Protein AF-0000000084876319 (afdb_homodimer)

Nearest PDB structures (foldseek):
  6hc2-assembly1_C  TM=2.379E-01  e=8.329E+00  Homo sapiens
  6hc2-assembly1_C  TM=2.705E-01  e=6.845E+00  Homo sapiens

Radius of gyration: 36.38 Å; Cα contacts (8 Å, |Δi|>4): 1216; chains: 2; bounding box: 159×99×77 Å

pLDDT: mean 74.97, std 28.07, range [14.15, 98.88]

Structure (mmCIF, N/CA/C/O backbone):
data_AF-0000000084876319-model_v1
#
loop_
_entity.id
_entity.type
_entity.pdbx_description
1 polymer 'Zn(2)-C6 fungal-type domain-containing protein'
#
loop_
_atom_site.group_PDB
_atom_site.id
_atom_site.type_symbol
_atom_site.label_atom_id
_atom_site.label_alt_id
_atom_site.label_comp_id
_atom_site.label_asym_id
_atom_site.label_entity_id
_atom_site.label_seq_id
_atom_site.pdbx_PDB_ins_code
_atom_site.Cartn_x
_atom_site.Cartn_y
_atom_site.Cartn_z
_atom_site.occupancy
_atom_site.B_iso_or_equiv
_atom_site.auth_seq_id
_atom_site.auth_comp_id
_atom_site.auth_asym_id
_atom_site.auth_atom_id
_atom_site.pdbx_PDB_model_num
ATOM 1 N N . MET A 1 1 ? 41.438 5.02 22.266 1 23.5 1 MET A N 1
ATOM 2 C CA . MET A 1 1 ? 40.531 5.387 23.344 1 23.5 1 MET A CA 1
ATOM 3 C C . MET A 1 1 ? 39.781 4.164 23.859 1 23.5 1 MET A C 1
ATOM 5 O O . MET A 1 1 ? 39.469 3.24 23.094 1 23.5 1 MET A O 1
ATOM 9 N N . PRO A 1 2 ? 39.719 3.891 25.328 1 26.23 2 PRO A N 1
ATOM 10 C CA . PRO A 1 2 ? 39.406 2.594 25.922 1 26.23 2 PRO A CA 1
ATOM 11 C C . PRO A 1 2 ? 38 2.117 25.609 1 26.23 2 PRO A C 1
ATOM 13 O O . PRO A 1 2 ? 37.031 2.902 25.672 1 26.23 2 PRO A O 1
ATOM 16 N N . GLU A 1 3 ? 37.906 1.16 24.703 1 24.8 3 GLU A N 1
ATOM 17 C CA . GLU A 1 3 ? 36.875 0.663 23.766 1 24.8 3 GLU A CA 1
ATOM 18 C C . GLU A 1 3 ? 35.812 -0.119 24.5 1 24.8 3 GLU A C 1
ATOM 20 O O . GLU A 1 3 ? 36.062 -1.176 25.078 1 24.8 3 GLU A O 1
ATOM 25 N N . ARG A 1 4 ? 34.719 0.583 25.031 1 29.69 4 ARG A N 1
ATOM 26 C CA . ARG A 1 4 ? 33.812 0.326 26.141 1 29.69 4 ARG A CA 1
ATOM 27 C C . ARG A 1 4 ? 32.938 -0.891 25.859 1 29.69 4 ARG A C 1
ATOM 29 O O . ARG A 1 4 ? 32.406 -1.037 24.75 1 29.69 4 ARG A O 1
ATOM 36 N N . ARG A 1 5 ? 33.031 -2.006 26.625 1 33.5 5 ARG A N 1
ATOM 37 C CA . ARG A 1 5 ? 32.5 -3.357 26.625 1 33.5 5 ARG A CA 1
ATOM 38 C C . ARG A 1 5 ? 30.969 -3.332 26.688 1 33.5 5 ARG A C 1
ATOM 40 O O . ARG A 1 5 ? 30.391 -2.701 27.578 1 33.5 5 ARG A O 1
ATOM 47 N N . PRO A 1 6 ? 30.172 -3.562 25.703 1 30.02 6 PRO A N 1
ATOM 48 C CA . PRO A 1 6 ? 28.75 -3.232 25.516 1 30.02 6 PRO A CA 1
ATOM 49 C C . PRO A 1 6 ? 27.844 -4.016 26.453 1 30.02 6 PRO A C 1
ATOM 51 O O . PRO A 1 6 ? 28.109 -5.176 26.766 1 30.02 6 PRO A O 1
ATOM 54 N N . VAL A 1 7 ? 27.156 -3.473 27.453 1 34.56 7 VAL A N 1
ATOM 55 C CA . VAL A 1 7 ? 26.406 -3.914 28.625 1 34.56 7 VAL A CA 1
ATOM 56 C C . VAL A 1 7 ? 25.078 -4.531 28.172 1 34.56 7 VAL A C 1
ATOM 58 O O . VAL A 1 7 ? 24.438 -4.039 27.234 1 34.56 7 VAL A O 1
ATOM 61 N N . CYS A 1 8 ? 24.719 -5.785 28.469 1 33.22 8 CYS A N 1
ATOM 62 C CA . CYS A 1 8 ? 23.641 -6.699 28.078 1 33.22 8 CYS A CA 1
ATOM 63 C C . CYS A 1 8 ? 22.281 -6.113 28.406 1 33.22 8 CYS A C 1
ATOM 65 O O . CYS A 1 8 ? 22.156 -5.246 29.266 1 33.22 8 CYS A O 1
ATOM 67 N N . GLY A 1 9 ? 21.328 -6.078 27.688 1 30.72 9 GLY A N 1
ATOM 68 C CA . GLY A 1 9 ? 20.109 -5.285 27.734 1 30.72 9 GLY A CA 1
ATOM 69 C C . GLY A 1 9 ? 19.406 -5.363 29.078 1 30.72 9 GLY A C 1
ATOM 70 O O . GLY A 1 9 ? 19.156 -4.336 29.719 1 30.72 9 GLY A O 1
ATOM 71 N N . PRO A 1 10 ? 19 -6.652 29.562 1 32.91 10 PRO A N 1
ATOM 72 C CA . PRO A 1 10 ? 18.203 -6.617 30.781 1 32.91 10 PRO A CA 1
ATOM 73 C C . PRO A 1 10 ? 18.953 -6.004 31.969 1 32.91 10 PRO A C 1
ATOM 75 O O . PRO A 1 10 ? 18.344 -5.379 32.844 1 32.91 10 PRO A O 1
ATOM 78 N N . CYS A 1 11 ? 20.109 -6.441 32.094 1 32.22 11 CYS A N 1
ATOM 79 C CA . CYS A 1 11 ? 20.984 -5.879 33.125 1 32.22 11 CYS A CA 1
ATOM 80 C C . CYS A 1 11 ? 21.188 -4.387 32.906 1 32.22 11 CYS A C 1
ATOM 82 O O . CYS A 1 11 ? 21.766 -3.705 33.75 1 32.22 11 CYS A O 1
ATOM 84 N N . SER A 1 12 ? 20.859 -3.912 31.656 1 32.78 12 SER A N 1
ATOM 85 C CA . SER A 1 12 ? 21.156 -2.496 31.469 1 32.78 12 SER A CA 1
ATOM 86 C C . SER A 1 12 ? 20.125 -1.615 32.188 1 32.78 12 SER A C 1
ATOM 88 O O . SER A 1 12 ? 20.391 -0.446 32.469 1 32.78 12 SER A O 1
ATOM 90 N N . THR A 1 13 ? 18.875 -2.029 32.25 1 33.59 13 THR A N 1
ATOM 91 C CA . THR A 1 13 ? 17.922 -1.072 32.781 1 33.59 13 THR A CA 1
ATOM 92 C C . THR A 1 13 ? 18.141 -0.894 34.281 1 33.59 13 THR A C 1
ATOM 94 O O . THR A 1 13 ? 17.859 0.173 34.844 1 33.59 13 THR A O 1
ATOM 97 N N . ARG A 1 14 ? 17.906 -1.974 35.094 1 40.31 14 ARG A N 1
ATOM 98 C CA . ARG A 1 14 ? 17.859 -1.833 36.562 1 40.31 14 ARG A CA 1
ATOM 99 C C . ARG A 1 14 ? 19.266 -1.632 37.125 1 40.31 14 ARG A C 1
ATOM 101 O O . ARG A 1 14 ? 19.484 -1.755 38.344 1 40.31 14 ARG A O 1
ATOM 108 N N . SER A 1 15 ? 20.172 -0.663 36.844 1 34.09 15 SER A N 1
ATOM 109 C CA . SER A 1 15 ? 21.531 -0.201 37.125 1 34.09 15 SER A CA 1
ATOM 110 C C . SER A 1 15 ? 22.391 -1.328 37.688 1 34.09 15 SER A C 1
ATOM 112 O O . SER A 1 15 ? 23.297 -1.085 38.469 1 34.09 15 SER A O 1
ATOM 114 N N . ARG A 1 16 ? 21.781 -2.447 37.875 1 30.72 16 ARG A N 1
ATOM 115 C CA . ARG A 1 16 ? 22.516 -3.451 38.625 1 30.72 16 ARG A CA 1
ATOM 116 C C . ARG A 1 16 ? 23.391 -4.301 37.719 1 30.72 16 ARG A C 1
ATOM 118 O O . ARG A 1 16 ? 23.094 -4.445 36.531 1 30.72 16 ARG A O 1
ATOM 125 N N . GLY A 1 17 ? 24.75 -4.367 37.844 1 32.19 17 GLY A N 1
ATOM 126 C CA . GLY A 1 17 ? 25.828 -5.043 37.125 1 32.19 17 GLY A CA 1
ATOM 127 C C . GLY A 1 17 ? 25.547 -6.516 36.906 1 32.19 17 GLY A C 1
ATOM 128 O O . GLY A 1 17 ? 24.953 -7.184 37.75 1 32.19 17 GLY A O 1
ATOM 129 N N . CYS A 1 18 ? 25.297 -6.918 35.75 1 30.56 18 CYS A N 1
ATOM 130 C CA . CYS A 1 18 ? 24.875 -8.289 35.438 1 30.56 18 CYS A CA 1
ATOM 131 C C . CYS A 1 18 ? 25.781 -9.297 36.156 1 30.56 18 CYS A C 1
ATOM 133 O O . CYS A 1 18 ? 27 -9.234 36.031 1 30.56 18 CYS A O 1
ATOM 135 N N . VAL A 1 19 ? 25.484 -9.539 37.375 1 32 19 VAL A N 1
ATOM 136 C CA . VAL A 1 19 ? 26.375 -10.383 38.188 1 32 19 VAL A CA 1
ATOM 137 C C . VAL A 1 19 ? 26.391 -11.797 37.594 1 32 19 VAL A C 1
ATOM 139 O O . VAL A 1 19 ? 25.344 -12.422 37.438 1 32 19 VAL A O 1
ATOM 142 N N . TYR A 1 20 ? 27.125 -11.891 36.5 1 26.02 20 TYR A N 1
ATOM 143 C CA . TYR A 1 20 ? 27.219 -13.18 35.844 1 26.02 20 TYR A CA 1
ATOM 144 C C . TYR A 1 20 ? 27.656 -14.266 36.812 1 26.02 20 TYR A C 1
ATOM 146 O O . TYR A 1 20 ? 28.594 -14.07 37.594 1 26.02 20 TYR A O 1
ATOM 154 N N . PRO A 1 21 ? 26.688 -15.031 37.156 1 24.14 21 PRO A N 1
ATOM 155 C CA . PRO A 1 21 ? 27.031 -15.938 38.25 1 24.14 21 PRO A CA 1
ATOM 156 C C . PRO A 1 21 ? 28.297 -16.734 38 1 24.14 21 PRO A C 1
ATOM 158 O O . PRO A 1 21 ? 28.641 -17 36.812 1 24.14 21 PRO A O 1
ATOM 161 N N . GLU A 1 22 ? 29.25 -16.594 38.875 1 23.03 22 GLU A N 1
ATOM 162 C CA . GLU A 1 22 ? 30.578 -17.188 39.031 1 23.03 22 GLU A CA 1
ATOM 163 C C . GLU A 1 22 ? 30.516 -18.703 38.969 1 23.03 22 GLU A C 1
ATOM 165 O O . GLU A 1 22 ? 29.891 -19.359 39.812 1 23.03 22 GLU A O 1
ATOM 170 N N . CYS A 1 23 ? 30.234 -19.125 37.688 1 19.36 23 CYS A N 1
ATOM 171 C CA . CYS A 1 23 ? 30.188 -20.594 37.75 1 19.36 23 CYS A CA 1
ATOM 172 C C . CYS A 1 23 ? 31.406 -21.156 38.469 1 19.36 23 CYS A C 1
ATOM 174 O O . CYS A 1 23 ? 32.531 -20.719 38.219 1 19.36 23 CYS A O 1
ATOM 176 N N . PRO A 1 24 ? 31.125 -21.844 39.406 1 19.14 24 PRO A N 1
ATOM 177 C CA . PRO A 1 24 ? 32.156 -22.312 40.344 1 19.14 24 PRO A CA 1
ATOM 178 C C . PRO A 1 24 ? 33.25 -23.141 39.656 1 19.14 24 PRO A C 1
ATOM 180 O O . PRO A 1 24 ? 32.969 -23.781 38.625 1 19.14 24 PRO A O 1
ATOM 183 N N . GLU A 1 25 ? 34.344 -22.547 39.844 1 20.67 25 GLU A N 1
ATOM 184 C CA . GLU A 1 25 ? 35.688 -23.016 39.531 1 20.67 25 GLU A CA 1
ATOM 185 C C . GLU A 1 25 ? 35.875 -24.484 39.906 1 20.67 25 GLU A C 1
ATOM 187 O O . GLU A 1 25 ? 35.688 -24.844 41.062 1 20.67 25 GLU A O 1
ATOM 192 N N . ALA A 1 26 ? 35.625 -25.344 38.875 1 17.62 26 ALA A N 1
ATOM 193 C CA . ALA A 1 26 ? 35.969 -26.719 39.25 1 17.62 26 ALA A CA 1
ATOM 194 C C . ALA A 1 26 ? 37.406 -26.812 39.719 1 17.62 26 ALA A C 1
ATOM 196 O O . ALA A 1 26 ? 38.25 -26.031 39.25 1 17.62 26 ALA A O 1
ATOM 197 N N . PRO A 1 27 ? 37.75 -27.734 40.5 1 16.91 27 PRO A N 1
ATOM 198 C CA . PRO A 1 27 ? 38.875 -27.828 41.438 1 16.91 27 PRO A CA 1
ATOM 199 C C . PRO A 1 27 ? 40.219 -28.078 40.75 1 16.91 27 PRO A C 1
ATOM 201 O O . PRO A 1 27 ? 41.25 -27.594 41.219 1 16.91 27 PRO A O 1
ATOM 204 N N . SER A 1 28 ? 40.344 -28.766 39.594 1 16.94 28 SER A N 1
ATOM 205 C CA . SER A 1 28 ? 41.25 -29.859 39.938 1 16.94 28 SER A CA 1
ATOM 206 C C . SER A 1 28 ? 42.719 -29.391 39.969 1 16.94 28 SER A C 1
ATOM 208 O O . SER A 1 28 ? 43.062 -28.359 39.406 1 16.94 28 SER A O 1
ATOM 210 N N . SER A 1 29 ? 43.688 -30.406 40.094 1 16.16 29 SER A N 1
ATOM 211 C CA . SER A 1 29 ? 44.906 -30.703 40.844 1 16.16 29 SER A CA 1
ATOM 212 C C . SER A 1 29 ? 46.156 -30.25 40.062 1 16.16 29 SER A C 1
ATOM 214 O O . SER A 1 29 ? 47 -29.531 40.594 1 16.16 29 SER A O 1
ATOM 216 N N . HIS A 1 30 ? 46.906 -31.125 39.281 1 15.77 30 HIS A N 1
ATOM 217 C CA . HIS A 1 30 ? 48.219 -31.547 39.75 1 15.77 30 HIS A CA 1
ATOM 218 C C . HIS A 1 30 ? 49.312 -30.703 39.125 1 15.77 30 HIS A C 1
ATOM 220 O O . HIS A 1 30 ? 50.062 -30.016 39.844 1 15.77 30 HIS A O 1
ATOM 226 N N . THR A 1 31 ? 50.344 -31.359 38.344 1 15.86 31 THR A N 1
ATOM 227 C CA . THR A 1 31 ? 51.719 -31.609 38.75 1 15.86 31 THR A CA 1
ATOM 228 C C . THR A 1 31 ? 52.688 -30.641 38.031 1 15.86 31 THR A C 1
ATOM 230 O O . THR A 1 31 ? 52.312 -30.031 37.031 1 15.86 31 THR A O 1
ATOM 233 N N . SER A 1 32 ? 53.875 -31.109 37.438 1 15.48 32 SER A N 1
ATOM 234 C CA . SER A 1 32 ? 55.25 -30.922 37.875 1 15.48 32 SER A CA 1
ATOM 235 C C . SER A 1 32 ? 56 -29.953 36.969 1 15.48 32 SER A C 1
ATOM 237 O O . SER A 1 32 ? 56.625 -29 37.438 1 15.48 32 SER A O 1
ATOM 239 N N . VAL A 1 33 ? 56.656 -30.344 35.688 1 15.97 33 VAL A N 1
ATOM 240 C CA . VAL A 1 33 ? 58.094 -30.516 35.719 1 15.97 33 VAL A CA 1
ATOM 241 C C . VAL A 1 33 ? 58.781 -29.25 35.219 1 15.97 33 VAL A C 1
ATOM 243 O O . VAL A 1 33 ? 58.156 -28.422 34.531 1 15.97 33 VAL A O 1
ATOM 246 N N . ASP A 1 34 ? 60 -29.344 34.531 1 15.12 34 ASP A N 1
ATOM 247 C CA . ASP A 1 34 ? 61.375 -28.938 34.781 1 15.12 34 ASP A CA 1
ATOM 248 C C . ASP A 1 34 ? 61.781 -27.719 33.938 1 15.12 34 ASP A C 1
ATOM 250 O O . ASP A 1 34 ? 61.031 -27.344 33.031 1 15.12 34 ASP A O 1
ATOM 254 N N . ASP A 1 35 ? 62.938 -27.734 33.062 1 15.27 35 ASP A N 1
ATOM 255 C CA . ASP A 1 35 ? 64.25 -27.141 33.25 1 15.27 35 ASP A CA 1
ATOM 256 C C . ASP A 1 35 ? 64.438 -25.922 32.375 1 15.27 35 ASP A C 1
ATOM 258 O O . ASP A 1 35 ? 63.656 -25.672 31.453 1 15.27 35 ASP A O 1
ATOM 262 N N . SER A 1 36 ? 65.75 -25.75 31.594 1 15.51 36 SER A N 1
ATOM 263 C CA . SER A 1 36 ? 66.875 -24.891 31.734 1 15.51 36 SER A CA 1
ATOM 264 C C . SER A 1 36 ? 67 -23.938 30.547 1 15.51 36 SER A C 1
ATOM 266 O O . SER A 1 36 ? 67.438 -22.797 30.703 1 15.51 36 SER A O 1
ATOM 268 N N . VAL A 1 37 ? 66.938 -24.156 29.188 1 15.33 37 VAL A N 1
ATOM 269 C CA . VAL A 1 37 ? 68.25 -23.906 28.578 1 15.33 37 VAL A CA 1
ATOM 270 C C . VAL A 1 37 ? 68.312 -22.438 28.172 1 15.33 37 VAL A C 1
ATOM 272 O O . VAL A 1 37 ? 67.312 -21.797 27.859 1 15.33 37 VAL A O 1
ATOM 275 N N . PRO A 1 38 ? 69.625 -21.812 27.75 1 15.66 38 PRO A N 1
ATOM 276 C CA . PRO A 1 38 ? 70.438 -20.609 27.953 1 15.66 38 PRO A CA 1
ATOM 277 C C . PRO A 1 38 ? 70.25 -19.562 26.859 1 15.66 38 PRO A C 1
ATOM 279 O O . PRO A 1 38 ? 70.062 -18.375 27.156 1 15.66 38 PRO A O 1
ATOM 282 N N . GLY A 1 39 ? 70.562 -19.719 25.5 1 14.27 39 GLY A N 1
ATOM 283 C CA . GLY A 1 39 ? 71.75 -19.047 24.984 1 14.27 39 GLY A CA 1
ATOM 284 C C . GLY A 1 39 ? 71.438 -17.656 24.422 1 14.27 39 GLY A C 1
ATOM 285 O O . GLY A 1 39 ? 70.312 -17.281 24.266 1 14.27 39 GLY A O 1
ATOM 286 N N . ASP A 1 40 ? 72.062 -17.141 23.203 1 14.93 40 ASP A N 1
ATOM 287 C CA . ASP A 1 40 ? 73.125 -16.172 22.906 1 14.93 40 ASP A CA 1
ATOM 288 C C . ASP A 1 40 ? 72.562 -14.945 22.203 1 14.93 40 ASP A C 1
ATOM 290 O O . ASP A 1 40 ? 71.438 -14.977 21.688 1 14.93 40 ASP A O 1
ATOM 294 N N . GLN A 1 41 ? 73.375 -14.156 21.234 1 15.09 41 GLN A N 1
ATOM 295 C CA . GLN A 1 41 ? 74.188 -12.914 21.172 1 15.09 41 GLN A CA 1
ATOM 296 C C . GLN A 1 41 ? 73.5 -11.906 20.234 1 15.09 41 GLN A C 1
ATOM 298 O O . GLN A 1 41 ? 73.25 -10.766 20.625 1 15.09 41 GLN A O 1
ATOM 303 N N . THR A 1 42 ? 74 -11.531 18.875 1 15.01 42 THR A N 1
ATOM 304 C CA . THR A 1 42 ? 74.875 -10.375 18.531 1 15.01 42 THR A CA 1
ATOM 305 C C . THR A 1 42 ? 74.062 -9.398 17.656 1 15.01 42 THR A C 1
ATOM 307 O O . THR A 1 42 ? 74.125 -8.18 17.859 1 15.01 42 THR A O 1
ATOM 310 N N . TRP A 1 43 ? 73.5 -9.539 16.344 1 14.15 43 TRP A N 1
ATOM 311 C CA . TRP A 1 43 ? 74.188 -8.828 15.266 1 14.15 43 TRP A CA 1
ATOM 312 C C . TRP A 1 43 ? 73.5 -7.484 15 1 14.15 43 TRP A C 1
ATOM 314 O O . TRP A 1 43 ? 72.312 -7.32 15.25 1 14.15 43 TRP A O 1
ATOM 324 N N . LEU A 1 44 ? 74.125 -6.391 14.266 1 15.04 44 LEU A N 1
ATOM 325 C CA . LEU A 1 44 ? 74.562 -5.016 14.141 1 15.04 44 LEU A CA 1
ATOM 326 C C . LEU A 1 44 ? 73.625 -4.199 13.258 1 15.04 44 LEU A C 1
ATOM 328 O O . LEU A 1 44 ? 73.188 -3.117 13.641 1 15.04 44 LEU A O 1
ATOM 332 N N . ASP A 1 45 ? 73.688 -4.066 11.852 1 14.26 45 ASP A N 1
ATOM 333 C CA . ASP A 1 45 ? 74.312 -2.918 11.156 1 14.26 45 ASP A CA 1
ATOM 334 C C . ASP A 1 45 ? 73.188 -1.976 10.656 1 14.26 45 ASP A C 1
ATOM 336 O O . ASP A 1 45 ? 72 -2.361 10.578 1 14.26 45 ASP A O 1
ATOM 340 N N . ASP A 1 46 ? 73.25 -1.289 9.344 1 14.94 46 ASP A N 1
ATOM 341 C CA . ASP A 1 46 ? 73.688 0.014 8.836 1 14.94 46 ASP A CA 1
ATOM 342 C C . ASP A 1 46 ? 72.5 0.764 8.227 1 14.94 46 ASP A C 1
ATOM 344 O O . ASP A 1 46 ? 72.188 1.915 8.586 1 14.94 46 ASP A O 1
ATOM 348 N N . GLN A 1 47 ? 72.25 0.936 6.781 1 14.94 47 GLN A N 1
ATOM 349 C CA . GLN A 1 47 ? 72.562 2.111 5.977 1 14.94 47 GLN A CA 1
ATOM 350 C C . GLN A 1 47 ? 71.312 2.895 5.633 1 14.94 47 GLN A C 1
ATOM 352 O O . GLN A 1 47 ? 70.188 2.48 5.98 1 14.94 47 GLN A O 1
ATOM 357 N N . ASP A 1 48 ? 70.938 3.25 4.281 1 15.12 48 ASP A N 1
ATOM 358 C CA . ASP A 1 48 ? 71.125 4.469 3.496 1 15.12 48 ASP A CA 1
ATOM 359 C C . ASP A 1 48 ? 69.812 5.168 3.25 1 15.12 48 ASP A C 1
ATOM 361 O O . ASP A 1 48 ? 68.75 4.59 3.492 1 15.12 48 ASP A O 1
ATOM 365 N N . SER A 1 49 ? 69.312 5.613 1.866 1 15.65 49 SER A N 1
ATOM 366 C CA . SER A 1 49 ? 69.375 6.867 1.12 1 15.65 49 SER A CA 1
ATOM 367 C C . SER A 1 49 ? 67.938 7.383 0.854 1 15.65 49 SER A C 1
ATOM 369 O O . SER A 1 49 ? 67.625 8.562 1.065 1 15.65 49 SER A O 1
ATOM 371 N N . LEU A 1 50 ? 67.062 6.863 -0.105 1 14.56 50 LEU A N 1
ATOM 372 C CA . LEU A 1 50 ? 66.75 7.648 -1.292 1 14.56 50 LEU A CA 1
ATOM 373 C C . LEU A 1 50 ? 65.562 8.523 -1.051 1 14.56 50 LEU A C 1
ATOM 375 O O . LEU A 1 50 ? 64.812 8.32 -0.085 1 14.56 50 LEU A O 1
ATOM 379 N N . ARG A 1 51 ? 64.375 8.508 -2.008 1 15.24 51 ARG A N 1
ATOM 380 C CA . ARG A 1 51 ? 64 9.438 -3.08 1 15.24 51 ARG A CA 1
ATOM 381 C C . ARG A 1 51 ? 62.875 10.344 -2.674 1 15.24 51 ARG A C 1
ATOM 383 O O . ARG A 1 51 ? 62.125 10.047 -1.724 1 15.24 51 ARG A O 1
ATOM 390 N N . PRO A 1 52 ? 61.656 10.656 -3.613 1 15.62 52 PRO A N 1
ATOM 391 C CA . PRO A 1 52 ? 61.344 11.914 -4.309 1 15.62 52 PRO A CA 1
ATOM 392 C C . PRO A 1 52 ? 60.188 12.656 -3.672 1 15.62 52 PRO A C 1
ATOM 394 O O . PRO A 1 52 ? 59.406 12.07 -2.902 1 15.62 52 PRO A O 1
ATOM 397 N N . ALA A 1 53 ? 59.656 13.859 -4.309 1 16.34 53 ALA A N 1
ATOM 398 C CA . ALA A 1 53 ? 59.375 15.289 -4.223 1 16.34 53 ALA A CA 1
ATOM 399 C C . ALA A 1 53 ? 57.875 15.539 -4.258 1 16.34 53 ALA A C 1
ATOM 401 O O . ALA A 1 53 ? 57.406 16.672 -4.105 1 16.34 53 ALA A O 1
ATOM 402 N N . LEU A 1 54 ? 56.812 14.656 -4.668 1 16.33 54 LEU A N 1
ATOM 403 C CA . LEU A 1 54 ? 55.719 15.172 -5.504 1 16.33 54 LEU A CA 1
ATOM 404 C C . LEU A 1 54 ? 54.812 16.094 -4.703 1 16.33 54 LEU A C 1
ATOM 406 O O . LEU A 1 54 ? 54.375 15.75 -3.602 1 16.33 54 LEU A O 1
ATOM 410 N N . GLU A 1 55 ? 54.625 17.391 -5.082 1 16.77 55 GLU A N 1
ATOM 411 C CA . GLU A 1 55 ? 54.156 18.688 -4.574 1 16.77 55 GLU A CA 1
ATOM 412 C C . GLU A 1 55 ? 52.625 18.766 -4.613 1 16.77 55 GLU A C 1
ATOM 414 O O . GLU A 1 55 ? 52.031 18.734 -5.688 1 16.77 55 GLU A O 1
ATOM 419 N N . LEU A 1 56 ? 51.812 18.219 -3.82 1 16.75 56 LEU A N 1
ATOM 420 C CA . LEU A 1 56 ? 50.344 18.172 -3.816 1 16.75 56 LEU A CA 1
ATOM 421 C C . LEU A 1 56 ? 49.75 19.562 -3.59 1 16.75 56 LEU A C 1
ATOM 423 O O . LEU A 1 56 ? 50.062 20.203 -2.59 1 16.75 56 LEU A O 1
ATOM 427 N N . PRO A 1 57 ? 49.219 20.219 -4.66 1 17.3 57 PRO A N 1
ATOM 428 C CA . PRO A 1 57 ? 48.875 21.641 -4.59 1 17.3 57 PRO A CA 1
ATOM 429 C C . PRO A 1 57 ? 47.781 21.938 -3.568 1 17.3 57 PRO A C 1
ATOM 431 O O . PRO A 1 57 ? 47.062 21.016 -3.145 1 17.3 57 PRO A O 1
ATOM 434 N N . SER A 1 58 ? 47.312 23.359 -3.371 1 16.83 58 SER A N 1
ATOM 435 C CA . SER A 1 58 ? 46.875 24.312 -2.342 1 16.83 58 SER A CA 1
ATOM 436 C C . SER A 1 58 ? 45.375 24.344 -2.213 1 16.83 58 SER A C 1
ATOM 438 O O . SER A 1 58 ? 44.656 24.156 -3.199 1 16.83 58 SER A O 1
ATOM 440 N N . PRO A 1 59 ? 44.688 24.5 -1.017 1 18.34 59 PRO A N 1
ATOM 441 C CA . PRO A 1 59 ? 43.406 24.375 -0.291 1 18.34 59 PRO A CA 1
ATOM 442 C C . PRO A 1 59 ? 42.469 25.547 -0.553 1 18.34 59 PRO A C 1
ATOM 444 O O . PRO A 1 59 ? 41.469 25.703 0.154 1 18.34 59 PRO A O 1
ATOM 447 N N . HIS A 1 60 ? 42.094 26.047 -1.737 1 18.61 60 HIS A N 1
ATOM 448 C CA . HIS A 1 60 ? 41.469 27.359 -1.666 1 18.61 60 HIS A CA 1
ATOM 449 C C . HIS A 1 60 ? 40.125 27.281 -0.943 1 18.61 60 HIS A C 1
ATOM 451 O O . HIS A 1 60 ? 39.344 26.344 -1.155 1 18.61 60 HIS A O 1
ATOM 457 N N . THR A 1 61 ? 39.625 28.172 0.151 1 19.03 61 THR A N 1
ATOM 458 C CA . THR A 1 61 ? 38.812 28.391 1.345 1 19.03 61 THR A CA 1
ATOM 459 C C . THR A 1 61 ? 37.438 28.953 0.973 1 19.03 61 THR A C 1
ATOM 461 O O . THR A 1 61 ? 36.656 29.281 1.851 1 19.03 61 THR A O 1
ATOM 464 N N . VAL A 1 62 ? 36.719 28.953 -0.147 1 20 62 VAL A N 1
ATOM 465 C CA . VAL A 1 62 ? 35.719 30 -0.275 1 20 62 VAL A CA 1
ATOM 466 C C . VAL A 1 62 ? 34.5 29.688 0.619 1 20 62 VAL A C 1
ATOM 468 O O . VAL A 1 62 ? 33.875 28.656 0.45 1 20 62 VAL A O 1
ATOM 471 N N . VAL A 1 63 ? 34.281 30.25 1.902 1 22.11 63 VAL A N 1
ATOM 472 C CA . VAL A 1 63 ? 33.281 30.109 2.975 1 22.11 63 VAL A CA 1
ATOM 473 C C . VAL A 1 63 ? 32.031 30.875 2.621 1 22.11 63 VAL A C 1
ATOM 475 O O . VAL A 1 63 ? 32.031 32.094 2.564 1 22.11 63 VAL A O 1
ATOM 478 N N . PRO A 1 64 ? 31.156 30.578 1.66 1 24.77 64 PRO A N 1
ATOM 479 C CA . PRO A 1 64 ? 30.094 31.562 1.409 1 24.77 64 PRO A CA 1
ATOM 480 C C . PRO A 1 64 ? 29.188 31.766 2.623 1 24.77 64 PRO A C 1
ATOM 482 O O . PRO A 1 64 ? 28.969 30.844 3.4 1 24.77 64 PRO A O 1
ATOM 485 N N . ASP A 1 65 ? 28.859 33.031 3.156 1 24.5 65 ASP A N 1
ATOM 486 C CA . ASP A 1 65 ? 28.312 33.688 4.332 1 24.5 65 ASP A CA 1
ATOM 487 C C . ASP A 1 65 ? 26.797 33.531 4.387 1 24.5 65 ASP A C 1
ATOM 489 O O . ASP A 1 65 ? 26.078 33.938 3.463 1 24.5 65 ASP A O 1
ATOM 493 N N . ILE A 1 66 ? 26.172 32.469 4.789 1 26.17 66 ILE A N 1
ATOM 494 C CA . ILE A 1 66 ? 24.734 32.375 4.984 1 26.17 66 ILE A CA 1
ATOM 495 C C . ILE A 1 66 ? 24.297 33.312 6.102 1 26.17 66 ILE A C 1
ATOM 497 O O . ILE A 1 66 ? 24.672 33.156 7.262 1 26.17 66 ILE A O 1
ATOM 501 N N . GLN A 1 67 ? 24.359 34.688 5.859 1 23.28 67 GLN A N 1
ATOM 502 C CA . GLN A 1 67 ? 23.969 35.656 6.883 1 23.28 67 GLN A CA 1
ATOM 503 C C . GLN A 1 67 ? 22.516 35.438 7.312 1 23.28 67 GLN A C 1
ATOM 505 O O . GLN A 1 67 ? 21.625 35.312 6.473 1 23.28 67 GLN A O 1
ATOM 510 N N . ALA A 1 68 ? 22.281 35.094 8.508 1 27.88 68 ALA A N 1
ATOM 511 C CA . ALA A 1 68 ? 21 34.969 9.211 1 27.88 68 ALA A CA 1
ATOM 512 C C . ALA A 1 68 ? 20.312 36.344 9.336 1 27.88 68 ALA A C 1
ATOM 514 O O . ALA A 1 68 ? 20.812 37.219 10.023 1 27.88 68 ALA A O 1
ATOM 515 N N . SER A 1 69 ? 19.969 37.031 8.242 1 23.86 69 SER A N 1
ATOM 516 C CA . SER A 1 69 ? 19.297 38.312 8.414 1 23.86 69 SER A CA 1
ATOM 517 C C . SER A 1 69 ? 18.172 38.219 9.445 1 23.86 69 SER A C 1
ATOM 519 O O . SER A 1 69 ? 17.297 37.375 9.328 1 23.86 69 SER A O 1
ATOM 521 N N . LEU A 1 70 ? 18.484 38.781 10.633 1 21.28 70 LEU A N 1
ATOM 522 C CA . LEU A 1 70 ? 17.578 39 11.758 1 21.28 70 LEU A CA 1
ATOM 523 C C . LEU A 1 70 ? 16.484 40 11.383 1 21.28 70 LEU A C 1
ATOM 525 O O . LEU A 1 70 ? 16.766 41.188 11.156 1 21.28 70 LEU A O 1
ATOM 529 N N . CYS A 1 71 ? 15.633 39.75 10.438 1 21.95 71 CYS A N 1
ATOM 530 C CA . CYS A 1 71 ? 14.609 40.719 10.078 1 21.95 71 CYS A CA 1
ATOM 531 C C . CYS A 1 71 ? 13.781 41.125 11.297 1 21.95 71 CYS A C 1
ATOM 533 O O . CYS A 1 71 ? 13 40.312 11.812 1 21.95 71 CYS A O 1
ATOM 535 N N . SER A 1 72 ? 14.344 42 12.227 1 22.62 72 SER A N 1
ATOM 536 C CA . SER A 1 72 ? 13.547 42.562 13.297 1 22.62 72 SER A CA 1
ATOM 537 C C . SER A 1 72 ? 12.453 43.469 12.75 1 22.62 72 SER A C 1
ATOM 539 O O . SER A 1 72 ? 11.805 44.188 13.508 1 22.62 72 SER A O 1
ATOM 541 N N . ASN A 1 73 ? 12.141 43.562 11.5 1 21.3 73 ASN A N 1
ATOM 542 C CA . ASN A 1 73 ? 11.406 44.781 11.18 1 21.3 73 ASN A CA 1
ATOM 543 C C . ASN A 1 73 ? 10.07 44.844 11.922 1 21.3 73 ASN A C 1
ATOM 545 O O . ASN A 1 73 ? 9.305 43.906 11.898 1 21.3 73 ASN A O 1
ATOM 549 N N . ASP A 1 74 ? 10 45.781 12.898 1 23.31 74 ASP A N 1
ATOM 550 C CA . ASP A 1 74 ? 8.859 46.312 13.641 1 23.31 74 ASP A CA 1
ATOM 551 C C . ASP A 1 74 ? 7.828 46.938 12.695 1 23.31 74 ASP A C 1
ATOM 553 O O . ASP A 1 74 ? 7.711 48.156 12.617 1 23.31 74 ASP A O 1
ATOM 557 N N . LEU A 1 75 ? 7.738 46.625 11.453 1 24.08 75 LEU A N 1
ATOM 558 C CA . LEU A 1 75 ? 6.812 47.5 10.773 1 24.08 75 LEU A CA 1
ATOM 559 C C . LEU A 1 75 ? 5.465 47.562 11.484 1 24.08 75 LEU A C 1
ATOM 561 O O . LEU A 1 75 ? 4.953 46.5 11.906 1 24.08 75 LEU A O 1
ATOM 565 N N . PRO A 1 76 ? 5.055 48.781 11.867 1 24.12 76 PRO A N 1
ATOM 566 C CA . PRO A 1 76 ? 3.766 49.062 12.508 1 24.12 76 PRO A CA 1
ATOM 567 C C . PRO A 1 76 ? 2.582 48.5 11.719 1 24.12 76 PRO A C 1
ATOM 569 O O . PRO A 1 76 ? 2.445 48.781 10.523 1 24.12 76 PRO A O 1
ATOM 572 N N . LEU A 1 77 ? 2.307 47.219 11.844 1 23.05 77 LEU A N 1
ATOM 573 C CA . LEU A 1 77 ? 1.065 46.688 11.312 1 23.05 77 LEU A CA 1
ATOM 574 C C . LEU A 1 77 ? -0.087 47.656 11.492 1 23.05 77 LEU A C 1
ATOM 576 O O . LEU A 1 77 ? -0.209 48.312 12.539 1 23.05 77 LEU A O 1
ATOM 580 N N . LEU A 1 78 ? -0.42 48.344 10.43 1 24.94 78 LEU A N 1
ATOM 581 C CA . LEU A 1 78 ? -1.674 49.094 10.367 1 24.94 78 LEU A CA 1
ATOM 582 C C . LEU A 1 78 ? -2.762 48.406 11.172 1 24.94 78 LEU A C 1
ATOM 584 O O . LEU A 1 78 ? -2.945 47.188 11.055 1 24.94 78 LEU A O 1
ATOM 588 N N . ASN A 1 79 ? -3.166 49.031 12.281 1 22.17 79 ASN A N 1
ATOM 589 C CA . ASN A 1 79 ? -4.148 48.781 13.336 1 22.17 79 ASN A CA 1
ATOM 590 C C . ASN A 1 79 ? -5.512 48.438 12.75 1 22.17 79 ASN A C 1
ATOM 592 O O . ASN A 1 79 ? -6.375 49.312 12.609 1 22.17 79 ASN A O 1
ATOM 596 N N . ALA A 1 80 ? -5.699 47.969 11.531 1 26.5 80 ALA A N 1
ATOM 597 C CA . ALA A 1 80 ? -7.145 47.781 11.469 1 26.5 80 ALA A CA 1
ATOM 598 C C . ALA A 1 80 ? -7.645 47 12.68 1 26.5 80 ALA A C 1
ATOM 600 O O . ALA A 1 80 ? -7.102 45.938 13.008 1 26.5 80 ALA A O 1
ATOM 601 N N . ALA A 1 81 ? -8.305 47.625 13.594 1 28.06 81 ALA A N 1
ATOM 602 C CA . ALA A 1 81 ? -9.008 47.219 14.805 1 28.06 81 ALA A CA 1
ATOM 603 C C . ALA A 1 81 ? -9.75 45.906 14.586 1 28.06 81 ALA A C 1
ATOM 605 O O . ALA A 1 81 ? -10.859 45.906 14.055 1 28.06 81 ALA A O 1
ATOM 606 N N . SER A 1 82 ? -9.086 45 13.945 1 26.62 82 SER A N 1
ATOM 607 C CA . SER A 1 82 ? -9.945 43.844 13.914 1 26.62 82 SER A CA 1
ATOM 608 C C . SER A 1 82 ? -10.523 43.531 15.289 1 26.62 82 SER A C 1
ATOM 610 O O . SER A 1 82 ? -9.82 43.625 16.297 1 26.62 82 SER A O 1
ATOM 612 N N . GLN A 1 83 ? -11.781 43.781 15.5 1 27.25 83 GLN A N 1
ATOM 613 C CA . GLN A 1 83 ? -12.445 43.469 16.766 1 27.25 83 GLN A CA 1
ATOM 614 C C . GLN A 1 83 ? -11.875 42.188 17.391 1 27.25 83 GLN A C 1
ATOM 616 O O . GLN A 1 83 ? -11.547 41.219 16.672 1 27.25 83 GLN A O 1
ATOM 621 N N . PRO A 1 84 ? -11.094 42.375 18.516 1 27.64 84 PRO A N 1
ATOM 622 C CA . PRO A 1 84 ? -10.531 41.219 19.219 1 27.64 84 PRO A CA 1
ATOM 623 C C . PRO A 1 84 ? -11.477 40.031 19.25 1 27.64 84 PRO A C 1
ATOM 625 O O . PRO A 1 84 ? -12.648 40.188 19.609 1 27.64 84 PRO A O 1
ATOM 628 N N . VAL A 1 85 ? -11.5 39.281 18.25 1 30.23 85 VAL A N 1
ATOM 629 C CA . VAL A 1 85 ? -12.281 38.094 18.531 1 30.23 85 VAL A CA 1
ATOM 630 C C . VAL A 1 85 ? -12.031 37.625 19.969 1 30.23 85 VAL A C 1
ATOM 632 O O . VAL A 1 85 ? -10.883 37.594 20.406 1 30.23 85 VAL A O 1
ATOM 635 N N . PRO A 1 86 ? -12.961 37.875 20.938 1 28 86 PRO A N 1
ATOM 636 C CA . PRO A 1 86 ? -12.734 37.406 22.297 1 28 86 PRO A CA 1
ATOM 637 C C . PRO A 1 86 ? -11.969 36.094 22.359 1 28 86 PRO A C 1
ATOM 639 O O . PRO A 1 86 ? -12.344 35.125 21.703 1 28 86 PRO A O 1
ATOM 642 N N . VAL A 1 87 ? -10.656 36.25 22.359 1 30.41 87 VAL A N 1
ATOM 643 C CA . VAL A 1 87 ? -9.859 35.094 22.703 1 30.41 87 VAL A CA 1
ATOM 644 C C . VAL A 1 87 ? -10.414 34.469 23.984 1 30.41 87 VAL A C 1
ATOM 646 O O . VAL A 1 87 ? -10.328 35.031 25.062 1 30.41 87 VAL A O 1
ATOM 649 N N . SER A 1 88 ? -11.633 33.969 24.094 1 29.33 88 SER A N 1
ATOM 650 C CA . SER A 1 88 ? -11.953 33.188 25.297 1 29.33 88 SER A CA 1
ATOM 651 C C . SER A 1 88 ? -10.766 32.344 25.75 1 29.33 88 SER A C 1
ATOM 653 O O . SER A 1 88 ? -10.242 31.531 24.969 1 29.33 88 SER A O 1
ATOM 655 N N . THR A 1 89 ? -9.82 33 26.516 1 31.91 89 THR A N 1
ATOM 656 C CA . THR A 1 89 ? -8.797 32.312 27.297 1 31.91 89 THR A CA 1
ATOM 657 C C . THR A 1 89 ? -9.328 30.969 27.812 1 31.91 89 THR A C 1
ATOM 659 O O . THR A 1 89 ? -10.195 30.938 28.688 1 31.91 89 THR A O 1
ATOM 662 N N . TRP A 1 90 ? -9.375 29.969 27.047 1 33.62 90 TRP A N 1
ATOM 663 C CA . TRP A 1 90 ? -9.703 28.609 27.453 1 33.62 90 TRP A CA 1
ATOM 664 C C . TRP A 1 90 ? -8.781 28.141 28.578 1 33.62 90 TRP A C 1
ATOM 666 O O . TRP A 1 90 ? -7.555 28.172 28.438 1 33.62 90 TRP A O 1
ATOM 676 N N . SER A 1 91 ? -8.961 28.594 29.844 1 33.78 91 SER A N 1
ATOM 677 C CA . SER A 1 91 ? -8.32 27.891 30.938 1 33.78 91 SER A CA 1
ATOM 678 C C . SER A 1 91 ? -8.484 26.375 30.797 1 33.78 91 SER A C 1
ATOM 680 O O . SER A 1 91 ? -9.508 25.906 30.312 1 33.78 91 SER A O 1
ATOM 682 N N . PRO A 1 92 ? -7.457 25.641 30.812 1 38.22 92 PRO A N 1
ATOM 683 C CA . PRO A 1 92 ? -7.516 24.188 30.844 1 38.22 92 PRO A CA 1
ATOM 684 C C . PRO A 1 92 ? -8.633 23.656 31.734 1 38.22 92 PRO A C 1
ATOM 686 O O . PRO A 1 92 ? -8.75 22.438 31.922 1 38.22 92 PRO A O 1
ATOM 689 N N . ASP A 1 93 ? -9 24.438 32.781 1 36.66 93 ASP A N 1
ATOM 690 C CA . ASP A 1 93 ? -10.086 23.906 33.625 1 36.66 93 ASP A CA 1
ATOM 691 C C . ASP A 1 93 ? -11.289 23.516 32.75 1 36.66 93 ASP A C 1
ATOM 693 O O . ASP A 1 93 ? -12.352 24.141 32.844 1 36.66 93 ASP A O 1
ATOM 697 N N . SER A 1 94 ? -11.172 23.406 31.406 1 41.66 94 SER A N 1
ATOM 698 C CA . SER A 1 94 ? -12.148 23.328 30.328 1 41.66 94 SER A CA 1
ATOM 699 C C . SER A 1 94 ? -13.203 22.25 30.625 1 41.66 94 SER A C 1
ATOM 701 O O . SER A 1 94 ? -12.867 21.125 30.969 1 41.66 94 SER A O 1
ATOM 703 N N . ALA A 1 95 ? -14.305 22.609 30.828 1 48.16 95 ALA A N 1
ATOM 704 C CA . ALA A 1 95 ? -15.562 21.875 30.969 1 48.16 95 ALA A CA 1
ATOM 705 C C . ALA A 1 95 ? -15.664 20.766 29.922 1 48.16 95 ALA A C 1
ATOM 707 O O . ALA A 1 95 ? -15.391 21 28.734 1 48.16 95 ALA A O 1
ATOM 708 N N . PHE A 1 96 ? -15.391 19.516 30.312 1 66.31 96 PHE A N 1
ATOM 709 C CA . PHE A 1 96 ? -15.68 18.312 29.547 1 66.31 96 PHE A CA 1
ATOM 710 C C . PHE A 1 96 ? -16.969 18.469 28.75 1 66.31 96 PHE A C 1
ATOM 712 O O . PHE A 1 96 ? -18.016 18.828 29.297 1 66.31 96 PHE A O 1
ATOM 719 N N . TRP A 1 97 ? -16.766 18.594 27.438 1 72.31 97 TRP A N 1
ATOM 720 C CA . TRP A 1 97 ? -17.953 18.609 26.594 1 72.31 97 TRP A CA 1
ATOM 721 C C . TRP A 1 97 ? -18.484 17.203 26.375 1 72.31 97 TRP A C 1
ATOM 723 O O . TRP A 1 97 ? -17.703 16.266 26.156 1 72.31 97 TRP A O 1
ATOM 733 N N . THR A 1 98 ? -19.75 17.094 26.578 1 77.56 98 THR A N 1
ATOM 734 C CA . THR A 1 98 ? -20.359 15.852 26.141 1 77.56 98 THR A CA 1
ATOM 735 C C . THR A 1 98 ? -20.281 15.695 24.625 1 77.56 98 THR A C 1
ATOM 737 O O . THR A 1 98 ? -20.094 16.688 23.906 1 77.56 98 THR A O 1
ATOM 740 N N . ALA A 1 99 ? -20.406 14.594 24.094 1 76.44 99 ALA A N 1
ATOM 741 C CA . ALA A 1 99 ? -20.375 14.312 22.656 1 76.44 99 ALA A CA 1
ATOM 742 C C . ALA A 1 99 ? -21.469 15.078 21.922 1 76.44 99 ALA A C 1
ATOM 744 O O . ALA A 1 99 ? -21.234 15.594 20.828 1 76.44 99 ALA A O 1
ATOM 745 N N . ASP A 1 100 ? -22.609 15.211 22.531 1 77.12 100 ASP A N 1
ATOM 746 C CA . ASP A 1 100 ? -23.734 15.922 21.922 1 77.12 100 ASP A CA 1
ATOM 747 C C . ASP A 1 100 ? -23.422 17.406 21.797 1 77.12 100 ASP A C 1
ATOM 749 O O . ASP A 1 100 ? -23.625 18 20.719 1 77.12 100 ASP A O 1
ATOM 753 N N . PHE A 1 101 ? -22.938 17.906 22.828 1 78.38 101 PHE A N 1
ATOM 754 C CA . PHE A 1 101 ? -22.641 19.344 22.844 1 78.38 101 PHE A CA 1
ATOM 755 C C . PHE A 1 101 ? -21.5 19.656 21.859 1 78.38 101 PHE A C 1
ATOM 757 O O . PHE A 1 101 ? -21.609 20.609 21.078 1 78.38 101 PHE A O 1
ATOM 764 N N . ALA A 1 102 ? -20.453 18.938 21.922 1 78.12 102 ALA A N 1
ATOM 765 C CA . ALA A 1 102 ? -19.297 19.156 21.047 1 78.12 102 ALA A CA 1
ATOM 766 C C . ALA A 1 102 ? -19.719 19.078 19.578 1 78.12 102 ALA A C 1
ATOM 768 O O . ALA A 1 102 ? -19.312 19.922 18.766 1 78.12 102 ALA A O 1
ATOM 769 N N . SER A 1 103 ? -20.516 18.094 19.234 1 80.12 103 SER A N 1
ATOM 770 C CA . SER A 1 103 ? -20.938 17.875 17.859 1 80.12 103 SER A CA 1
ATOM 771 C C . SER A 1 103 ? -21.844 19 17.375 1 80.12 103 SER A C 1
ATOM 773 O O . SER A 1 103 ? -21.734 19.469 16.25 1 80.12 103 SER A O 1
ATOM 775 N N . THR A 1 104 ? -22.672 19.422 18.25 1 78.31 104 THR A N 1
ATOM 776 C CA . THR A 1 104 ? -23.594 20.5 17.891 1 78.31 104 THR A CA 1
ATOM 777 C C . THR A 1 104 ? -22.844 21.812 17.688 1 78.31 104 THR A C 1
ATOM 779 O O . THR A 1 104 ? -23.109 22.547 16.719 1 78.31 104 THR A O 1
ATOM 782 N N . ARG A 1 105 ? -21.938 22.031 18.609 1 79.5 105 ARG A N 1
ATOM 783 C CA . ARG A 1 105 ? -21.141 23.25 18.469 1 79.5 105 ARG A CA 1
ATOM 784 C C . ARG A 1 105 ? -20.328 23.25 17.188 1 79.5 105 ARG A C 1
ATOM 786 O O . ARG A 1 105 ? -20.234 24.281 16.5 1 79.5 105 ARG A O 1
ATOM 793 N N . TRP A 1 106 ? -19.781 22.188 16.906 1 82 106 TRP A N 1
ATOM 794 C CA . TRP A 1 106 ? -19.016 22.031 15.672 1 82 106 TRP A CA 1
ATOM 795 C C . TRP A 1 106 ? -19.891 22.281 14.453 1 82 106 TRP A C 1
ATOM 797 O O . TRP A 1 106 ? -19.516 23.031 13.562 1 82 106 TRP A O 1
ATOM 807 N N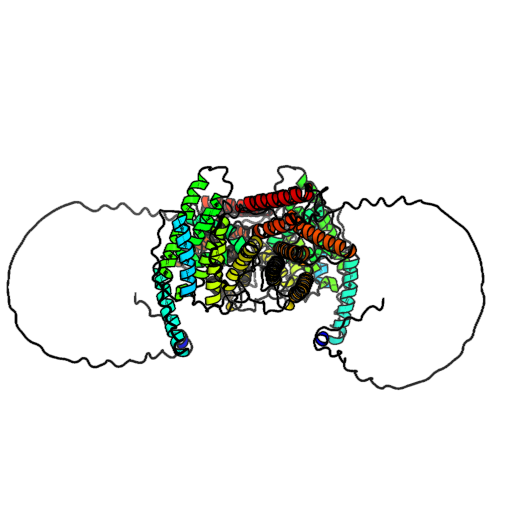 . LEU A 1 107 ? -21.062 21.672 14.406 1 81.75 107 LEU A N 1
ATOM 808 C CA . LEU A 1 107 ? -21.969 21.828 13.273 1 81.75 107 LEU A CA 1
ATOM 809 C C . LEU A 1 107 ? -22.453 23.266 13.141 1 81.75 107 LEU A C 1
ATOM 811 O O . LEU A 1 107 ? -22.562 23.781 12.031 1 81.75 107 LEU A O 1
ATOM 815 N N . ASP A 1 108 ? -22.656 23.891 14.297 1 80.88 108 ASP A N 1
ATOM 816 C CA . ASP A 1 108 ? -23.141 25.266 14.289 1 80.88 108 ASP A CA 1
ATOM 817 C C . ASP A 1 108 ? -22.125 26.188 13.617 1 80.88 108 ASP A C 1
ATOM 819 O O . ASP A 1 108 ? -22.484 27.062 12.836 1 80.88 108 ASP A O 1
ATOM 823 N N . LEU A 1 109 ? -20.922 25.938 13.977 1 78.06 109 LEU A N 1
ATOM 824 C CA . LEU A 1 109 ? -19.859 26.75 13.383 1 78.06 109 LEU A CA 1
ATOM 825 C C . LEU A 1 109 ? -19.781 26.516 11.883 1 78.06 109 LEU A C 1
ATOM 827 O O . LEU A 1 109 ? -19.656 27.469 11.109 1 78.06 109 LEU A O 1
ATOM 831 N N . LEU A 1 110 ? -19.922 25.281 11.438 1 82.44 110 LEU A N 1
ATOM 832 C CA . LEU A 1 110 ? -19.859 24.938 10.023 1 82.44 110 LEU A CA 1
ATOM 833 C C . LEU A 1 110 ? -21.062 25.516 9.273 1 82.44 110 LEU A C 1
ATOM 835 O O . LEU A 1 110 ? -20.891 26.094 8.203 1 82.44 110 LEU A O 1
ATOM 839 N N . ALA A 1 111 ? -22.188 25.391 9.867 1 81.94 111 ALA A N 1
ATOM 840 C CA . ALA A 1 111 ? -23.422 25.844 9.242 1 81.94 111 ALA A CA 1
ATOM 841 C C . ALA A 1 111 ? -23.422 27.375 9.109 1 81.94 111 ALA A C 1
ATOM 843 O O . ALA A 1 111 ? -23.891 27.906 8.094 1 81.94 111 ALA A O 1
ATOM 844 N N . ASN A 1 112 ? -22.938 28 10.141 1 77.88 112 ASN A N 1
ATOM 845 C CA . ASN A 1 112 ? -22.859 29.453 10.094 1 77.88 112 ASN A CA 1
ATOM 846 C C . ASN A 1 112 ? -21.922 29.922 8.984 1 77.88 112 ASN A C 1
ATOM 848 O O . ASN A 1 112 ? -22.234 30.859 8.25 1 77.88 112 ASN A O 1
ATOM 852 N N . ASP A 1 113 ? -20.844 29.312 8.891 1 77.94 113 ASP A N 1
ATOM 853 C CA . ASP A 1 113 ? -19.891 29.672 7.844 1 77.94 113 ASP A CA 1
ATOM 854 C C . ASP A 1 113 ? -20.453 29.375 6.457 1 77.94 113 ASP A C 1
ATOM 856 O O . ASP A 1 113 ? -20.25 30.141 5.52 1 77.94 113 ASP A O 1
ATOM 860 N N . ALA A 1 114 ? -21.141 28.234 6.312 1 77.31 114 ALA A N 1
ATOM 861 C CA . ALA A 1 114 ? -21.766 27.859 5.043 1 77.31 114 ALA A CA 1
ATOM 862 C C . ALA A 1 114 ? -22.844 28.875 4.652 1 77.31 114 ALA A C 1
ATOM 864 O O . ALA A 1 114 ? -22.953 29.25 3.484 1 77.31 114 ALA A O 1
ATOM 865 N N . ALA A 1 115 ? -23.578 29.375 5.637 1 77.25 115 ALA A N 1
ATOM 866 C CA . ALA A 1 115 ? -24.641 30.344 5.41 1 77.25 115 ALA A CA 1
ATOM 867 C C . ALA A 1 115 ? -24.062 31.703 4.996 1 77.25 115 ALA A C 1
ATOM 869 O O . ALA A 1 115 ? -24.672 32.438 4.199 1 77.25 115 ALA A O 1
ATOM 870 N N . GLN A 1 116 ? -22.938 32.031 5.535 1 75.5 116 GLN A N 1
ATOM 871 C CA . GLN A 1 116 ? -22.281 33.281 5.184 1 75.5 116 GLN A CA 1
ATOM 872 C C . GLN A 1 116 ? -21.703 33.219 3.768 1 75.5 116 GLN A C 1
ATOM 874 O O . GLN A 1 116 ? -21.703 34.219 3.055 1 75.5 116 GLN A O 1
ATOM 879 N N . ALA A 1 117 ? -21.281 32.031 3.383 1 74.12 117 ALA A N 1
ATOM 880 C CA . ALA A 1 117 ? -20.672 31.875 2.062 1 74.12 117 ALA A CA 1
ATOM 881 C C . ALA A 1 117 ? -21.75 31.75 0.982 1 74.12 117 ALA A C 1
ATOM 883 O O . ALA A 1 117 ? -21.516 32.125 -0.168 1 74.12 117 ALA A O 1
ATOM 884 N N . ASP A 1 118 ? -22.922 31.219 1.369 1 71.56 118 ASP A N 1
ATOM 885 C CA . ASP A 1 118 ? -24.016 30.984 0.43 1 71.56 118 ASP A CA 1
ATOM 886 C C . ASP A 1 118 ? -25.359 31.375 1.044 1 71.56 118 ASP A C 1
ATOM 888 O O . ASP A 1 118 ? -25.938 30.625 1.827 1 71.56 118 ASP A O 1
ATOM 892 N N . SER A 1 119 ? -25.812 32.469 0.594 1 72.5 119 SER A N 1
ATOM 893 C CA . SER A 1 119 ? -27.062 33 1.149 1 72.5 119 SER A CA 1
ATOM 894 C C . SER A 1 119 ? -28.219 32.031 0.935 1 72.5 119 SER A C 1
ATOM 896 O O . SER A 1 119 ? -29.219 32.094 1.65 1 72.5 119 SER A O 1
ATOM 898 N N . GLY A 1 120 ? -28 31.109 -0.01 1 68.44 120 GLY A N 1
ATOM 899 C CA . GLY A 1 120 ? -29.062 30.156 -0.276 1 68.44 120 GLY A CA 1
ATOM 900 C C . GLY A 1 120 ? -29.047 28.969 0.68 1 68.44 120 GLY A C 1
ATOM 901 O O . GLY A 1 120 ? -29.969 28.156 0.68 1 68.44 120 GLY A O 1
ATOM 902 N N . PHE A 1 121 ? -28.031 28.938 1.476 1 73.81 121 PHE A N 1
ATOM 903 C CA . PHE A 1 121 ? -27.938 27.828 2.416 1 73.81 121 PHE A CA 1
ATOM 904 C C . PHE A 1 121 ? -28.375 28.266 3.809 1 73.81 121 PHE A C 1
ATOM 906 O O . PHE A 1 121 ? -27.984 29.328 4.293 1 73.81 121 PHE A O 1
ATOM 913 N N . SER A 1 122 ? -29.406 27.594 4.398 1 72.69 122 SER A N 1
ATOM 914 C CA . SER A 1 122 ? -29.797 27.844 5.781 1 72.69 122 SER A CA 1
ATOM 915 C C . SER A 1 122 ? -30.094 26.547 6.516 1 72.69 122 SER A C 1
ATOM 917 O O . SER A 1 122 ? -30.703 25.641 5.949 1 72.69 122 SER A O 1
ATOM 919 N N . LEU A 1 123 ? -29.344 26.359 7.555 1 71.75 123 LEU A N 1
ATOM 920 C CA . LEU A 1 123 ? -29.672 25.281 8.492 1 71.75 123 LEU A CA 1
ATOM 921 C C . LEU A 1 123 ? -30.312 25.844 9.758 1 71.75 123 LEU A C 1
ATOM 923 O O . LEU A 1 123 ? -29.844 26.844 10.297 1 71.75 123 LEU A O 1
ATOM 927 N N . ALA A 1 124 ? -31.578 25.422 10.117 1 58.94 124 ALA A N 1
ATOM 928 C CA . ALA A 1 124 ? -32.219 25.891 11.344 1 58.94 124 ALA A CA 1
ATOM 929 C C . ALA A 1 124 ? -31.328 25.625 12.562 1 58.94 124 ALA A C 1
ATOM 931 O O . ALA A 1 124 ? -30.625 24.625 12.609 1 58.94 124 ALA A O 1
ATOM 932 N N . PRO A 1 125 ? -31.125 26.641 13.398 1 57.25 125 PRO A N 1
ATOM 933 C CA . PRO A 1 125 ? -30.297 26.422 14.586 1 57.25 125 PRO A CA 1
ATOM 934 C C . PRO A 1 125 ? -30.719 25.203 15.398 1 57.25 125 PRO A C 1
ATOM 936 O O . PRO A 1 125 ? -31.906 24.891 15.445 1 57.25 125 PRO A O 1
ATOM 939 N N . THR A 1 126 ? -29.812 24.297 15.641 1 53.53 126 THR A N 1
ATOM 940 C CA . THR A 1 126 ? -30.094 23.156 16.484 1 53.53 126 THR A CA 1
ATOM 941 C C . THR A 1 126 ? -30.594 23.594 17.859 1 53.53 126 THR A C 1
ATOM 943 O O . THR A 1 126 ? -30.062 24.547 18.438 1 53.53 126 THR A O 1
ATOM 946 N N . PRO A 1 127 ? -31.766 23.172 18.422 1 46.97 127 PRO A N 1
ATOM 947 C CA . PRO A 1 127 ? -32.219 23.578 19.734 1 46.97 127 PRO A CA 1
ATOM 948 C C . PRO A 1 127 ? -31.141 23.469 20.812 1 46.97 127 PRO A C 1
ATOM 950 O O . PRO A 1 127 ? -30.297 22.578 20.734 1 46.97 127 PRO A O 1
ATOM 953 N N . ALA A 1 128 ? -30.844 24.531 21.484 1 41.78 128 ALA A N 1
ATOM 954 C CA . ALA A 1 128 ? -29.875 24.625 22.578 1 41.78 128 ALA A CA 1
ATOM 955 C C . ALA A 1 128 ? -30.016 23.422 23.531 1 41.78 128 ALA A C 1
ATOM 957 O O . ALA A 1 128 ? -31.109 23.172 24.062 1 41.78 128 ALA A O 1
ATOM 958 N N . LEU A 1 129 ? -29.25 22.391 23.438 1 42.41 129 LEU A N 1
ATOM 959 C CA . LEU A 1 129 ? -29.281 21.359 24.484 1 42.41 129 LEU A CA 1
ATOM 960 C C . LEU A 1 129 ? -29.266 22 25.875 1 42.41 129 LEU A C 1
ATOM 962 O O . LEU A 1 129 ? -28.625 23.031 26.078 1 42.41 129 LEU A O 1
ATOM 966 N N . ARG A 1 130 ? -30.281 21.641 26.828 1 32.81 130 ARG A N 1
ATOM 967 C CA . ARG A 1 130 ? -30.281 21.953 28.25 1 32.81 130 ARG A CA 1
ATOM 968 C C . ARG A 1 130 ? -28.938 21.656 28.891 1 32.81 130 ARG A C 1
ATOM 970 O O . ARG A 1 130 ? -28.375 20.578 28.672 1 32.81 130 ARG A O 1
ATOM 977 N N . THR A 1 131 ? -28.125 22.516 29.234 1 35.53 131 THR A N 1
ATOM 978 C CA . THR A 1 131 ? -26.953 22.391 30.078 1 35.53 131 THR A CA 1
ATOM 979 C C . THR A 1 131 ? -27.234 21.469 31.25 1 35.53 131 THR A C 1
ATOM 981 O O . THR A 1 131 ? -26.562 21.531 32.281 1 35.53 131 THR A O 1
ATOM 984 N N . GLY A 1 132 ? -28.422 20.734 31.359 1 32.03 132 GLY A N 1
ATOM 985 C CA . GLY A 1 132 ? -28.531 20.062 32.625 1 32.03 132 GLY A CA 1
ATOM 986 C C . GLY A 1 132 ? -27.406 19.062 32.875 1 32.03 132 GLY A C 1
ATOM 987 O O . GLY A 1 132 ? -26.906 18.453 31.938 1 32.03 132 GLY A O 1
ATOM 988 N N . GLU A 1 133 ? -26.625 19.234 33.969 1 33.28 133 GLU A N 1
ATOM 989 C CA . GLU A 1 133 ? -25.75 18.297 34.656 1 33.28 133 GLU A CA 1
ATOM 990 C C . GLU A 1 133 ? -26.359 16.906 34.719 1 33.28 133 GLU A C 1
ATOM 992 O O . GLU A 1 133 ? -27.172 16.625 35.594 1 33.28 133 GLU A O 1
ATOM 997 N N . GLU A 1 134 ? -26.969 16.312 33.719 1 34.59 134 GLU A N 1
ATOM 998 C CA . GLU A 1 134 ? -27.516 15 34.031 1 34.59 134 GLU A CA 1
ATOM 999 C C . GLU A 1 134 ? -26.469 14.102 34.656 1 34.59 134 GLU A C 1
ATOM 1001 O O . GLU A 1 134 ? -25.344 14.008 34.156 1 34.59 134 GLU A O 1
ATOM 1006 N N . ARG A 1 135 ? -26.594 13.828 35.969 1 33.62 135 ARG A N 1
ATOM 1007 C CA . ARG A 1 135 ? -25.906 12.828 36.75 1 33.62 135 ARG A CA 1
ATOM 1008 C C . ARG A 1 135 ? -25.859 11.484 36.031 1 33.62 135 ARG A C 1
ATOM 1010 O O . ARG A 1 135 ? -26.844 11.055 35.438 1 33.62 135 ARG A O 1
ATOM 1017 N N . PRO A 1 136 ? -24.656 10.82 35.906 1 34.31 136 PRO A N 1
ATOM 1018 C CA . PRO A 1 136 ? -24.438 9.516 35.281 1 34.31 136 PRO A CA 1
ATOM 1019 C C . PRO A 1 136 ? -25.344 8.43 35.844 1 34.31 136 PRO A C 1
ATOM 1021 O O . PRO A 1 136 ? -25.422 8.281 37.062 1 34.31 136 PRO A O 1
ATOM 1024 N N . PRO A 1 137 ? -26.5 8.031 35.219 1 34.34 137 PRO A N 1
ATOM 1025 C CA . PRO A 1 137 ? -27.281 6.961 35.875 1 34.34 137 PRO A CA 1
ATOM 1026 C C . PRO A 1 137 ? -26.438 5.734 36.188 1 34.34 137 PRO A C 1
ATOM 1028 O O . PRO A 1 137 ? -25.312 5.594 35.688 1 34.34 137 PRO A O 1
ATOM 1031 N N . ASP A 1 138 ? -26.906 4.902 37.094 1 33.75 138 ASP A N 1
ATOM 1032 C CA . ASP A 1 138 ? -26.391 3.625 37.594 1 33.75 138 ASP A CA 1
ATOM 1033 C C . ASP A 1 138 ? -26.062 2.689 36.438 1 33.75 138 ASP A C 1
ATOM 1035 O O . ASP A 1 138 ? -26.859 2.527 35.5 1 33.75 138 ASP A O 1
ATOM 1039 N N . ILE A 1 139 ? -24.828 2.168 36.219 1 34.72 139 ILE A N 1
ATOM 1040 C CA . ILE A 1 139 ? -23.891 1.723 35.219 1 34.72 139 ILE A CA 1
ATOM 1041 C C . ILE A 1 139 ? -24.375 0.409 34.594 1 34.72 139 ILE A C 1
ATOM 1043 O O . ILE A 1 139 ? -24.109 0.133 33.406 1 34.72 139 ILE A O 1
ATOM 1047 N N . GLY A 1 140 ? -24.797 -0.57 35.406 1 33.81 140 GLY A N 1
ATOM 1048 C CA . GLY A 1 140 ? -24.828 -1.946 34.938 1 33.81 140 GLY A CA 1
ATOM 1049 C C . GLY A 1 140 ? -25.922 -2.211 33.906 1 33.81 140 GLY A C 1
ATOM 1050 O O . GLY A 1 140 ? -25.656 -2.742 32.844 1 33.81 140 GLY A O 1
ATOM 1051 N N . SER A 1 141 ? -27.172 -2.312 34.281 1 38.94 141 SER A N 1
ATOM 1052 C CA . SER A 1 141 ? -28.359 -2.637 33.5 1 38.94 141 SER A CA 1
ATOM 1053 C C . SER A 1 141 ? -28.547 -1.645 32.344 1 38.94 141 SER A C 1
ATOM 1055 O O . SER A 1 141 ? -29.281 -1.907 31.406 1 38.94 141 SER A O 1
ATOM 1057 N N . LEU A 1 142 ? -27.938 -0.472 32.406 1 38.19 142 LEU A N 1
ATOM 1058 C CA . LEU A 1 142 ? -28.031 0.684 31.531 1 38.19 142 LEU A CA 1
ATOM 1059 C C . LEU A 1 142 ? -27.203 0.46 30.266 1 38.19 142 LEU A C 1
ATOM 1061 O O . LEU A 1 142 ? -27.609 0.89 29.188 1 38.19 142 LEU A O 1
ATOM 1065 N N . GLN A 1 143 ? -26.234 -0.251 30.406 1 40.78 143 GLN A N 1
ATOM 1066 C CA . GLN A 1 143 ? -25.406 -0.505 29.234 1 40.78 143 GLN A CA 1
ATOM 1067 C C . GLN A 1 143 ? -26.156 -1.294 28.188 1 40.78 143 GLN A C 1
ATOM 1069 O O . GLN A 1 143 ? -26.062 -1 26.984 1 40.78 143 GLN A O 1
ATOM 1074 N N . ALA A 1 144 ? -26.906 -2.381 28.688 1 43.34 144 ALA A N 1
ATOM 1075 C CA . ALA A 1 144 ? -27.656 -3.195 27.734 1 43.34 144 ALA A CA 1
ATOM 1076 C C . ALA A 1 144 ? -28.766 -2.381 27.078 1 43.34 144 ALA A C 1
ATOM 1078 O O . ALA A 1 144 ? -28.984 -2.484 25.859 1 43.34 144 ALA A O 1
ATOM 1079 N N . ARG A 1 145 ? -29.531 -1.693 27.891 1 43.5 145 ARG A N 1
ATOM 1080 C CA . ARG A 1 145 ? -30.609 -0.845 27.375 1 43.5 145 ARG A CA 1
ATOM 1081 C C . ARG A 1 145 ? -30.047 0.26 26.484 1 43.5 145 ARG A C 1
ATOM 1083 O O . ARG A 1 145 ? -30.641 0.6 25.469 1 43.5 145 ARG A O 1
ATOM 1090 N N . LEU A 1 146 ? -28.859 0.656 26.797 1 48.47 146 LEU A N 1
ATOM 1091 C CA . LEU A 1 146 ? -28.188 1.699 26.031 1 48.47 146 LEU A CA 1
ATOM 1092 C C . LEU A 1 146 ? -27.719 1.162 24.688 1 48.47 146 LEU A C 1
ATOM 1094 O O . LEU A 1 146 ? -27.812 1.854 23.672 1 48.47 146 LEU A O 1
ATOM 1098 N N . SER A 1 147 ? -27.312 -0.127 24.766 1 49.81 147 SER A N 1
ATOM 1099 C CA . SER A 1 147 ? -26.922 -0.725 23.5 1 49.81 147 SER A CA 1
ATOM 1100 C C . SER A 1 147 ? -28.125 -0.939 22.594 1 49.81 147 SER A C 1
ATOM 1102 O O . SER A 1 147 ? -28.047 -0.733 21.375 1 49.81 147 SER A O 1
ATOM 1104 N N . GLN A 1 148 ? -29.266 -1.406 23.219 1 47.66 148 GLN A N 1
ATOM 1105 C CA . GLN A 1 148 ? -30.484 -1.616 22.453 1 47.66 148 GLN A CA 1
ATOM 1106 C C . GLN A 1 148 ? -31.031 -0.294 21.922 1 47.66 148 GLN A C 1
ATOM 1108 O O . GLN A 1 148 ? -31.453 -0.204 20.766 1 47.66 148 GLN A O 1
ATOM 1113 N N . VAL A 1 149 ? -31.125 0.636 22.766 1 47.53 149 VAL A N 1
ATOM 1114 C CA . VAL A 1 149 ? -31.594 1.956 22.359 1 47.53 149 VAL A CA 1
ATOM 1115 C C . VAL A 1 149 ? -30.656 2.541 21.312 1 47.53 149 VAL A C 1
ATOM 1117 O O . VAL A 1 149 ? -31.109 3.119 20.328 1 47.53 149 VAL A O 1
ATOM 1120 N N . ALA A 1 150 ? -29.406 2.248 21.469 1 51.38 150 ALA A N 1
ATOM 1121 C CA . ALA A 1 150 ? -28.422 2.734 20.516 1 51.38 150 ALA A CA 1
ATOM 1122 C C . ALA A 1 150 ? -28.625 2.09 19.141 1 51.38 150 ALA A C 1
ATOM 1124 O O . ALA A 1 150 ? -28.516 2.76 18.109 1 51.38 150 ALA A O 1
ATOM 1125 N N . GLU A 1 151 ? -28.922 0.821 19.172 1 54.56 151 GLU A N 1
ATOM 1126 C CA . GLU A 1 151 ? -29.156 0.132 17.906 1 54.56 151 GLU A CA 1
ATOM 1127 C C . GLU A 1 151 ? -30.438 0.617 17.25 1 54.56 151 GLU A C 1
ATOM 1129 O O . GLU A 1 151 ? -30.484 0.78 16.031 1 54.56 151 GLU A O 1
ATOM 1134 N N . ALA A 1 152 ? -31.484 0.796 18.016 1 53.25 152 ALA A N 1
ATOM 1135 C CA . ALA A 1 152 ? -32.75 1.316 17.484 1 53.25 152 ALA A CA 1
ATOM 1136 C C . ALA A 1 152 ? -32.562 2.727 16.938 1 53.25 152 ALA A C 1
ATOM 1138 O O . ALA A 1 152 ? -33.094 3.057 15.875 1 53.25 152 ALA A O 1
ATOM 1139 N N . GLU A 1 153 ? -31.828 3.463 17.609 1 57.44 153 GLU A N 1
ATOM 1140 C CA . GLU A 1 153 ? -31.531 4.812 17.141 1 57.44 153 GLU A CA 1
ATOM 1141 C C . GLU A 1 153 ? -30.703 4.781 15.859 1 57.44 153 GLU A C 1
ATOM 1143 O O . GLU A 1 153 ? -30.953 5.551 14.93 1 57.44 153 GLU A O 1
ATOM 1148 N N . ARG A 1 154 ? -29.781 3.848 15.836 1 60.28 154 ARG A N 1
ATOM 1149 C CA . ARG A 1 154 ? -28.922 3.73 14.664 1 60.28 154 ARG A CA 1
ATOM 1150 C C . ARG A 1 154 ? -29.734 3.422 13.414 1 60.28 154 ARG A C 1
ATOM 1152 O O . ARG A 1 154 ? -29.484 3.994 12.352 1 60.28 154 ARG A O 1
ATOM 1159 N N . THR A 1 155 ? -30.578 2.51 13.664 1 58.94 155 THR A N 1
ATOM 1160 C CA . THR A 1 155 ? -31.438 2.17 12.539 1 58.94 155 THR A CA 1
ATOM 1161 C C . THR A 1 155 ? -32.25 3.385 12.094 1 58.94 155 THR A C 1
ATOM 1163 O O . THR A 1 155 ? -32.531 3.545 10.898 1 58.94 155 THR A O 1
ATOM 1166 N N . THR A 1 156 ? -32.531 4.18 13.031 1 55.97 156 THR A N 1
ATOM 1167 C CA . THR A 1 156 ? -33.375 5.34 12.719 1 55.97 156 THR A CA 1
ATOM 1168 C C . THR A 1 156 ? -32.562 6.375 11.93 1 55.97 156 THR A C 1
ATOM 1170 O O . THR A 1 156 ? -33.031 6.871 10.898 1 55.97 156 THR A O 1
ATOM 1173 N N . TRP A 1 157 ? -31.406 6.594 12.531 1 61.56 157 TRP A N 1
ATOM 1174 C CA . TRP A 1 157 ? -30.688 7.629 11.789 1 61.56 157 TRP A CA 1
ATOM 1175 C C . TRP A 1 157 ? -29.953 7.031 10.594 1 61.56 157 TRP A C 1
ATOM 1177 O O . TRP A 1 157 ? -29.641 7.742 9.633 1 61.56 157 TRP A O 1
ATOM 1187 N N . GLN A 1 158 ? -29.766 5.691 10.695 1 59.72 158 GLN A N 1
ATOM 1188 C CA . GLN A 1 158 ? -29.25 5.047 9.492 1 59.72 158 GLN A CA 1
ATOM 1189 C C . GLN A 1 158 ? -30.359 4.828 8.469 1 59.72 158 GLN A C 1
ATOM 1191 O O . GLN A 1 158 ? -30.094 4.824 7.258 1 59.72 158 GLN A O 1
ATOM 1196 N N . ASP A 1 159 ? -31.5 4.156 9.039 1 55.53 159 ASP A N 1
ATOM 1197 C CA . ASP A 1 159 ? -32.656 3.812 8.219 1 55.53 159 ASP A CA 1
ATOM 1198 C C . ASP A 1 159 ? -33.188 5.043 7.492 1 55.53 159 ASP A C 1
ATOM 1200 O O . ASP A 1 159 ? -33.812 4.926 6.426 1 55.53 159 ASP A O 1
ATOM 1204 N N . GLY A 1 160 ? -33.375 6.074 8.148 1 45.5 160 GLY A N 1
ATOM 1205 C CA . GLY A 1 160 ? -33.656 7.23 7.316 1 45.5 160 GLY A CA 1
ATOM 1206 C C . GLY A 1 160 ? -32.719 7.352 6.125 1 45.5 160 GLY A C 1
ATOM 1207 O O . GLY A 1 160 ? -33 8.133 5.207 1 45.5 160 GLY A O 1
ATOM 1208 N N . ALA A 1 161 ? -31.547 6.762 6.242 1 46.31 161 ALA A N 1
ATOM 1209 C CA . ALA A 1 161 ? -30.609 6.883 5.133 1 46.31 161 ALA A CA 1
ATOM 1210 C C . ALA A 1 161 ? -30.594 5.621 4.277 1 46.31 161 ALA A C 1
ATOM 1212 O O . ALA A 1 161 ? -30.078 4.582 4.703 1 46.31 161 ALA A O 1
ATOM 1213 N N . ARG A 1 162 ? -31.594 5.066 3.572 1 47.28 162 ARG A N 1
ATOM 1214 C CA . ARG A 1 162 ? -31.547 4.039 2.535 1 47.28 162 ARG A CA 1
ATOM 1215 C C . ARG A 1 162 ? -30.141 3.863 1.992 1 47.28 162 ARG A C 1
ATOM 1217 O O . ARG A 1 162 ? -29.344 4.812 1.968 1 47.28 162 ARG A O 1
ATOM 1224 N N . PRO A 1 163 ? -29.75 2.455 1.945 1 56.62 163 PRO A N 1
ATOM 1225 C CA . PRO A 1 163 ? -28.469 2.322 1.245 1 56.62 163 PRO A CA 1
ATOM 1226 C C . PRO A 1 163 ? -28.344 3.279 0.063 1 56.62 163 PRO A C 1
ATOM 1228 O O . PRO A 1 163 ? -29.281 3.426 -0.721 1 56.62 163 PRO A O 1
ATOM 1231 N N . THR A 1 164 ? -27.438 4.16 0.15 1 64.19 164 THR A N 1
ATOM 1232 C CA . THR A 1 164 ? -27.266 5.195 -0.865 1 64.19 164 THR A CA 1
ATOM 1233 C C . THR A 1 164 ? -27.031 4.57 -2.238 1 64.19 164 THR A C 1
ATOM 1235 O O . THR A 1 164 ? -26.078 3.814 -2.432 1 64.19 164 THR A O 1
ATOM 1238 N N . VAL A 1 165 ? -28.172 4.266 -2.975 1 80 165 VAL A N 1
ATOM 1239 C CA . VAL A 1 165 ? -27.984 3.932 -4.383 1 80 165 VAL A CA 1
ATOM 1240 C C . VAL A 1 165 ? -27.281 5.082 -5.098 1 80 165 VAL A C 1
ATOM 1242 O O . VAL A 1 165 ? -27.766 6.215 -5.09 1 80 165 VAL A O 1
ATOM 1245 N N . LEU A 1 166 ? -26.141 4.785 -5.461 1 91.62 166 LEU A N 1
ATOM 1246 C CA . LEU A 1 166 ? -25.344 5.809 -6.129 1 91.62 166 LEU A CA 1
ATOM 1247 C C . LEU A 1 166 ? -25.594 5.793 -7.633 1 91.62 166 LEU A C 1
ATOM 1249 O O . LEU A 1 166 ? -25.703 4.723 -8.234 1 91.62 166 LEU A O 1
ATOM 1253 N N . ASN A 1 167 ? -25.828 6.914 -8.172 1 90.94 167 ASN A N 1
ATOM 1254 C CA . ASN A 1 167 ? -25.828 6.988 -9.625 1 90.94 167 ASN A CA 1
ATOM 1255 C C . ASN A 1 167 ? -24.422 6.805 -10.188 1 90.94 167 ASN A C 1
ATOM 1257 O O . ASN A 1 167 ? -23.453 6.656 -9.438 1 90.94 167 ASN A O 1
ATOM 1261 N N . SER A 1 168 ? -24.297 6.766 -11.484 1 91.75 168 SER A N 1
ATOM 1262 C CA . SER A 1 168 ? -23.047 6.457 -12.156 1 91.75 168 SER A CA 1
ATOM 1263 C C . SER A 1 168 ? -21.953 7.461 -11.789 1 91.75 168 SER A C 1
ATOM 1265 O O . SER A 1 168 ? -20.812 7.074 -11.523 1 91.75 168 SER A O 1
ATOM 1267 N N . ARG A 1 169 ? -22.312 8.68 -11.766 1 91.75 169 ARG A N 1
ATOM 1268 C CA . ARG A 1 169 ? -21.359 9.742 -11.422 1 91.75 169 ARG A CA 1
ATOM 1269 C C . ARG A 1 169 ? -20.906 9.609 -9.977 1 91.75 169 ARG A C 1
ATOM 1271 O O . ARG A 1 169 ? -19.703 9.719 -9.688 1 91.75 169 ARG A O 1
ATOM 1278 N N . GLU A 1 170 ? -21.812 9.383 -9.125 1 94.81 170 GLU A N 1
ATOM 1279 C CA . GLU A 1 170 ? -21.5 9.227 -7.711 1 94.81 170 GLU A CA 1
ATOM 1280 C C . GLU A 1 170 ? -20.625 8 -7.473 1 94.81 170 GLU A C 1
ATOM 1282 O O . GLU A 1 170 ? -19.719 8.039 -6.637 1 94.81 170 GLU A O 1
ATOM 1287 N N . ALA A 1 171 ? -20.875 6.961 -8.203 1 95.75 171 ALA A N 1
ATOM 1288 C CA . ALA A 1 171 ? -20.047 5.766 -8.109 1 95.75 171 ALA A CA 1
ATOM 1289 C C . ALA A 1 171 ? -18.594 6.062 -8.516 1 95.75 171 ALA A C 1
ATOM 1291 O O . ALA A 1 171 ? -17.656 5.582 -7.883 1 95.75 171 ALA A O 1
ATOM 1292 N N . GLY A 1 172 ? -18.5 6.867 -9.57 1 95.12 172 GLY A N 1
ATOM 1293 C CA . GLY A 1 172 ? -17.172 7.289 -9.992 1 95.12 172 GLY A CA 1
ATOM 1294 C C . GLY A 1 172 ? -16.453 8.133 -8.961 1 95.12 172 GLY A C 1
ATOM 1295 O O . GLY A 1 172 ? -15.25 7.977 -8.758 1 95.12 172 GLY A O 1
ATOM 1296 N N . LEU A 1 173 ? -17.188 8.984 -8.289 1 96.5 173 LEU A N 1
ATOM 1297 C CA . LEU A 1 173 ? -16.609 9.844 -7.254 1 96.5 173 LEU A CA 1
ATOM 1298 C C . LEU A 1 173 ? -16.203 9.016 -6.039 1 96.5 173 LEU A C 1
ATOM 1300 O O . LEU A 1 173 ? -15.172 9.289 -5.418 1 96.5 173 LEU A O 1
ATOM 1304 N N . LEU A 1 174 ? -17.031 8.039 -5.719 1 97.31 174 LEU A N 1
ATOM 1305 C CA . LEU A 1 174 ? -16.672 7.156 -4.617 1 97.31 174 LEU A CA 1
ATOM 1306 C C . LEU A 1 174 ? -15.352 6.449 -4.891 1 97.31 174 LEU A C 1
ATOM 1308 O O . LEU A 1 174 ? -14.508 6.344 -4.004 1 97.31 174 LEU A O 1
ATOM 1312 N N . ARG A 1 175 ? -15.211 5.992 -6.082 1 96.44 175 ARG A N 1
ATOM 1313 C CA . ARG A 1 175 ? -13.969 5.332 -6.473 1 96.44 175 ARG A CA 1
ATOM 1314 C C . ARG A 1 175 ? -12.805 6.312 -6.438 1 96.44 175 ARG A C 1
ATOM 1316 O O . ARG A 1 175 ? -11.711 5.965 -5.98 1 96.44 175 ARG A O 1
ATOM 1323 N N . HIS A 1 176 ? -13.055 7.484 -6.941 1 96.19 176 HIS A N 1
ATOM 1324 C CA . HIS A 1 176 ? -12.039 8.531 -6.898 1 96.19 176 HIS A CA 1
ATOM 1325 C C . HIS A 1 176 ? -11.594 8.805 -5.465 1 96.19 176 HIS A C 1
ATOM 1327 O O . HIS A 1 176 ? -10.406 8.977 -5.195 1 96.19 176 HIS A O 1
ATOM 1333 N N . PHE A 1 177 ? -12.594 8.875 -4.578 1 98.12 177 PHE A N 1
ATOM 1334 C CA . PHE A 1 177 ? -12.25 9.047 -3.172 1 98.12 177 PHE A CA 1
ATOM 1335 C C . PHE A 1 177 ? -11.375 7.906 -2.684 1 98.12 177 PHE A C 1
ATOM 1337 O O . PHE A 1 177 ? -10.328 8.133 -2.076 1 98.12 177 PHE A O 1
ATOM 1344 N N . ALA A 1 178 ? -11.719 6.668 -2.943 1 97.5 178 ALA A N 1
ATOM 1345 C CA . ALA A 1 178 ? -11.047 5.477 -2.43 1 97.5 178 ALA A CA 1
ATOM 1346 C C . ALA A 1 178 ? -9.625 5.371 -2.969 1 97.5 178 ALA A C 1
ATOM 1348 O O . ALA A 1 178 ? -8.711 4.965 -2.248 1 97.5 178 ALA A O 1
ATOM 1349 N N . GLU A 1 179 ? -9.43 5.773 -4.191 1 96.19 179 GLU A N 1
ATOM 1350 C CA . GLU A 1 179 ? -8.164 5.5 -4.859 1 96.19 179 GLU A CA 1
ATOM 1351 C C . GLU A 1 179 ? -7.266 6.734 -4.875 1 96.19 179 GLU A C 1
ATOM 1353 O O . GLU A 1 179 ? -6.09 6.652 -5.238 1 96.19 179 GLU A O 1
ATOM 1358 N N . SER A 1 180 ? -7.766 7.914 -4.402 1 95.81 180 SER A N 1
ATOM 1359 C CA . SER A 1 180 ? -6.945 9.117 -4.441 1 95.81 180 SER A CA 1
ATOM 1360 C C . SER A 1 180 ? -7.078 9.922 -3.148 1 95.81 180 SER A C 1
ATOM 1362 O O . SER A 1 180 ? -6.184 9.891 -2.301 1 95.81 180 SER A O 1
ATOM 1364 N N . CYS A 1 181 ? -8.289 10.445 -2.842 1 97 181 CYS A N 1
ATOM 1365 C CA . CYS A 1 181 ? -8.484 11.352 -1.719 1 97 181 CYS A CA 1
ATOM 1366 C C . CYS A 1 181 ? -8.133 10.672 -0.4 1 97 181 CYS A C 1
ATOM 1368 O O . CYS A 1 181 ? -7.5 11.281 0.465 1 97 181 CYS A O 1
ATOM 1370 N N . ALA A 1 182 ? -8.555 9.461 -0.313 1 98.12 182 ALA A N 1
ATOM 1371 C CA . ALA A 1 182 ? -8.383 8.734 0.946 1 98.12 182 ALA A CA 1
ATOM 1372 C C . ALA A 1 182 ? -6.902 8.539 1.266 1 98.12 182 ALA A C 1
ATOM 1374 O O . ALA A 1 182 ? -6.535 8.336 2.424 1 98.12 182 ALA A O 1
ATOM 1375 N N . LEU A 1 183 ? -6.008 8.633 0.301 1 96.5 183 LEU A N 1
ATOM 1376 C CA . LEU A 1 183 ? -4.582 8.383 0.48 1 96.5 183 LEU A CA 1
ATOM 1377 C C . LEU A 1 183 ? -3.957 9.414 1.407 1 96.5 183 LEU A C 1
ATOM 1379 O O . LEU A 1 183 ? -3.027 9.109 2.154 1 96.5 183 LEU A O 1
ATOM 1383 N N . TRP A 1 184 ? -4.543 10.602 1.417 1 95.69 184 TRP A N 1
ATOM 1384 C CA . TRP A 1 184 ? -4.027 11.648 2.287 1 95.69 184 TRP A CA 1
ATOM 1385 C C . TRP A 1 184 ? -4.41 11.391 3.74 1 95.69 184 TRP A C 1
ATOM 1387 O O . TRP A 1 184 ? -3.635 11.688 4.656 1 95.69 184 TRP A O 1
ATOM 1397 N N . LEU A 1 185 ? -5.582 10.875 3.848 1 97.75 185 LEU A N 1
ATOM 1398 C CA . LEU A 1 185 ? -6.086 10.586 5.188 1 97.75 185 LEU A CA 1
ATOM 1399 C C . LEU A 1 185 ? -5.453 9.32 5.746 1 97.75 185 LEU A C 1
ATOM 1401 O O . LEU A 1 185 ? -5.273 9.195 6.961 1 97.75 185 LEU A O 1
ATOM 1405 N N . ASP A 1 186 ? -5.055 8.406 4.836 1 97.94 186 ASP A N 1
ATOM 1406 C CA . ASP A 1 186 ? -4.52 7.105 5.215 1 97.94 186 ASP A CA 1
ATOM 1407 C C . ASP A 1 186 ? -3.008 7.172 5.418 1 97.94 186 ASP A C 1
ATOM 1409 O O . ASP A 1 186 ? -2.363 6.148 5.66 1 97.94 186 ASP A O 1
ATOM 1413 N N . LEU A 1 187 ? -2.416 8.352 5.332 1 97.62 187 LEU A N 1
ATOM 1414 C CA . LEU A 1 187 ? -0.969 8.461 5.488 1 97.62 187 LEU A CA 1
ATOM 1415 C C . LEU A 1 187 ? -0.512 7.793 6.781 1 97.62 187 LEU A C 1
ATOM 1417 O O . LEU A 1 187 ? -1.063 8.062 7.852 1 97.62 187 LEU A O 1
ATOM 1421 N N . PHE A 1 188 ? 0.424 6.824 6.773 1 96.12 188 PHE A N 1
ATOM 1422 C CA . PHE A 1 188 ? 1.092 6.105 7.852 1 96.12 188 PHE A CA 1
ATOM 1423 C C . PHE A 1 188 ? 0.184 5.023 8.422 1 96.12 188 PHE A C 1
ATOM 1425 O O . PHE A 1 188 ? 0.529 4.375 9.414 1 96.12 188 PHE A O 1
ATOM 1432 N N . ASN A 1 189 ? -1.036 4.906 7.914 1 94.56 189 ASN A N 1
ATOM 1433 C CA . ASN A 1 189 ? -1.935 3.844 8.352 1 94.56 189 ASN A CA 1
ATOM 1434 C C . ASN A 1 189 ? -1.847 2.621 7.445 1 94.56 189 ASN A C 1
ATOM 1436 O O . ASN A 1 189 ? -2.381 2.627 6.336 1 94.56 189 ASN A O 1
ATOM 1440 N N . PRO A 1 190 ? -1.327 1.584 7.965 1 90.38 190 PRO A N 1
ATOM 1441 C CA . PRO A 1 190 ? -1.107 0.422 7.102 1 90.38 190 PRO A CA 1
ATOM 1442 C C . PRO A 1 190 ? -2.41 -0.251 6.676 1 90.38 190 PRO A C 1
ATOM 1444 O O . PRO A 1 190 ? -2.453 -0.922 5.641 1 90.38 190 PRO A O 1
ATOM 1447 N N . GLN A 1 191 ? -3.48 -0.049 7.418 1 92.06 191 GLN A N 1
ATOM 1448 C CA . GLN A 1 191 ? -4.754 -0.678 7.09 1 92.06 191 GLN A CA 1
ATOM 1449 C C . GLN A 1 191 ? -5.551 0.178 6.109 1 92.06 191 GLN A C 1
ATOM 1451 O O . GLN A 1 191 ? -6.527 -0.292 5.516 1 92.06 191 GLN A O 1
ATOM 1456 N N . ARG A 1 192 ? -5.113 1.418 5.926 1 95.31 192 ARG A N 1
ATOM 1457 C CA . ARG A 1 192 ? -5.77 2.328 4.992 1 95.31 192 ARG A CA 1
ATOM 1458 C C . ARG A 1 192 ? -7.277 2.355 5.219 1 95.31 192 ARG A C 1
ATOM 1460 O O . ARG A 1 192 ? -8.055 2.135 4.285 1 95.31 192 ARG A O 1
ATOM 1467 N N . LEU A 1 193 ? -7.664 2.676 6.355 1 97.44 193 LEU A N 1
ATOM 1468 C CA . LEU A 1 193 ? -9.039 2.498 6.812 1 97.44 193 LEU A CA 1
ATOM 1469 C C . LEU A 1 193 ? -9.984 3.434 6.066 1 97.44 193 LEU A C 1
ATOM 1471 O O . LEU A 1 193 ? -11.148 3.096 5.84 1 97.44 193 LEU A O 1
ATOM 1475 N N . PHE A 1 194 ? -9.539 4.574 5.598 1 98.44 194 PHE A N 1
ATOM 1476 C CA . PHE A 1 194 ? -10.414 5.496 4.879 1 98.44 194 PHE A CA 1
ATOM 1477 C C . PHE A 1 194 ? -10.734 4.969 3.488 1 98.44 194 PHE A C 1
ATOM 1479 O O . PHE A 1 194 ? -11.867 5.078 3.02 1 98.44 194 PHE A O 1
ATOM 1486 N N . SER A 1 195 ? -9.766 4.32 2.855 1 97.19 195 SER A N 1
ATOM 1487 C CA . SER A 1 195 ? -9.977 3.814 1.504 1 97.19 195 SER A CA 1
ATOM 1488 C C . SER A 1 195 ? -10.664 2.453 1.522 1 97.19 195 SER A C 1
ATOM 1490 O O . SER A 1 195 ? -11.141 1.977 0.488 1 97.19 195 SER A O 1
ATOM 1492 N N . THR A 1 196 ? -10.766 1.802 2.703 1 95.06 196 THR A N 1
ATOM 1493 C CA . THR A 1 196 ? -11.312 0.451 2.746 1 95.06 196 THR A CA 1
ATOM 1494 C C . THR A 1 196 ? -12.547 0.396 3.643 1 95.06 196 THR A C 1
ATOM 1496 O O . THR A 1 196 ? -13.68 0.437 3.156 1 95.06 196 THR A O 1
ATOM 1499 N N . TYR A 1 197 ? -12.398 0.625 4.887 1 95.75 197 TYR A N 1
ATOM 1500 C CA . TYR A 1 197 ? -13.453 0.472 5.883 1 95.75 197 TYR A CA 1
ATOM 1501 C C . TYR A 1 197 ? -14.469 1.605 5.781 1 95.75 197 TYR A C 1
ATOM 1503 O O . TYR A 1 197 ? -15.68 1.366 5.781 1 95.75 197 TYR A O 1
ATOM 1511 N N . VAL A 1 198 ? -14.016 2.826 5.602 1 97.81 198 VAL A N 1
ATOM 1512 C CA . VAL A 1 198 ? -14.883 4.004 5.648 1 97.81 198 VAL A CA 1
ATOM 1513 C C . VAL A 1 198 ? -15.789 4.027 4.422 1 97.81 198 VAL A C 1
ATOM 1515 O O . VAL A 1 198 ? -16.953 4.422 4.516 1 97.81 198 VAL A O 1
ATOM 1518 N N . ILE A 1 199 ? -15.305 3.617 3.264 1 96.5 199 ILE A N 1
ATOM 1519 C CA . ILE A 1 199 ? -16.141 3.646 2.068 1 96.5 199 ILE A CA 1
ATOM 1520 C C . ILE A 1 199 ? -17.297 2.654 2.219 1 96.5 199 ILE A C 1
ATOM 1522 O O . ILE A 1 199 ? -18.391 2.891 1.72 1 96.5 199 ILE A O 1
ATOM 1526 N N . ARG A 1 200 ? -17.094 1.599 2.916 1 94.69 200 ARG A N 1
ATOM 1527 C CA . ARG A 1 200 ? -18.156 0.636 3.16 1 94.69 200 ARG A CA 1
ATOM 1528 C C . ARG A 1 200 ? -19.109 1.141 4.23 1 94.69 200 ARG A C 1
ATOM 1530 O O . ARG A 1 200 ? -20.312 0.881 4.168 1 94.69 200 ARG A O 1
ATOM 1537 N N . LEU A 1 201 ? -18.594 1.792 5.23 1 94.31 201 LEU A N 1
ATOM 1538 C CA . LEU A 1 201 ? -19.422 2.451 6.227 1 94.31 201 LEU A CA 1
ATOM 1539 C C . LEU A 1 201 ? -20.359 3.471 5.57 1 94.31 201 LEU A C 1
ATOM 1541 O O . LEU A 1 201 ? -21.516 3.6 5.957 1 94.31 201 LEU A O 1
ATOM 1545 N N . ALA A 1 202 ? -19.844 4.125 4.566 1 95.81 202 ALA A N 1
ATOM 1546 C CA . ALA A 1 202 ? -20.578 5.195 3.891 1 95.81 202 ALA A CA 1
ATOM 1547 C C . ALA A 1 202 ? -21.75 4.637 3.084 1 95.81 202 ALA A C 1
ATOM 1549 O O . ALA A 1 202 ? -22.75 5.332 2.863 1 95.81 202 ALA A O 1
ATOM 1550 N N . LEU A 1 203 ? -21.609 3.414 2.668 1 93.5 203 LEU A N 1
ATOM 1551 C CA . LEU A 1 203 ? -22.703 2.795 1.922 1 93.5 203 LEU A CA 1
ATOM 1552 C C . LEU A 1 203 ? -23.953 2.67 2.787 1 93.5 203 LEU A C 1
ATOM 1554 O O . LEU A 1 203 ? -25.062 2.566 2.268 1 93.5 203 LEU A O 1
ATOM 1558 N N . LYS A 1 204 ? -23.766 2.764 4.102 1 90.69 204 LYS A N 1
ATOM 1559 C CA . LYS A 1 204 ? -24.875 2.598 5.027 1 90.69 204 LYS A CA 1
ATOM 1560 C C . LYS A 1 204 ? -25.188 3.904 5.75 1 90.69 204 LYS A C 1
ATOM 1562 O O . LYS A 1 204 ? -26.016 3.93 6.672 1 90.69 204 LYS A O 1
ATOM 1567 N N . ASP A 1 205 ? -24.516 4.961 5.445 1 93.19 205 ASP A N 1
ATOM 1568 C CA . ASP A 1 205 ? -24.672 6.266 6.078 1 93.19 205 ASP A CA 1
ATOM 1569 C C . ASP A 1 205 ? -24.625 7.387 5.047 1 93.19 205 ASP A C 1
ATOM 1571 O O . ASP A 1 205 ? -23.547 7.797 4.609 1 93.19 205 ASP A O 1
ATOM 1575 N N . ALA A 1 206 ? -25.75 7.992 4.828 1 92.75 206 ALA A N 1
ATOM 1576 C CA . ALA A 1 206 ? -25.875 8.984 3.766 1 92.75 206 ALA A CA 1
ATOM 1577 C C . ALA A 1 206 ? -25.062 10.234 4.082 1 92.75 206 ALA A C 1
ATOM 1579 O O . ALA A 1 206 ? -24.531 10.883 3.176 1 92.75 206 ALA A O 1
ATOM 1580 N N . GLY A 1 207 ? -25.016 10.664 5.352 1 93.94 207 GLY A N 1
ATOM 1581 C CA . GLY A 1 207 ? -24.203 11.812 5.73 1 93.94 207 GLY A CA 1
ATOM 1582 C C . GLY A 1 207 ? -22.734 11.633 5.402 1 93.94 207 GLY A C 1
ATOM 1583 O O . GLY A 1 207 ? -22.125 12.508 4.789 1 93.94 207 GLY A O 1
ATOM 1584 N N . LEU A 1 208 ? -22.25 10.477 5.805 1 96.88 208 LEU A N 1
ATOM 1585 C CA . LEU A 1 208 ? -20.859 10.148 5.52 1 96.88 208 LEU A CA 1
ATOM 1586 C C . LEU A 1 208 ? -20.609 10.047 4.016 1 96.88 208 LEU A C 1
ATOM 1588 O O . LEU A 1 208 ? -19.609 10.523 3.506 1 96.88 208 LEU A O 1
ATOM 1592 N N . MET A 1 209 ? -21.562 9.445 3.279 1 97.06 209 MET A N 1
ATOM 1593 C CA . MET A 1 209 ? -21.438 9.328 1.829 1 97.06 209 MET A CA 1
ATOM 1594 C C . MET A 1 209 ? -21.375 10.703 1.171 1 97.06 209 MET A C 1
ATOM 1596 O O . MET A 1 209 ? -20.516 10.945 0.322 1 97.06 209 MET A O 1
ATOM 1600 N N . ASN A 1 210 ? -22.219 11.586 1.606 1 95.81 210 ASN A N 1
ATOM 1601 C CA . ASN A 1 210 ? -22.234 12.922 1.028 1 95.81 210 ASN A CA 1
ATOM 1602 C C . ASN A 1 210 ? -20.922 13.656 1.313 1 95.81 210 ASN A C 1
ATOM 1604 O O . ASN A 1 210 ? -20.438 14.422 0.476 1 95.81 210 ASN A O 1
ATOM 1608 N N . ALA A 1 211 ? -20.391 13.477 2.512 1 97.56 211 ALA A N 1
ATOM 1609 C CA . ALA A 1 211 ? -19.109 14.086 2.832 1 97.56 211 ALA A CA 1
ATOM 1610 C C . ALA A 1 211 ? -18.016 13.586 1.885 1 97.56 211 ALA A C 1
ATOM 1612 O O . ALA A 1 211 ? -17.219 14.375 1.381 1 97.56 211 ALA A O 1
ATOM 1613 N N . ILE A 1 212 ? -18.016 12.25 1.63 1 98.31 212 ILE A N 1
ATOM 1614 C CA . ILE A 1 212 ? -17.062 11.617 0.728 1 98.31 212 ILE A CA 1
ATOM 1615 C C . ILE A 1 212 ? -17.234 12.172 -0.682 1 98.31 212 ILE A C 1
ATOM 1617 O O . ILE A 1 212 ? -16.25 12.562 -1.326 1 98.31 212 ILE A O 1
ATOM 1621 N N . LEU A 1 213 ? -18.469 12.266 -1.127 1 97.75 213 LEU A N 1
ATOM 1622 C CA . LEU A 1 213 ? -18.75 12.742 -2.475 1 97.75 213 LEU A CA 1
ATOM 1623 C C . LEU A 1 213 ? -18.391 14.219 -2.615 1 97.75 213 LEU A C 1
ATOM 1625 O O . LEU A 1 213 ? -17.906 14.648 -3.666 1 97.75 213 LEU A O 1
ATOM 1629 N N . ALA A 1 214 ? -18.594 15.008 -1.532 1 96.56 214 ALA A N 1
ATOM 1630 C CA . ALA A 1 214 ? -18.219 16.422 -1.547 1 96.56 214 ALA A CA 1
ATOM 1631 C C . ALA A 1 214 ? -16.719 16.594 -1.754 1 96.56 214 ALA A C 1
ATOM 1633 O O . ALA A 1 214 ? -16.297 17.328 -2.639 1 96.56 214 ALA A O 1
ATOM 1634 N N . LEU A 1 215 ? -15.945 15.898 -1.012 1 97.25 215 LEU A N 1
ATOM 1635 C CA . LEU A 1 215 ? -14.492 16 -1.102 1 97.25 215 LEU A CA 1
ATOM 1636 C C . LEU A 1 215 ? -13.992 15.5 -2.455 1 97.25 215 LEU A C 1
ATOM 1638 O O . LEU A 1 215 ? -13.148 16.141 -3.084 1 97.25 215 LEU A O 1
ATOM 1642 N N . ALA A 1 216 ? -14.516 14.336 -2.881 1 97.25 216 ALA A N 1
ATOM 1643 C CA . ALA A 1 216 ? -14.102 13.742 -4.148 1 97.25 216 ALA A CA 1
ATOM 1644 C C . ALA A 1 216 ? -14.422 14.664 -5.32 1 97.25 216 ALA A C 1
ATOM 1646 O O . ALA A 1 216 ? -13.594 14.844 -6.219 1 97.25 216 ALA A O 1
ATOM 1647 N N . ALA A 1 217 ? -15.641 15.219 -5.301 1 95.94 217 ALA A N 1
ATOM 1648 C CA . ALA A 1 217 ? -16.047 16.125 -6.375 1 95.94 217 ALA A CA 1
ATOM 1649 C C . ALA A 1 217 ? -15.18 17.375 -6.402 1 95.94 217 ALA A C 1
ATOM 1651 O O . ALA A 1 217 ? -14.773 17.828 -7.473 1 95.94 217 ALA A O 1
ATOM 1652 N N . ARG A 1 218 ? -14.883 17.906 -5.227 1 94.12 218 ARG A N 1
ATOM 1653 C CA . ARG A 1 218 ? -14.031 19.094 -5.141 1 94.12 218 ARG A CA 1
ATOM 1654 C C . ARG A 1 218 ? -12.633 18.812 -5.684 1 94.12 218 ARG A C 1
ATOM 1656 O O . ARG A 1 218 ? -12.094 19.594 -6.453 1 94.12 218 ARG A O 1
ATOM 1663 N N . HIS A 1 219 ? -12.094 17.703 -5.34 1 94.5 219 HIS A N 1
ATOM 1664 C CA . HIS A 1 219 ? -10.758 17.328 -5.805 1 94.5 219 HIS A CA 1
ATOM 1665 C C . HIS A 1 219 ? -10.758 17.062 -7.309 1 94.5 219 HIS A C 1
ATOM 1667 O O . HIS A 1 219 ? -9.82 17.469 -8.008 1 94.5 219 HIS A O 1
ATOM 1673 N N . HIS A 1 220 ? -11.758 16.375 -7.711 1 92.31 220 HIS A N 1
ATOM 1674 C CA . HIS A 1 220 ? -11.875 16.078 -9.133 1 92.31 220 HIS A CA 1
ATOM 1675 C C . HIS A 1 220 ? -11.922 17.344 -9.961 1 92.31 220 HIS A C 1
ATOM 1677 O O . HIS A 1 220 ? -11.375 17.406 -11.062 1 92.31 220 HIS A O 1
ATOM 1683 N N . SER A 1 221 ? -12.555 18.344 -9.477 1 89.25 221 SER A N 1
ATOM 1684 C CA . SER A 1 221 ? -12.695 19.609 -10.18 1 89.25 221 SER A CA 1
ATOM 1685 C C . SER A 1 221 ? -11.359 20.344 -10.289 1 89.25 221 SER A C 1
ATOM 1687 O O . SER A 1 221 ? -11.164 21.172 -11.18 1 89.25 221 SER A O 1
ATOM 1689 N N . ARG A 1 222 ? -10.445 20.016 -9.445 1 88.31 222 ARG A N 1
ATOM 1690 C CA . ARG A 1 222 ? -9.156 20.703 -9.414 1 88.31 222 ARG A CA 1
ATOM 1691 C C . ARG A 1 222 ? -8.133 19.969 -10.266 1 88.31 222 ARG A C 1
ATOM 1693 O O . ARG A 1 222 ? -7.066 20.5 -10.57 1 88.31 222 ARG A O 1
ATOM 1700 N N . ARG A 1 223 ? -8.43 18.75 -10.664 1 88.25 223 ARG A N 1
ATOM 1701 C CA . ARG A 1 223 ? -7.535 17.984 -11.539 1 88.25 223 ARG A CA 1
ATOM 1702 C C . ARG A 1 223 ? -7.594 18.516 -12.969 1 88.25 223 ARG A C 1
ATOM 1704 O O . ARG A 1 223 ? -8.625 19.047 -13.398 1 88.25 223 ARG A O 1
ATOM 1711 N N . PRO A 1 224 ? -6.492 18.406 -13.578 1 79.5 224 PRO A N 1
ATOM 1712 C CA . PRO A 1 224 ? -6.516 18.844 -14.977 1 79.5 224 PRO A CA 1
ATOM 1713 C C . PRO A 1 224 ? -7.434 17.984 -15.844 1 79.5 224 PRO A C 1
ATOM 1715 O O . PRO A 1 224 ? -7.469 16.75 -15.688 1 79.5 224 PRO A O 1
ATOM 1718 N N . HIS A 1 225 ? -8.32 18.641 -16.547 1 76.88 225 HIS A N 1
ATOM 1719 C CA . HIS A 1 225 ? -9.203 17.984 -17.5 1 76.88 225 HIS A CA 1
ATOM 1720 C C . HIS A 1 225 ? -8.977 18.5 -18.906 1 76.88 225 HIS A C 1
ATOM 1722 O O . HIS A 1 225 ? -9.719 19.359 -19.391 1 76.88 225 HIS A O 1
ATOM 1728 N N . PRO A 1 226 ? -8.086 17.938 -19.531 1 68.31 226 PRO A N 1
ATOM 1729 C CA . PRO A 1 226 ? -7.766 18.484 -20.844 1 68.31 226 PRO A CA 1
ATOM 1730 C C . PRO A 1 226 ? -8.914 18.344 -21.844 1 68.31 226 PRO A C 1
ATOM 1732 O O . PRO A 1 226 ? -9.062 19.188 -22.734 1 68.31 226 PRO A O 1
ATOM 1735 N N . ASN A 1 227 ? -9.703 17.375 -21.719 1 69.19 227 ASN A N 1
ATOM 1736 C CA . ASN A 1 227 ? -10.688 17.078 -22.75 1 69.19 227 ASN A CA 1
ATOM 1737 C C . ASN A 1 227 ? -12.055 17.672 -22.406 1 69.19 227 ASN A C 1
ATOM 1739 O O . ASN A 1 227 ? -12.992 17.562 -23.203 1 69.19 227 ASN A O 1
ATOM 1743 N N . ASP A 1 228 ? -12.234 18.266 -21.281 1 68.5 228 ASP A N 1
ATOM 1744 C CA . ASP A 1 228 ? -13.539 18.812 -20.922 1 68.5 228 ASP A CA 1
ATOM 1745 C C . ASP A 1 228 ? -13.391 20.047 -20.047 1 68.5 228 ASP A C 1
ATOM 1747 O O . ASP A 1 228 ? -13.383 19.953 -18.812 1 68.5 228 ASP A O 1
ATOM 1751 N N . PRO A 1 229 ? -13.477 21.188 -20.688 1 62.94 229 PRO A N 1
ATOM 1752 C CA . PRO A 1 229 ? -13.258 22.422 -19.922 1 62.94 229 PRO A CA 1
ATOM 1753 C C . PRO A 1 229 ? -14.398 22.734 -18.953 1 62.94 229 PRO A C 1
ATOM 1755 O O . PRO A 1 229 ? -14.219 23.5 -18.016 1 62.94 229 PRO A O 1
ATOM 1758 N N . ASN A 1 230 ? -15.5 22.141 -19.203 1 59.81 230 ASN A N 1
ATOM 1759 C CA . ASN A 1 230 ? -16.641 22.438 -18.344 1 59.81 230 ASN A CA 1
ATOM 1760 C C . ASN A 1 230 ? -16.703 21.531 -17.125 1 59.81 230 ASN A C 1
ATOM 1762 O O . ASN A 1 230 ? -17.5 21.734 -16.219 1 59.81 230 ASN A O 1
ATOM 1766 N N . THR A 1 231 ? -15.953 20.594 -17.047 1 68.69 231 THR A N 1
ATOM 1767 C CA . THR A 1 231 ? -15.961 19.594 -15.992 1 68.69 231 THR A CA 1
ATOM 1768 C C . THR A 1 231 ? -15.703 20.25 -14.633 1 68.69 231 THR A C 1
ATOM 1770 O O . THR A 1 231 ? -16.406 19.953 -13.664 1 68.69 231 THR A O 1
ATOM 1773 N N . PRO A 1 232 ? -15.023 21.312 -14.547 1 70.38 232 PRO A N 1
ATOM 1774 C CA . PRO A 1 232 ? -14.75 21.875 -13.227 1 70.38 232 PRO A CA 1
ATOM 1775 C C . PRO A 1 232 ? -15.969 22.562 -12.617 1 70.38 232 PRO A C 1
ATOM 1777 O O . PRO A 1 232 ? -16.25 22.406 -11.422 1 70.38 232 PRO A O 1
ATOM 1780 N N . ASP A 1 233 ? -16.641 23.266 -13.336 1 66.69 233 ASP A N 1
ATOM 1781 C CA . ASP A 1 233 ? -17.797 24 -12.812 1 66.69 233 ASP A CA 1
ATOM 1782 C C . ASP A 1 233 ? -18.875 23.047 -12.32 1 66.69 233 ASP A C 1
ATOM 1784 O O . ASP A 1 233 ? -19.438 23.25 -11.234 1 66.69 233 ASP A O 1
ATOM 1788 N N . VAL A 1 234 ? -19.062 22.078 -13.055 1 65.19 234 VAL A N 1
ATOM 1789 C CA . VAL A 1 234 ? -20.094 21.109 -12.727 1 65.19 234 VAL A CA 1
ATOM 1790 C C . VAL A 1 234 ? -19.719 20.359 -11.445 1 65.19 234 VAL A C 1
ATOM 1792 O O . VAL A 1 234 ? -20.562 20.172 -10.562 1 65.19 234 VAL A O 1
ATOM 1795 N N . THR A 1 235 ? -18.625 20.234 -11.398 1 75.19 235 THR A N 1
ATOM 1796 C CA . THR A 1 235 ? -18.141 19.453 -10.258 1 75.19 235 THR A CA 1
ATOM 1797 C C . THR A 1 235 ? -18.109 20.312 -9 1 75.19 235 THR A C 1
ATOM 1799 O O . THR A 1 235 ? -18.375 19.812 -7.898 1 75.19 235 THR A O 1
ATOM 1802 N N . ASP A 1 236 ? -17.984 21.594 -9.164 1 79.81 236 ASP A N 1
ATOM 1803 C CA . ASP A 1 236 ? -17.938 22.469 -8.008 1 79.81 236 ASP A CA 1
ATOM 1804 C C . ASP A 1 236 ? -19.328 22.625 -7.379 1 79.81 236 ASP A C 1
ATOM 1806 O O . ASP A 1 236 ? -19.469 22.562 -6.156 1 79.81 236 ASP A O 1
ATOM 1810 N N . ASN A 1 237 ? -20.234 22.781 -8.211 1 84.75 237 ASN A N 1
ATOM 1811 C CA . ASN A 1 237 ? -21.594 22.891 -7.703 1 84.75 237 ASN A CA 1
ATOM 1812 C C . ASN A 1 237 ? -22.047 21.578 -7.047 1 84.75 237 ASN A C 1
ATOM 1814 O O . ASN A 1 237 ? -22.75 21.609 -6.031 1 84.75 237 ASN A O 1
ATOM 1818 N N . GLU A 1 238 ? -21.594 20.578 -7.688 1 90.06 238 GLU A N 1
ATOM 1819 C CA . GLU A 1 238 ? -21.922 19.266 -7.141 1 90.06 238 GLU A CA 1
ATOM 1820 C C . GLU A 1 238 ? -21.281 19.062 -5.77 1 90.06 238 GLU A C 1
ATOM 1822 O O . GLU A 1 238 ? -21.922 18.531 -4.859 1 90.06 238 GLU A O 1
ATOM 1827 N N . SER A 1 239 ? -20.109 19.484 -5.648 1 92.94 239 SER A N 1
ATOM 1828 C CA . SER A 1 239 ? -19.375 19.391 -4.387 1 92.94 239 SER A CA 1
ATOM 1829 C C . SER A 1 239 ? -20.078 20.172 -3.279 1 92.94 239 SER A C 1
ATOM 1831 O O . SER A 1 239 ? -20.25 19.656 -2.168 1 92.94 239 SER A O 1
ATOM 1833 N N . ILE A 1 240 ? -20.547 21.359 -3.59 1 90.06 240 ILE A N 1
ATOM 1834 C CA . ILE A 1 240 ? -21.219 22.234 -2.627 1 90.06 240 ILE A CA 1
ATOM 1835 C C . ILE A 1 240 ? -22.547 21.609 -2.211 1 90.06 240 ILE A C 1
ATOM 1837 O O . ILE A 1 240 ? -22.906 21.641 -1.034 1 90.06 240 ILE A O 1
ATOM 1841 N N . ARG A 1 241 ? -23.172 21.062 -3.156 1 90.06 241 ARG A N 1
ATOM 1842 C CA . ARG A 1 241 ? -24.438 20.406 -2.857 1 90.06 241 ARG A CA 1
ATOM 1843 C C . ARG A 1 241 ? -24.25 19.25 -1.888 1 90.06 241 ARG A C 1
ATOM 1845 O O . ARG A 1 241 ? -24.969 19.125 -0.899 1 90.06 241 ARG A O 1
ATOM 1852 N N . HIS A 1 242 ? -23.312 18.406 -2.188 1 93.12 242 HIS A N 1
ATOM 1853 C CA . HIS A 1 242 ? -23.031 17.281 -1.303 1 93.12 242 HIS A CA 1
ATOM 1854 C C . HIS A 1 242 ? -22.594 17.75 0.079 1 93.12 242 HIS A C 1
ATOM 1856 O O . HIS A 1 242 ? -22.953 17.141 1.09 1 93.12 242 HIS A O 1
ATOM 1862 N N . TYR A 1 243 ? -21.859 18.812 0.077 1 92.44 243 TYR A N 1
ATOM 1863 C CA . TYR A 1 243 ? -21.438 19.406 1.342 1 92.44 243 TYR A CA 1
ATOM 1864 C C . TYR A 1 243 ? -22.625 19.844 2.174 1 92.44 243 TYR A C 1
ATOM 1866 O O . TYR A 1 243 ? -22.734 19.5 3.354 1 92.44 243 TYR A O 1
ATOM 1874 N N . TYR A 1 244 ? -23.594 20.531 1.595 1 88.94 244 TYR A N 1
ATOM 1875 C CA . TYR A 1 244 ? -24.781 21 2.303 1 88.94 244 TYR A CA 1
ATOM 1876 C C . TYR A 1 244 ? -25.641 19.828 2.75 1 88.94 244 TYR A C 1
ATOM 1878 O O . TYR A 1 244 ? -26.203 19.844 3.85 1 88.94 244 TYR A O 1
ATOM 1886 N N . GLU A 1 245 ? -25.734 18.844 1.898 1 89.56 245 GLU A N 1
ATOM 1887 C CA . GLU A 1 245 ? -26.484 17.656 2.264 1 89.56 245 GLU A CA 1
ATOM 1888 C C . GLU A 1 245 ? -25.875 16.953 3.471 1 89.56 245 GLU A C 1
ATOM 1890 O O . GLU A 1 245 ? -26.594 16.391 4.301 1 89.56 245 GLU A O 1
ATOM 1895 N N . THR A 1 246 ? -24.578 16.953 3.525 1 92.25 246 THR A N 1
ATOM 1896 C CA . THR A 1 246 ? -23.891 16.406 4.688 1 92.25 246 THR A CA 1
ATOM 1897 C C . THR A 1 246 ? -24.297 17.141 5.961 1 92.25 246 THR A C 1
ATOM 1899 O O . THR A 1 246 ? -24.641 16.516 6.965 1 92.25 246 THR A O 1
ATOM 1902 N N . LEU A 1 247 ? -24.25 18.453 5.926 1 89.44 247 LEU A N 1
ATOM 1903 C CA . LEU A 1 247 ? -24.578 19.266 7.098 1 89.44 247 LEU A CA 1
ATOM 1904 C C . LEU A 1 247 ? -26.016 19.047 7.531 1 89.44 247 LEU A C 1
ATOM 1906 O O . LEU A 1 247 ? -26.297 18.938 8.727 1 89.44 247 LEU A O 1
ATOM 1910 N N . HIS A 1 248 ? -26.922 18.953 6.578 1 87.56 248 HIS A N 1
ATOM 1911 C CA . HIS A 1 248 ? -28.312 18.703 6.883 1 87.56 248 HIS A CA 1
ATOM 1912 C C . HIS A 1 248 ? -28.484 17.344 7.574 1 87.56 248 HIS A C 1
ATOM 1914 O O . HIS A 1 248 ? -29.234 17.234 8.555 1 87.56 248 HIS A O 1
ATOM 1920 N N . TYR A 1 249 ? -27.828 16.391 6.992 1 88.56 249 TYR A N 1
ATOM 1921 C CA . TYR A 1 249 ? -27.906 15.062 7.574 1 88.56 249 TYR A CA 1
ATOM 1922 C C . TYR A 1 249 ? -27.391 15.062 9.008 1 88.56 249 TYR A C 1
ATOM 1924 O O . TYR A 1 249 ? -28 14.477 9.898 1 88.56 249 TYR A O 1
ATOM 1932 N N . VAL A 1 250 ? -26.25 15.664 9.211 1 89.19 250 VAL A N 1
ATOM 1933 C CA . VAL A 1 250 ? -25.656 15.703 10.539 1 89.19 250 VAL A CA 1
ATOM 1934 C C . VAL A 1 250 ? -26.594 16.391 11.516 1 89.19 250 VAL A C 1
ATOM 1936 O O . VAL A 1 250 ? -26.781 15.93 12.641 1 89.19 250 VAL A O 1
ATOM 1939 N N . GLN A 1 251 ? -27.203 17.438 11.133 1 86.06 251 GLN A N 1
ATOM 1940 C CA . GLN A 1 251 ? -28.156 18.156 11.977 1 86.06 251 GLN A CA 1
ATOM 1941 C C . GLN A 1 251 ? -29.297 17.234 12.406 1 86.06 251 GLN A C 1
ATOM 1943 O O . GLN A 1 251 ? -29.703 17.25 13.578 1 86.06 251 GLN A O 1
ATOM 1948 N N . GLU A 1 252 ? -29.766 16.5 11.492 1 85 252 GLU A N 1
ATOM 1949 C CA . GLU A 1 252 ? -30.891 15.609 11.75 1 85 252 GLU A CA 1
ATOM 1950 C C . GLU A 1 252 ? -30.484 14.438 12.641 1 85 252 GLU A C 1
ATOM 1952 O O . GLU A 1 252 ? -31.297 13.938 13.422 1 85 252 GLU A O 1
ATOM 1957 N N . ALA A 1 253 ? -29.219 14.039 12.516 1 86.62 253 ALA A N 1
ATOM 1958 C CA . ALA A 1 253 ? -28.766 12.836 13.211 1 86.62 253 ALA A CA 1
ATOM 1959 C C . ALA A 1 253 ? -28.234 13.172 14.602 1 86.62 253 ALA A C 1
ATOM 1961 O O . ALA A 1 253 ? -28.172 12.297 15.469 1 86.62 253 ALA A O 1
ATOM 1962 N N . LEU A 1 254 ? -27.938 14.375 14.961 1 86.69 254 LEU A N 1
ATOM 1963 C CA . LEU A 1 254 ? -27.25 14.789 16.172 1 86.69 254 LEU A CA 1
ATOM 1964 C C . LEU A 1 254 ? -28.094 14.492 17.406 1 86.69 254 LEU A C 1
ATOM 1966 O O . LEU A 1 254 ? -27.547 14.234 18.484 1 86.69 254 LEU A O 1
ATOM 1970 N N . PRO A 1 255 ? -29.422 14.562 17.312 1 81.12 255 PRO A N 1
ATOM 1971 C CA . PRO A 1 255 ? -30.234 14.266 18.5 1 81.12 255 PRO A CA 1
ATOM 1972 C C . PRO A 1 255 ? -30.062 12.828 18.984 1 81.12 255 PRO A C 1
ATOM 1974 O O . PRO A 1 255 ? -30.438 12.5 20.109 1 81.12 255 PRO A O 1
ATOM 1977 N N . TYR A 1 256 ? -29.531 11.969 18.156 1 83.12 256 TYR A N 1
ATOM 1978 C CA . TYR A 1 256 ? -29.328 10.578 18.531 1 83.12 256 TYR A CA 1
ATOM 1979 C C . TYR A 1 256 ? -27.938 10.375 19.156 1 83.12 256 TYR A C 1
ATOM 1981 O O . TYR A 1 256 ? -26.922 10.586 18.484 1 83.12 256 TYR A O 1
ATOM 1989 N N . THR A 1 257 ? -27.922 9.922 20.359 1 82.38 257 THR A N 1
ATOM 1990 C CA . THR A 1 257 ? -26.672 9.719 21.078 1 82.38 257 THR A CA 1
ATOM 1991 C C . THR A 1 257 ? -25.828 8.656 20.391 1 82.38 257 THR A C 1
ATOM 1993 O O . THR A 1 257 ? -24.594 8.734 20.406 1 82.38 257 THR A O 1
ATOM 1996 N N . SER A 1 258 ? -26.484 7.652 19.781 1 86.69 258 SER A N 1
ATOM 1997 C CA . SER A 1 258 ? -25.75 6.621 19.047 1 86.69 258 SER A CA 1
ATOM 1998 C C . SER A 1 258 ? -24.953 7.215 17.891 1 86.69 258 SER A C 1
ATOM 2000 O O . SER A 1 258 ? -23.906 6.695 17.516 1 86.69 258 SER A O 1
ATOM 2002 N N . TYR A 1 259 ? -25.453 8.305 17.359 1 89.62 259 TYR A N 1
ATOM 2003 C CA . TYR A 1 259 ? -24.75 8.969 16.266 1 89.62 259 TYR A CA 1
ATOM 2004 C C . TYR A 1 259 ? -23.594 9.812 16.812 1 89.62 259 TYR A C 1
ATOM 2006 O O . TYR A 1 259 ? -22.5 9.797 16.266 1 89.62 259 TYR A O 1
ATOM 2014 N N . THR A 1 260 ? -23.828 10.508 17.938 1 89.12 260 THR A N 1
ATOM 2015 C CA . THR A 1 260 ? -22.797 11.391 18.484 1 89.12 260 THR A CA 1
ATOM 2016 C C . THR A 1 260 ? -21.609 10.586 19.016 1 89.12 260 THR A C 1
ATOM 2018 O O . THR A 1 260 ? -20.531 11.125 19.203 1 89.12 260 THR A O 1
ATOM 2021 N N . ASN A 1 261 ? -21.812 9.344 19.25 1 90.19 261 ASN A N 1
ATOM 2022 C CA . ASN A 1 261 ? -20.734 8.484 19.703 1 90.19 261 ASN A CA 1
ATOM 2023 C C . ASN A 1 261 ? -20.297 7.508 18.609 1 90.19 261 ASN A C 1
ATOM 2025 O O . ASN A 1 261 ? -19.641 6.496 18.891 1 90.19 261 ASN A O 1
ATOM 2029 N N . SER A 1 262 ? -20.609 7.789 17.375 1 92.31 262 SER A N 1
ATOM 2030 C CA . SER A 1 262 ? -20.406 6.824 16.297 1 92.31 262 SER A CA 1
ATOM 2031 C C . SER A 1 262 ? -19.125 7.117 15.523 1 92.31 262 SER A C 1
ATOM 2033 O O . SER A 1 262 ? -18.641 8.242 15.531 1 92.31 262 SER A O 1
ATOM 2035 N N . GLU A 1 263 ? -18.562 6.105 14.859 1 96 263 GLU A N 1
ATOM 2036 C CA . GLU A 1 263 ? -17.469 6.27 13.914 1 96 263 GLU A CA 1
ATOM 2037 C C . GLU A 1 263 ? -17.906 7.055 12.68 1 96 263 GLU A C 1
ATOM 2039 O O . GLU A 1 263 ? -17.094 7.766 12.078 1 96 263 GLU A O 1
ATOM 2044 N N . GLU A 1 264 ? -19.188 6.965 12.359 1 95.38 264 GLU A N 1
ATOM 2045 C CA . GLU A 1 264 ? -19.734 7.691 11.219 1 95.38 264 GLU A CA 1
ATOM 2046 C C . GLU A 1 264 ? -19.547 9.195 11.383 1 95.38 264 GLU A C 1
ATOM 2048 O O . GLU A 1 264 ? -19.109 9.883 10.453 1 95.38 264 GLU A O 1
ATOM 2053 N N . LEU A 1 265 ? -19.812 9.68 12.57 1 95.5 265 LEU A N 1
ATOM 2054 C CA . LEU A 1 265 ? -19.656 11.109 12.812 1 95.5 265 LEU A CA 1
ATOM 2055 C C . LEU A 1 265 ? -18.188 11.508 12.766 1 95.5 265 LEU A C 1
ATOM 2057 O O . LEU A 1 265 ? -17.828 12.539 12.188 1 95.5 265 LEU A O 1
ATOM 2061 N N . LEU A 1 266 ? -17.344 10.727 13.391 1 97.12 266 LEU A N 1
ATOM 2062 C CA . LEU A 1 266 ? -15.914 11.016 13.406 1 97.12 266 LEU A CA 1
ATOM 2063 C C . LEU A 1 266 ? -15.352 11.078 11.992 1 97.12 266 LEU A C 1
ATOM 2065 O O . LEU A 1 266 ? -14.633 12.016 11.648 1 97.12 266 LEU A O 1
ATOM 2069 N N . ALA A 1 267 ? -15.711 10.047 11.172 1 98.19 267 ALA A N 1
ATOM 2070 C CA . ALA A 1 267 ? -15.258 10.008 9.781 1 98.19 267 ALA A CA 1
ATOM 2071 C C . ALA A 1 267 ? -15.805 11.195 8.992 1 98.19 267 ALA A C 1
ATOM 2073 O O . ALA A 1 267 ? -15.086 11.812 8.203 1 98.19 267 ALA A O 1
ATOM 2074 N N . THR A 1 268 ? -17.047 11.516 9.211 1 97.25 268 THR A N 1
ATOM 2075 C CA . THR A 1 268 ? -17.672 12.648 8.531 1 97.25 268 THR A CA 1
ATOM 2076 C C . THR A 1 268 ? -16.938 13.945 8.867 1 97.25 268 THR A C 1
ATOM 2078 O O . THR A 1 268 ? -16.625 14.734 7.977 1 97.25 268 THR A O 1
ATOM 2081 N N . ALA A 1 269 ? -16.641 14.141 10.117 1 96.5 269 ALA A N 1
ATOM 2082 C CA . ALA A 1 269 ? -16.016 15.367 10.586 1 96.5 269 ALA A CA 1
ATOM 2083 C C . ALA A 1 269 ? -14.641 15.562 9.953 1 96.5 269 ALA A C 1
ATOM 2085 O O . ALA A 1 269 ? -14.312 16.656 9.484 1 96.5 269 ALA A O 1
ATOM 2086 N N . ILE A 1 270 ? -13.836 14.508 9.891 1 97.94 270 ILE A N 1
ATOM 2087 C CA . ILE A 1 270 ? -12.469 14.656 9.398 1 97.94 270 ILE A CA 1
ATOM 2088 C C . ILE A 1 270 ? -12.484 14.805 7.879 1 97.94 270 ILE A C 1
ATOM 2090 O O . ILE A 1 270 ? -11.656 15.516 7.312 1 97.94 270 ILE A O 1
ATOM 2094 N N . ILE A 1 271 ? -13.414 14.18 7.176 1 98.12 271 ILE A N 1
ATOM 2095 C CA . ILE A 1 271 ? -13.508 14.289 5.723 1 98.12 271 ILE A CA 1
ATOM 2096 C C . ILE A 1 271 ? -13.984 15.688 5.344 1 98.12 271 ILE A C 1
ATOM 2098 O O . ILE A 1 271 ? -13.477 16.281 4.387 1 98.12 271 ILE A O 1
ATOM 2102 N N . ILE A 1 272 ? -14.922 16.25 6.109 1 95.88 272 ILE A N 1
ATOM 2103 C CA . ILE A 1 272 ? -15.367 17.625 5.898 1 95.88 272 ILE A CA 1
ATOM 2104 C C . ILE A 1 272 ? -14.211 18.578 6.168 1 95.88 272 ILE A C 1
ATOM 2106 O O . ILE A 1 272 ? -14.047 19.578 5.465 1 95.88 272 ILE A O 1
ATOM 2110 N N . SER A 1 273 ? -13.469 18.266 7.211 1 95.19 273 SER A N 1
ATOM 2111 C CA . SER A 1 273 ? -12.289 19.078 7.484 1 95.19 273 SER A CA 1
ATOM 2112 C C . SER A 1 273 ? -11.328 19.094 6.297 1 95.19 273 SER A C 1
ATOM 2114 O O . SER A 1 273 ? -10.781 20.141 5.938 1 95.19 273 SER A O 1
ATOM 2116 N N . ALA A 1 274 ? -11.094 17.938 5.668 1 95.56 274 ALA A N 1
ATOM 2117 C CA . ALA A 1 274 ? -10.242 17.828 4.488 1 95.56 274 ALA A CA 1
ATOM 2118 C C . ALA A 1 274 ? -10.828 18.609 3.318 1 95.56 274 ALA A C 1
ATOM 2120 O O . ALA A 1 274 ? -10.102 19.266 2.572 1 95.56 274 ALA A O 1
ATOM 2121 N N . TYR A 1 275 ? -12.141 18.516 3.174 1 94.44 275 TYR A N 1
ATOM 2122 C CA . TYR A 1 275 ? -12.844 19.281 2.148 1 94.44 275 TYR A CA 1
ATOM 2123 C C . TYR A 1 275 ? -12.594 20.766 2.314 1 94.44 275 TYR A C 1
ATOM 2125 O O . TYR A 1 275 ? -12.289 21.469 1.344 1 94.44 275 TYR A O 1
ATOM 2133 N N . GLU A 1 276 ? -12.68 21.25 3.568 1 91.44 276 GLU A N 1
ATOM 2134 C CA . GLU A 1 276 ? -12.5 22.672 3.857 1 91.44 276 GLU A CA 1
ATOM 2135 C C . GLU A 1 276 ? -11.055 23.109 3.615 1 91.44 276 GLU A C 1
ATOM 2137 O O . GLU A 1 276 ? -10.805 24.203 3.119 1 91.44 276 GLU A O 1
ATOM 2142 N N . MET A 1 277 ? -10.18 22.266 3.941 1 91.19 277 MET A N 1
ATOM 2143 C CA . MET A 1 277 ? -8.773 22.562 3.711 1 91.19 277 MET A CA 1
ATOM 2144 C C . MET A 1 277 ? -8.477 22.672 2.219 1 91.19 277 MET A C 1
ATOM 2146 O O . MET A 1 277 ? -7.719 23.547 1.795 1 91.19 277 MET A O 1
ATOM 2150 N N . LEU A 1 278 ? -9.016 21.75 1.482 1 91.44 278 LEU A N 1
ATOM 2151 C CA . LEU A 1 278 ? -8.844 21.766 0.034 1 91.44 278 LEU A CA 1
ATOM 2152 C C . LEU A 1 278 ? -9.453 23.031 -0.576 1 91.44 278 LEU A C 1
ATOM 2154 O O . LEU A 1 278 ? -8.945 23.562 -1.562 1 91.44 278 LEU A O 1
ATOM 2158 N N . ASP A 1 279 ? -10.508 23.469 -0.02 1 83.5 279 ASP A N 1
ATOM 2159 C CA . ASP A 1 279 ? -11.258 24.609 -0.551 1 83.5 279 ASP A CA 1
ATOM 2160 C C . ASP A 1 279 ? -10.648 25.922 -0.079 1 83.5 279 ASP A C 1
ATOM 2162 O O . ASP A 1 279 ? -11.125 27 -0.45 1 83.5 279 ASP A O 1
ATOM 2166 N N . GLU A 1 280 ? -9.57 25.891 0.64 1 78.44 280 GLU A N 1
ATOM 2167 C CA . GLU A 1 280 ? -8.93 27.109 1.139 1 78.44 280 GLU A CA 1
ATOM 2168 C C . GLU A 1 280 ? -8.492 28 -0.009 1 78.44 280 GLU A C 1
ATOM 2170 O O . GLU A 1 280 ? -7.699 27.594 -0.861 1 78.44 280 GLU A O 1
ATOM 2175 N N . SER A 1 281 ? -9.297 28.469 -0.905 1 56.06 281 SER A N 1
ATOM 2176 C CA . SER A 1 281 ? -8.961 29.297 -2.061 1 56.06 281 SER A CA 1
ATOM 2177 C C . SER A 1 281 ? -8.102 30.5 -1.656 1 56.06 281 SER A C 1
ATOM 2179 O O . SER A 1 281 ? -7.129 30.828 -2.342 1 56.06 281 SER A O 1
ATOM 2181 N N . ASP A 1 282 ? -8.539 31.625 -1.017 1 48.97 282 ASP A N 1
ATOM 2182 C CA . ASP A 1 282 ? -7.969 32.969 -0.935 1 48.97 282 ASP A CA 1
ATOM 2183 C C . ASP A 1 282 ? -7.309 33.219 0.422 1 48.97 282 ASP A C 1
ATOM 2185 O O . ASP A 1 282 ? -7.109 34.344 0.83 1 48.97 282 ASP A O 1
ATOM 2189 N N . GLY A 1 283 ? -6.691 32.125 1.003 1 51.41 283 GLY A N 1
ATOM 2190 C CA . GLY A 1 283 ? -5.984 32.469 2.229 1 51.41 283 GLY A CA 1
ATOM 2191 C C . GLY A 1 283 ? -6.914 32.75 3.393 1 51.41 283 GLY A C 1
ATOM 2192 O O . GLY A 1 283 ? -6.461 32.969 4.516 1 51.41 283 GLY A O 1
ATOM 2193 N N . ARG A 1 284 ? -8.125 33.094 3.1 1 48.94 284 ARG A N 1
ATOM 2194 C CA . ARG A 1 284 ? -9.133 33.562 4.055 1 48.94 284 ARG A CA 1
ATOM 2195 C C . ARG A 1 284 ? -9.844 32.375 4.711 1 48.94 284 ARG A C 1
ATOM 2197 O O . ARG A 1 284 ? -10.836 32.562 5.414 1 48.94 284 ARG A O 1
ATOM 2204 N N . GLY A 1 285 ? -9.484 31.094 4.531 1 57.72 285 GLY A N 1
ATOM 2205 C CA . GLY A 1 285 ? -10.352 29.984 4.871 1 57.72 285 GLY A CA 1
ATOM 2206 C C . GLY A 1 285 ? -10.352 29.656 6.352 1 57.72 285 GLY A C 1
ATOM 2207 O O . GLY A 1 285 ? -9.312 29.766 7.016 1 57.72 285 GLY A O 1
ATOM 2208 N N . ASN A 1 286 ? -11.453 29.875 7.055 1 67.69 286 ASN A N 1
ATOM 2209 C CA . ASN A 1 286 ? -11.812 29.719 8.461 1 67.69 286 ASN A CA 1
ATOM 2210 C C . ASN A 1 286 ? -11.898 28.234 8.844 1 67.69 286 ASN A C 1
ATOM 2212 O O . ASN A 1 286 ? -12.555 27.891 9.82 1 67.69 286 ASN A O 1
ATOM 2216 N N . TRP A 1 287 ? -11.117 27.344 7.934 1 79.19 287 TRP A N 1
ATOM 2217 C CA . TRP A 1 287 ? -11.258 25.922 8.258 1 79.19 287 TRP A CA 1
ATOM 2218 C C . TRP A 1 287 ? -10.562 25.594 9.57 1 79.19 287 TRP A C 1
ATOM 2220 O O . TRP A 1 287 ? -10.977 24.672 10.281 1 79.19 287 TRP A O 1
ATOM 2230 N N . GLN A 1 288 ? -9.641 26.359 9.953 1 82.12 288 GLN A N 1
ATOM 2231 C CA . GLN A 1 288 ? -8.812 26.109 11.133 1 82.12 288 GLN A CA 1
ATOM 2232 C C . GLN A 1 288 ? -9.633 26.219 12.414 1 82.12 288 GLN A C 1
ATOM 2234 O O . GLN A 1 288 ? -9.398 25.469 13.367 1 82.12 288 GLN A O 1
ATOM 2239 N N . ARG A 1 289 ? -10.625 27.078 12.336 1 83.06 289 ARG A N 1
ATOM 2240 C CA . ARG A 1 289 ? -11.453 27.234 13.523 1 83.06 289 ARG A CA 1
ATOM 2241 C C . ARG A 1 289 ? -12.328 26 13.742 1 83.06 289 ARG A C 1
ATOM 2243 O O . ARG A 1 289 ? -12.727 25.719 14.875 1 83.06 289 ARG A O 1
ATOM 2250 N N . HIS A 1 290 ? -12.57 25.312 12.602 1 87.5 290 HIS A N 1
ATOM 2251 C CA . HIS A 1 290 ? -13.406 24.125 12.711 1 87.5 290 HIS A CA 1
ATOM 2252 C C . HIS A 1 290 ? -12.641 22.953 13.305 1 87.5 290 HIS A C 1
ATOM 2254 O O . HIS A 1 290 ? -13.234 22.016 13.82 1 87.5 290 HIS A O 1
ATOM 2260 N N . LEU A 1 291 ? -11.305 23.031 13.266 1 92.19 291 LEU A N 1
ATOM 2261 C CA . LEU A 1 291 ? -10.469 21.969 13.789 1 92.19 291 LEU A CA 1
ATOM 2262 C C . LEU A 1 291 ? -10.664 21.812 15.297 1 92.19 291 LEU A C 1
ATOM 2264 O O . LEU A 1 291 ? -10.586 20.703 15.828 1 92.19 291 LEU A O 1
ATOM 2268 N N . LYS A 1 292 ? -10.93 22.938 15.938 1 90.56 292 LYS A N 1
ATOM 2269 C CA . LYS A 1 292 ? -11.148 22.891 17.375 1 90.56 292 LYS A CA 1
ATOM 2270 C C . LYS A 1 292 ? -12.406 22.094 17.719 1 90.56 292 LYS A C 1
ATOM 2272 O O . LYS A 1 292 ? -12.43 21.359 18.703 1 90.56 292 LYS A O 1
ATOM 2277 N N . GLY A 1 293 ? -13.445 22.344 16.922 1 89.88 293 GLY A N 1
ATOM 2278 C CA . GLY A 1 293 ? -14.656 21.547 17.094 1 89.88 293 GLY A CA 1
ATOM 2279 C C . GLY A 1 293 ? -14.422 20.062 16.953 1 89.88 293 GLY A C 1
ATOM 2280 O O . GLY A 1 293 ? -14.945 19.266 17.719 1 89.88 293 GLY A O 1
ATOM 2281 N N . VAL A 1 294 ? -13.641 19.688 15.977 1 93 294 VAL A N 1
ATOM 2282 C CA . VAL A 1 294 ? -13.336 18.281 15.758 1 93 294 VAL A CA 1
ATOM 2283 C C . VAL A 1 294 ? -12.562 17.719 16.953 1 93 294 VAL A C 1
ATOM 2285 O O . VAL A 1 294 ? -12.766 16.578 17.359 1 93 294 VAL A O 1
ATOM 2288 N N . PHE A 1 295 ? -11.672 18.516 17.531 1 93.69 295 PHE A N 1
ATOM 2289 C CA . PHE A 1 295 ? -10.953 18.125 18.734 1 93.69 295 PHE A CA 1
ATOM 2290 C C . PHE A 1 295 ? -11.922 17.75 19.859 1 93.69 295 PHE A C 1
ATOM 2292 O O . PHE A 1 295 ? -11.781 16.703 20.469 1 93.69 295 PHE A O 1
ATOM 2299 N N . TRP A 1 296 ? -12.883 18.609 20.047 1 90.62 296 TRP A N 1
ATOM 2300 C CA . TRP A 1 296 ? -13.789 18.391 21.156 1 90.62 296 TRP A CA 1
ATOM 2301 C C . TRP A 1 296 ? -14.688 17.188 20.922 1 90.62 296 TRP A C 1
ATOM 2303 O O . TRP A 1 296 ? -15.047 16.469 21.859 1 90.62 296 TRP A O 1
ATOM 2313 N N . ILE A 1 297 ? -15.062 16.906 19.672 1 91.62 297 ILE A N 1
ATOM 2314 C CA . ILE A 1 297 ? -15.812 15.703 19.328 1 91.62 297 ILE A CA 1
ATOM 2315 C C . ILE A 1 297 ? -14.992 14.469 19.703 1 91.62 297 ILE A C 1
ATOM 2317 O O . ILE A 1 297 ? -15.5 13.555 20.359 1 91.62 297 ILE A O 1
ATOM 2321 N N . GLN A 1 298 ? -13.742 14.469 19.375 1 94.75 298 GLN A N 1
ATOM 2322 C CA . GLN A 1 298 ? -12.875 13.328 19.656 1 94.75 298 GLN A CA 1
ATOM 2323 C C . GLN A 1 298 ? -12.656 13.164 21.156 1 94.75 298 GLN A C 1
ATOM 2325 O O . GLN A 1 298 ? -12.734 12.055 21.688 1 94.75 298 GLN A O 1
ATOM 2330 N N . ARG A 1 299 ? -12.414 14.273 21.781 1 91.44 299 ARG A N 1
ATOM 2331 C CA . ARG A 1 299 ? -12.164 14.234 23.219 1 91.44 299 ARG A CA 1
ATOM 2332 C C . ARG A 1 299 ? -13.383 13.719 23.969 1 91.44 299 ARG A C 1
ATOM 2334 O O . ARG A 1 299 ? -13.25 12.93 24.906 1 91.44 299 ARG A O 1
ATOM 2341 N N . SER A 1 300 ? -14.57 14.156 23.562 1 88.38 300 SER A N 1
ATOM 2342 C CA . SER A 1 300 ? -15.812 13.75 24.219 1 88.38 300 SER A CA 1
ATOM 2343 C C . SER A 1 300 ? -16.031 12.25 24.109 1 88.38 300 SER A C 1
ATOM 2345 O O . SER A 1 300 ? -16.75 11.656 24.906 1 88.38 300 SER A O 1
ATOM 2347 N N . GLN A 1 301 ? -15.359 11.656 23.156 1 91.31 301 GLN A N 1
ATOM 2348 C CA . GLN A 1 301 ? -15.484 10.211 22.953 1 91.31 301 GLN A CA 1
ATOM 2349 C C . GLN A 1 301 ? -14.219 9.484 23.406 1 91.31 301 GLN A C 1
ATOM 2351 O O . GLN A 1 301 ? -14.047 8.297 23.109 1 91.31 301 GLN A O 1
ATOM 2356 N N . ASN A 1 302 ? -13.32 10.188 24 1 91.88 302 ASN A N 1
ATOM 2357 C CA . ASN A 1 302 ? -12.047 9.656 24.469 1 91.88 302 ASN A CA 1
ATOM 2358 C C . ASN A 1 302 ? -11.219 9.078 23.312 1 91.88 302 ASN A C 1
ATOM 2360 O O . ASN A 1 302 ? -10.617 8.016 23.453 1 91.88 302 ASN A O 1
ATOM 2364 N N . VAL A 1 303 ? -11.305 9.695 22.172 1 95.88 303 VAL A N 1
ATOM 2365 C CA . VAL A 1 303 ? -10.547 9.297 20.984 1 95.88 303 VAL A CA 1
ATOM 2366 C C . VAL A 1 303 ? -9.164 9.945 21.016 1 95.88 303 VAL A C 1
ATOM 2368 O O . VAL A 1 303 ? -9.039 11.156 21.234 1 95.88 303 VAL A O 1
ATOM 2371 N N . ASN A 1 304 ? -8.133 9.141 20.875 1 96.31 304 ASN A N 1
ATOM 2372 C CA . ASN A 1 304 ? -6.77 9.648 20.875 1 96.31 304 ASN A CA 1
ATOM 2373 C C . ASN A 1 304 ? -5.859 8.812 19.969 1 96.31 304 ASN A C 1
ATOM 2375 O O . ASN A 1 304 ? -6.344 8.016 19.172 1 96.31 304 ASN A O 1
ATOM 2379 N N . GLY A 1 305 ? -4.559 9 20.078 1 96.94 305 GLY A N 1
ATOM 2380 C CA . GLY A 1 305 ? -3.602 8.391 19.172 1 96.94 305 GLY A CA 1
ATOM 2381 C C . GLY A 1 305 ? -3.342 6.926 19.469 1 96.94 305 GLY A C 1
ATOM 2382 O O . GLY A 1 305 ? -2.602 6.262 18.734 1 96.94 305 GLY A O 1
ATOM 2383 N N . SER A 1 306 ? -4.012 6.398 20.469 1 94.94 306 SER A N 1
ATOM 2384 C CA . SER A 1 306 ? -3.816 5 20.844 1 94.94 306 SER A CA 1
ATOM 2385 C C . SER A 1 306 ? -5.148 4.262 20.953 1 94.94 306 SER A C 1
ATOM 2387 O O . SER A 1 306 ? -5.23 3.207 21.578 1 94.94 306 SER A O 1
ATOM 2389 N N . SER A 1 307 ? -6.227 4.777 20.344 1 95.69 307 SER A N 1
ATOM 2390 C CA . SER A 1 307 ? -7.57 4.227 20.469 1 95.69 307 SER A CA 1
ATOM 2391 C C . SER A 1 307 ? -7.742 2.982 19.609 1 95.69 307 SER A C 1
ATOM 2393 O O . SER A 1 307 ? -8.633 2.166 19.859 1 95.69 307 SER A O 1
ATOM 2395 N N . GLY A 1 308 ? -6.898 2.836 18.672 1 94.69 308 GLY A N 1
ATOM 2396 C CA . GLY A 1 308 ? -7.031 1.73 17.75 1 94.69 308 GLY A CA 1
ATOM 2397 C C . GLY A 1 308 ? -8.102 1.959 16.688 1 94.69 308 GLY A C 1
ATOM 2398 O O . GLY A 1 308 ? -8.93 2.863 16.828 1 94.69 308 GLY A O 1
ATOM 2399 N N . GLY A 1 309 ? -8.023 1.216 15.625 1 96.06 309 GLY A N 1
ATOM 2400 C CA . GLY A 1 309 ? -9.055 1.211 14.602 1 96.06 309 GLY A CA 1
ATOM 2401 C C . GLY A 1 309 ? -9.266 2.568 13.961 1 96.06 309 GLY A C 1
ATOM 2402 O O . GLY A 1 309 ? -8.32 3.344 13.805 1 96.06 309 GLY A O 1
ATOM 2403 N N . LEU A 1 310 ? -10.477 2.838 13.508 1 97.62 310 LEU A N 1
ATOM 2404 C CA . LEU A 1 310 ? -10.805 4.062 12.781 1 97.62 310 LEU A CA 1
ATOM 2405 C C . LEU A 1 310 ? -10.688 5.281 13.688 1 97.62 310 LEU A C 1
ATOM 2407 O O . LEU A 1 310 ? -10.281 6.355 13.242 1 97.62 310 LEU A O 1
ATOM 2411 N N . ARG A 1 311 ? -11.008 5.145 14.977 1 98.06 311 ARG A N 1
ATOM 2412 C CA . ARG A 1 311 ? -10.906 6.246 15.922 1 98.06 311 ARG A CA 1
ATOM 2413 C C . ARG A 1 311 ? -9.477 6.785 15.984 1 98.06 311 ARG A C 1
ATOM 2415 O O . ARG A 1 311 ? -9.266 7.996 15.906 1 98.06 311 ARG A O 1
ATOM 2422 N N . GLN A 1 312 ? -8.57 5.898 16.016 1 97.75 312 GLN A N 1
ATOM 2423 C CA . GLN A 1 312 ? -7.168 6.293 16.031 1 97.75 312 GLN A CA 1
ATOM 2424 C C . GLN A 1 312 ? -6.762 6.918 14.695 1 97.75 312 GLN A C 1
ATOM 2426 O O . GLN A 1 312 ? -6.027 7.906 14.672 1 97.75 312 GLN A O 1
ATOM 2431 N N . ALA A 1 313 ? -7.188 6.281 13.633 1 98.38 313 ALA A N 1
ATOM 2432 C CA . ALA A 1 313 ? -6.863 6.793 12.305 1 98.38 313 ALA A CA 1
ATOM 2433 C C . ALA A 1 313 ? -7.367 8.227 12.125 1 98.38 313 ALA A C 1
ATOM 2435 O O . ALA A 1 313 ? -6.66 9.078 11.586 1 98.38 313 ALA A O 1
ATOM 2436 N N . VAL A 1 314 ? -8.562 8.531 12.602 1 98.44 314 VAL A N 1
ATOM 2437 C CA . VAL A 1 314 ? -9.156 9.867 12.516 1 98.44 314 VAL A CA 1
ATOM 2438 C C . VAL A 1 314 ? -8.328 10.852 13.336 1 98.44 314 VAL A C 1
ATOM 2440 O O . VAL A 1 314 ? -8.062 11.969 12.891 1 98.44 314 VAL A O 1
ATOM 2443 N N . TRP A 1 315 ? -7.898 10.43 14.469 1 98.5 315 TRP A N 1
ATOM 2444 C CA . TRP A 1 315 ? -7.137 11.305 15.352 1 98.5 315 TRP A CA 1
ATOM 2445 C C . TRP A 1 315 ? -5.832 11.742 14.695 1 98.5 315 TRP A C 1
ATOM 2447 O O . TRP A 1 315 ? -5.488 12.922 14.703 1 98.5 315 TRP A O 1
ATOM 2457 N N . TRP A 1 316 ? -5.133 10.789 14.148 1 98.56 316 TRP A N 1
ATOM 2458 C CA . TRP A 1 316 ? -3.852 11.109 13.523 1 98.56 316 TRP A CA 1
ATOM 2459 C C . TRP A 1 316 ? -4.047 11.977 12.289 1 98.56 316 TRP A C 1
ATOM 2461 O O . TRP A 1 316 ? -3.25 12.883 12.023 1 98.56 316 TRP A O 1
ATOM 2471 N N . ALA A 1 317 ? -5.062 11.703 11.453 1 98.44 317 ALA A N 1
ATOM 2472 C CA . ALA A 1 317 ? -5.367 12.562 10.312 1 98.44 317 ALA A CA 1
ATOM 2473 C C . ALA A 1 317 ? -5.668 13.984 10.766 1 98.44 317 ALA A C 1
ATOM 2475 O O . ALA A 1 317 ? -5.184 14.953 10.156 1 98.44 317 ALA A O 1
ATOM 2476 N N . TRP A 1 318 ? -6.41 14.109 11.828 1 98.12 318 TRP A N 1
ATOM 2477 C CA . TRP A 1 318 ? -6.754 15.406 12.398 1 98.12 318 TRP A CA 1
ATOM 2478 C C . TRP A 1 318 ? -5.512 16.109 12.922 1 98.12 318 TRP A C 1
ATOM 2480 O O . TRP A 1 318 ? -5.34 17.312 12.703 1 98.12 318 TRP A O 1
ATOM 2490 N N . LEU A 1 319 ? -4.664 15.406 13.617 1 98.44 319 LEU A N 1
ATOM 2491 C CA . LEU A 1 319 ? -3.471 16.031 14.18 1 98.44 319 LEU A CA 1
ATOM 2492 C C . LEU A 1 319 ? -2.598 16.625 13.078 1 98.44 319 LEU A C 1
ATOM 2494 O O . LEU A 1 319 ? -2.041 17.703 13.242 1 98.44 319 LEU A O 1
ATOM 2498 N N . ARG A 1 320 ? -2.428 15.906 11.992 1 98.12 320 ARG A N 1
ATOM 2499 C CA . ARG A 1 320 ? -1.63 16.422 10.883 1 98.12 320 ARG A CA 1
ATOM 2500 C C . ARG A 1 320 ? -2.201 17.734 10.359 1 98.12 320 ARG A C 1
ATOM 2502 O O . ARG A 1 320 ? -1.452 18.656 10.008 1 98.12 320 ARG A O 1
ATOM 2509 N N . GLN A 1 321 ? -3.523 17.844 10.305 1 97 321 GLN A N 1
ATOM 2510 C CA . GLN A 1 321 ? -4.145 19.094 9.891 1 97 321 GLN A CA 1
ATOM 2511 C C . GLN A 1 321 ? -3.9 20.188 10.914 1 97 321 GLN A C 1
ATOM 2513 O O . GLN A 1 321 ? -3.572 21.328 10.547 1 97 321 GLN A O 1
ATOM 2518 N N . ASP A 1 322 ? -4.016 19.812 12.133 1 97.56 322 ASP A N 1
ATOM 2519 C CA . ASP A 1 322 ? -3.873 20.812 13.188 1 97.56 322 ASP A CA 1
ATOM 2520 C C . ASP A 1 322 ? -2.428 21.297 13.297 1 97.56 322 ASP A C 1
ATOM 2522 O O . ASP A 1 322 ? -2.178 22.453 13.609 1 97.56 322 ASP A O 1
ATOM 2526 N N . VAL A 1 323 ? -1.509 20.422 13.094 1 98.06 323 VAL A N 1
ATOM 2527 C CA . VAL A 1 323 ? -0.098 20.781 13.133 1 98.06 323 VAL A CA 1
ATOM 2528 C C . VAL A 1 323 ? 0.179 21.891 12.117 1 98.06 323 VAL A C 1
ATOM 2530 O O . VAL A 1 323 ? 0.832 22.891 12.43 1 98.06 323 VAL A O 1
ATOM 2533 N N . TRP A 1 324 ? -0.282 21.719 10.945 1 96.94 324 TRP A N 1
ATOM 2534 C CA . TRP A 1 324 ? -0.075 22.719 9.891 1 96.94 324 TRP A CA 1
ATOM 2535 C C . TRP A 1 324 ? -0.769 24.031 10.242 1 96.94 324 TRP A C 1
ATOM 2537 O O . TRP A 1 324 ? -0.173 25.094 10.125 1 96.94 324 TRP A O 1
ATOM 2547 N N . ALA A 1 325 ? -2.037 23.938 10.727 1 95.31 325 ALA A N 1
ATOM 2548 C CA . ALA A 1 325 ? -2.793 25.125 11.102 1 95.31 325 ALA A CA 1
ATOM 2549 C C . ALA A 1 325 ? -2.117 25.859 12.258 1 95.31 325 ALA A C 1
ATOM 2551 O O . ALA A 1 325 ? -1.985 27.078 12.227 1 95.31 325 ALA A O 1
ATOM 2552 N N . ALA A 1 326 ? -1.706 25.062 13.227 1 96.31 326 ALA A N 1
ATOM 2553 C CA . ALA A 1 326 ? -1.062 25.641 14.398 1 96.31 326 ALA A CA 1
ATOM 2554 C C . ALA A 1 326 ? 0.236 26.359 14.016 1 96.31 326 ALA A C 1
ATOM 2556 O O . ALA A 1 326 ? 0.51 27.453 14.492 1 96.31 326 ALA A O 1
ATOM 2557 N N . PHE A 1 327 ? 1.052 25.812 13.164 1 96.88 327 PHE A N 1
ATOM 2558 C CA . PHE A 1 327 ? 2.291 26.422 12.688 1 96.88 327 PHE A CA 1
ATOM 2559 C C . PHE A 1 327 ? 2.012 27.734 11.977 1 96.88 327 PHE A C 1
ATOM 2561 O O . PHE A 1 327 ? 2.656 28.75 12.258 1 96.88 327 PHE A O 1
ATOM 2568 N N . ARG A 1 328 ? 1.002 27.703 11.102 1 92.75 328 ARG A N 1
ATOM 2569 C CA . ARG A 1 328 ? 0.679 28.875 10.305 1 92.75 328 ARG A CA 1
ATOM 2570 C C . ARG A 1 328 ? 0.13 30 11.188 1 92.75 328 ARG A C 1
ATOM 2572 O O . ARG A 1 328 ? 0.397 31.172 10.938 1 92.75 328 ARG A O 1
ATOM 2579 N N . GLU A 1 329 ? -0.612 29.594 12.258 1 92.25 329 GLU A N 1
ATOM 2580 C CA . GLU A 1 329 ? -1.27 30.562 13.125 1 92.25 329 GLU A CA 1
ATOM 2581 C C . GLU A 1 329 ? -0.381 30.922 14.312 1 92.25 329 GLU A C 1
ATOM 2583 O O . GLU A 1 329 ? -0.765 31.75 15.156 1 92.25 329 GLU A O 1
ATOM 2588 N N . LYS A 1 330 ? 0.776 30.344 14.461 1 92.94 330 LYS A N 1
ATOM 2589 C CA . LYS A 1 330 ? 1.704 30.562 15.562 1 92.94 330 LYS A CA 1
ATOM 2590 C C . LYS A 1 330 ? 1.033 30.297 16.906 1 92.94 330 LYS A C 1
ATOM 2592 O O . LYS A 1 330 ? 1.121 31.109 17.828 1 92.94 330 LYS A O 1
ATOM 2597 N N . ARG A 1 331 ? 0.333 29.188 16.969 1 93.62 331 ARG A N 1
ATOM 2598 C CA . ARG A 1 331 ? -0.301 28.719 18.203 1 93.62 331 ARG A CA 1
ATOM 2599 C C . ARG A 1 331 ? 0.069 27.266 18.484 1 93.62 331 ARG A C 1
ATOM 2601 O O . ARG A 1 331 ? 0.607 26.578 17.625 1 93.62 331 ARG A O 1
ATOM 2608 N N . SER A 1 332 ? -0.217 26.891 19.703 1 94.94 332 SER A N 1
ATOM 2609 C CA . SER A 1 332 ? -0.019 25.5 20.062 1 94.94 332 SER A CA 1
ATOM 2610 C C . SER A 1 332 ? -1.109 24.609 19.469 1 94.94 332 SER A C 1
ATOM 2612 O O . SER A 1 332 ? -2.203 25.094 19.156 1 94.94 332 SER A O 1
ATOM 2614 N N . CYS A 1 333 ? -0.819 23.359 19.219 1 96.69 333 CYS A N 1
ATOM 2615 C CA . CYS A 1 333 ? -1.82 22.375 18.812 1 96.69 333 CYS A CA 1
ATOM 2616 C C . CYS A 1 333 ? -2.879 22.188 19.891 1 96.69 333 CYS A C 1
ATOM 2618 O O . CYS A 1 333 ? -2.615 22.438 21.062 1 96.69 333 CYS A O 1
ATOM 2620 N N . PHE A 1 334 ? -4.074 21.734 19.469 1 93.81 334 PHE A N 1
ATOM 2621 C CA . PHE A 1 334 ? -5.191 21.625 20.406 1 93.81 334 PHE A CA 1
ATOM 2622 C C . PHE A 1 334 ? -5 20.438 21.328 1 93.81 334 PHE A C 1
ATOM 2624 O O . PHE A 1 334 ? -5.422 20.469 22.484 1 93.81 334 PHE A O 1
ATOM 2631 N N . SER A 1 335 ? -4.312 19.453 20.875 1 90.69 335 SER A N 1
ATOM 2632 C CA . SER A 1 335 ? -4.25 18.219 21.641 1 90.69 335 SER A CA 1
ATOM 2633 C C . SER A 1 335 ? -3.176 18.281 22.719 1 90.69 335 SER A C 1
ATOM 2635 O O . SER A 1 335 ? -2.096 18.828 22.484 1 90.69 335 SER A O 1
ATOM 2637 N N . PHE A 1 336 ? -3.543 17.641 23.922 1 90.62 336 PHE A N 1
ATOM 2638 C CA . PHE A 1 336 ? -2.584 17.5 25 1 90.62 336 PHE A CA 1
ATOM 2639 C C . PHE A 1 336 ? -2.281 16.031 25.266 1 90.62 336 PHE A C 1
ATOM 2641 O O . PHE A 1 336 ? -1.749 15.68 26.328 1 90.62 336 PHE A O 1
ATOM 2648 N N . TRP A 1 337 ? -2.725 15.242 24.328 1 94.69 337 TRP A N 1
ATOM 2649 C CA . TRP A 1 337 ? -2.49 13.805 24.453 1 94.69 337 TRP A CA 1
ATOM 2650 C C . TRP A 1 337 ? -1.001 13.484 24.359 1 94.69 337 TRP A C 1
ATOM 2652 O O . TRP A 1 337 ? -0.293 14.039 23.516 1 94.69 337 TRP A O 1
ATOM 2662 N N . VAL A 1 338 ? -0.561 12.578 25.25 1 95.69 338 VAL A N 1
ATOM 2663 C CA . VAL A 1 338 ? 0.825 12.117 25.25 1 95.69 338 VAL A CA 1
ATOM 2664 C C . VAL A 1 338 ? 0.877 10.617 24.984 1 95.69 338 VAL A C 1
ATOM 2666 O O . VAL A 1 338 ? 0.167 9.844 25.641 1 95.69 338 VAL A O 1
ATOM 2669 N N . PRO A 1 339 ? 1.712 10.242 23.969 1 95.62 339 PRO A N 1
ATOM 2670 C CA . PRO A 1 339 ? 1.827 8.805 23.719 1 95.62 339 PRO A CA 1
ATOM 2671 C C . PRO A 1 339 ? 2.314 8.023 24.938 1 95.62 339 PRO A C 1
ATOM 2673 O O . PRO A 1 339 ? 3.238 8.461 25.625 1 95.62 339 PRO A O 1
ATOM 2676 N N . VAL A 1 340 ? 1.692 6.852 25.109 1 92.31 340 VAL A N 1
ATOM 2677 C CA . VAL A 1 340 ? 2.025 6.039 26.266 1 92.31 340 VAL A CA 1
ATOM 2678 C C . VAL A 1 340 ? 2.969 4.91 25.859 1 92.31 340 VAL A C 1
ATOM 2680 O O . VAL A 1 340 ? 3.795 4.465 26.656 1 92.31 340 VAL A O 1
ATOM 2683 N N . GLN A 1 341 ? 2.9 4.453 24.688 1 93.5 341 GLN A N 1
ATOM 2684 C CA . GLN A 1 341 ? 3.736 3.35 24.219 1 93.5 341 GLN A CA 1
ATOM 2685 C C . GLN A 1 341 ? 5.191 3.785 24.078 1 93.5 341 GLN A C 1
ATOM 2687 O O . GLN A 1 341 ? 5.469 4.883 23.578 1 93.5 341 GLN A O 1
ATOM 2692 N N . GLU A 1 342 ? 6.023 2.922 24.469 1 93.25 342 GLU A N 1
ATOM 2693 C CA . GLU A 1 342 ? 7.449 3.168 24.297 1 93.25 342 GLU A CA 1
ATOM 2694 C C . GLU A 1 342 ? 7.863 2.953 22.844 1 93.25 342 GLU A C 1
ATOM 2696 O O . GLU A 1 342 ? 7.227 2.186 22.109 1 93.25 342 GLU A O 1
ATOM 2701 N N . LEU A 1 343 ? 8.945 3.588 22.453 1 93.06 343 LEU A N 1
ATOM 2702 C CA . LEU A 1 343 ? 9.414 3.523 21.078 1 93.06 343 LEU A CA 1
ATOM 2703 C C . LEU A 1 343 ? 9.727 2.088 20.672 1 93.06 343 LEU A C 1
ATOM 2705 O O . LEU A 1 343 ? 9.508 1.697 19.516 1 93.06 343 LEU A O 1
ATOM 2709 N N . GLY A 1 344 ? 10.18 1.29 21.641 1 90.19 344 GLY A N 1
ATOM 2710 C CA . GLY A 1 344 ? 10.547 -0.087 21.344 1 90.19 344 GLY A CA 1
ATOM 2711 C C . GLY A 1 344 ? 9.359 -0.964 21 1 90.19 344 GLY A C 1
ATOM 2712 O O . GLY A 1 344 ? 9.523 -2.023 20.406 1 90.19 344 GLY A O 1
ATOM 2713 N N . GLU A 1 345 ? 8.195 -0.504 21.297 1 92.94 345 GLU A N 1
ATOM 2714 C CA . GLU A 1 345 ? 6.977 -1.276 21.078 1 92.94 345 GLU A CA 1
ATOM 2715 C C . GLU A 1 345 ? 6.336 -0.922 19.75 1 92.94 345 GLU A C 1
ATOM 2717 O O . GLU A 1 345 ? 5.422 -1.612 19.281 1 92.94 345 GLU A O 1
ATOM 2722 N N . LEU A 1 346 ? 6.852 0.098 19.125 1 94 346 LEU A N 1
ATOM 2723 C CA . LEU A 1 346 ? 6.219 0.602 17.906 1 94 346 LEU A CA 1
ATOM 2724 C C . LEU A 1 346 ? 6.789 -0.085 16.672 1 94 346 LEU A C 1
ATOM 2726 O O . LEU A 1 346 ? 7.988 -0.368 16.609 1 94 346 LEU A O 1
ATOM 2730 N N . ASP A 1 347 ? 5.902 -0.407 15.758 1 90.06 347 ASP A N 1
ATOM 2731 C CA . ASP A 1 347 ? 6.371 -0.798 14.43 1 90.06 347 ASP A CA 1
ATOM 2732 C C . ASP A 1 347 ? 6.699 0.428 13.578 1 90.06 347 ASP A C 1
ATOM 2734 O O . ASP A 1 347 ? 6.691 1.556 14.078 1 90.06 347 ASP A O 1
ATOM 2738 N N . GLN A 1 348 ? 6.992 0.248 12.383 1 90.81 348 GLN A N 1
ATOM 2739 C CA . GLN A 1 348 ? 7.445 1.336 11.516 1 90.81 348 GLN A CA 1
ATOM 2740 C C . GLN A 1 348 ? 6.352 2.383 11.336 1 90.81 348 GLN A C 1
ATOM 2742 O O . GLN A 1 348 ? 6.641 3.578 11.242 1 90.81 348 GLN A O 1
ATOM 2747 N N . HIS A 1 349 ? 5.117 1.999 11.289 1 93.31 349 HIS A N 1
ATOM 2748 C CA . HIS A 1 349 ? 4.012 2.936 11.125 1 93.31 349 HIS A CA 1
ATOM 2749 C C . HIS A 1 349 ? 3.777 3.738 12.398 1 93.31 349 HIS A C 1
ATOM 2751 O O . HIS A 1 349 ? 3.502 4.941 12.336 1 93.31 349 HIS A O 1
ATOM 2757 N N . GLY A 1 350 ? 3.926 2.994 13.5 1 95.31 350 GLY A N 1
ATOM 2758 C CA . GLY A 1 350 ? 3.859 3.693 14.773 1 95.31 350 GLY A CA 1
ATOM 2759 C C . GLY A 1 350 ? 4.961 4.723 14.945 1 95.31 350 GLY A C 1
ATOM 2760 O O . GLY A 1 350 ? 4.73 5.797 15.508 1 95.31 350 GLY A O 1
ATOM 2761 N N . MET A 1 351 ? 6.094 4.426 14.461 1 96.56 351 MET A N 1
ATOM 2762 C CA . MET A 1 351 ? 7.211 5.363 14.539 1 96.56 351 MET A CA 1
ATOM 2763 C C . MET A 1 351 ? 6.969 6.574 13.648 1 96.56 351 MET A C 1
ATOM 2765 O O . MET A 1 351 ? 7.352 7.691 13.992 1 96.56 351 MET A O 1
ATOM 2769 N N . ALA A 1 352 ? 6.391 6.32 12.484 1 97.25 352 ALA A N 1
ATOM 2770 C CA . ALA A 1 352 ? 6.047 7.438 11.602 1 97.25 352 ALA A CA 1
ATOM 2771 C C . ALA A 1 352 ? 5.027 8.359 12.258 1 97.25 352 ALA A C 1
ATOM 2773 O O . ALA A 1 352 ? 5.145 9.586 12.18 1 97.25 352 ALA A O 1
ATOM 2774 N N . ASP A 1 353 ? 4.051 7.781 12.938 1 97.75 353 ASP A N 1
ATOM 2775 C CA . ASP A 1 353 ? 3.088 8.57 13.703 1 97.75 353 ASP A CA 1
ATOM 2776 C C . ASP A 1 353 ? 3.781 9.359 14.812 1 97.75 353 ASP A C 1
ATOM 2778 O O . ASP A 1 353 ? 3.418 10.508 15.086 1 97.75 353 ASP A O 1
ATOM 2782 N N . ARG A 1 354 ? 4.738 8.719 15.414 1 98 354 ARG A N 1
ATOM 2783 C CA . ARG A 1 354 ? 5.488 9.383 16.484 1 98 354 ARG A CA 1
ATOM 2784 C C . ARG A 1 354 ? 6.242 10.594 15.938 1 98 354 ARG A C 1
ATOM 2786 O O . ARG A 1 354 ? 6.398 11.594 16.641 1 98 354 ARG A O 1
ATOM 2793 N N . ALA A 1 355 ? 6.746 10.492 14.734 1 98.38 355 ALA A N 1
ATOM 2794 C CA . ALA A 1 355 ? 7.398 11.633 14.109 1 98.38 355 ALA A CA 1
ATOM 2795 C C . ALA A 1 355 ? 6.449 12.82 14.008 1 98.38 355 ALA A C 1
ATOM 2797 O O . ALA A 1 355 ? 6.844 13.969 14.25 1 98.38 355 ALA A O 1
ATOM 2798 N N . ILE A 1 356 ? 5.176 12.562 13.695 1 98.69 356 ILE A N 1
ATOM 2799 C CA . ILE A 1 356 ? 4.172 13.617 13.586 1 98.69 356 ILE A CA 1
ATOM 2800 C C . ILE A 1 356 ? 3.889 14.195 14.977 1 98.69 356 ILE A C 1
ATOM 2802 O O . ILE A 1 356 ? 3.73 15.414 15.125 1 98.69 356 ILE A O 1
ATOM 2806 N N . TYR A 1 357 ? 3.838 13.32 15.922 1 98.5 357 TYR A N 1
ATOM 2807 C CA . TYR A 1 357 ? 3.666 13.789 17.297 1 98.5 357 TYR A CA 1
ATOM 2808 C C . TYR A 1 357 ? 4.797 14.727 17.703 1 98.5 357 TYR A C 1
ATOM 2810 O O . TYR A 1 357 ? 4.555 15.789 18.281 1 98.5 357 TYR A O 1
ATOM 2818 N N . LEU A 1 358 ? 6 14.344 17.391 1 98.44 358 LEU A N 1
ATOM 2819 C CA . LEU A 1 358 ? 7.148 15.172 17.75 1 98.44 358 LEU A CA 1
ATOM 2820 C C . LEU A 1 358 ? 7.129 16.484 16.984 1 98.44 358 LEU A C 1
ATOM 2822 O O . LEU A 1 358 ? 7.52 17.531 17.531 1 98.44 358 LEU A O 1
ATOM 2826 N N . LEU A 1 359 ? 6.711 16.438 15.742 1 98.75 359 LEU A N 1
ATOM 2827 C CA . LEU A 1 359 ? 6.539 17.672 15 1 98.75 359 LEU A CA 1
ATOM 2828 C C . LEU A 1 359 ? 5.508 18.578 15.672 1 98.75 359 LEU A C 1
ATOM 2830 O O . LEU A 1 359 ? 5.691 19.797 15.742 1 98.75 359 LEU A O 1
ATOM 2834 N N . SER A 1 360 ? 4.383 17.969 16.188 1 98.69 360 SER A N 1
ATOM 2835 C CA . SER A 1 360 ? 3.379 18.766 16.891 1 98.69 360 SER A CA 1
ATOM 2836 C C . SER A 1 360 ? 3.971 19.406 18.141 1 98.69 360 SER A C 1
ATOM 2838 O O . SER A 1 360 ? 3.639 20.562 18.469 1 98.69 360 SER A O 1
ATOM 2840 N N . GLN A 1 361 ? 4.883 18.719 18.797 1 97.94 361 GLN A N 1
ATOM 2841 C CA . GLN A 1 361 ? 5.555 19.266 19.969 1 97.94 361 GLN A CA 1
ATOM 2842 C C . GLN A 1 361 ? 6.5 20.391 19.578 1 97.94 361 GLN A C 1
ATOM 2844 O O . GLN A 1 361 ? 6.652 21.375 20.312 1 97.94 361 GLN A O 1
ATOM 2849 N N . ALA A 1 362 ? 7.152 20.25 18.5 1 98.25 362 ALA A N 1
ATOM 2850 C CA . ALA A 1 362 ? 8.023 21.297 18 1 98.25 362 ALA A CA 1
ATOM 2851 C C . ALA A 1 362 ? 7.227 22.547 17.641 1 98.25 362 ALA A C 1
ATOM 2853 O O . ALA A 1 362 ? 7.688 23.672 17.859 1 98.25 362 ALA A O 1
ATOM 2854 N N . VAL A 1 363 ? 6.066 22.359 17.062 1 98.06 363 VAL A N 1
ATOM 2855 C CA . VAL A 1 363 ? 5.188 23.484 16.766 1 98.06 363 VAL A CA 1
ATOM 2856 C C . VAL A 1 363 ? 4.762 24.172 18.062 1 98.06 363 VAL A C 1
ATOM 2858 O O . VAL A 1 363 ? 4.703 25.406 18.125 1 98.06 363 VAL A O 1
ATOM 2861 N N . ASN A 1 364 ? 4.469 23.375 19.078 1 96.44 364 ASN A N 1
ATOM 2862 C CA . ASN A 1 364 ? 4.168 23.953 20.375 1 96.44 364 ASN A CA 1
ATOM 2863 C C . ASN A 1 364 ? 5.34 24.766 20.922 1 96.44 364 ASN A C 1
ATOM 2865 O O . ASN A 1 364 ? 5.145 25.844 21.469 1 96.44 364 ASN A O 1
ATOM 2869 N N . TYR A 1 365 ? 6.535 24.25 20.797 1 95.69 365 TYR A N 1
ATOM 2870 C CA . TYR A 1 365 ? 7.734 24.969 21.219 1 95.69 365 TYR A CA 1
ATOM 2871 C C . TYR A 1 365 ? 7.859 26.297 20.469 1 95.69 365 TYR A C 1
ATOM 2873 O O . TYR A 1 365 ? 8.156 27.328 21.078 1 95.69 365 TYR A O 1
ATOM 2881 N N . TYR A 1 366 ? 7.695 26.25 19.234 1 94.69 366 TYR A N 1
ATOM 2882 C CA . TYR A 1 366 ? 7.715 27.438 18.391 1 94.69 366 TYR A CA 1
ATOM 2883 C C . TYR A 1 366 ? 6.707 28.469 18.875 1 94.69 366 TYR A C 1
ATOM 2885 O O . TYR A 1 366 ? 7.043 29.656 19.031 1 94.69 366 TYR A O 1
ATOM 2893 N N . ALA A 1 367 ? 5.492 28.031 19.141 1 93.56 367 ALA A N 1
ATOM 2894 C CA . ALA A 1 367 ? 4.422 28.922 19.594 1 93.56 367 ALA A CA 1
ATOM 2895 C C . ALA A 1 367 ? 4.762 29.547 20.938 1 93.56 367 ALA A C 1
ATOM 2897 O O . ALA A 1 367 ? 4.543 30.75 21.141 1 93.56 367 ALA A O 1
ATOM 2898 N N . ASN A 1 368 ? 5.309 28.781 21.797 1 91.25 368 ASN A N 1
ATOM 2899 C CA . ASN A 1 368 ? 5.664 29.25 23.125 1 91.25 368 ASN A CA 1
ATOM 2900 C C . ASN A 1 368 ? 6.844 30.219 23.078 1 91.25 368 ASN A C 1
ATOM 2902 O O . ASN A 1 368 ? 6.895 31.188 23.828 1 91.25 368 ASN A O 1
ATOM 2906 N N . SER A 1 369 ? 7.77 29.906 22.234 1 89.75 369 SER A N 1
ATOM 2907 C CA . SER A 1 369 ? 8.906 30.797 22.062 1 89.75 369 SER A CA 1
ATOM 2908 C C . SER A 1 369 ? 8.469 32.156 21.484 1 89.75 369 SER A C 1
ATOM 2910 O O . SER A 1 369 ? 8.969 33.188 21.906 1 89.75 369 SER A O 1
ATOM 2912 N N . HIS A 1 370 ? 7.629 32.156 20.625 1 85.81 370 HIS A N 1
ATOM 2913 C CA . HIS A 1 370 ? 7.094 33.375 20.047 1 85.81 370 HIS A CA 1
ATOM 2914 C C . HIS A 1 370 ? 6.312 34.188 21.062 1 85.81 370 HIS A C 1
ATOM 2916 O O . HIS A 1 370 ? 6.402 35.406 21.094 1 85.81 370 HIS A O 1
ATOM 2922 N N . ALA A 1 371 ? 5.582 33.531 21.875 1 82.75 371 ALA A N 1
ATOM 2923 C CA . ALA A 1 371 ? 4.809 34.188 22.922 1 82.75 371 ALA A CA 1
ATOM 2924 C C . ALA A 1 371 ? 5.723 34.812 23.969 1 82.75 371 ALA A C 1
ATOM 2926 O O . ALA A 1 371 ? 5.426 35.906 24.5 1 82.75 371 ALA A O 1
ATOM 2927 N N . ALA A 1 372 ? 6.797 34.156 24.281 1 79.94 372 ALA A N 1
ATOM 2928 C CA . ALA A 1 372 ? 7.754 34.656 25.266 1 79.94 372 ALA A CA 1
ATOM 2929 C C . ALA A 1 372 ? 8.453 35.906 24.766 1 79.94 372 ALA A C 1
ATOM 2931 O O . ALA A 1 372 ? 8.812 36.781 25.547 1 79.94 372 ALA A O 1
ATOM 2932 N N . SER A 1 373 ? 8.711 35.906 23.516 1 75.94 373 SER A N 1
ATOM 2933 C CA . SER A 1 373 ? 9.391 37.031 22.922 1 75.94 373 SER A CA 1
ATOM 2934 C C . SER A 1 373 ? 8.445 38.25 22.781 1 75.94 373 SER A C 1
ATOM 2936 O O . SER A 1 373 ? 8.891 39.375 22.734 1 75.94 373 SER A O 1
ATOM 2938 N N . SER A 1 374 ? 7.223 37.844 22.656 1 66.44 374 SER A N 1
ATOM 2939 C CA . SER A 1 374 ? 6.262 38.938 22.547 1 66.44 374 SER A CA 1
ATOM 2940 C C . SER A 1 374 ? 5.871 39.469 23.922 1 66.44 374 SER A C 1
ATOM 2942 O O . SER A 1 374 ? 5.609 38.688 24.844 1 66.44 374 SER A O 1
ATOM 2944 N N . GLU A 1 375 ? 6.473 40.594 24.5 1 56.41 375 GLU A N 1
ATOM 2945 C CA . GLU A 1 375 ? 6.328 41.375 25.734 1 56.41 375 GLU A CA 1
ATOM 2946 C C . GLU A 1 375 ? 5.102 40.938 26.516 1 56.41 375 GLU A C 1
ATOM 2948 O O . GLU A 1 375 ? 4.711 41.594 27.484 1 56.41 375 GLU A O 1
ATOM 2953 N N . ALA A 1 376 ? 4.387 39.938 26.219 1 50.44 376 ALA A N 1
ATOM 2954 C CA . ALA A 1 376 ? 3.184 39.75 27.031 1 50.44 376 ALA A CA 1
ATOM 2955 C C . ALA A 1 376 ? 3.521 39.125 28.375 1 50.44 376 ALA A C 1
ATOM 2957 O O . ALA A 1 376 ? 4.562 38.469 28.516 1 50.44 376 ALA A O 1
ATOM 2958 N N . THR A 1 377 ? 2.75 39.219 29.469 1 49.44 377 THR A N 1
ATOM 2959 C CA . THR A 1 377 ? 2.846 39.062 30.906 1 49.44 377 THR A CA 1
ATOM 2960 C C . THR A 1 377 ? 3.326 37.656 31.266 1 49.44 377 THR A C 1
ATOM 2962 O O . THR A 1 377 ? 4.16 37.5 32.156 1 49.44 377 THR A O 1
ATOM 2965 N N . GLN A 1 378 ? 2.385 36.562 31.219 1 49.91 378 GLN A N 1
ATOM 2966 C CA . GLN A 1 378 ? 2.568 35.281 31.922 1 49.91 378 GLN A CA 1
ATOM 2967 C C . GLN A 1 378 ? 3.447 34.344 31.109 1 49.91 378 GLN A C 1
ATOM 2969 O O . GLN A 1 378 ? 2.945 33.562 30.281 1 49.91 378 GLN A O 1
ATOM 2974 N N . HIS A 1 379 ? 4.684 34.656 30.688 1 54.91 379 HIS A N 1
ATOM 2975 C CA . HIS A 1 379 ? 5.578 34.062 29.688 1 54.91 379 HIS A CA 1
ATOM 2976 C C . HIS A 1 379 ? 6.16 32.719 30.188 1 54.91 379 HIS A C 1
ATOM 2978 O O . HIS A 1 379 ? 6.457 32.594 31.375 1 54.91 379 HIS A O 1
ATOM 2984 N N . PRO A 1 380 ? 5.957 31.594 29.422 1 61.94 380 PRO A N 1
ATOM 2985 C CA . PRO A 1 380 ? 6.742 30.438 29.859 1 61.94 380 PRO A CA 1
ATOM 2986 C C . PRO A 1 380 ? 8.18 30.797 30.219 1 61.94 380 PRO A C 1
ATOM 2988 O O . PRO A 1 380 ? 8.773 31.672 29.594 1 61.94 380 PRO A O 1
ATOM 2991 N N . ASN A 1 381 ? 8.578 30.406 31.422 1 70.25 381 ASN A N 1
ATOM 2992 C CA . ASN A 1 381 ? 9.914 30.625 31.953 1 70.25 381 ASN A CA 1
ATOM 2993 C C . ASN A 1 381 ? 10.992 30.078 31.016 1 70.25 381 ASN A C 1
ATOM 2995 O O . ASN A 1 381 ? 10.82 29.016 30.422 1 70.25 381 ASN A O 1
ATOM 2999 N N . GLN A 1 382 ? 11.875 30.906 30.562 1 74.31 382 GLN A N 1
ATOM 3000 C CA . GLN A 1 382 ? 13.008 30.562 29.703 1 74.31 382 GLN A CA 1
ATOM 3001 C C . GLN A 1 382 ? 13.633 29.234 30.125 1 74.31 382 GLN A C 1
ATOM 3003 O O . GLN A 1 382 ? 14.109 28.484 29.266 1 74.31 382 GLN A O 1
ATOM 3008 N N . THR A 1 383 ? 13.5 28.953 31.312 1 74.62 383 THR A N 1
ATOM 3009 C CA . THR A 1 383 ? 14.055 27.703 31.828 1 74.62 383 THR A CA 1
ATOM 3010 C C . THR A 1 383 ? 13.227 26.516 31.344 1 74.62 383 THR A C 1
ATOM 3012 O O . THR A 1 383 ? 13.781 25.484 30.953 1 74.62 383 THR A O 1
ATOM 3015 N N . ASP A 1 384 ? 11.977 26.75 31.359 1 84.31 384 ASP A N 1
ATOM 3016 C CA . ASP A 1 384 ? 11.094 25.688 30.906 1 84.31 384 ASP A CA 1
ATOM 3017 C C . ASP A 1 384 ? 11.258 25.438 29.406 1 84.31 384 ASP A C 1
ATOM 3019 O O . ASP A 1 384 ? 11.219 24.281 28.953 1 84.31 384 ASP A O 1
ATOM 3023 N N . LEU A 1 385 ? 11.492 26.469 28.703 1 88.62 385 LEU A N 1
ATOM 3024 C CA . LEU A 1 385 ? 11.703 26.344 27.266 1 88.62 385 LEU A CA 1
ATOM 3025 C C . LEU A 1 385 ? 13.008 25.625 26.969 1 88.62 385 LEU A C 1
ATOM 3027 O O . LEU A 1 385 ? 13.086 24.828 26.016 1 88.62 385 LEU A O 1
ATOM 3031 N N . GLY A 1 386 ? 13.969 25.922 27.797 1 88.94 386 GLY A N 1
ATOM 3032 C CA . GLY A 1 386 ? 15.242 25.234 27.641 1 88.94 386 GLY A CA 1
ATOM 3033 C C . GLY A 1 386 ? 15.148 23.734 27.875 1 88.94 386 GLY A C 1
ATOM 3034 O O . GLY A 1 386 ? 15.719 22.953 27.125 1 88.94 386 GLY A O 1
ATOM 3035 N N . HIS A 1 387 ? 14.438 23.391 28.875 1 90.44 387 HIS A N 1
ATOM 3036 C CA . HIS A 1 387 ? 14.242 21.969 29.172 1 90.44 387 HIS A CA 1
ATOM 3037 C C . HIS A 1 387 ? 13.445 21.281 28.078 1 90.44 387 HIS A C 1
ATOM 3039 O O . HIS A 1 387 ? 13.75 20.141 27.703 1 90.44 387 HIS A O 1
ATOM 3045 N N . ALA A 1 388 ? 12.422 21.969 27.609 1 92.38 388 ALA A N 1
ATOM 3046 C CA . ALA A 1 388 ? 11.594 21.406 26.547 1 92.38 388 ALA A CA 1
ATOM 3047 C C . ALA A 1 388 ? 12.414 21.172 25.281 1 92.38 388 ALA A C 1
ATOM 3049 O O . ALA A 1 388 ? 12.227 20.156 24.594 1 92.38 388 ALA A O 1
ATOM 3050 N N . ARG A 1 389 ? 13.266 22.078 24.984 1 94.56 389 ARG A N 1
ATOM 3051 C CA . ARG A 1 389 ? 14.133 21.953 23.828 1 94.56 389 ARG A CA 1
ATOM 3052 C C . ARG A 1 389 ? 15 20.719 23.906 1 94.56 389 ARG A C 1
ATOM 3054 O O . ARG A 1 389 ? 15.055 19.922 22.953 1 94.56 389 ARG A O 1
ATOM 3061 N N . VAL A 1 390 ? 15.656 20.547 25.047 1 94.38 390 VAL A N 1
ATOM 3062 C CA . VAL A 1 390 ? 16.578 19.438 25.234 1 94.38 390 VAL A CA 1
ATOM 3063 C C . VAL A 1 390 ? 15.805 18.125 25.141 1 94.38 390 VAL A C 1
ATOM 3065 O O . VAL A 1 390 ? 16.266 17.172 24.5 1 94.38 390 VAL A O 1
ATOM 3068 N N . ASP A 1 391 ? 14.711 18.078 25.75 1 95.94 391 ASP A N 1
ATOM 3069 C CA . ASP A 1 391 ? 13.883 16.875 25.734 1 95.94 391 ASP A CA 1
ATOM 3070 C C . ASP A 1 391 ? 13.438 16.516 24.328 1 95.94 391 ASP A C 1
ATOM 3072 O O . ASP A 1 391 ? 13.5 15.359 23.922 1 95.94 391 ASP A O 1
ATOM 3076 N N . LEU A 1 392 ? 12.984 17.5 23.562 1 96.81 392 LEU A N 1
ATOM 3077 C CA . LEU A 1 392 ? 12.508 17.297 22.203 1 96.81 392 LEU A CA 1
ATOM 3078 C C . LEU A 1 392 ? 13.625 16.797 21.297 1 96.81 392 LEU A C 1
ATOM 3080 O O . LEU A 1 392 ? 13.43 15.867 20.5 1 96.81 392 LEU A O 1
ATOM 3084 N N . LEU A 1 393 ? 14.789 17.438 21.438 1 96.69 393 LEU A N 1
ATOM 3085 C CA . LEU A 1 393 ? 15.922 17.047 20.609 1 96.69 393 LEU A CA 1
ATOM 3086 C C . LEU A 1 393 ? 16.359 15.617 20.922 1 96.69 393 LEU A C 1
ATOM 3088 O O . LEU A 1 393 ? 16.703 14.859 20 1 96.69 393 LEU A O 1
ATOM 3092 N N . GLN A 1 394 ? 16.281 15.258 22.172 1 96.94 394 GLN A N 1
ATOM 3093 C CA . GLN A 1 394 ? 16.625 13.898 22.562 1 96.94 394 GLN A CA 1
ATOM 3094 C C . GLN A 1 394 ? 15.641 12.891 22 1 96.94 394 GLN A C 1
ATOM 3096 O O . GLN A 1 394 ? 16.047 11.828 21.5 1 96.94 394 GLN A O 1
ATOM 3101 N N . LYS A 1 395 ? 14.391 13.164 22.078 1 97.12 395 LYS A N 1
ATOM 3102 C CA . LYS A 1 395 ? 13.352 12.266 21.578 1 97.12 395 LYS A CA 1
ATOM 3103 C C . LYS A 1 395 ? 13.461 12.102 20.062 1 97.12 395 LYS A C 1
ATOM 3105 O O . LYS A 1 395 ? 13.242 11.016 19.531 1 97.12 395 LYS A O 1
ATOM 3110 N N . ILE A 1 396 ? 13.742 13.195 19.344 1 97.5 396 ILE A N 1
ATOM 3111 C CA . ILE A 1 396 ? 13.898 13.156 17.891 1 97.5 396 ILE A CA 1
ATOM 3112 C C . ILE A 1 396 ? 15.078 12.258 17.531 1 97.5 396 ILE A C 1
ATOM 3114 O O . ILE A 1 396 ? 14.977 11.414 16.641 1 97.5 396 ILE A O 1
ATOM 3118 N N . GLU A 1 397 ? 16.172 12.422 18.281 1 95.5 397 GLU A N 1
ATOM 3119 C CA . GLU A 1 397 ? 17.359 11.609 18.016 1 95.5 397 GLU A CA 1
ATOM 3120 C C . GLU A 1 397 ? 17.094 10.141 18.297 1 95.5 397 GLU A C 1
ATOM 3122 O O . GLU A 1 397 ? 17.578 9.266 17.578 1 95.5 397 GLU A O 1
ATOM 3127 N N . GLU A 1 398 ? 16.406 9.883 19.328 1 96.12 398 GLU A N 1
ATOM 3128 C CA . GLU A 1 398 ? 16.062 8.508 19.672 1 96.12 398 GLU A CA 1
ATOM 3129 C C . GLU A 1 398 ? 15.195 7.867 18.594 1 96.12 398 GLU A C 1
ATOM 3131 O O . GLU A 1 398 ? 15.398 6.707 18.234 1 96.12 398 GLU A O 1
ATOM 3136 N N . LEU A 1 399 ? 14.18 8.586 18.141 1 97 399 LEU A N 1
ATOM 3137 C CA . LEU A 1 399 ? 13.305 8.07 17.094 1 97 399 LEU A CA 1
ATOM 3138 C C . LEU A 1 399 ? 14.086 7.785 15.812 1 97 399 LEU A C 1
ATOM 3140 O O . LEU A 1 399 ? 13.914 6.73 15.195 1 97 399 LEU A O 1
ATOM 3144 N N . LYS A 1 400 ? 14.953 8.664 15.398 1 92.75 400 LYS A N 1
ATOM 3145 C CA . LYS A 1 400 ? 15.773 8.492 14.195 1 92.75 400 LYS A CA 1
ATOM 3146 C C . LYS A 1 400 ? 16.641 7.246 14.297 1 92.75 400 LYS A C 1
ATOM 3148 O O . LYS A 1 400 ? 16.781 6.492 13.328 1 92.75 400 LYS A O 1
ATOM 3153 N N . SER A 1 401 ? 17.125 7.07 15.484 1 91.31 401 SER A N 1
ATOM 3154 C CA . SER A 1 401 ? 18 5.918 15.695 1 91.31 401 SER A CA 1
ATOM 3155 C C . SER A 1 401 ? 17.219 4.609 15.625 1 91.31 401 SER A C 1
ATOM 3157 O O . SER A 1 401 ? 17.719 3.604 15.125 1 91.31 401 SER A O 1
ATOM 3159 N N . ARG A 1 402 ? 16.031 4.629 15.992 1 91.38 402 ARG A N 1
ATOM 3160 C CA . ARG A 1 402 ? 15.219 3.42 16.031 1 91.38 402 ARG A CA 1
ATOM 3161 C C . ARG A 1 402 ? 14.695 3.061 14.641 1 91.38 402 ARG A C 1
ATOM 3163 O O . ARG A 1 402 ? 14.391 1.898 14.375 1 91.38 402 ARG A O 1
ATOM 3170 N N . LEU A 1 403 ? 14.5 3.969 13.75 1 89.75 403 LEU A N 1
ATOM 3171 C CA . LEU A 1 403 ? 14.047 3.688 12.398 1 89.75 403 LEU A CA 1
ATOM 3172 C C . LEU A 1 403 ? 15.031 2.775 11.672 1 89.75 403 LEU A C 1
ATOM 3174 O O . LEU A 1 403 ? 14.672 2.104 10.703 1 89.75 403 LEU A O 1
ATOM 3178 N N . GLY A 1 404 ? 16.281 2.691 12.125 1 82 404 GLY A N 1
ATOM 3179 C CA . GLY A 1 404 ? 17.25 1.713 11.672 1 82 404 GLY A CA 1
ATOM 3180 C C . GLY A 1 404 ? 17.547 1.811 10.188 1 82 404 GLY A C 1
ATOM 3181 O O . GLY A 1 404 ? 17.828 2.896 9.672 1 82 404 GLY A O 1
ATOM 3182 N N . GLU A 1 405 ? 17.406 0.657 9.5 1 81.62 405 GLU A N 1
ATOM 3183 C CA . GLU A 1 405 ? 17.797 0.54 8.102 1 81.62 405 GLU A CA 1
ATOM 3184 C C . GLU A 1 405 ? 16.812 1.291 7.195 1 81.62 405 GLU A C 1
ATOM 3186 O O . GLU A 1 405 ? 17.188 1.744 6.113 1 81.62 405 GLU A O 1
ATOM 3191 N N . HIS A 1 406 ? 15.648 1.521 7.723 1 85.38 406 HIS A N 1
ATOM 3192 C CA . HIS A 1 406 ? 14.625 2.18 6.91 1 85.38 406 HIS A CA 1
ATOM 3193 C C . HIS A 1 406 ? 14.922 3.666 6.746 1 85.38 406 HIS A C 1
ATOM 3195 O O . HIS A 1 406 ? 14.383 4.316 5.852 1 85.38 406 HIS A O 1
ATOM 3201 N N . TYR A 1 407 ? 15.844 4.141 7.625 1 87.88 407 TYR A N 1
ATOM 3202 C CA . TYR A 1 407 ? 16.188 5.559 7.613 1 87.88 407 TYR A CA 1
ATOM 3203 C C . TYR A 1 407 ? 17.328 5.836 6.637 1 87.88 407 TYR A C 1
ATOM 3205 O O . TYR A 1 407 ? 17.547 6.984 6.234 1 87.88 407 TYR A O 1
ATOM 3213 N N . GLN A 1 408 ? 17.922 4.797 6.18 1 92.81 408 GLN A N 1
ATOM 3214 C CA . GLN A 1 408 ? 19.109 4.969 5.344 1 92.81 408 GLN A CA 1
ATOM 3215 C C . GLN A 1 408 ? 18.719 5.168 3.879 1 92.81 408 GLN A C 1
ATOM 3217 O O . GLN A 1 408 ? 17.891 4.426 3.342 1 92.81 408 GLN A O 1
ATOM 3222 N N . PRO A 1 409 ? 19.297 6.184 3.268 1 94.88 409 PRO A N 1
ATOM 3223 C CA . PRO A 1 409 ? 19.016 6.422 1.852 1 94.88 409 PRO A CA 1
ATOM 3224 C C . PRO A 1 409 ? 19.422 5.254 0.961 1 94.88 409 PRO A C 1
ATOM 3226 O O . PRO A 1 409 ? 20.453 4.617 1.214 1 94.88 409 PRO A O 1
ATOM 3229 N N . LEU A 1 410 ? 18.672 4.977 -0.065 1 96.25 410 LEU A N 1
ATOM 3230 C CA . LEU A 1 410 ? 18.984 3.979 -1.085 1 96.25 410 LEU A CA 1
ATOM 3231 C C . LEU A 1 410 ? 19.703 4.617 -2.27 1 96.25 410 LEU A C 1
ATOM 3233 O O . LEU A 1 410 ? 19.641 5.836 -2.455 1 96.25 410 LEU A O 1
ATOM 3237 N N . PRO A 1 411 ? 20.391 3.82 -3.035 1 94.19 411 PRO A N 1
ATOM 3238 C CA . PRO A 1 411 ? 21.141 4.367 -4.172 1 94.19 411 PRO A CA 1
ATOM 3239 C C . PRO A 1 411 ? 20.219 4.996 -5.227 1 94.19 411 PRO A C 1
ATOM 3241 O O . PRO A 1 411 ? 19.156 4.465 -5.516 1 94.19 411 PRO A O 1
ATOM 3244 N N . VAL A 1 412 ? 20.688 6.141 -5.75 1 93.38 412 VAL A N 1
ATOM 3245 C CA . VAL A 1 412 ? 19.969 6.848 -6.797 1 93.38 412 VAL A CA 1
ATOM 3246 C C . VAL A 1 412 ? 20.875 7.07 -8 1 93.38 412 VAL A C 1
ATOM 3248 O O . VAL A 1 412 ? 22.109 7.105 -7.859 1 93.38 412 VAL A O 1
ATOM 3251 N N . PRO A 1 413 ? 20.234 7.113 -9.203 1 88.06 413 PRO A N 1
ATOM 3252 C CA . PRO A 1 413 ? 21.062 7.422 -10.367 1 88.06 413 PRO A CA 1
ATOM 3253 C C . PRO A 1 413 ? 21.766 8.773 -10.25 1 88.06 413 PRO A C 1
ATOM 3255 O O . PRO A 1 413 ? 21.203 9.711 -9.672 1 88.06 413 PRO A O 1
ATOM 3258 N N . SER A 1 414 ? 22.953 8.734 -10.695 1 74.62 414 SER A N 1
ATOM 3259 C CA . SER A 1 414 ? 23.766 9.938 -10.609 1 74.62 414 SER A CA 1
ATOM 3260 C C . SER A 1 414 ? 23.234 11.039 -11.523 1 74.62 414 SER A C 1
ATOM 3262 O O . SER A 1 414 ? 22.938 10.789 -12.695 1 74.62 414 SER A O 1
ATOM 3264 N N . GLU A 1 415 ? 22.453 11.805 -11.023 1 67.62 415 GLU A N 1
ATOM 3265 C CA . GLU A 1 415 ? 22.094 12.938 -11.867 1 67.62 415 GLU A CA 1
ATOM 3266 C C . GLU A 1 415 ? 23 14.133 -11.617 1 67.62 415 GLU A C 1
ATOM 3268 O O . GLU A 1 415 ? 23.625 14.234 -10.555 1 67.62 415 GLU A O 1
ATOM 3273 N N . THR A 1 416 ? 23.297 14.781 -12.758 1 61.09 416 THR A N 1
ATOM 3274 C CA . THR A 1 416 ? 24.047 16.031 -12.758 1 61.09 416 THR A CA 1
ATOM 3275 C C . THR A 1 416 ? 23.703 16.859 -11.516 1 61.09 416 THR A C 1
ATOM 3277 O O . THR A 1 416 ? 22.766 16.547 -10.789 1 61.09 416 THR A O 1
ATOM 3280 N N . SER A 1 417 ? 24.234 18.156 -11.508 1 62.62 417 SER A N 1
ATOM 3281 C CA . SER A 1 417 ? 24.422 19.281 -10.586 1 62.62 417 SER A CA 1
ATOM 3282 C C . SER A 1 417 ? 23.094 19.781 -10.031 1 62.62 417 SER A C 1
ATOM 3284 O O . SER A 1 417 ? 22.422 20.594 -10.648 1 62.62 417 SER A O 1
ATOM 3286 N N . ASP A 1 418 ? 22.438 18.922 -9.07 1 71.75 418 ASP A N 1
ATOM 3287 C CA . ASP A 1 418 ? 21.266 19.547 -8.469 1 71.75 418 ASP A CA 1
ATOM 3288 C C . ASP A 1 418 ? 21.625 20.344 -7.223 1 71.75 418 ASP A C 1
ATOM 3290 O O . ASP A 1 418 ? 22.719 20.172 -6.676 1 71.75 418 ASP A O 1
ATOM 3294 N N . LEU A 1 419 ? 20.938 21.375 -6.992 1 87.25 419 LEU A N 1
ATOM 3295 C CA . LEU A 1 419 ? 21.094 22.266 -5.855 1 87.25 419 LEU A CA 1
ATOM 3296 C C . LEU A 1 419 ? 21.031 21.5 -4.539 1 87.25 419 LEU A C 1
ATOM 3298 O O . LEU A 1 419 ? 21.688 21.859 -3.564 1 87.25 419 LEU A O 1
ATOM 3302 N N . PHE A 1 420 ? 20.234 20.359 -4.547 1 94.06 420 PHE A N 1
ATOM 3303 C CA . PHE A 1 420 ? 20.141 19.469 -3.395 1 94.06 420 PHE A CA 1
ATOM 3304 C C . PHE A 1 420 ? 20.5 18.047 -3.775 1 94.06 420 PHE A C 1
ATOM 3306 O O . PHE A 1 420 ? 20.344 17.641 -4.93 1 94.06 420 PHE A O 1
ATOM 3313 N N . GLN A 1 421 ? 21.047 17.375 -2.852 1 93.25 421 GLN A N 1
ATOM 3314 C CA . GLN A 1 421 ? 21.359 15.969 -3.076 1 93.25 421 GLN A CA 1
ATOM 3315 C C . GLN A 1 421 ? 20.094 15.117 -3.023 1 93.25 421 GLN A C 1
ATOM 3317 O O . GLN A 1 421 ? 19.297 15.242 -2.098 1 93.25 421 GLN A O 1
ATOM 3322 N N . ASN A 1 422 ? 19.953 14.211 -4.047 1 95.06 422 ASN A N 1
ATOM 3323 C CA . ASN A 1 422 ? 18.797 13.305 -4.074 1 95.06 422 ASN A CA 1
ATOM 3324 C C . ASN A 1 422 ? 18.875 12.289 -2.936 1 95.06 422 ASN A C 1
ATOM 3326 O O . ASN A 1 422 ? 19.922 11.703 -2.68 1 95.06 422 ASN A O 1
ATOM 3330 N N . ILE A 1 423 ? 17.797 12.117 -2.232 1 96.5 423 ILE A N 1
ATOM 3331 C CA . ILE A 1 423 ? 17.688 11.125 -1.164 1 96.5 423 ILE A CA 1
ATOM 3332 C C . ILE A 1 423 ? 16.484 10.219 -1.416 1 96.5 423 ILE A C 1
ATOM 3334 O O . ILE A 1 423 ? 15.336 10.664 -1.322 1 96.5 423 ILE A O 1
ATOM 3338 N N . TRP A 1 424 ? 16.734 8.953 -1.766 1 96.75 424 TRP A N 1
ATOM 3339 C CA . TRP A 1 424 ? 15.672 7.98 -1.964 1 96.75 424 TRP A CA 1
ATOM 3340 C C . TRP A 1 424 ? 15.492 7.105 -0.726 1 96.75 424 TRP A C 1
ATOM 3342 O O . TRP A 1 424 ? 16.391 6.328 -0.375 1 96.75 424 TRP A O 1
ATOM 3352 N N . ILE A 1 425 ? 14.352 7.328 -0.052 1 97.06 425 ILE A N 1
ATOM 3353 C CA . ILE A 1 425 ? 13.969 6.516 1.095 1 97.06 425 ILE A CA 1
ATOM 3354 C C . ILE A 1 425 ? 12.758 5.652 0.729 1 97.06 425 ILE A C 1
ATOM 3356 O O . ILE A 1 425 ? 11.781 6.145 0.165 1 97.06 425 ILE A O 1
ATOM 3360 N N . HIS A 1 426 ? 12.836 4.398 1.015 1 95.75 426 HIS A N 1
ATOM 3361 C CA . HIS A 1 426 ? 11.75 3.457 0.748 1 95.75 426 HIS A CA 1
ATOM 3362 C C . HIS A 1 426 ? 11.523 2.527 1.935 1 95.75 426 HIS A C 1
ATOM 3364 O O . HIS A 1 426 ? 12.477 1.96 2.475 1 95.75 426 HIS A O 1
ATOM 3370 N N . PRO A 1 427 ? 10.266 2.318 2.436 1 94.94 427 PRO A N 1
ATOM 3371 C CA . PRO A 1 427 ? 9.031 2.816 1.834 1 94.94 427 PRO A CA 1
ATOM 3372 C C . PRO A 1 427 ? 8.875 4.332 1.961 1 94.94 427 PRO A C 1
ATOM 3374 O O . PRO A 1 427 ? 9.477 4.941 2.852 1 94.94 427 PRO A O 1
ATOM 3377 N N . PRO A 1 428 ? 8.062 4.988 1.031 1 96.5 428 PRO A N 1
ATOM 3378 C CA . PRO A 1 428 ? 7.961 6.445 0.96 1 96.5 428 PRO A CA 1
ATOM 3379 C C . PRO A 1 428 ? 7.477 7.07 2.268 1 96.5 428 PRO A C 1
ATOM 3381 O O . PRO A 1 428 ? 7.863 8.195 2.602 1 96.5 428 PRO A O 1
ATOM 3384 N N . GLU A 1 429 ? 6.68 6.367 3.041 1 96.38 429 GLU A N 1
ATOM 3385 C CA . GLU A 1 429 ? 6.129 6.891 4.289 1 96.38 429 GLU A CA 1
ATOM 3386 C C . GLU A 1 429 ? 7.242 7.238 5.277 1 96.38 429 GLU A C 1
ATOM 3388 O O . GLU A 1 429 ? 7.121 8.195 6.043 1 96.38 429 GLU A O 1
ATOM 3393 N N . ILE A 1 430 ? 8.297 6.48 5.234 1 96.88 430 ILE A N 1
ATOM 3394 C CA . ILE A 1 430 ? 9.414 6.746 6.125 1 96.88 430 ILE A CA 1
ATOM 3395 C C . ILE A 1 430 ? 10.133 8.023 5.688 1 96.88 430 ILE A C 1
ATOM 3397 O O . ILE A 1 430 ? 10.609 8.789 6.523 1 96.88 430 ILE A O 1
ATOM 3401 N N . GLY A 1 431 ? 10.25 8.172 4.363 1 97.94 431 GLY A N 1
ATOM 3402 C CA . GLY A 1 431 ? 10.781 9.43 3.869 1 97.94 431 GLY A CA 1
ATOM 3403 C C . GLY A 1 431 ? 10.008 10.641 4.352 1 97.94 431 GLY A C 1
ATOM 3404 O O . GLY A 1 431 ? 10.594 11.625 4.801 1 97.94 431 GLY A O 1
ATOM 3405 N N . ALA A 1 432 ? 8.703 10.57 4.289 1 98.38 432 ALA A N 1
ATOM 3406 C CA . ALA A 1 432 ? 7.844 11.656 4.754 1 98.38 432 ALA A CA 1
ATOM 3407 C C . ALA A 1 432 ? 8.016 11.891 6.254 1 98.38 432 ALA A C 1
ATOM 3409 O O . ALA A 1 432 ? 8.016 13.031 6.715 1 98.38 432 ALA A O 1
ATOM 3410 N N . ALA A 1 433 ? 8.133 10.789 7.008 1 98.19 433 ALA A N 1
ATOM 3411 C CA . ALA A 1 433 ? 8.344 10.906 8.453 1 98.19 433 ALA A CA 1
ATOM 3412 C C . ALA A 1 433 ? 9.656 11.625 8.75 1 98.19 433 ALA A C 1
ATOM 3414 O O . ALA A 1 433 ? 9.727 12.438 9.672 1 98.19 433 ALA A O 1
ATOM 3415 N N . LEU A 1 434 ? 10.664 11.32 7.961 1 98.12 434 LEU A N 1
ATOM 3416 C CA . LEU A 1 434 ? 11.961 11.969 8.133 1 98.12 434 LEU A CA 1
ATOM 3417 C C . LEU A 1 434 ? 11.875 13.453 7.797 1 98.12 434 LEU A C 1
ATOM 3419 O O . LEU A 1 434 ? 12.523 14.281 8.445 1 98.12 434 LEU A O 1
ATOM 3423 N N . GLN A 1 435 ? 11.125 13.758 6.77 1 98.75 435 GLN A N 1
ATOM 3424 C CA . GLN A 1 435 ? 10.898 15.164 6.469 1 98.75 435 GLN A CA 1
ATOM 3425 C C . GLN A 1 435 ? 10.234 15.875 7.648 1 98.75 435 GLN A C 1
ATOM 3427 O O . GLN A 1 435 ? 10.617 17 7.996 1 98.75 435 GLN A O 1
ATOM 3432 N N . ALA A 1 436 ? 9.281 15.227 8.25 1 98.75 436 ALA A N 1
ATOM 3433 C CA . ALA A 1 436 ? 8.594 15.812 9.391 1 98.75 436 ALA A CA 1
ATOM 3434 C C . ALA A 1 436 ? 9.555 16.062 10.555 1 98.75 436 ALA A C 1
ATOM 3436 O O . ALA A 1 436 ? 9.492 17.094 11.211 1 98.75 436 ALA A O 1
ATOM 3437 N N . LEU A 1 437 ? 10.422 15.133 10.805 1 98.44 437 LEU A N 1
ATOM 3438 C CA . LEU A 1 437 ? 11.414 15.297 11.867 1 98.44 437 LEU A CA 1
ATOM 3439 C C . LEU A 1 437 ? 12.375 16.438 11.547 1 98.44 437 LEU A C 1
ATOM 3441 O O . LEU A 1 437 ? 12.75 17.203 12.438 1 98.44 437 LEU A O 1
ATOM 3445 N N . ALA A 1 438 ? 12.781 16.5 10.289 1 98.44 438 ALA A N 1
ATOM 3446 C CA . ALA A 1 438 ? 13.656 17.594 9.875 1 98.44 438 ALA A CA 1
ATOM 3447 C C . ALA A 1 438 ? 12.961 18.938 10.055 1 98.44 438 ALA A C 1
ATOM 3449 O O . ALA 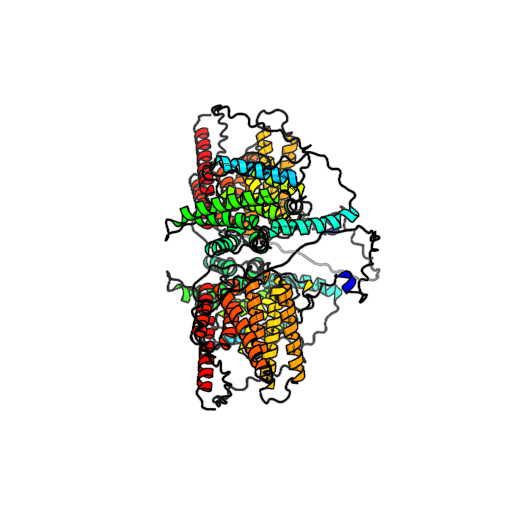A 1 438 ? 13.594 19.922 10.453 1 98.44 438 ALA A O 1
ATOM 3450 N N . PHE A 1 439 ? 11.68 19.016 9.719 1 98.81 439 PHE A N 1
ATOM 3451 C CA . PHE A 1 439 ? 10.906 20.234 9.93 1 98.81 439 PHE A CA 1
ATOM 3452 C C . PHE A 1 439 ? 10.852 20.594 11.414 1 98.81 439 PHE A C 1
ATOM 3454 O O . PHE A 1 439 ? 10.984 21.766 11.773 1 98.81 439 PHE A O 1
ATOM 3461 N N . ALA A 1 440 ? 10.656 19.562 12.242 1 98.69 440 ALA A N 1
ATOM 3462 C CA . ALA A 1 440 ? 10.688 19.797 13.688 1 98.69 440 ALA A CA 1
ATOM 3463 C C . ALA A 1 440 ? 12.016 20.406 14.125 1 98.69 440 ALA A C 1
ATOM 3465 O O . ALA A 1 440 ? 12.047 21.344 14.922 1 98.69 440 ALA A O 1
ATOM 3466 N N . LEU A 1 441 ? 13.086 19.922 13.609 1 97.88 441 LEU A N 1
ATOM 3467 C CA . LEU A 1 441 ? 14.414 20.422 13.938 1 97.88 441 LEU A CA 1
ATOM 3468 C C . LEU A 1 441 ? 14.57 21.875 13.508 1 97.88 441 LEU A C 1
ATOM 3470 O O . LEU A 1 441 ? 15.18 22.672 14.219 1 97.88 441 LEU A O 1
ATOM 3474 N N . ILE A 1 442 ? 14.078 22.156 12.375 1 97.81 442 ILE A N 1
ATOM 3475 C CA . ILE A 1 442 ? 14.133 23.531 11.891 1 97.81 442 ILE A CA 1
ATOM 3476 C C . ILE A 1 442 ? 13.422 24.453 12.875 1 97.81 442 ILE A C 1
ATOM 3478 O O . ILE A 1 442 ? 13.977 25.484 13.273 1 97.81 442 ILE A O 1
ATOM 3482 N N . LEU A 1 443 ? 12.242 24.078 13.32 1 97.44 443 LEU A N 1
ATOM 3483 C CA . LEU A 1 443 ? 11.445 24.906 14.219 1 97.44 443 LEU A CA 1
ATOM 3484 C C . LEU A 1 443 ? 12.156 25.094 15.555 1 97.44 443 LEU A C 1
ATOM 3486 O O . LEU A 1 443 ? 12.219 26.219 16.078 1 97.44 443 LEU A O 1
ATOM 3490 N N . ILE A 1 444 ? 12.727 24.031 16.062 1 96.06 444 ILE A N 1
ATOM 3491 C CA . ILE A 1 444 ? 13.406 24.094 17.359 1 96.06 444 ILE A CA 1
ATOM 3492 C C . ILE A 1 444 ? 14.664 24.953 17.234 1 96.06 444 ILE A C 1
ATOM 3494 O O . ILE A 1 444 ? 14.922 25.812 18.078 1 96.06 444 ILE A O 1
ATOM 3498 N N . THR A 1 445 ? 15.398 24.766 16.156 1 94.38 445 THR A N 1
ATOM 3499 C CA . THR A 1 445 ? 16.672 25.438 15.977 1 94.38 445 THR A CA 1
ATOM 3500 C C . THR A 1 445 ? 16.469 26.938 15.727 1 94.38 445 THR A C 1
ATOM 3502 O O . THR A 1 445 ? 17.172 27.766 16.297 1 94.38 445 THR A O 1
ATOM 3505 N N . LEU A 1 446 ? 15.547 27.281 14.961 1 91.69 446 LEU A N 1
ATOM 3506 C CA . LEU A 1 446 ? 15.32 28.672 14.57 1 91.69 446 LEU A CA 1
ATOM 3507 C C . LEU A 1 446 ? 14.766 29.484 15.742 1 91.69 446 LEU A C 1
ATOM 3509 O O . LEU A 1 446 ? 14.977 30.688 15.82 1 91.69 446 LEU A O 1
ATOM 3513 N N . HIS A 1 447 ? 14.141 28.844 16.641 1 90 447 HIS A N 1
ATOM 3514 C CA . HIS A 1 447 ? 13.438 29.609 17.656 1 90 447 HIS A CA 1
ATOM 3515 C C . HIS A 1 447 ? 14.023 29.344 19.047 1 90 447 HIS A C 1
ATOM 3517 O O . HIS A 1 447 ? 13.367 29.594 20.062 1 90 447 HIS A O 1
ATOM 3523 N N . SER A 1 448 ? 15.148 28.766 19.031 1 88.31 448 SER A N 1
ATOM 3524 C CA . SER A 1 448 ? 15.961 28.641 20.25 1 88.31 448 SER A CA 1
ATOM 3525 C C . SER A 1 448 ? 17 29.75 20.312 1 88.31 448 SER A C 1
ATOM 3527 O O . SER A 1 448 ? 17.391 30.312 19.281 1 88.31 448 SER A O 1
ATOM 3529 N N . PRO A 1 449 ? 17.328 30.078 21.625 1 83.44 449 PRO A N 1
ATOM 3530 C CA . PRO A 1 449 ? 18.391 31.078 21.75 1 83.44 449 PRO A CA 1
ATOM 3531 C C . PRO A 1 449 ? 19.672 30.656 21.031 1 83.44 449 PRO A C 1
ATOM 3533 O O . PRO A 1 449 ? 20.031 29.469 21.062 1 83.44 449 PRO A O 1
ATOM 3536 N N . ILE A 1 450 ? 20.25 31.578 20.234 1 76.19 450 ILE A N 1
ATOM 3537 C CA . ILE A 1 450 ? 21.5 31.297 19.516 1 76.19 450 ILE A CA 1
ATOM 3538 C C . ILE A 1 450 ? 22.641 31.125 20.531 1 76.19 450 ILE A C 1
ATOM 3540 O O . ILE A 1 450 ? 22.859 32 21.375 1 76.19 450 ILE A O 1
ATOM 3544 N N . PRO A 1 451 ? 23.172 29.953 20.438 1 71.94 451 PRO A N 1
ATOM 3545 C CA . PRO A 1 451 ? 24.312 29.797 21.344 1 71.94 451 PRO A CA 1
ATOM 3546 C C . PRO A 1 451 ? 25.375 30.875 21.156 1 71.94 451 PRO A C 1
ATOM 3548 O O . PRO A 1 451 ? 25.594 31.344 20.047 1 71.94 451 PRO A O 1
ATOM 3551 N N . ALA A 1 452 ? 25.875 31.234 22.203 1 76.5 452 ALA A N 1
ATOM 3552 C CA . ALA A 1 452 ? 26.859 32.312 22.203 1 76.5 452 ALA A CA 1
ATOM 3553 C C . ALA A 1 452 ? 28.109 31.922 21.453 1 76.5 452 ALA A C 1
ATOM 3555 O O . ALA A 1 452 ? 28.578 30.781 21.531 1 76.5 452 ALA A O 1
ATOM 3556 N N . GLY A 1 453 ? 28.594 32.75 20.5 1 78.94 453 GLY A N 1
ATOM 3557 C CA . GLY A 1 453 ? 29.891 32.594 19.859 1 78.94 453 GLY A CA 1
ATOM 3558 C C . GLY A 1 453 ? 29.797 32.031 18.453 1 78.94 453 GLY A C 1
ATOM 3559 O O . GLY A 1 453 ? 28.703 31.672 18 1 78.94 453 GLY A O 1
ATOM 3560 N N . PHE A 1 454 ? 30.828 31.969 17.703 1 85.44 454 PHE A N 1
ATOM 3561 C CA . PHE A 1 454 ? 30.938 31.547 16.312 1 85.44 454 PHE A CA 1
ATOM 3562 C C . PHE A 1 454 ? 30.641 30.062 16.172 1 85.44 454 PHE A C 1
ATOM 3564 O O . PHE A 1 454 ? 29.969 29.641 15.227 1 85.44 454 PHE A O 1
ATOM 3571 N N . ASN A 1 455 ? 31.078 29.391 17.172 1 84.12 455 ASN A N 1
ATOM 3572 C CA . ASN A 1 455 ? 30.844 27.953 17.125 1 84.12 455 ASN A CA 1
ATOM 3573 C C . ASN A 1 455 ? 29.359 27.625 17.25 1 84.12 455 ASN A C 1
ATOM 3575 O O . ASN A 1 455 ? 28.859 26.703 16.594 1 84.12 455 ASN A O 1
ATOM 3579 N N . GLY A 1 456 ? 28.719 28.359 18.078 1 83.31 456 GLY A N 1
ATOM 3580 C CA . GLY A 1 456 ? 27.281 28.172 18.219 1 83.31 456 GLY A CA 1
ATOM 3581 C C . GLY A 1 456 ? 26.516 28.484 16.953 1 83.31 456 GLY A C 1
ATOM 3582 O O . GLY A 1 456 ? 25.609 27.734 16.562 1 83.31 456 GLY A O 1
ATOM 3583 N N . TYR A 1 457 ? 26.938 29.469 16.328 1 86.12 457 TYR A N 1
ATOM 3584 C CA . TYR A 1 457 ? 26.312 29.875 15.07 1 86.12 457 TYR A CA 1
ATOM 3585 C C . TYR A 1 457 ? 26.547 28.828 13.977 1 86.12 457 TYR A C 1
ATOM 3587 O O . TYR A 1 457 ? 25.641 28.5 13.227 1 86.12 457 TYR A O 1
ATOM 3595 N N . LEU A 1 458 ? 27.766 28.359 13.945 1 89.19 458 LEU A N 1
ATOM 3596 C CA . LEU A 1 458 ? 28.109 27.375 12.922 1 89.19 458 LEU A CA 1
ATOM 3597 C C . LEU A 1 458 ? 27.312 26.094 13.133 1 89.19 458 LEU A C 1
ATOM 3599 O O . LEU A 1 458 ? 26.875 25.453 12.164 1 89.19 458 LEU A O 1
ATOM 3603 N N . ARG A 1 459 ? 27.172 25.75 14.328 1 89.19 459 ARG A N 1
ATOM 3604 C CA . ARG A 1 459 ? 26.406 24.547 14.641 1 89.19 459 ARG A CA 1
ATOM 3605 C C . ARG A 1 459 ? 24.938 24.703 14.227 1 89.19 459 ARG A C 1
ATOM 3607 O O . ARG A 1 459 ? 24.328 23.75 13.727 1 89.19 459 ARG A O 1
ATOM 3614 N N . MET A 1 460 ? 24.438 25.797 14.547 1 91.06 460 MET A N 1
ATOM 3615 C CA . MET A 1 460 ? 23.062 26.094 14.148 1 91.06 460 MET A CA 1
ATOM 3616 C C . MET A 1 460 ? 22.906 26.016 12.633 1 91.06 460 MET A C 1
ATOM 3618 O O . MET A 1 460 ? 21.969 25.406 12.133 1 91.06 460 MET A O 1
ATOM 3622 N N . GLN A 1 461 ? 23.859 26.594 11.945 1 91.69 461 GLN A N 1
ATOM 3623 C CA . GLN A 1 461 ? 23.812 26.609 10.484 1 91.69 461 GLN A CA 1
ATOM 3624 C C . GLN A 1 461 ? 23.922 25.203 9.922 1 91.69 461 GLN A C 1
ATOM 3626 O O . GLN A 1 461 ? 23.25 24.859 8.938 1 91.69 461 GLN A O 1
ATOM 3631 N N . LYS A 1 462 ? 24.734 24.469 10.516 1 94.19 462 LYS A N 1
ATOM 3632 C CA . LYS A 1 462 ? 24.906 23.094 10.07 1 94.19 462 LYS A CA 1
ATOM 3633 C C . LYS A 1 462 ? 23.625 22.297 10.242 1 94.19 462 LYS A C 1
ATOM 3635 O O . LYS A 1 462 ? 23.234 21.547 9.352 1 94.19 462 LYS A O 1
ATOM 3640 N N . THR A 1 463 ? 23 22.453 11.383 1 94.5 463 THR A N 1
ATOM 3641 C CA . THR A 1 463 ? 21.75 21.75 11.672 1 94.5 463 THR A CA 1
ATOM 3642 C C . THR A 1 463 ? 20.672 22.156 10.68 1 94.5 463 THR A C 1
ATOM 3644 O O . THR A 1 463 ? 19.953 21.297 10.156 1 94.5 463 THR A O 1
ATOM 3647 N N . LEU A 1 464 ? 20.547 23.422 10.406 1 96.38 464 LEU A N 1
ATOM 3648 C CA . LEU A 1 464 ? 19.547 23.922 9.477 1 96.38 464 LEU A CA 1
ATOM 3649 C C . LEU A 1 464 ? 19.812 23.438 8.062 1 96.38 464 LEU A C 1
ATOM 3651 O O . LEU A 1 464 ? 18.906 23 7.363 1 96.38 464 LEU A O 1
ATOM 3655 N N . THR A 1 465 ? 21.078 23.484 7.676 1 96.81 465 THR A N 1
ATOM 3656 C CA . THR A 1 465 ? 21.453 23.047 6.336 1 96.81 465 THR A CA 1
ATOM 3657 C C . THR A 1 465 ? 21.156 21.562 6.152 1 96.81 465 THR A C 1
ATOM 3659 O O . THR A 1 465 ? 20.625 21.156 5.113 1 96.81 465 THR A O 1
ATOM 3662 N N . GLN A 1 466 ? 21.453 20.812 7.137 1 97.12 466 GLN A N 1
ATOM 3663 C CA . GLN A 1 466 ? 21.203 19.375 7.07 1 97.12 466 GLN A CA 1
ATOM 3664 C C . GLN A 1 466 ? 19.703 19.094 6.988 1 97.12 466 GLN A C 1
ATOM 3666 O O . GLN A 1 466 ? 19.266 18.219 6.234 1 97.12 466 GLN A O 1
ATOM 3671 N N . ALA A 1 467 ? 18.938 19.781 7.793 1 98.06 467 ALA A N 1
ATOM 3672 C CA . ALA A 1 467 ? 17.484 19.609 7.793 1 98.06 467 ALA A CA 1
ATOM 3673 C C . ALA A 1 467 ? 16.875 19.984 6.441 1 98.06 467 ALA A C 1
ATOM 3675 O O . ALA A 1 467 ? 16.047 19.266 5.898 1 98.06 467 ALA A O 1
ATOM 3676 N N . VAL A 1 468 ? 17.344 21.109 5.91 1 98.38 468 VAL A N 1
ATOM 3677 C CA . VAL A 1 468 ? 16.859 21.594 4.617 1 98.38 468 VAL A CA 1
ATOM 3678 C C . VAL A 1 468 ? 17.234 20.578 3.527 1 98.38 468 VAL A C 1
ATOM 3680 O O . VAL A 1 468 ? 16.406 20.234 2.688 1 98.38 468 VAL A O 1
ATOM 3683 N N . ASN A 1 469 ? 18.453 20.109 3.572 1 97.56 469 ASN A N 1
ATOM 3684 C CA . ASN A 1 469 ? 18.922 19.141 2.584 1 97.56 469 ASN A CA 1
ATOM 3685 C C . ASN A 1 469 ? 18.125 17.844 2.656 1 97.56 469 ASN A C 1
ATOM 3687 O O . ASN A 1 469 ? 17.828 17.234 1.628 1 97.56 469 ASN A O 1
ATOM 3691 N N . THR A 1 470 ? 17.766 17.422 3.824 1 97.94 470 THR A N 1
ATOM 3692 C CA . THR A 1 470 ? 16.984 16.219 4.008 1 97.94 470 THR A CA 1
ATOM 3693 C C . THR A 1 470 ? 15.594 16.375 3.404 1 97.94 470 THR A C 1
ATOM 3695 O O . THR A 1 470 ? 15.133 15.508 2.65 1 97.94 470 THR A O 1
ATOM 3698 N N . ILE A 1 471 ? 14.922 17.453 3.748 1 98.75 471 ILE A N 1
ATOM 3699 C CA . ILE A 1 471 ? 13.562 17.688 3.273 1 98.75 471 ILE A CA 1
ATOM 3700 C C . ILE A 1 471 ? 13.555 17.781 1.749 1 98.75 471 ILE A C 1
ATOM 3702 O O . ILE A 1 471 ? 12.781 17.094 1.083 1 98.75 471 ILE A O 1
ATOM 3706 N N . CYS A 1 472 ? 14.469 18.609 1.208 1 98.38 472 CYS A N 1
ATOM 3707 C CA . CYS A 1 472 ? 14.492 18.844 -0.232 1 98.38 472 CYS A CA 1
ATOM 3708 C C . CYS A 1 472 ? 14.984 17.609 -0.971 1 98.38 472 CYS A C 1
ATOM 3710 O O . CYS A 1 472 ? 14.453 17.25 -2.023 1 98.38 472 CYS A O 1
ATOM 3712 N N . GLY A 1 473 ? 16.031 16.969 -0.418 1 97.75 473 GLY A N 1
ATOM 3713 C CA . GLY A 1 473 ? 16.531 15.758 -1.041 1 97.75 473 GLY A CA 1
ATOM 3714 C C . GLY A 1 473 ? 15.5 14.656 -1.164 1 97.75 473 GLY A C 1
ATOM 3715 O O . GLY A 1 473 ? 15.406 13.992 -2.197 1 97.75 473 GLY A O 1
ATOM 3716 N N . ILE A 1 474 ? 14.688 14.406 -0.161 1 98.19 474 ILE A N 1
ATOM 3717 C CA . ILE A 1 474 ? 13.641 13.391 -0.171 1 98.19 474 ILE A CA 1
ATOM 3718 C C . ILE A 1 474 ? 12.531 13.805 -1.137 1 98.19 474 ILE A C 1
ATOM 3720 O O . ILE A 1 474 ? 12.016 12.977 -1.887 1 98.19 474 ILE A O 1
ATOM 3724 N N . ALA A 1 475 ? 12.18 15.117 -1.113 1 98.44 475 ALA A N 1
ATOM 3725 C CA . ALA A 1 475 ? 11.117 15.617 -1.983 1 98.44 475 ALA A CA 1
ATOM 3726 C C . ALA A 1 475 ? 11.453 15.375 -3.453 1 98.44 475 ALA A C 1
ATOM 3728 O O . ALA A 1 475 ? 10.562 15.148 -4.27 1 98.44 475 ALA A O 1
ATOM 3729 N N . MET A 1 476 ? 12.711 15.461 -3.811 1 97.06 476 MET A N 1
ATOM 3730 C CA . MET A 1 476 ? 13.148 15.281 -5.191 1 97.06 476 MET A CA 1
ATOM 3731 C C . MET A 1 476 ? 12.859 13.859 -5.664 1 97.06 476 MET A C 1
ATOM 3733 O O . MET A 1 476 ? 12.625 13.633 -6.855 1 97.06 476 MET A O 1
ATOM 3737 N N . GLU A 1 477 ? 12.797 12.883 -4.703 1 96.69 477 GLU A N 1
ATOM 3738 C CA . GLU A 1 477 ? 12.641 11.477 -5.066 1 96.69 477 GLU A CA 1
ATOM 3739 C C . GLU A 1 477 ? 11.273 10.945 -4.656 1 96.69 477 GLU A C 1
ATOM 3741 O O . GLU A 1 477 ? 10.852 9.875 -5.105 1 96.69 477 GLU A O 1
ATOM 3746 N N . LEU A 1 478 ? 10.539 11.633 -3.832 1 97.56 478 LEU A N 1
ATOM 3747 C CA . LEU A 1 478 ? 9.273 11.172 -3.26 1 97.56 478 LEU A CA 1
ATOM 3748 C C . LEU A 1 478 ? 8.117 11.445 -4.215 1 97.56 478 LEU A C 1
ATOM 3750 O O . LEU A 1 478 ? 7.754 12.602 -4.449 1 97.56 478 LEU A O 1
ATOM 3754 N N . LYS A 1 479 ? 7.492 10.391 -4.758 1 95.81 479 LYS A N 1
ATOM 3755 C CA . LYS A 1 479 ? 6.43 10.578 -5.742 1 95.81 479 LYS A CA 1
ATOM 3756 C C . LYS A 1 479 ? 5.109 10 -5.238 1 95.81 479 LYS A C 1
ATOM 3758 O O . LYS A 1 479 ? 4.055 10.227 -5.84 1 95.81 479 LYS A O 1
ATOM 3763 N N . ASP A 1 480 ? 5.145 9.344 -4.113 1 96.25 480 ASP A N 1
ATOM 3764 C CA . ASP A 1 480 ? 3.939 8.727 -3.566 1 96.25 480 ASP A CA 1
ATOM 3765 C C . ASP A 1 480 ? 2.854 9.773 -3.32 1 96.25 480 ASP A C 1
ATOM 3767 O O . ASP A 1 480 ? 3.088 10.766 -2.629 1 96.25 480 ASP A O 1
ATOM 3771 N N . GLU A 1 481 ? 1.688 9.562 -3.779 1 95.56 481 GLU A N 1
ATOM 3772 C CA . GLU A 1 481 ? 0.605 10.539 -3.738 1 95.56 481 GLU A CA 1
ATOM 3773 C C . GLU A 1 481 ? 0.198 10.852 -2.301 1 95.56 481 GLU A C 1
ATOM 3775 O O . GLU A 1 481 ? -0.084 12.008 -1.968 1 95.56 481 GLU A O 1
ATOM 3780 N N . GLY A 1 482 ? 0.166 9.906 -1.466 1 96.44 482 GLY A N 1
ATOM 3781 C CA . GLY A 1 482 ? -0.271 10.094 -0.092 1 96.44 482 GLY A CA 1
ATOM 3782 C C . GLY A 1 482 ? 0.673 10.961 0.72 1 96.44 482 GLY A C 1
ATOM 3783 O O . GLY A 1 482 ? 0.261 11.594 1.697 1 96.44 482 GLY A O 1
ATOM 3784 N N . CYS A 1 483 ? 1.901 11.094 0.311 1 98.06 483 CYS A N 1
ATOM 3785 C CA . CYS A 1 483 ? 2.932 11.781 1.087 1 98.06 483 CYS A CA 1
ATOM 3786 C C . CYS A 1 483 ? 3.08 13.227 0.642 1 98.06 483 CYS A C 1
ATOM 3788 O O . CYS A 1 483 ? 3.781 14.008 1.286 1 98.06 483 CYS A O 1
ATOM 3790 N N . GLN A 1 484 ? 2.393 13.664 -0.395 1 98.19 484 GLN A N 1
ATOM 3791 C CA . GLN A 1 484 ? 2.744 14.898 -1.09 1 98.19 484 GLN A CA 1
ATOM 3792 C C . GLN A 1 484 ? 2.328 16.125 -0.28 1 98.19 484 GLN A C 1
ATOM 3794 O O . GLN A 1 484 ? 3.02 17.141 -0.288 1 98.19 484 GLN A O 1
ATOM 3799 N N . ILE A 1 485 ? 1.197 16.062 0.39 1 97.56 485 ILE A N 1
ATOM 3800 C CA . ILE A 1 485 ? 0.742 17.219 1.165 1 97.56 485 ILE A CA 1
ATOM 3801 C C . ILE A 1 485 ? 1.72 17.484 2.307 1 97.56 485 ILE A C 1
ATOM 3803 O O . ILE A 1 485 ? 2.164 18.625 2.492 1 97.56 485 ILE A O 1
ATOM 3807 N N . LEU A 1 486 ? 2.057 16.453 3.037 1 98.5 486 LEU A N 1
ATOM 3808 C CA . LEU A 1 486 ? 3.014 16.594 4.129 1 98.5 486 LEU A CA 1
ATOM 3809 C C . LEU A 1 486 ? 4.367 17.062 3.604 1 98.5 486 LEU A C 1
ATOM 3811 O O . LEU A 1 486 ? 5.012 17.922 4.211 1 98.5 486 LEU A O 1
ATOM 3815 N N . SER A 1 487 ? 4.809 16.484 2.49 1 98.75 487 SER A N 1
ATOM 3816 C CA . SER A 1 487 ? 6.082 16.875 1.896 1 98.75 487 SER A CA 1
ATOM 3817 C C . SER A 1 487 ? 6.094 18.359 1.541 1 98.75 487 SER A C 1
ATOM 3819 O O . SER A 1 487 ? 7.078 19.062 1.796 1 98.75 487 SER A O 1
ATOM 3821 N N . ALA A 1 488 ? 5.027 18.828 0.96 1 98.69 488 ALA A N 1
ATOM 3822 C CA . ALA A 1 488 ? 4.934 20.234 0.587 1 98.69 488 ALA A CA 1
ATOM 3823 C C . ALA A 1 488 ? 4.988 21.125 1.819 1 98.69 488 ALA A C 1
ATOM 3825 O O . ALA A 1 488 ? 5.59 22.203 1.782 1 98.69 488 ALA A O 1
ATOM 3826 N N . GLN A 1 489 ? 4.336 20.719 2.848 1 98.5 489 GLN A N 1
ATOM 3827 C CA . GLN A 1 489 ? 4.379 21.469 4.102 1 98.5 489 GLN A CA 1
ATOM 3828 C C . GLN A 1 489 ? 5.797 21.531 4.652 1 98.5 489 GLN A C 1
ATOM 3830 O O . GLN A 1 489 ? 6.242 22.594 5.117 1 98.5 489 GLN A O 1
ATOM 3835 N N . CYS A 1 490 ? 6.473 20.422 4.598 1 98.88 490 CYS A N 1
ATOM 3836 C CA . CYS A 1 490 ? 7.859 20.391 5.051 1 98.88 490 CYS A CA 1
ATOM 3837 C C . CYS A 1 490 ? 8.742 21.25 4.16 1 98.88 490 CYS A C 1
ATOM 3839 O O . CYS A 1 490 ? 9.664 21.906 4.645 1 98.88 490 CYS A O 1
ATOM 3841 N N . LEU A 1 491 ? 8.484 21.266 2.885 1 98.88 491 LEU A N 1
ATOM 3842 C CA . LEU A 1 491 ? 9.219 22.109 1.956 1 98.88 491 LEU A CA 1
ATOM 3843 C C . LEU A 1 491 ? 9.023 23.594 2.303 1 98.88 491 LEU A C 1
ATOM 3845 O O . LEU A 1 491 ? 9.961 24.375 2.223 1 98.88 491 LEU A O 1
ATOM 3849 N N . TYR A 1 492 ? 7.812 23.953 2.658 1 98.62 492 TYR A N 1
ATOM 3850 C CA . TYR A 1 492 ? 7.551 25.312 3.113 1 98.62 492 TYR A CA 1
ATOM 3851 C C . TYR A 1 492 ? 8.453 25.672 4.289 1 98.62 492 TYR A C 1
ATOM 3853 O O . TYR A 1 492 ? 9.07 26.734 4.297 1 98.62 492 TYR A O 1
ATOM 3861 N N . GLY A 1 493 ? 8.516 24.766 5.242 1 98.06 493 GLY A N 1
ATOM 3862 C CA . GLY A 1 493 ? 9.391 24.984 6.387 1 98.06 493 GLY A CA 1
ATOM 3863 C C . GLY A 1 493 ? 10.852 25.125 6.008 1 98.06 493 GLY A C 1
ATOM 3864 O O . GLY A 1 493 ? 11.555 26 6.52 1 98.06 493 GLY A O 1
ATOM 3865 N N . ALA A 1 494 ? 11.305 24.266 5.117 1 98.44 494 ALA A N 1
ATOM 3866 C CA . ALA A 1 494 ? 12.68 24.328 4.629 1 98.44 494 ALA A CA 1
ATOM 3867 C C . ALA A 1 494 ? 12.938 25.656 3.912 1 98.44 494 ALA A C 1
ATOM 3869 O O . ALA A 1 494 ? 14.008 26.25 4.055 1 98.44 494 ALA A O 1
ATOM 3870 N N . GLY A 1 495 ? 11.984 26.094 3.156 1 98.12 495 GLY A N 1
ATOM 3871 C CA . GLY A 1 495 ? 12.117 27.312 2.393 1 98.12 495 GLY A CA 1
ATOM 3872 C C . GLY A 1 495 ? 12.312 28.547 3.266 1 98.12 495 GLY A C 1
ATOM 3873 O O . GLY A 1 495 ? 12.969 29.5 2.859 1 98.12 495 GLY A O 1
ATOM 3874 N N . LEU A 1 496 ? 11.727 28.516 4.422 1 95.75 496 LEU A N 1
ATOM 3875 C CA . LEU A 1 496 ? 11.828 29.656 5.336 1 95.75 496 LEU A CA 1
ATOM 3876 C C . LEU A 1 496 ? 13.273 29.891 5.758 1 95.75 496 LEU A C 1
ATOM 3878 O O . LEU A 1 496 ? 13.617 30.984 6.207 1 95.75 496 LEU A O 1
ATOM 3882 N N . CYS A 1 497 ? 14.102 28.844 5.57 1 94.69 497 CYS A N 1
ATOM 3883 C CA . CYS A 1 497 ? 15.484 28.906 6.035 1 94.69 497 CYS A CA 1
ATOM 3884 C C . CYS A 1 497 ? 16.422 29.344 4.91 1 94.69 497 CYS A C 1
ATOM 3886 O O . CYS A 1 497 ? 17.625 29.516 5.125 1 94.69 497 CYS A O 1
ATOM 3888 N N . LEU A 1 498 ? 15.898 29.641 3.736 1 95.94 498 LEU A N 1
ATOM 3889 C CA . LEU A 1 498 ? 16.766 29.797 2.576 1 95.94 498 LEU A CA 1
ATOM 3890 C C . LEU A 1 498 ? 16.938 31.266 2.213 1 95.94 498 LEU A C 1
ATOM 3892 O O . LEU A 1 498 ? 15.984 32.031 2.262 1 95.94 498 LEU A O 1
ATOM 3896 N N . GLN A 1 499 ? 18.172 31.562 1.838 1 93.19 499 GLN A N 1
ATOM 3897 C CA . GLN A 1 499 ? 18.5 32.906 1.345 1 93.19 499 GLN A CA 1
ATOM 3898 C C . GLN A 1 499 ? 18.922 32.844 -0.123 1 93.19 499 GLN A C 1
ATOM 3900 O O . GLN A 1 499 ? 18.641 33.781 -0.881 1 93.19 499 GLN A O 1
ATOM 3905 N N . ASP A 1 500 ? 19.531 31.797 -0.469 1 94.12 500 ASP A N 1
ATOM 3906 C CA . ASP A 1 500 ? 20 31.625 -1.842 1 94.12 500 ASP A CA 1
ATOM 3907 C C . ASP A 1 500 ? 18.828 31.562 -2.816 1 94.12 500 ASP A C 1
ATOM 3909 O O . ASP A 1 500 ? 17.953 30.703 -2.678 1 94.12 500 ASP A O 1
ATOM 3913 N N . THR A 1 501 ? 18.844 32.406 -3.781 1 95.38 501 THR A N 1
ATOM 3914 C CA . THR A 1 501 ? 17.734 32.531 -4.719 1 95.38 501 THR A CA 1
ATOM 3915 C C . THR A 1 501 ? 17.531 31.266 -5.52 1 95.38 501 THR A C 1
ATOM 3917 O O . THR A 1 501 ? 16.391 30.875 -5.797 1 95.38 501 THR A O 1
ATOM 3920 N N . ALA A 1 502 ? 18.609 30.656 -5.887 1 96.5 502 ALA A N 1
ATOM 3921 C CA . ALA A 1 502 ? 18.5 29.422 -6.668 1 96.5 502 ALA A CA 1
ATOM 3922 C C . ALA A 1 502 ? 17.828 28.312 -5.859 1 96.5 502 ALA A C 1
ATOM 3924 O O . ALA A 1 502 ? 17 27.562 -6.387 1 96.5 502 ALA A O 1
ATOM 3925 N N . LYS A 1 503 ? 18.219 28.234 -4.645 1 97.25 503 LYS A N 1
ATOM 3926 C CA . LYS A 1 503 ? 17.625 27.219 -3.768 1 97.25 503 LYS A CA 1
ATOM 3927 C C . LYS A 1 503 ? 16.156 27.531 -3.494 1 97.25 503 LYS A C 1
ATOM 3929 O O . LYS A 1 503 ? 15.328 26.625 -3.416 1 97.25 503 LYS A O 1
ATOM 3934 N N . ARG A 1 504 ? 15.844 28.828 -3.301 1 97.69 504 ARG A N 1
ATOM 3935 C CA . ARG A 1 504 ? 14.461 29.266 -3.125 1 97.69 504 ARG A CA 1
ATOM 3936 C C . A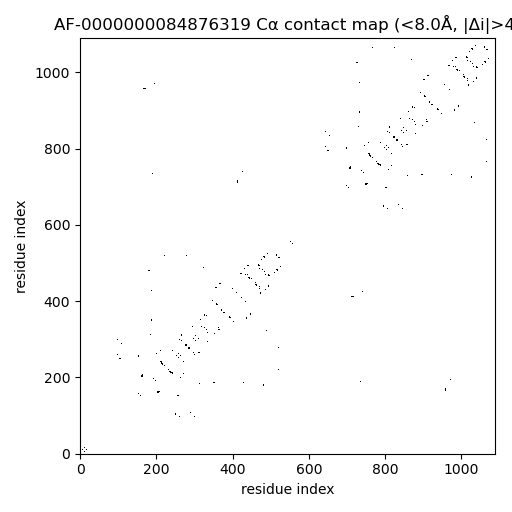RG A 1 504 ? 13.594 28.844 -4.312 1 97.69 504 ARG A C 1
ATOM 3938 O O . ARG A 1 504 ? 12.523 28.266 -4.133 1 97.69 504 ARG A O 1
ATOM 3945 N N . GLU A 1 505 ? 14.125 29.062 -5.484 1 97.75 505 GLU A N 1
ATOM 3946 C CA . GLU A 1 505 ? 13.391 28.703 -6.695 1 97.75 505 GLU A CA 1
ATOM 3947 C C . GLU A 1 505 ? 13.211 27.188 -6.809 1 97.75 505 GLU A C 1
ATOM 3949 O O . GLU A 1 505 ? 12.18 26.719 -7.277 1 97.75 505 GLU A O 1
ATOM 3954 N N . LYS A 1 506 ? 14.258 26.5 -6.426 1 97.75 506 LYS A N 1
ATOM 3955 C CA . LYS A 1 506 ? 14.156 25.047 -6.465 1 97.75 506 LYS A CA 1
ATOM 3956 C C . LYS A 1 506 ? 13.07 24.531 -5.52 1 97.75 506 LYS A C 1
ATOM 3958 O O . LYS A 1 506 ? 12.336 23.609 -5.855 1 97.75 506 LYS A O 1
ATOM 3963 N N . VAL A 1 507 ? 12.961 25.078 -4.371 1 98.44 507 VAL A N 1
ATOM 3964 C CA . VAL A 1 507 ? 11.938 24.688 -3.402 1 98.44 507 VAL A CA 1
ATOM 3965 C C . VAL A 1 507 ? 10.555 24.969 -3.982 1 98.44 507 VAL A C 1
ATOM 3967 O O . VAL A 1 507 ? 9.648 24.141 -3.846 1 98.44 507 VAL A O 1
ATOM 3970 N N . ILE A 1 508 ? 10.375 26.125 -4.625 1 98.62 508 ILE A N 1
ATOM 3971 C CA . ILE A 1 508 ? 9.109 26.469 -5.262 1 98.62 508 ILE A CA 1
ATOM 3972 C C . ILE A 1 508 ? 8.781 25.422 -6.332 1 98.62 508 ILE A C 1
ATOM 3974 O O . ILE A 1 508 ? 7.637 24.969 -6.434 1 98.62 508 ILE A O 1
ATOM 3978 N N . GLN A 1 509 ? 9.773 25.016 -7.074 1 98.19 509 GLN A N 1
ATOM 3979 C CA . GLN A 1 509 ? 9.578 24 -8.109 1 98.19 509 GLN A CA 1
ATOM 3980 C C . GLN A 1 509 ? 9.156 22.672 -7.496 1 98.19 509 GLN A C 1
ATOM 3982 O O . GLN A 1 509 ? 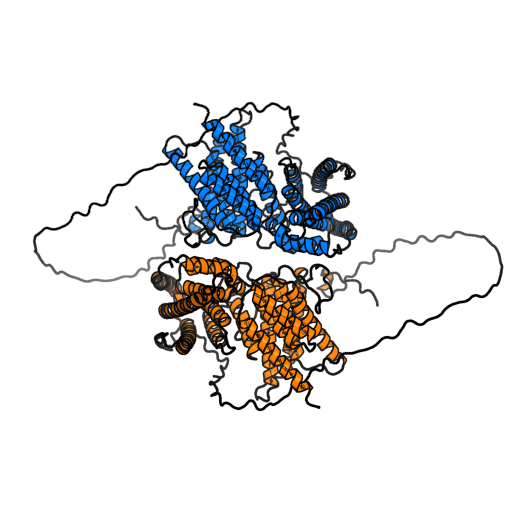8.312 21.969 -8.055 1 98.19 509 GLN A O 1
ATOM 3987 N N . LEU A 1 510 ? 9.758 22.312 -6.426 1 98.5 510 LEU A N 1
ATOM 3988 C CA . LEU A 1 510 ? 9.422 21.062 -5.75 1 98.5 510 LEU A CA 1
ATOM 3989 C C . LEU A 1 510 ? 7.992 21.109 -5.215 1 98.5 510 LEU A C 1
ATOM 3991 O O . LEU A 1 510 ? 7.27 20.109 -5.281 1 98.5 510 LEU A O 1
ATOM 3995 N N . MET A 1 511 ? 7.559 22.266 -4.688 1 98.56 511 MET A N 1
ATOM 3996 C CA . MET A 1 511 ? 6.188 22.406 -4.207 1 98.56 511 MET A CA 1
ATOM 3997 C C . MET A 1 511 ? 5.195 22.344 -5.363 1 98.56 511 MET A C 1
ATOM 3999 O O . MET A 1 511 ? 4.105 21.781 -5.219 1 98.56 511 MET A O 1
ATOM 4003 N N . GLU A 1 512 ? 5.586 22.891 -6.5 1 98.31 512 GLU A N 1
ATOM 4004 C CA . GLU A 1 512 ? 4.75 22.797 -7.695 1 98.31 512 GLU A CA 1
ATOM 4005 C C . GLU A 1 512 ? 4.605 21.359 -8.156 1 98.31 512 GLU A C 1
ATOM 4007 O O . GLU A 1 512 ? 3.533 20.938 -8.602 1 98.31 512 GLU A O 1
ATOM 4012 N N . ALA A 1 513 ? 5.711 20.641 -8.062 1 97.94 513 ALA A N 1
ATOM 4013 C CA . ALA A 1 513 ? 5.668 19.234 -8.422 1 97.94 513 ALA A CA 1
ATOM 4014 C C . ALA A 1 513 ? 4.719 18.453 -7.504 1 97.94 513 ALA A C 1
ATOM 4016 O O . ALA A 1 513 ? 3.975 17.594 -7.965 1 97.94 513 ALA A O 1
ATOM 4017 N N . CYS A 1 514 ? 4.742 18.75 -6.227 1 97.81 514 CYS A N 1
ATOM 4018 C CA . CYS A 1 514 ? 3.801 18.156 -5.285 1 97.81 514 CYS A CA 1
ATOM 4019 C C . CYS A 1 514 ? 2.361 18.453 -5.684 1 97.81 514 CYS A C 1
ATOM 4021 O O . CYS A 1 514 ? 1.515 17.562 -5.699 1 97.81 514 CYS A O 1
ATOM 4023 N N . GLU A 1 515 ? 2.094 19.719 -5.973 1 96.44 515 GLU A N 1
ATOM 4024 C CA . GLU A 1 515 ? 0.753 20.141 -6.359 1 96.44 515 GLU A CA 1
ATOM 4025 C C . GLU A 1 515 ? 0.288 19.406 -7.621 1 96.44 515 GLU A C 1
ATOM 4027 O O . GLU A 1 515 ? -0.869 19 -7.711 1 96.44 515 GLU A O 1
ATOM 4032 N N . SER A 1 516 ? 1.185 19.281 -8.555 1 95.25 516 SER A N 1
ATOM 4033 C CA . SER A 1 516 ? 0.849 18.625 -9.82 1 95.25 516 SER A CA 1
ATOM 4034 C C . SER A 1 516 ? 0.493 17.156 -9.602 1 95.25 516 SER A C 1
ATOM 4036 O O . SER A 1 516 ? -0.369 16.609 -10.297 1 95.25 516 SER A O 1
ATOM 4038 N N . ARG A 1 517 ? 1.066 16.547 -8.641 1 94.56 517 ARG A N 1
ATOM 4039 C CA . ARG A 1 517 ? 0.862 15.117 -8.391 1 94.56 517 ARG A CA 1
ATOM 4040 C C . ARG A 1 517 ? -0.456 14.875 -7.668 1 94.56 517 ARG A C 1
ATOM 4042 O O . ARG A 1 517 ? -1.118 13.859 -7.895 1 94.56 517 ARG A O 1
ATOM 4049 N N . VAL A 1 518 ? -0.865 15.82 -6.801 1 94.56 518 VAL A N 1
ATOM 4050 C CA . VAL A 1 518 ? -2.012 15.531 -5.945 1 94.56 518 VAL A CA 1
ATOM 4051 C C . VAL A 1 518 ? -3.141 16.516 -6.246 1 94.56 518 VAL A C 1
ATOM 4053 O O . VAL A 1 518 ? -4.285 16.297 -5.832 1 94.56 518 VAL A O 1
ATOM 4056 N N . SER A 1 519 ? -2.91 17.547 -6.996 1 92.56 519 SER A N 1
ATOM 4057 C CA . SER A 1 519 ? -3.895 18.578 -7.324 1 92.56 519 SER A CA 1
ATOM 4058 C C . SER A 1 519 ? -4.492 19.188 -6.066 1 92.56 519 SER A C 1
ATOM 4060 O O . SER A 1 519 ? -5.715 19.312 -5.945 1 92.56 519 SER A O 1
ATOM 4062 N N . TRP A 1 520 ? -3.668 19.484 -5.102 1 92.44 520 TRP A N 1
ATOM 4063 C CA . TRP A 1 520 ? -4.043 20.188 -3.883 1 92.44 520 TRP A CA 1
ATOM 4064 C C . TRP A 1 520 ? -3.902 21.703 -4.07 1 92.44 520 TRP A C 1
ATOM 4066 O O . TRP A 1 520 ? -2.838 22.266 -3.816 1 92.44 520 TRP A O 1
ATOM 4076 N N . ALA A 1 521 ? -4.863 22.375 -4.277 1 87.75 521 ALA A N 1
ATOM 4077 C CA . ALA A 1 521 ? -4.895 23.75 -4.777 1 87.75 521 ALA A CA 1
ATOM 4078 C C . ALA A 1 521 ? -4.289 24.719 -3.768 1 87.75 521 ALA A C 1
ATOM 4080 O O . ALA A 1 521 ? -3.582 25.656 -4.145 1 87.75 521 ALA A O 1
ATOM 4081 N N . PRO A 1 522 ? -4.43 24.516 -2.496 1 91.44 522 PRO A N 1
ATOM 4082 C CA . PRO A 1 522 ? -3.91 25.469 -1.516 1 91.44 522 PRO A CA 1
ATOM 4083 C C . PRO A 1 522 ? -2.391 25.609 -1.57 1 91.44 522 PRO A C 1
ATOM 4085 O O . PRO A 1 522 ? -1.833 26.562 -1.023 1 91.44 522 PRO A O 1
ATOM 4088 N N . MET A 1 523 ? -1.697 24.734 -2.182 1 94.06 523 MET A N 1
ATOM 4089 C CA . MET A 1 523 ? -0.24 24.781 -2.258 1 94.06 523 MET A CA 1
ATOM 4090 C C . MET A 1 523 ? 0.219 26.031 -3.008 1 94.06 523 MET A C 1
ATOM 4092 O O . MET A 1 523 ? 1.319 26.531 -2.771 1 94.06 523 MET A O 1
ATOM 4096 N N . LYS A 1 524 ? -0.604 26.531 -3.918 1 93.75 524 LYS A N 1
ATOM 4097 C CA . LYS A 1 524 ? -0.278 27.781 -4.586 1 93.75 524 LYS A CA 1
ATOM 4098 C C . LYS A 1 524 ? -0.185 28.938 -3.58 1 93.75 524 LYS A C 1
ATOM 4100 O O . LYS A 1 524 ? 0.743 29.75 -3.641 1 93.75 524 LYS A O 1
ATOM 4105 N N . MET A 1 525 ? -1.162 28.922 -2.699 1 92.5 525 MET A N 1
ATOM 4106 C CA . MET A 1 525 ? -1.149 29.953 -1.656 1 92.5 525 MET A CA 1
ATOM 4107 C C . MET A 1 525 ? 0.08 29.797 -0.766 1 92.5 525 MET A C 1
ATOM 4109 O O . MET A 1 525 ? 0.665 30.797 -0.34 1 92.5 525 MET A O 1
ATOM 4113 N N . TRP A 1 526 ? 0.487 28.578 -0.48 1 95 526 TRP A N 1
ATOM 4114 C CA . TRP A 1 526 ? 1.68 28.344 0.327 1 95 526 TRP A CA 1
ATOM 4115 C C . TRP A 1 526 ? 2.92 28.906 -0.359 1 95 526 TRP A C 1
ATOM 4117 O O . TRP A 1 526 ? 3.77 29.531 0.29 1 95 526 TRP A O 1
ATOM 4127 N N . ARG A 1 527 ? 3.027 28.719 -1.652 1 97.25 527 ARG A N 1
ATOM 4128 C CA . ARG A 1 527 ? 4.16 29.25 -2.404 1 97.25 527 ARG A CA 1
ATOM 4129 C C . ARG A 1 527 ? 4.164 30.766 -2.391 1 97.25 527 ARG A C 1
ATOM 4131 O O . ARG A 1 527 ? 5.211 31.391 -2.211 1 97.25 527 ARG A O 1
ATOM 4138 N N . ASP A 1 528 ? 3.008 31.375 -2.549 1 95.44 528 ASP A N 1
ATOM 4139 C CA . ASP A 1 528 ? 2.9 32.812 -2.525 1 95.44 528 ASP A CA 1
ATOM 4140 C C . ASP A 1 528 ? 3.275 33.375 -1.153 1 95.44 528 ASP A C 1
ATOM 4142 O O . ASP A 1 528 ? 3.971 34.406 -1.057 1 95.44 528 ASP A O 1
ATOM 4146 N N . ASP A 1 529 ? 2.805 32.719 -0.186 1 94.44 529 ASP A N 1
ATOM 4147 C CA . ASP A 1 529 ? 3.146 33.125 1.173 1 94.44 529 ASP A CA 1
ATOM 4148 C C . ASP A 1 529 ? 4.652 33.031 1.413 1 94.44 529 ASP A C 1
ATOM 4150 O O . ASP A 1 529 ? 5.23 33.906 2.072 1 94.44 529 ASP A O 1
ATOM 4154 N N . LEU A 1 530 ? 5.219 31.969 0.906 1 96.62 530 LEU A N 1
ATOM 4155 C CA . LEU A 1 530 ? 6.656 31.781 1.062 1 96.62 530 LEU A CA 1
ATOM 4156 C C . LEU A 1 530 ? 7.43 32.906 0.354 1 96.62 530 LEU A C 1
ATOM 4158 O O . LEU A 1 530 ? 8.398 33.438 0.898 1 96.62 530 LEU A O 1
ATOM 4162 N N . ARG A 1 531 ? 7.02 33.312 -0.761 1 97.06 531 ARG A N 1
ATOM 4163 C CA . ARG A 1 531 ? 7.633 34.438 -1.492 1 97.06 531 ARG A CA 1
ATOM 4164 C C . ARG A 1 531 ? 7.5 35.75 -0.722 1 97.06 531 ARG A C 1
ATOM 4166 O O . ARG A 1 531 ? 8.422 36.562 -0.711 1 97.06 531 ARG A O 1
ATOM 4173 N N . MET A 1 532 ? 6.363 35.906 -0.128 1 96.06 532 MET A N 1
ATOM 4174 C CA . MET A 1 532 ? 6.145 37.125 0.672 1 96.06 532 MET A CA 1
ATOM 4175 C C . MET A 1 532 ? 7.086 37.156 1.871 1 96.06 532 MET A C 1
ATOM 4177 O O . MET A 1 532 ? 7.613 38.219 2.221 1 96.06 532 MET A O 1
ATOM 4181 N N . GLU A 1 533 ? 7.262 35.969 2.436 1 95 533 GLU A N 1
ATOM 4182 C CA . GLU A 1 533 ? 8.188 35.906 3.561 1 95 533 GLU A CA 1
ATOM 4183 C C . GLU A 1 533 ? 9.609 36.219 3.127 1 95 533 GLU A C 1
ATOM 4185 O O . GLU A 1 533 ? 10.352 36.906 3.855 1 95 533 GLU A O 1
ATOM 4190 N N . TRP A 1 534 ? 9.992 35.75 1.988 1 96.06 534 TRP A N 1
ATOM 4191 C CA . TRP A 1 534 ? 11.312 36.062 1.451 1 96.06 534 TRP A CA 1
ATOM 4192 C C . TRP A 1 534 ? 11.461 37.562 1.164 1 96.06 534 TRP A C 1
ATOM 4194 O O . TRP A 1 534 ? 12.5 38.156 1.457 1 96.06 534 TRP A O 1
ATOM 4204 N N . ALA A 1 535 ? 10.453 38.125 0.612 1 94.75 535 ALA A N 1
ATOM 4205 C CA . ALA A 1 535 ? 10.484 39.562 0.292 1 94.75 535 ALA A CA 1
ATOM 4206 C C . ALA A 1 535 ? 10.641 40.406 1.554 1 94.75 535 ALA A C 1
ATOM 4208 O O . ALA A 1 535 ? 11.375 41.375 1.562 1 94.75 535 ALA A O 1
ATOM 4209 N N . LYS A 1 536 ? 9.961 40.031 2.543 1 92.5 536 LYS A N 1
ATOM 4210 C CA . LYS A 1 536 ? 10.078 40.719 3.82 1 92.5 536 LYS A CA 1
ATOM 4211 C C . LYS A 1 536 ? 11.492 40.625 4.379 1 92.5 536 LYS A C 1
ATOM 4213 O O . LYS A 1 536 ? 12.047 41.594 4.879 1 92.5 536 LYS A O 1
ATOM 4218 N N . ALA A 1 537 ? 12.039 39.5 4.316 1 89.19 537 ALA A N 1
ATOM 4219 C CA . ALA A 1 537 ? 13.383 39.25 4.828 1 89.19 537 ALA A CA 1
ATOM 4220 C C . ALA A 1 537 ? 14.422 40.031 4.027 1 89.19 537 ALA A C 1
ATOM 4222 O O . ALA A 1 537 ? 15.375 40.562 4.594 1 89.19 537 ALA A O 1
ATOM 4223 N N . ASP A 1 538 ? 14.227 40.125 2.76 1 90.94 538 ASP A N 1
ATOM 4224 C CA . ASP A 1 538 ? 15.156 40.844 1.893 1 90.94 538 ASP A CA 1
ATOM 4225 C C . ASP A 1 538 ? 15.078 42.344 2.143 1 90.94 538 ASP A C 1
ATOM 4227 O O . ASP A 1 538 ? 16.078 43.062 2.035 1 90.94 538 ASP A O 1
ATOM 4231 N N . GLN A 1 539 ? 13.938 42.812 2.381 1 88.5 539 GLN A N 1
ATOM 4232 C CA . GLN A 1 539 ? 13.758 44.25 2.68 1 88.5 539 GLN A CA 1
ATOM 4233 C C . GLN A 1 539 ? 14.422 44.594 4.008 1 88.5 539 GLN A C 1
ATOM 4235 O O . GLN A 1 539 ? 15 45.688 4.141 1 88.5 539 GLN A O 1
ATOM 4240 N N . GLU A 1 540 ? 14.328 43.781 4.926 1 82.31 540 GLU A N 1
ATOM 4241 C CA . GLU A 1 540 ? 14.938 44.031 6.23 1 82.31 540 GLU A CA 1
ATOM 4242 C C . GLU A 1 540 ? 16.453 44 6.141 1 82.31 540 GLU A C 1
ATOM 4244 O O . GLU A 1 540 ? 17.141 44.75 6.867 1 82.31 540 GLU A O 1
ATOM 4249 N N . ASP A 1 541 ? 17 43.25 5.309 1 76.31 541 ASP A N 1
ATOM 4250 C CA . ASP A 1 541 ? 18.438 43.156 5.113 1 76.31 541 ASP A CA 1
ATOM 4251 C C . ASP A 1 541 ? 18.969 44.406 4.398 1 76.31 541 ASP A C 1
ATOM 4253 O O . ASP A 1 541 ? 20.141 44.781 4.566 1 76.31 541 ASP A O 1
ATOM 4257 N N . SER A 1 542 ? 18.125 45.031 3.541 1 71.06 542 SER A N 1
ATOM 4258 C CA . SER A 1 542 ? 18.547 46.219 2.807 1 71.06 542 SER A CA 1
ATOM 4259 C C . SER A 1 542 ? 18.516 47.469 3.695 1 71.06 542 SER A C 1
ATOM 4261 O O . SER A 1 542 ? 19.031 48.5 3.324 1 71.06 542 SER A O 1
ATOM 4263 N N . GLN A 1 543 ? 17.891 47.469 4.844 1 59.78 543 GLN A N 1
ATOM 4264 C CA . GLN A 1 543 ? 17.906 48.625 5.754 1 59.78 543 GLN A CA 1
ATOM 4265 C C . GLN A 1 543 ? 19.203 48.656 6.562 1 59.78 543 GLN A C 1
ATOM 4267 O O . GLN A 1 543 ? 19.625 47.625 7.113 1 59.78 543 GLN A O 1
ATOM 4272 N N . PRO A 1 544 ? 20.141 49.781 6.27 1 52.31 544 PRO A N 1
ATOM 4273 C CA . PRO A 1 544 ? 21.422 49.906 6.973 1 52.31 544 PRO A CA 1
ATOM 4274 C C . PRO A 1 544 ? 21.281 49.688 8.477 1 52.31 544 PRO A C 1
ATOM 4276 O O . PRO A 1 544 ? 20.281 50.094 9.078 1 52.31 544 PRO A O 1
ATOM 4279 N N . VAL A 1 545 ? 22.031 48.719 9.039 1 48.59 545 VAL A N 1
ATOM 4280 C CA . VAL A 1 545 ? 22.203 48.625 10.484 1 48.59 545 VAL A CA 1
ATOM 4281 C C . VAL A 1 545 ? 22.828 49.938 11.008 1 48.59 545 VAL A C 1
ATOM 4283 O O . VAL A 1 545 ? 23.781 50.438 10.422 1 48.59 545 VAL A O 1
ATOM 4286 N N . MET B 1 1 ? -44.344 -18.953 3.365 1 22.95 1 MET B N 1
ATOM 4287 C CA . MET B 1 1 ? -43.375 -19.812 4.078 1 22.95 1 MET B CA 1
ATOM 4288 C C . MET B 1 1 ? -43.031 -19.219 5.43 1 22.95 1 MET B C 1
ATOM 4290 O O . MET B 1 1 ? -42.844 -18 5.547 1 22.95 1 MET B O 1
ATOM 4294 N N . PRO B 1 2 ? -43.219 -20.016 6.613 1 26 2 PRO B N 1
ATOM 4295 C CA . PRO B 1 2 ? -43.25 -19.5 7.988 1 26 2 PRO B CA 1
ATOM 4296 C C . PRO B 1 2 ? -41.906 -18.922 8.414 1 26 2 PRO B C 1
ATOM 4298 O O . PRO B 1 2 ? -40.844 -19.422 8.016 1 26 2 PRO B O 1
ATOM 4301 N N . GLU B 1 3 ? -41.875 -17.562 8.609 1 25.67 3 GLU B N 1
ATOM 4302 C CA . GLU B 1 3 ? -40.812 -16.594 8.828 1 25.67 3 GLU B CA 1
ATOM 4303 C C . GLU B 1 3 ? -40.062 -16.875 10.125 1 25.67 3 GLU B C 1
ATOM 4305 O O . GLU B 1 3 ? -40.656 -16.766 11.211 1 25.67 3 GLU B O 1
ATOM 4310 N N . ARG B 1 4 ? -39.031 -17.859 10.07 1 29.88 4 ARG B N 1
ATOM 4311 C CA . ARG B 1 4 ? -38.344 -18.562 11.148 1 29.88 4 ARG B CA 1
ATOM 4312 C C . ARG B 1 4 ? -37.656 -17.578 12.094 1 29.88 4 ARG B C 1
ATOM 4314 O O . ARG B 1 4 ? -36.875 -16.719 11.656 1 29.88 4 ARG B O 1
ATOM 4321 N N . ARG B 1 5 ? -38.156 -17.344 13.383 1 33.94 5 ARG B N 1
ATOM 4322 C CA . ARG B 1 5 ? -37.781 -16.453 14.477 1 33.94 5 ARG B CA 1
ATOM 4323 C C . ARG B 1 5 ? -36.375 -16.75 14.969 1 33.94 5 ARG B C 1
ATOM 4325 O O . ARG B 1 5 ? -36.031 -17.906 15.266 1 33.94 5 ARG B O 1
ATOM 4332 N N . PRO B 1 6 ? -35.312 -15.938 14.828 1 31.31 6 PRO B N 1
ATOM 4333 C CA . PRO B 1 6 ? -33.844 -16.141 14.969 1 31.31 6 PRO B CA 1
ATOM 4334 C C . PRO B 1 6 ? -33.438 -16.453 16.406 1 31.31 6 PRO B C 1
ATOM 4336 O O . PRO B 1 6 ? -34.031 -15.945 17.359 1 31.31 6 PRO B O 1
ATOM 4339 N N . VAL B 1 7 ? -32.938 -17.609 16.797 1 35.19 7 VAL B N 1
ATOM 4340 C CA . VAL B 1 7 ? -32.625 -18.25 18.078 1 35.19 7 VAL B CA 1
ATOM 4341 C C . VAL B 1 7 ? -31.359 -17.625 18.656 1 35.19 7 VAL B C 1
ATOM 4343 O O . VAL B 1 7 ? -30.391 -17.406 17.922 1 35.19 7 VAL B O 1
ATOM 4346 N N . CYS B 1 8 ? -31.328 -16.922 19.828 1 33.28 8 CYS B N 1
ATOM 4347 C CA . CYS B 1 8 ? -30.344 -16.125 20.547 1 33.28 8 CYS B CA 1
ATOM 4348 C C . CYS B 1 8 ? -29.109 -16.953 20.891 1 33.28 8 CYS B C 1
ATOM 4350 O O . CYS B 1 8 ? -29.172 -18.188 20.938 1 33.28 8 CYS B O 1
ATOM 4352 N N . GLY B 1 9 ? -27.953 -16.484 20.828 1 32.72 9 GLY B N 1
ATOM 4353 C CA . GLY B 1 9 ? -26.641 -17.109 20.859 1 32.72 9 GLY B CA 1
ATOM 4354 C C . GLY B 1 9 ? -26.422 -17.984 22.078 1 32.72 9 GLY B C 1
ATOM 4355 O O . GLY B 1 9 ? -26.109 -19.172 21.953 1 32.72 9 GLY B O 1
ATOM 4356 N N . PRO B 1 10 ? -26.594 -17.281 23.359 1 34.75 10 PRO B N 1
ATOM 4357 C CA . PRO B 1 10 ? -26.188 -18.109 24.5 1 34.75 10 PRO B CA 1
ATOM 4358 C C . PRO B 1 10 ? -26.984 -19.406 24.609 1 34.75 10 PRO B C 1
ATOM 4360 O O . PRO B 1 10 ? -26.484 -20.406 25.109 1 34.75 10 PRO B O 1
ATOM 4363 N N . CYS B 1 11 ? -28.234 -19.219 24.438 1 32.56 11 CYS B N 1
ATOM 4364 C CA . CYS B 1 11 ? -29.141 -20.359 24.484 1 32.56 11 CYS B CA 1
ATOM 4365 C C . CYS B 1 11 ? -28.781 -21.391 23.406 1 32.56 11 CYS B C 1
ATOM 4367 O O . CYS B 1 11 ? -29.359 -22.469 23.359 1 32.56 11 CYS B O 1
ATOM 4369 N N . SER B 1 12 ? -27.953 -20.859 22.391 1 33.97 12 SER B N 1
ATOM 4370 C CA . SER B 1 12 ? -27.703 -21.797 21.312 1 33.97 12 SER B CA 1
ATOM 4371 C C . SER B 1 12 ? -26.734 -22.906 21.75 1 33.97 12 SER B C 1
ATOM 4373 O O . SER B 1 12 ? -26.703 -23.984 21.156 1 33.97 12 SER B O 1
ATOM 4375 N N . THR B 1 13 ? -25.781 -22.531 22.578 1 35.25 13 THR B N 1
ATOM 4376 C CA . THR B 1 13 ? -24.781 -23.562 22.828 1 35.25 13 THR B CA 1
ATOM 4377 C C . THR B 1 13 ? -25.375 -24.734 23.578 1 35.25 13 THR B C 1
ATOM 4379 O O . THR B 1 13 ? -24.984 -25.875 23.375 1 35.25 13 THR B O 1
ATOM 4382 N N . ARG B 1 14 ? -25.781 -24.531 24.875 1 40.88 14 ARG B N 1
ATOM 4383 C CA . ARG B 1 14 ? -26.094 -25.625 25.812 1 40.88 14 ARG B CA 1
ATOM 4384 C C . ARG B 1 14 ? -27.438 -26.25 25.484 1 40.88 14 ARG B C 1
ATOM 4386 O O . ARG B 1 14 ? -27.984 -27 26.312 1 40.88 14 ARG B O 1
ATOM 4393 N N . SER B 1 15 ? -27.859 -26.828 24.406 1 35.09 15 SER B N 1
ATOM 4394 C CA . SER B 1 15 ? -29.016 -27.453 23.75 1 35.09 15 SER B CA 1
ATOM 4395 C C . SER B 1 15 ? -30.312 -27.062 24.438 1 35.09 15 SER B C 1
ATOM 4397 O O . SER B 1 15 ? -31.266 -27.844 24.469 1 35.09 15 SER B O 1
ATOM 4399 N N . ARG B 1 16 ? -30.25 -26.312 25.516 1 31.16 16 ARG B N 1
ATOM 4400 C CA . ARG B 1 16 ? -31.453 -26.156 26.312 1 31.16 16 ARG B CA 1
ATOM 4401 C C . ARG B 1 16 ? -32.312 -25 25.797 1 31.16 16 ARG B C 1
ATOM 4403 O O . ARG B 1 16 ? -31.797 -24.078 25.172 1 31.16 16 ARG B O 1
ATOM 4410 N N . GLY B 1 17 ? -33.625 -25.188 25.375 1 33.22 17 GLY B N 1
ATOM 4411 C CA . GLY B 1 17 ? -34.625 -24.328 24.781 1 33.22 17 GLY B CA 1
ATOM 4412 C C . GLY B 1 17 ? -34.906 -23.062 25.578 1 33.22 17 GLY B C 1
ATOM 4413 O O . GLY B 1 17 ? -34.875 -23.094 26.812 1 33.22 17 GLY B O 1
ATOM 4414 N N . CYS B 1 18 ? -34.438 -21.938 25.234 1 32.72 18 CYS B N 1
ATOM 4415 C CA . CYS B 1 18 ? -34.531 -20.734 26.062 1 32.72 18 CYS B CA 1
ATOM 4416 C C . CYS B 1 18 ? -35.969 -20.562 26.609 1 32.72 18 CYS B C 1
ATOM 4418 O O . CYS B 1 18 ? -36.938 -20.656 25.859 1 32.72 18 CYS B O 1
ATOM 4420 N N . VAL B 1 19 ? -36.312 -21.141 27.766 1 32.56 19 VAL B N 1
ATOM 4421 C CA . VAL B 1 19 ? -37.625 -21.094 28.344 1 32.56 19 VAL B CA 1
ATOM 4422 C C . VAL B 1 19 ? -38.031 -19.641 28.641 1 32.56 19 VAL B C 1
ATOM 4424 O O . VAL B 1 19 ? -37.281 -18.938 29.328 1 32.56 19 VAL B O 1
ATOM 4427 N N . TYR B 1 20 ? -38.562 -18.938 27.641 1 26.7 20 TYR B N 1
ATOM 4428 C CA . TYR B 1 20 ? -38.938 -17.547 27.797 1 26.7 20 TYR B CA 1
ATOM 4429 C C . TYR B 1 20 ? -40 -17.375 28.875 1 26.7 20 TYR B C 1
ATOM 4431 O O . TYR B 1 20 ? -41 -18.109 28.859 1 26.7 20 TYR B O 1
ATOM 4439 N N . PRO B 1 21 ? -39.625 -17 30.062 1 24.3 21 PRO B N 1
ATOM 4440 C CA . PRO B 1 21 ? -40.625 -17.031 31.109 1 24.3 21 PRO B CA 1
ATOM 4441 C C . PRO B 1 21 ? -41.875 -16.234 30.75 1 24.3 21 PRO B C 1
ATOM 4443 O O . PRO B 1 21 ? -41.812 -15.297 29.953 1 24.3 21 PRO B O 1
ATOM 4446 N N . GLU B 1 22 ? -43.094 -16.844 30.875 1 23.28 22 GLU B N 1
ATOM 4447 C CA . GLU B 1 22 ? -44.469 -16.5 30.625 1 23.28 22 GLU B CA 1
ATOM 4448 C C . GLU B 1 22 ? -44.906 -15.273 31.422 1 23.28 22 GLU B C 1
ATOM 4450 O O . GLU B 1 22 ? -44.875 -15.297 32.656 1 23.28 22 GLU B O 1
ATOM 4455 N N . CYS B 1 23 ? -44.438 -14.086 31.094 1 20.78 23 CYS B N 1
ATOM 4456 C CA . CYS B 1 23 ? -44.875 -13.047 32.031 1 20.78 23 CYS B CA 1
ATOM 4457 C C . CYS B 1 23 ? -46.406 -13.062 32.188 1 20.78 23 CYS B C 1
ATOM 4459 O O . CYS B 1 23 ? -47.125 -13.195 31.203 1 20.78 23 CYS B O 1
ATOM 4461 N N . PRO B 1 24 ? -46.875 -13.133 33.344 1 19.59 24 PRO B N 1
ATOM 4462 C CA . PRO B 1 24 ? -48.281 -13.344 33.781 1 19.59 24 PRO B CA 1
ATOM 4463 C C . PRO B 1 24 ? -49.219 -12.25 33.281 1 19.59 24 PRO B C 1
ATOM 4465 O O . PRO B 1 24 ? -48.781 -11.102 33.094 1 19.59 24 PRO B O 1
ATOM 4468 N N . GLU B 1 25 ? -50.219 -12.727 32.562 1 20.34 25 GLU B N 1
ATOM 4469 C CA . GLU B 1 25 ? -51.375 -12.055 31.953 1 20.34 25 GLU B CA 1
ATOM 4470 C C . GLU B 1 25 ? -52.125 -11.211 32.969 1 20.34 25 GLU B C 1
ATOM 4472 O O . GLU B 1 25 ? -52.562 -11.727 34 1 20.34 25 GLU B O 1
ATOM 4477 N N . ALA B 1 26 ? -51.844 -9.906 33.188 1 20.06 26 ALA B N 1
ATOM 4478 C CA . ALA B 1 26 ? -52.656 -9.234 34.188 1 20.06 26 ALA B CA 1
ATOM 4479 C C . ALA B 1 26 ? -54.156 -9.328 33.812 1 20.06 26 ALA B C 1
ATOM 4481 O O . ALA B 1 26 ? -54.5 -9.422 32.625 1 20.06 26 ALA B O 1
ATOM 4482 N N . PRO B 1 27 ? -55.125 -9.258 34.688 1 17.83 27 PRO B N 1
ATOM 4483 C CA . PRO B 1 27 ? -56.531 -9.672 34.75 1 17.83 27 PRO B CA 1
ATOM 4484 C C . PRO B 1 27 ? -57.469 -8.797 33.875 1 17.83 27 PRO B C 1
ATOM 4486 O O . PRO B 1 27 ? -57.219 -7.598 33.75 1 17.83 27 PRO B O 1
ATOM 4489 N N . SER B 1 28 ? -57.969 -9.375 32.875 1 18.72 28 SER B N 1
ATOM 4490 C CA . SER B 1 28 ? -58.969 -8.852 31.953 1 18.72 28 SER B CA 1
ATOM 4491 C C . SER B 1 28 ? -60.219 -8.398 32.688 1 18.72 28 SER B C 1
ATOM 4493 O O . SER B 1 28 ? -60.969 -9.227 33.219 1 18.72 28 SER B O 1
ATOM 4495 N N . SER B 1 29 ? -60.25 -7.285 33.281 1 17.06 29 SER B N 1
ATOM 4496 C CA . SER B 1 29 ? -61.562 -7 33.875 1 17.06 29 SER B CA 1
ATOM 4497 C C . SER B 1 29 ? -62.656 -6.883 32.812 1 17.06 29 SER B C 1
ATOM 4499 O O . SER B 1 29 ? -62.406 -6.371 31.719 1 17.06 29 SER B O 1
ATOM 4501 N N . HIS B 1 30 ? -63.938 -7.477 32.844 1 16.03 30 HIS B N 1
ATOM 4502 C CA . HIS B 1 30 ? -65.125 -8.109 32.219 1 16.03 30 HIS B CA 1
ATOM 4503 C C . HIS B 1 30 ? -66 -7.066 31.625 1 16.03 30 HIS B C 1
ATOM 4505 O O . HIS B 1 30 ? -66.562 -7.258 30.516 1 16.03 30 HIS B O 1
ATOM 4511 N N . THR B 1 31 ? -66.438 -5.891 32.125 1 16.2 31 THR B N 1
ATOM 4512 C CA . THR B 1 31 ? -67.875 -5.871 32.375 1 16.2 31 THR B CA 1
ATOM 4513 C C . THR B 1 31 ? -68.625 -5.543 31.094 1 16.2 31 THR B C 1
ATOM 4515 O O . THR B 1 31 ? -68.062 -4.977 30.156 1 16.2 31 THR B O 1
ATOM 4518 N N . SER B 1 32 ? -70.062 -5.105 31.078 1 15.75 32 SER B N 1
ATOM 4519 C CA . SER B 1 32 ? -71.375 -5.516 30.734 1 15.75 32 SER B CA 1
ATOM 4520 C C . SER B 1 32 ? -71.938 -4.676 29.578 1 15.75 32 SER B C 1
ATOM 4522 O O . SER B 1 32 ? -72.812 -5.141 28.812 1 15.75 32 SER B O 1
ATOM 4524 N N . VAL B 1 33 ? -71.625 -3.414 29.203 1 16.39 33 VAL B N 1
ATOM 4525 C CA . VAL B 1 33 ? -72.875 -2.67 29.172 1 16.39 33 VAL B CA 1
ATOM 4526 C C . VAL B 1 33 ? -73.625 -2.977 27.875 1 16.39 33 VAL B C 1
ATOM 4528 O O . VAL B 1 33 ? -73.062 -3.357 26.875 1 16.39 33 VAL B O 1
ATOM 4531 N N . ASP B 1 34 ? -74.875 -2.402 27.578 1 15.48 34 ASP B N 1
ATOM 4532 C CA . ASP B 1 34 ? -76.25 -2.637 27.234 1 15.48 34 ASP B CA 1
ATOM 4533 C C . ASP B 1 34 ? -76.438 -2.463 25.734 1 15.48 34 ASP B C 1
ATOM 4535 O O . ASP B 1 34 ? -77 -3.361 25.062 1 15.48 34 ASP B O 1
ATOM 4539 N N . ASP B 1 35 ? -77.188 -1.495 25.203 1 15.23 35 ASP B N 1
ATOM 4540 C CA . ASP B 1 35 ? -78.562 -1.632 24.672 1 15.23 35 ASP B CA 1
ATOM 4541 C C . ASP B 1 35 ? -78.562 -1.611 23.156 1 15.23 35 ASP B C 1
ATOM 4543 O O . ASP B 1 35 ? -78.938 -2.605 22.516 1 15.23 35 ASP B O 1
ATOM 4547 N N . SER B 1 36 ? -79.188 -0.621 22.312 1 15.24 36 SER B N 1
ATOM 4548 C CA . SER B 1 36 ? -80.5 -0.729 21.656 1 15.24 36 SER B CA 1
ATOM 4549 C C . SER B 1 36 ? -80.375 -0.597 20.141 1 15.24 36 SER B C 1
ATOM 4551 O O . SER B 1 36 ? -81.125 -1.196 19.391 1 15.24 36 SER B O 1
ATOM 4553 N N . VAL B 1 37 ? -79.562 0.209 19.359 1 15.22 37 VAL B N 1
ATOM 4554 C CA . VAL B 1 37 ? -80.562 0.856 18.5 1 15.22 37 VAL B CA 1
ATOM 4555 C C . VAL B 1 37 ? -80.75 0.016 17.25 1 15.22 37 VAL B C 1
ATOM 4557 O O . VAL B 1 37 ? -79.875 -0.707 16.812 1 15.22 37 VAL B O 1
ATOM 4560 N N . PRO B 1 38 ? -81.812 0.296 16.234 1 15.31 38 PRO B N 1
ATOM 4561 C CA . PRO B 1 38 ? -82.75 -0.407 15.414 1 15.31 38 PRO B CA 1
ATOM 4562 C C . PRO B 1 38 ? -82.312 -0.63 13.977 1 15.31 38 PRO B C 1
ATOM 4564 O O . PRO B 1 38 ? -82.375 -1.751 13.469 1 15.31 38 PRO B O 1
ATOM 4567 N N . GLY B 1 39 ? -82.25 0.308 12.938 1 14.47 39 GLY B N 1
ATOM 4568 C CA . GLY B 1 39 ? -83.25 0.204 11.891 1 14.47 39 GLY B CA 1
ATOM 4569 C C . GLY B 1 39 ? -82.75 -0.427 10.617 1 14.47 39 GLY B C 1
ATOM 4570 O O . GLY B 1 39 ? -81.562 -0.621 10.469 1 14.47 39 GLY B O 1
ATOM 4571 N N . ASP B 1 40 ? -83.062 -0.016 9.281 1 14.95 40 ASP B N 1
ATOM 4572 C CA . ASP B 1 40 ? -83.938 -0.574 8.211 1 14.95 40 ASP B CA 1
ATOM 4573 C C . ASP B 1 40 ? -83.062 -0.973 7.012 1 14.95 40 ASP B C 1
ATOM 4575 O O . ASP B 1 40 ? -81.938 -0.532 6.879 1 14.95 40 ASP B O 1
ATOM 4579 N N . GLN B 1 41 ? -83.562 -0.948 5.621 1 15.03 41 GLN B N 1
ATOM 4580 C CA . GLN B 1 41 ? -84 -1.89 4.609 1 15.03 41 GLN B CA 1
ATOM 4581 C C . GLN B 1 41 ? -83.062 -1.917 3.402 1 15.03 41 GLN B C 1
ATOM 4583 O O . GLN B 1 41 ? -82.688 -2.988 2.965 1 15.03 41 GLN B O 1
ATOM 4588 N N . THR B 1 42 ? -83 -1.029 2.223 1 15.16 42 THR B N 1
ATOM 4589 C CA . THR B 1 42 ? -83.688 -1.443 0.982 1 15.16 42 THR B CA 1
ATOM 4590 C C . THR B 1 42 ? -82.625 -1.892 -0.043 1 15.16 42 THR B C 1
ATOM 4592 O O . THR B 1 42 ? -82.75 -2.992 -0.589 1 15.16 42 THR B O 1
ATOM 4595 N N . TRP B 1 43 ? -82.375 -1.196 -1.372 1 14.77 43 TRP B N 1
ATOM 4596 C CA . TRP B 1 43 ? -82.812 -1.563 -2.705 1 14.77 43 TRP B CA 1
ATOM 4597 C C . TRP B 1 43 ? -81.688 -2.062 -3.566 1 14.77 43 TRP B C 1
ATOM 4599 O O . TRP B 1 43 ? -80.5 -1.835 -3.242 1 14.77 43 TRP B O 1
ATOM 4609 N N . LEU B 1 44 ? -81.438 -1.677 -4.977 1 14.98 44 LEU B N 1
ATOM 4610 C CA . LEU B 1 44 ? -81.75 -2.344 -6.246 1 14.98 44 LEU B CA 1
ATOM 4611 C C . LEU B 1 44 ? -80.438 -2.643 -6.992 1 14.98 44 LEU B C 1
ATOM 4613 O O . LEU B 1 44 ? -79.375 -2.111 -6.645 1 14.98 44 LEU B O 1
ATOM 4617 N N . ASP B 1 45 ? -80.188 -2.424 -8.438 1 14.66 45 ASP B N 1
ATOM 4618 C CA . ASP B 1 45 ? -80.25 -3.248 -9.641 1 14.66 45 ASP B CA 1
ATOM 4619 C C . ASP B 1 45 ? -78.875 -3.277 -10.352 1 14.66 45 ASP B C 1
ATOM 4621 O O . ASP B 1 45 ? -78.438 -4.348 -10.727 1 14.66 45 ASP B O 1
ATOM 4625 N N . ASP B 1 46 ? -78.312 -2.197 -11.031 1 14.74 46 ASP B N 1
ATOM 4626 C CA . ASP B 1 46 ? -78.25 -2.24 -12.492 1 14.74 46 ASP B CA 1
ATOM 4627 C C . ASP B 1 46 ? -76.875 -2.801 -12.969 1 14.74 46 ASP B C 1
ATOM 4629 O O . ASP B 1 46 ? -75.938 -2.779 -12.227 1 14.74 46 ASP B O 1
ATOM 4633 N N . GLN B 1 47 ? -76.375 -2.547 -14.289 1 15.11 47 GLN B N 1
ATOM 4634 C CA . GLN B 1 47 ? -76.188 -3.238 -15.555 1 15.11 47 GLN B CA 1
ATOM 4635 C C . GLN B 1 47 ? -74.75 -3.438 -15.883 1 15.11 47 GLN B C 1
ATOM 4637 O O . GLN B 1 47 ? -74.25 -4.57 -16.016 1 15.11 47 GLN B O 1
ATOM 4642 N N . ASP B 1 48 ? -74.125 -2.82 -16.969 1 15.02 48 ASP B N 1
ATOM 4643 C CA . ASP B 1 48 ? -73.812 -3.381 -18.281 1 15.02 48 ASP B CA 1
ATOM 4644 C C . ASP B 1 48 ? -72.312 -3.553 -18.469 1 15.02 48 ASP B C 1
ATOM 4646 O O . ASP B 1 48 ? -71.812 -4.586 -18.969 1 15.02 48 ASP B O 1
ATOM 4650 N N . SER B 1 49 ? -71.375 -2.488 -18.562 1 15.03 49 SER B N 1
ATOM 4651 C CA . SER B 1 49 ? -70.688 -2.219 -19.828 1 15.03 49 SER B CA 1
ATOM 4652 C C . SER B 1 49 ? -69.375 -3.008 -19.938 1 15.03 49 SER B C 1
ATOM 4654 O O . SER B 1 49 ? -68.812 -3.434 -18.938 1 15.03 49 SER B O 1
ATOM 4656 N N . LEU B 1 50 ? -68.438 -2.555 -20.891 1 15.45 50 LEU B N 1
ATOM 4657 C CA . LEU B 1 50 ? -67.875 -3.039 -22.125 1 15.45 50 LEU B CA 1
ATOM 4658 C C . LEU B 1 50 ? -66.5 -3.613 -21.891 1 15.45 50 LEU B C 1
ATOM 4660 O O . LEU B 1 50 ? -66.188 -4.75 -22.266 1 15.45 50 LEU B O 1
ATOM 4664 N N . ARG B 1 51 ? -65.25 -2.863 -22.297 1 15.59 51 ARG B N 1
ATOM 4665 C CA . ARG B 1 51 ? -64.5 -3.16 -23.531 1 15.59 51 ARG B CA 1
ATOM 4666 C C . ARG B 1 51 ? -63.281 -4.012 -23.25 1 15.59 51 ARG B C 1
ATOM 4668 O O . ARG B 1 51 ? -62.812 -4.078 -22.125 1 15.59 51 ARG B O 1
ATOM 4675 N N . PRO B 1 52 ? -61.938 -3.541 -23.828 1 15.55 52 PRO B N 1
ATOM 4676 C CA . PRO B 1 52 ? -61.156 -4.34 -24.781 1 15.55 52 PRO B CA 1
ATOM 4677 C C . PRO B 1 52 ? -60.062 -5.145 -24.109 1 15.55 52 PRO B C 1
ATOM 4679 O O . PRO B 1 52 ? -59.562 -4.77 -23.047 1 15.55 52 PRO B O 1
ATOM 4682 N N . ALA B 1 53 ? -59.562 -6.195 -24.594 1 15.22 53 ALA B N 1
ATOM 4683 C CA . ALA B 1 53 ? -59.031 -7.543 -24.438 1 15.22 53 ALA B CA 1
ATOM 4684 C C . ALA B 1 53 ? -57.531 -7.508 -24.219 1 15.22 53 ALA B C 1
ATOM 4686 O O . ALA B 1 53 ? -56.875 -6.527 -24.562 1 15.22 53 ALA B O 1
ATOM 4687 N N . LEU B 1 54 ? -56.625 -8.68 -24.484 1 15.31 54 LEU B N 1
ATOM 4688 C CA . LEU B 1 54 ? -55.719 -9.602 -23.797 1 15.31 54 LEU B CA 1
ATOM 4689 C C . LEU B 1 54 ? -54.281 -9.43 -24.266 1 15.31 54 LEU B C 1
ATOM 4691 O O . LEU B 1 54 ? -53.344 -9.547 -23.469 1 15.31 54 LEU B O 1
ATOM 4695 N N . GLU B 1 55 ? -53.688 -9.039 -25.562 1 15.88 55 GLU B N 1
ATOM 4696 C CA . GLU B 1 55 ? -52.906 -10.141 -26.094 1 15.88 55 GLU B CA 1
ATOM 4697 C C . GLU B 1 55 ? -51.438 -9.984 -25.75 1 15.88 55 GLU B C 1
ATOM 4699 O O . GLU B 1 55 ? -50.781 -9.031 -26.203 1 15.88 55 GLU B O 1
ATOM 4704 N N . LEU B 1 56 ? -50.844 -10.125 -24.719 1 16.77 56 LEU B N 1
ATOM 4705 C CA . LEU B 1 56 ? -49.469 -9.883 -24.297 1 16.77 56 LEU B CA 1
ATOM 4706 C C . LEU B 1 56 ? -48.5 -10.789 -25.047 1 16.77 56 LEU B C 1
ATOM 4708 O O . LEU B 1 56 ? -48.656 -12.016 -25.047 1 16.77 56 LEU B O 1
ATOM 4712 N N . PRO B 1 57 ? -47.75 -10.352 -26.078 1 17.14 57 PRO B N 1
ATOM 4713 C CA . PRO B 1 57 ? -47.031 -11.227 -27 1 17.14 57 PRO B CA 1
ATOM 4714 C C . PRO B 1 57 ? -46.062 -12.18 -26.312 1 17.14 57 PRO B C 1
ATOM 4716 O O . PRO B 1 57 ? -45.688 -11.93 -25.172 1 17.14 57 PRO B O 1
ATOM 4719 N N . SER B 1 58 ? -45.469 -13.289 -27.062 1 16.59 58 SER B N 1
ATOM 4720 C CA . SER B 1 58 ? -44.969 -14.656 -26.984 1 16.59 58 SER B CA 1
ATOM 4721 C C . SER B 1 58 ? -43.5 -14.688 -26.578 1 16.59 58 SER B C 1
ATOM 4723 O O . SER B 1 58 ? -42.75 -13.773 -26.922 1 16.59 58 SER B O 1
ATOM 4725 N N . PRO B 1 59 ? -43 -15.656 -25.75 1 18.39 59 PRO B N 1
ATOM 4726 C CA . PRO B 1 59 ? -41.875 -16.078 -24.938 1 18.39 59 PRO B CA 1
ATOM 4727 C C . PRO B 1 59 ? -40.688 -16.578 -25.797 1 18.39 59 PRO B C 1
ATOM 4729 O O . PRO B 1 59 ? -39.75 -17.188 -25.266 1 18.39 59 PRO B O 1
ATOM 4732 N N . HIS B 1 60 ? -40.156 -16 -26.828 1 19.12 60 HIS B N 1
ATOM 4733 C CA . HIS B 1 60 ? -39.312 -16.875 -27.641 1 19.12 60 HIS B CA 1
ATOM 4734 C C . HIS B 1 60 ? -38.125 -17.375 -26.844 1 19.12 60 HIS B C 1
ATOM 4736 O O . HIS B 1 60 ? -37.438 -16.578 -26.172 1 19.12 60 HIS B O 1
ATOM 4742 N N . THR B 1 61 ? -37.781 -18.719 -26.562 1 19.58 61 THR B N 1
ATOM 4743 C CA . THR B 1 61 ? -37.094 -19.766 -25.812 1 19.58 61 THR B CA 1
ATOM 4744 C C . THR B 1 61 ? -35.656 -19.922 -26.266 1 19.58 61 THR B C 1
ATOM 4746 O O . THR B 1 61 ? -34.938 -20.797 -25.781 1 19.58 61 THR B O 1
ATOM 4749 N N . VAL B 1 62 ? -34.812 -19.125 -26.922 1 22.58 62 VAL B N 1
ATOM 4750 C CA . VAL B 1 62 ? -33.719 -19.797 -27.594 1 22.58 62 VAL B CA 1
ATOM 4751 C C . VAL B 1 62 ? -32.656 -20.203 -26.578 1 22.58 62 VAL B C 1
ATOM 4753 O O . VAL B 1 62 ? -32.125 -19.344 -25.875 1 22.58 62 VAL B O 1
ATOM 4756 N N . VAL B 1 63 ? -32.562 -21.422 -26.047 1 24.53 63 VAL B N 1
ATOM 4757 C CA . VAL B 1 63 ? -31.719 -22.141 -25.094 1 24.53 63 VAL B CA 1
ATOM 4758 C C . VAL B 1 63 ? -30.328 -22.344 -25.688 1 24.53 63 VAL B C 1
ATOM 4760 O O . VAL B 1 63 ? -30.172 -23.094 -26.656 1 24.53 63 VAL B O 1
ATOM 4763 N N . PRO B 1 64 ? -29.5 -21.391 -25.938 1 25.3 64 PRO B N 1
ATOM 4764 C CA . PRO B 1 64 ? -28.328 -21.828 -26.688 1 25.3 64 PRO B CA 1
ATOM 4765 C C . PRO B 1 64 ? -27.516 -22.891 -25.969 1 25.3 64 PRO B C 1
ATOM 4767 O O . PRO B 1 64 ? -27.438 -22.891 -24.734 1 25.3 64 PRO B O 1
ATOM 4770 N N . ASP B 1 65 ? -27.203 -24.094 -26.5 1 25.58 65 ASP B N 1
ATOM 4771 C CA . ASP B 1 65 ? -26.672 -25.406 -26.141 1 25.58 65 ASP B CA 1
ATOM 4772 C C . ASP B 1 65 ? -25.188 -25.328 -25.781 1 25.58 65 ASP B C 1
ATOM 4774 O O . ASP B 1 65 ? -24.375 -24.906 -26.609 1 25.58 65 ASP B O 1
ATOM 4778 N N . ILE B 1 66 ? -24.781 -24.859 -24.641 1 28.17 66 ILE B N 1
ATOM 4779 C CA . ILE B 1 66 ? -23.375 -24.984 -24.281 1 28.17 66 ILE B CA 1
ATOM 4780 C C . ILE B 1 66 ? -22.953 -26.453 -24.266 1 28.17 66 ILE B C 1
ATOM 4782 O O . ILE B 1 66 ? -23.453 -27.234 -23.453 1 28.17 66 ILE B O 1
ATOM 4786 N N . GLN B 1 67 ? -22.953 -27.094 -25.453 1 24.16 67 GLN B N 1
ATOM 4787 C CA . GLN B 1 67 ? -22.562 -28.5 -25.484 1 24.16 67 GLN B CA 1
ATOM 4788 C C . GLN B 1 67 ? -21.156 -28.703 -24.891 1 24.16 67 GLN B C 1
ATOM 4790 O O . GLN B 1 67 ? -20.234 -27.969 -25.234 1 24.16 67 GLN B O 1
ATOM 4795 N N . ALA B 1 68 ? -21.062 -29.391 -23.859 1 28.67 68 ALA B N 1
ATOM 4796 C CA . ALA B 1 68 ? -19.844 -29.891 -23.234 1 28.67 68 ALA B CA 1
ATOM 4797 C C . ALA B 1 68 ? -19.078 -30.797 -24.188 1 28.67 68 ALA B C 1
ATOM 4799 O O . ALA B 1 68 ? -19.547 -31.875 -24.562 1 28.67 68 ALA B O 1
ATOM 4800 N N . SER B 1 69 ? -18.641 -30.344 -25.359 1 24.27 69 SER B N 1
ATOM 4801 C CA . SER B 1 69 ? -17.875 -31.25 -26.219 1 24.27 69 SER B CA 1
ATOM 4802 C C . SER B 1 69 ? -16.828 -32.031 -25.422 1 24.27 69 SER B C 1
ATOM 4804 O O . SER B 1 69 ? -16 -31.422 -24.719 1 24.27 69 SER B O 1
ATOM 4806 N N . LEU B 1 70 ? -17.188 -33.281 -25.141 1 22.03 70 LEU B N 1
ATOM 4807 C CA . LEU B 1 70 ? -16.312 -34.344 -24.609 1 22.03 70 LEU B CA 1
ATOM 4808 C C . LEU B 1 70 ? -15.156 -34.594 -25.562 1 22.03 70 LEU B C 1
ATOM 4810 O O . LEU B 1 70 ? -15.352 -35.125 -26.641 1 22.03 70 LEU B O 1
ATOM 4814 N N . CYS B 1 71 ? -14.344 -33.656 -25.906 1 22.58 71 CYS B N 1
ATOM 4815 C CA . CYS B 1 71 ? -13.258 -33.969 -26.828 1 22.58 71 CYS B CA 1
ATOM 4816 C C . CYS B 1 71 ? -12.445 -35.156 -26.344 1 22.58 71 CYS B C 1
ATOM 4818 O O . CYS B 1 71 ? -11.695 -35.031 -25.359 1 22.58 71 CYS B O 1
ATOM 4820 N N . SER B 1 72 ? -13.047 -36.438 -26.422 1 23.42 72 SER B N 1
ATOM 4821 C CA . SER B 1 72 ? -12.219 -37.594 -26.203 1 23.42 72 SER B CA 1
ATOM 4822 C C . SER B 1 72 ? -11.109 -37.688 -27.234 1 23.42 72 SER B C 1
ATOM 4824 O O . SER B 1 72 ? -10.43 -38.719 -27.344 1 23.42 72 SER B O 1
ATOM 4826 N N . ASN B 1 73 ? -10.867 -36.781 -28.141 1 21.69 73 ASN B N 1
ATOM 4827 C CA . ASN B 1 73 ? -10.109 -37.312 -29.266 1 21.69 73 ASN B CA 1
ATOM 4828 C C . ASN B 1 73 ? -8.75 -37.844 -28.812 1 21.69 73 ASN B C 1
ATOM 4830 O O . ASN B 1 73 ? -8.031 -37.219 -28.062 1 21.69 73 ASN B O 1
ATOM 4834 N N . ASP B 1 74 ? -8.641 -39.219 -28.938 1 24.09 74 ASP B N 1
ATOM 4835 C CA . ASP B 1 74 ? -7.473 -40.062 -28.906 1 24.09 74 ASP B CA 1
ATOM 4836 C C . ASP B 1 74 ? -6.434 -39.625 -29.938 1 24.09 74 ASP B C 1
ATOM 4838 O O . ASP B 1 74 ? -6.344 -40.219 -31.016 1 24.09 74 ASP B O 1
ATOM 4842 N N . LEU B 1 75 ? -6.398 -38.438 -30.406 1 24.28 75 LEU B N 1
ATOM 4843 C CA . LEU B 1 75 ? -5.441 -38.406 -31.516 1 24.28 75 LEU B CA 1
ATOM 4844 C C . LEU B 1 75 ? -4.086 -38.938 -31.062 1 24.28 75 LEU B C 1
ATOM 4846 O O . LEU B 1 75 ? -3.607 -38.625 -29.984 1 24.28 75 LEU B O 1
ATOM 4850 N N . PRO B 1 76 ? -3.641 -40 -31.812 1 24.34 76 PRO B N 1
ATOM 4851 C CA . PRO B 1 76 ? -2.328 -40.625 -31.594 1 24.34 76 PRO B CA 1
ATOM 4852 C C . PRO B 1 76 ? -1.193 -39.594 -31.578 1 24.34 76 PRO B C 1
ATOM 4854 O O . PRO B 1 76 ? -1.048 -38.812 -32.531 1 24.34 76 PRO B O 1
ATOM 4857 N N . LEU B 1 77 ? -1.03 -38.875 -30.484 1 23.48 77 LEU B N 1
ATOM 4858 C CA . LEU B 1 77 ? 0.191 -38.062 -30.344 1 23.48 77 LEU B CA 1
ATOM 4859 C C . LEU B 1 77 ? 1.374 -38.781 -30.984 1 23.48 77 LEU B C 1
ATOM 4861 O O . LEU B 1 77 ? 1.531 -40 -30.844 1 23.48 77 LEU B O 1
ATOM 4865 N N . LEU B 1 78 ? 1.678 -38.406 -32.188 1 25.23 78 LEU B N 1
ATOM 4866 C CA . LEU B 1 78 ? 2.955 -38.812 -32.781 1 25.23 78 LEU B CA 1
ATOM 4867 C C . LEU B 1 78 ? 4.004 -39 -31.688 1 25.23 78 LEU B C 1
ATOM 4869 O O . LEU B 1 78 ? 4.156 -38.125 -30.812 1 25.23 78 LEU B O 1
ATOM 4873 N N . ASN B 1 79 ? 4.383 -40.25 -31.438 1 22.55 79 ASN B N 1
ATOM 4874 C CA . ASN B 1 79 ? 5.336 -40.906 -30.562 1 22.55 79 ASN B CA 1
ATOM 4875 C C . ASN B 1 79 ? 6.703 -40.25 -30.594 1 22.55 79 ASN B C 1
ATOM 4877 O O . ASN B 1 79 ? 7.586 -40.656 -31.344 1 22.55 79 ASN B O 1
ATOM 4881 N N . ALA B 1 80 ? 6.883 -39 -30.969 1 26.78 80 ALA B N 1
ATOM 4882 C CA . ALA B 1 80 ? 8.328 -38.844 -30.797 1 26.78 80 ALA B CA 1
ATOM 4883 C C . ALA B 1 80 ? 8.773 -39.344 -29.438 1 26.78 80 ALA B C 1
ATOM 4885 O O . ALA B 1 80 ? 8.18 -39 -28.406 1 26.78 80 ALA B O 1
ATOM 4886 N N . ALA B 1 81 ? 9.438 -40.438 -29.375 1 27.95 81 ALA B N 1
ATOM 4887 C CA . ALA B 1 81 ? 10.109 -41.156 -28.281 1 27.95 81 ALA B CA 1
ATOM 4888 C C . ALA B 1 81 ? 10.781 -40.156 -27.328 1 27.95 81 ALA B C 1
ATOM 4890 O O . ALA B 1 81 ? 11.891 -39.719 -27.594 1 27.95 81 ALA B O 1
ATOM 4891 N N . SER B 1 82 ? 10.078 -39.125 -27.047 1 26.61 82 SER B N 1
ATOM 4892 C CA . SER B 1 82 ? 10.875 -38.375 -26.078 1 26.61 82 SER B CA 1
ATOM 4893 C C . SER B 1 82 ? 11.406 -39.312 -24.984 1 26.61 82 SER B C 1
ATOM 4895 O O . SER B 1 82 ? 10.672 -40.156 -24.469 1 26.61 82 SER B O 1
ATOM 4897 N N . GLN B 1 83 ? 12.648 -39.656 -25.031 1 27.27 83 GLN B N 1
ATOM 4898 C CA . GLN B 1 83 ? 13.258 -40.469 -23.984 1 27.27 83 GLN B CA 1
ATOM 4899 C C . GLN B 1 83 ? 12.648 -40.156 -22.609 1 27.27 83 GLN B C 1
ATOM 4901 O O . GLN B 1 83 ? 12.344 -39 -22.312 1 27.27 83 GLN B O 1
ATOM 4906 N N . PRO B 1 84 ? 11.797 -41.156 -22.109 1 28 84 PRO B N 1
ATOM 4907 C CA . PRO B 1 84 ? 11.203 -40.938 -20.781 1 28 84 PRO B CA 1
ATOM 4908 C C . PRO B 1 84 ? 12.156 -40.25 -19.812 1 28 84 PRO B C 1
ATOM 4910 O O . PRO B 1 84 ? 13.312 -40.656 -19.672 1 28 84 PRO B O 1
ATOM 4913 N N . VAL B 1 85 ? 12.203 -39.031 -19.875 1 29.69 85 VAL B N 1
ATOM 4914 C CA . VAL B 1 85 ? 12.969 -38.531 -18.75 1 29.69 85 VAL B CA 1
ATOM 4915 C C . VAL B 1 85 ? 12.664 -39.375 -17.5 1 29.69 85 VAL B C 1
ATOM 4917 O O . VAL B 1 85 ? 11.508 -39.688 -17.234 1 29.69 85 VAL B O 1
ATOM 4920 N N . PRO B 1 86 ? 13.539 -40.281 -17.078 1 28.05 86 PRO B N 1
ATOM 4921 C CA . PRO B 1 86 ? 13.258 -41.094 -15.875 1 28.05 86 PRO B CA 1
ATOM 4922 C C . PRO B 1 86 ? 12.461 -40.312 -14.836 1 28.05 86 PRO B C 1
ATOM 4924 O O . PRO B 1 86 ? 12.859 -39.188 -14.438 1 28.05 86 PRO B O 1
ATOM 4927 N N . VAL B 1 87 ? 11.164 -40.344 -15.07 1 30.95 87 VAL B N 1
ATOM 4928 C CA . VAL B 1 87 ? 10.336 -39.906 -13.961 1 30.95 87 VAL B CA 1
ATOM 4929 C C . VAL B 1 87 ? 10.789 -40.562 -12.664 1 30.95 87 VAL B C 1
ATOM 4931 O O . VAL B 1 87 ? 10.641 -41.781 -12.492 1 30.95 87 VAL B O 1
ATOM 4934 N N . SER B 1 88 ? 12.016 -40.406 -12.156 1 29.56 88 SER B N 1
ATOM 4935 C CA . SER B 1 88 ? 12.258 -40.906 -10.812 1 29.56 88 SER B CA 1
ATOM 4936 C C . SER B 1 88 ? 11.023 -40.75 -9.93 1 29.56 88 SER B C 1
ATOM 4938 O O . SER B 1 88 ? 10.523 -39.625 -9.758 1 29.56 88 SER B O 1
ATOM 4940 N N . THR B 1 89 ? 10.07 -41.719 -10.055 1 31.91 89 THR B N 1
ATOM 4941 C CA . THR B 1 89 ? 9 -41.906 -9.078 1 31.91 89 THR B CA 1
ATOM 4942 C C . THR B 1 89 ? 9.477 -41.531 -7.676 1 31.91 89 THR B C 1
ATOM 4944 O O . THR B 1 89 ? 10.297 -42.25 -7.086 1 31.91 89 THR B O 1
ATOM 4947 N N . TRP B 1 90 ? 9.57 -40.344 -7.379 1 33.94 90 TRP B N 1
ATOM 4948 C CA . TRP B 1 90 ? 9.859 -39.844 -6.031 1 33.94 90 TRP B CA 1
ATOM 4949 C C . TRP B 1 90 ? 8.875 -40.438 -5.023 1 33.94 90 TRP B C 1
ATOM 4951 O O . TRP B 1 90 ? 7.66 -40.344 -5.203 1 33.94 90 TRP B O 1
ATOM 4961 N N . SER B 1 91 ? 9 -41.75 -4.66 1 33.69 91 SER B N 1
ATOM 4962 C CA . SER B 1 91 ? 8.297 -42.188 -3.449 1 33.69 91 SER B CA 1
ATOM 4963 C C . SER B 1 91 ? 8.453 -41.156 -2.34 1 33.69 91 SER B C 1
ATOM 4965 O O . SER B 1 91 ? 9.5 -40.5 -2.219 1 33.69 91 SER B O 1
ATOM 4967 N N . PRO B 1 92 ? 7.418 -40.688 -1.787 1 37.84 92 PRO B N 1
ATOM 4968 C CA . PRO B 1 92 ? 7.492 -39.844 -0.59 1 37.84 92 PRO B CA 1
ATOM 4969 C C . PRO B 1 92 ? 8.539 -40.344 0.407 1 37.84 92 PRO B C 1
ATOM 4971 O O . PRO B 1 92 ? 8.578 -39.844 1.546 1 37.84 92 PRO B O 1
ATOM 4974 N N . ASP B 1 93 ? 8.977 -41.562 0.323 1 37.09 93 ASP B N 1
ATOM 4975 C CA . ASP B 1 93 ? 10.016 -41.938 1.278 1 37.09 93 ASP B CA 1
ATOM 4976 C C . ASP B 1 93 ? 11.133 -40.906 1.31 1 37.09 93 ASP B C 1
ATOM 4978 O O . ASP B 1 93 ? 12.102 -41 0.556 1 37.09 93 ASP B O 1
ATOM 4982 N N . SER B 1 94 ? 10.852 -39.625 1.169 1 43.12 94 SER B N 1
ATOM 4983 C CA . SER B 1 94 ? 11.461 -38.312 0.926 1 43.12 94 SER B CA 1
ATOM 4984 C C . SER B 1 94 ? 12.719 -38.125 1.768 1 43.12 94 SER B C 1
ATOM 4986 O O . SER B 1 94 ? 12.648 -38.062 2.996 1 43.12 94 SER B O 1
ATOM 4988 N N . ALA B 1 95 ? 13.695 -38.594 1.422 1 47.97 95 ALA B N 1
ATOM 4989 C CA . ALA B 1 95 ? 15.008 -38.312 2.01 1 47.97 95 ALA B CA 1
ATOM 4990 C C . ALA B 1 95 ? 15.188 -36.844 2.256 1 47.97 95 ALA B C 1
ATOM 4992 O O . ALA B 1 95 ? 14.93 -36 1.367 1 47.97 95 ALA B O 1
ATOM 4993 N N . PHE B 1 96 ? 14.969 -36.375 3.496 1 66.31 96 PHE B N 1
ATOM 4994 C CA . PHE B 1 96 ? 15.297 -35.031 3.996 1 66.31 96 PHE B CA 1
ATOM 4995 C C . PHE B 1 96 ? 16.625 -34.562 3.412 1 66.31 96 PHE B C 1
ATOM 4997 O O . PHE B 1 96 ? 17.625 -35.25 3.479 1 66.31 96 PHE B O 1
ATOM 5004 N N . TRP B 1 97 ? 16.469 -33.594 2.49 1 72.62 97 TRP B N 1
ATOM 5005 C CA . TRP B 1 97 ? 17.688 -32.969 1.995 1 72.62 97 TRP B CA 1
ATOM 5006 C C . TRP B 1 97 ? 18.203 -31.938 2.988 1 72.62 97 TRP B C 1
ATOM 5008 O O . TRP B 1 97 ? 17.422 -31.188 3.568 1 72.62 97 TRP B O 1
ATOM 5018 N N . THR B 1 98 ? 19.453 -32.062 3.219 1 77.5 98 THR B N 1
ATOM 5019 C CA . THR B 1 98 ? 20.062 -30.953 3.959 1 77.5 98 THR B CA 1
ATOM 5020 C C . THR B 1 98 ? 20.031 -29.672 3.146 1 77.5 98 THR B C 1
ATOM 5022 O O . THR B 1 98 ? 19.875 -29.703 1.923 1 77.5 98 THR B O 1
ATOM 5025 N N . ALA B 1 99 ? 20.156 -28.594 3.711 1 76.25 99 ALA B N 1
ATOM 5026 C CA . ALA B 1 99 ? 20.156 -27.281 3.053 1 76.25 99 ALA B CA 1
ATOM 5027 C C . ALA B 1 99 ? 21.281 -27.188 2.02 1 76.25 99 ALA B C 1
ATOM 5029 O O . ALA B 1 99 ? 21.078 -26.656 0.932 1 76.25 99 ALA B O 1
ATOM 5030 N N . ASP B 1 100 ? 22.406 -27.766 2.318 1 77.31 100 ASP B N 1
ATOM 5031 C CA . ASP B 1 100 ? 23.547 -27.75 1.414 1 77.31 100 ASP B CA 1
ATOM 5032 C C . ASP B 1 100 ? 23.266 -28.547 0.152 1 77.31 100 ASP B C 1
ATOM 5034 O O . ASP B 1 100 ? 23.5 -28.078 -0.962 1 77.31 100 ASP B O 1
ATOM 5038 N N . PHE B 1 101 ? 22.75 -29.672 0.38 1 78.88 101 PHE B N 1
ATOM 5039 C CA . PHE B 1 101 ? 22.484 -30.547 -0.752 1 78.88 101 PHE B CA 1
ATOM 5040 C C . PHE B 1 101 ? 21.375 -29.969 -1.632 1 78.88 101 PHE B C 1
ATOM 5042 O O . PHE B 1 101 ? 21.516 -29.922 -2.855 1 78.88 101 PHE B O 1
ATOM 5049 N N . ALA B 1 102 ? 20.312 -29.562 -1.051 1 78.38 102 ALA B N 1
ATOM 5050 C CA . ALA B 1 102 ? 19.188 -28.984 -1.789 1 78.38 102 ALA B CA 1
ATOM 5051 C C . ALA B 1 102 ? 19.641 -27.781 -2.617 1 78.38 102 ALA B C 1
ATOM 5053 O O . ALA B 1 102 ? 19.266 -27.656 -3.787 1 78.38 102 ALA B O 1
ATOM 5054 N N . SER B 1 103 ? 20.438 -26.922 -2.035 1 80.31 103 SER B N 1
ATOM 5055 C CA . SER B 1 103 ? 20.906 -25.719 -2.701 1 80.31 103 SER B CA 1
ATOM 5056 C C . SER B 1 103 ? 21.844 -26.047 -3.859 1 80.31 103 SER B C 1
ATOM 5058 O O . SER B 1 103 ? 21.75 -25.438 -4.926 1 80.31 103 SER B O 1
ATOM 5060 N N . THR B 1 104 ? 22.641 -27 -3.639 1 78.62 104 THR B N 1
ATOM 5061 C CA . THR B 1 104 ? 23.578 -27.391 -4.68 1 78.62 104 THR B CA 1
ATOM 5062 C C . THR B 1 104 ? 22.844 -28.031 -5.859 1 78.62 104 THR B C 1
ATOM 5064 O O . THR B 1 104 ? 23.156 -27.734 -7.016 1 78.62 104 THR B O 1
ATOM 5067 N N . ARG B 1 105 ? 21.938 -28.875 -5.504 1 80.31 105 ARG B N 1
ATOM 5068 C CA . ARG B 1 105 ? 21.156 -29.516 -6.566 1 80.31 105 ARG B CA 1
ATOM 5069 C C . ARG B 1 105 ? 20.391 -28.484 -7.379 1 80.31 105 ARG B C 1
ATOM 5071 O O . ARG B 1 105 ? 20.312 -28.578 -8.609 1 80.31 105 ARG B O 1
ATOM 5078 N N . TRP B 1 106 ? 19.812 -27.594 -6.719 1 81.94 106 TRP B N 1
ATOM 5079 C CA . TRP B 1 106 ? 19.078 -26.516 -7.371 1 81.94 106 TRP B CA 1
ATOM 5080 C C . TRP B 1 106 ? 20 -25.719 -8.289 1 81.94 106 TRP B C 1
ATOM 5082 O O . TRP B 1 106 ? 19.656 -25.484 -9.453 1 81.94 106 TRP B O 1
ATOM 5092 N N . LEU B 1 107 ? 21.156 -25.344 -7.816 1 81.75 107 LEU B N 1
ATOM 5093 C CA . LEU B 1 107 ? 22.109 -24.547 -8.602 1 81.75 107 LEU B CA 1
ATOM 5094 C C . LEU B 1 107 ? 22.609 -25.344 -9.812 1 81.75 107 LEU B C 1
ATOM 5096 O O . LEU B 1 107 ? 22.75 -24.797 -10.898 1 81.75 107 LEU B O 1
ATOM 5100 N N . ASP B 1 108 ? 22.797 -26.641 -9.578 1 81.44 108 ASP B N 1
ATOM 5101 C CA . ASP B 1 108 ? 23.297 -27.484 -10.656 1 81.44 108 ASP B CA 1
ATOM 5102 C C . ASP B 1 108 ? 22.312 -27.516 -11.82 1 81.44 108 ASP B C 1
ATOM 5104 O O . ASP B 1 108 ? 22.703 -27.453 -12.984 1 81.44 108 ASP B O 1
ATOM 5108 N N . LEU B 1 109 ? 21.094 -27.609 -11.438 1 78.56 109 LEU B N 1
ATOM 5109 C CA . LEU B 1 109 ? 20.078 -27.641 -12.469 1 78.56 109 LEU B CA 1
ATOM 5110 C C . LEU B 1 109 ? 20.031 -26.312 -13.227 1 78.56 109 LEU B C 1
ATOM 5112 O O . LEU B 1 109 ? 19.938 -26.297 -14.453 1 78.56 109 LEU B O 1
ATOM 5116 N N . LEU B 1 110 ? 20.156 -25.219 -12.516 1 82.88 110 LEU B N 1
ATOM 5117 C CA . LEU B 1 110 ? 20.141 -23.891 -13.125 1 82.88 110 LEU B CA 1
ATOM 5118 C C . LEU B 1 110 ? 21.359 -23.688 -14.016 1 82.88 110 LEU B C 1
ATOM 5120 O O . LEU B 1 110 ? 21.234 -23.203 -15.141 1 82.88 110 LEU B O 1
ATOM 5124 N N . ALA B 1 111 ? 22.453 -24.078 -13.5 1 81.94 111 ALA B N 1
ATOM 5125 C CA . ALA B 1 111 ? 23.719 -23.891 -14.219 1 81.94 111 ALA B CA 1
ATOM 5126 C C . ALA B 1 111 ? 23.75 -24.719 -15.492 1 81.94 111 ALA B C 1
ATOM 5128 O O . ALA B 1 111 ? 24.25 -24.266 -16.531 1 81.94 111 ALA B O 1
ATOM 5129 N N . ASN B 1 112 ? 23.25 -25.922 -15.359 1 78.19 112 ASN B N 1
ATOM 5130 C CA . ASN B 1 112 ? 23.188 -26.781 -16.531 1 78.19 112 ASN B CA 1
ATOM 5131 C C . ASN B 1 112 ? 22.297 -26.188 -17.625 1 78.19 112 ASN B C 1
ATOM 5133 O O . ASN B 1 112 ? 22.656 -26.203 -18.797 1 78.19 112 ASN B O 1
ATOM 5137 N N . ASP B 1 113 ? 21.219 -25.703 -17.234 1 77.94 113 ASP B N 1
ATOM 5138 C CA . ASP B 1 113 ? 20.297 -25.109 -18.188 1 77.94 113 ASP B CA 1
ATOM 5139 C C . ASP B 1 113 ? 20.891 -23.828 -18.797 1 77.94 113 ASP B C 1
ATOM 5141 O O . ASP B 1 113 ? 20.734 -23.578 -19.984 1 77.94 113 ASP B O 1
ATOM 5145 N N . ALA B 1 114 ? 21.578 -23.016 -17.953 1 77.44 114 ALA B N 1
ATOM 5146 C CA . ALA B 1 114 ? 22.234 -21.812 -18.438 1 77.44 114 ALA B CA 1
ATOM 5147 C C . ALA B 1 114 ? 23.328 -22.141 -19.438 1 77.44 114 ALA B C 1
ATOM 5149 O O . ALA B 1 114 ? 23.484 -21.453 -20.453 1 77.44 114 ALA B O 1
ATOM 5150 N N . ALA B 1 115 ? 24.031 -23.234 -19.203 1 77.69 115 ALA B N 1
ATOM 5151 C CA . ALA B 1 115 ? 25.125 -23.672 -20.094 1 77.69 115 ALA B CA 1
ATOM 5152 C C . ALA B 1 115 ? 24.578 -24.172 -21.422 1 77.69 115 ALA B C 1
ATOM 5154 O O . ALA B 1 115 ? 25.219 -24 -22.469 1 77.69 115 ALA B O 1
ATOM 5155 N N . GLN B 1 116 ? 23.453 -24.766 -21.359 1 75.62 116 GLN B N 1
ATOM 5156 C CA . GLN B 1 116 ? 22.812 -25.25 -22.578 1 75.62 116 GLN B CA 1
ATOM 5157 C C . GLN B 1 116 ? 22.281 -24.094 -23.438 1 75.62 116 GLN B C 1
ATOM 5159 O O . GLN B 1 116 ? 22.312 -24.156 -24.656 1 75.62 116 GLN B O 1
ATOM 5164 N N . ALA B 1 117 ? 21.844 -23.062 -22.75 1 74.25 117 ALA B N 1
ATOM 5165 C CA . ALA B 1 117 ? 21.281 -21.922 -23.453 1 74.25 117 ALA B CA 1
ATOM 5166 C C . ALA B 1 117 ? 22.375 -21.016 -24 1 74.25 117 ALA B C 1
ATOM 5168 O O . ALA B 1 117 ? 22.188 -20.344 -25.016 1 74.25 117 ALA B O 1
ATOM 5169 N N . ASP B 1 118 ? 23.531 -20.984 -23.297 1 71.5 118 ASP B N 1
ATOM 5170 C CA . ASP B 1 118 ? 24.641 -20.125 -23.672 1 71.5 118 ASP B CA 1
ATOM 5171 C C . ASP B 1 118 ? 25.969 -20.875 -23.562 1 71.5 118 ASP B C 1
ATOM 5173 O O . ASP B 1 118 ? 26.516 -21.016 -22.469 1 71.5 118 ASP B O 1
ATOM 5177 N N . SER B 1 119 ? 26.469 -21.219 -24.688 1 72.5 119 SER B N 1
ATOM 5178 C CA . SER B 1 119 ? 27.703 -22 -24.719 1 72.5 119 SER B CA 1
ATOM 5179 C C . SER B 1 119 ? 28.859 -21.25 -24.062 1 72.5 119 SER B C 1
ATOM 5181 O O . SER B 1 119 ? 29.828 -21.859 -23.641 1 72.5 119 SER B O 1
ATOM 5183 N N . GLY B 1 120 ? 28.641 -19.922 -23.922 1 68.69 120 GLY B N 1
ATOM 5184 C CA . GLY B 1 120 ? 29.688 -19.125 -23.297 1 68.69 120 GLY B CA 1
ATOM 5185 C C . GLY B 1 120 ? 29.641 -19.156 -21.781 1 68.69 120 GLY B C 1
ATOM 5186 O O . GLY B 1 120 ? 30.562 -18.656 -21.125 1 68.69 120 GLY B O 1
ATOM 5187 N N . PHE B 1 121 ? 28.578 -19.75 -21.312 1 73.81 121 PHE B N 1
ATOM 5188 C CA . PHE B 1 121 ? 28.453 -19.797 -19.859 1 73.81 121 PHE B CA 1
ATOM 5189 C C . PHE B 1 121 ? 28.875 -21.156 -19.328 1 73.81 121 PHE B C 1
ATOM 5191 O O . PHE B 1 121 ? 28.484 -22.203 -19.875 1 73.81 121 PHE B O 1
ATOM 5198 N N . SER B 1 122 ? 29.875 -21.234 -18.406 1 72.56 122 SER B N 1
ATOM 5199 C CA . SER B 1 122 ? 30.234 -22.484 -17.75 1 72.56 122 SER B CA 1
ATOM 5200 C C . SER B 1 122 ? 30.484 -22.25 -16.25 1 72.56 122 SER B C 1
ATOM 5202 O O . SER B 1 122 ? 31.109 -21.266 -15.867 1 72.56 122 SER B O 1
ATOM 5204 N N . LEU B 1 123 ? 29.688 -22.938 -15.477 1 71.75 123 LEU B N 1
ATOM 5205 C CA . LEU B 1 123 ? 29.984 -23.016 -14.055 1 71.75 123 LEU B CA 1
ATOM 5206 C C . LEU B 1 123 ? 30.578 -24.375 -13.695 1 71.75 123 LEU B C 1
ATOM 5208 O O . LEU B 1 123 ? 30.125 -25.406 -14.172 1 71.75 123 LEU B O 1
ATOM 5212 N N . ALA B 1 124 ? 31.844 -24.422 -13.109 1 58.28 124 ALA B N 1
ATOM 5213 C CA . ALA B 1 124 ? 32.438 -25.688 -12.695 1 58.28 124 ALA B CA 1
ATOM 5214 C C . ALA B 1 124 ? 31.516 -26.469 -11.766 1 58.28 124 ALA B C 1
ATOM 5216 O O . ALA B 1 124 ? 30.781 -25.875 -10.969 1 58.28 124 ALA B O 1
ATOM 5217 N N . PRO B 1 125 ? 31.281 -27.75 -12.062 1 56.53 125 PRO B N 1
ATOM 5218 C CA . PRO B 1 125 ? 30.406 -28.531 -11.188 1 56.53 125 PRO B CA 1
ATOM 5219 C C . PRO B 1 125 ? 30.797 -28.422 -9.719 1 56.53 125 PRO B C 1
ATOM 5221 O O . PRO B 1 125 ? 31.984 -28.297 -9.398 1 56.53 125 PRO B O 1
ATOM 5224 N N . THR B 1 126 ? 29.875 -28.062 -8.875 1 53.5 126 THR B N 1
ATOM 5225 C CA . THR B 1 126 ? 30.125 -28.031 -7.441 1 53.5 126 THR B CA 1
ATOM 5226 C C . THR B 1 126 ? 30.594 -29.391 -6.941 1 53.5 126 THR B C 1
ATOM 5228 O O . THR B 1 126 ? 30.062 -30.422 -7.352 1 53.5 126 THR B O 1
ATOM 5231 N N . PRO B 1 127 ? 31.75 -29.578 -6.25 1 46.44 127 PRO B N 1
ATOM 5232 C CA . PRO B 1 127 ? 32.188 -30.875 -5.754 1 46.44 127 PRO B CA 1
ATOM 5233 C C . PRO B 1 127 ? 31.062 -31.641 -5.031 1 46.44 127 PRO B C 1
ATOM 5235 O O . PRO B 1 127 ? 30.219 -31.016 -4.391 1 46.44 127 PRO B O 1
ATOM 5238 N N . ALA B 1 128 ? 30.734 -32.812 -5.484 1 41.53 128 ALA B N 1
ATOM 5239 C CA . ALA B 1 128 ? 29.75 -33.719 -4.895 1 41.53 128 ALA B CA 1
ATOM 5240 C C . ALA B 1 128 ? 29.859 -33.719 -3.371 1 41.53 128 ALA B C 1
ATOM 5242 O O . ALA B 1 128 ? 30.938 -34 -2.832 1 41.53 128 ALA B O 1
ATOM 5243 N N . LEU B 1 129 ? 29.078 -33.031 -2.623 1 42.41 129 LEU B N 1
ATOM 5244 C CA . LEU B 1 129 ? 29.094 -33.219 -1.179 1 42.41 129 LEU B CA 1
ATOM 5245 C C . LEU B 1 129 ? 29.078 -34.719 -0.833 1 42.41 129 LEU B C 1
ATOM 5247 O O . LEU B 1 129 ? 28.453 -35.5 -1.53 1 42.41 129 LEU B O 1
ATOM 5251 N N . ARG B 1 130 ? 30.062 -35.25 0.054 1 32.78 130 ARG B N 1
ATOM 5252 C CA . ARG B 1 130 ? 30.062 -36.562 0.687 1 32.78 130 ARG B CA 1
ATOM 5253 C C . ARG B 1 130 ? 28.688 -36.875 1.287 1 32.78 130 ARG B C 1
ATOM 5255 O O . ARG B 1 130 ? 28.109 -36.062 2 1 32.78 130 ARG B O 1
ATOM 5262 N N . THR B 1 131 ? 27.891 -37.656 0.775 1 35.06 131 THR B N 1
ATOM 5263 C CA . THR B 1 131 ? 26.703 -38.25 1.37 1 35.06 131 THR B CA 1
ATOM 5264 C C . THR B 1 131 ? 26.969 -38.656 2.826 1 35.06 131 THR B C 1
ATOM 5266 O O . THR B 1 131 ? 26.281 -39.531 3.375 1 35.06 131 THR B O 1
ATOM 5269 N N . GLY B 1 132 ? 28.125 -38.281 3.477 1 31.77 132 GLY B N 1
ATOM 5270 C CA . GLY B 1 132 ? 28.203 -38.875 4.801 1 31.77 132 GLY B CA 1
ATOM 5271 C C . GLY B 1 132 ? 27.062 -38.469 5.707 1 31.77 132 GLY B C 1
ATOM 5272 O O . GLY B 1 132 ? 26.547 -37.344 5.598 1 31.77 132 GLY B O 1
ATOM 5273 N N . GLU B 1 133 ? 26.281 -39.438 6.211 1 33.09 133 GLU B N 1
ATOM 5274 C CA . GLU B 1 133 ? 25.344 -39.406 7.336 1 33.09 133 GLU B CA 1
ATOM 5275 C C . GLU B 1 133 ? 25.906 -38.562 8.484 1 33.09 133 GLU B C 1
ATOM 5277 O O . GLU B 1 133 ? 26.703 -39.062 9.289 1 33.09 133 GLU B O 1
ATOM 5282 N N . GLU B 1 134 ? 26.484 -37.406 8.336 1 34.31 134 GLU B N 1
ATOM 5283 C CA . GLU B 1 134 ? 26.984 -36.844 9.578 1 34.31 134 GLU B CA 1
ATOM 5284 C C . GLU B 1 134 ? 25.891 -36.781 10.633 1 34.31 134 GLU B C 1
ATOM 5286 O O . GLU B 1 134 ? 24.766 -36.344 10.352 1 34.31 134 GLU B O 1
ATOM 5291 N N . ARG B 1 135 ? 25.984 -37.625 11.641 1 33.38 135 ARG B N 1
ATOM 5292 C CA . ARG B 1 135 ? 25.25 -37.625 12.898 1 33.38 135 ARG B CA 1
ATOM 5293 C C . ARG B 1 135 ? 25.156 -36.25 13.492 1 33.38 135 ARG B C 1
ATOM 5295 O O . ARG B 1 135 ? 26.141 -35.5 13.5 1 33.38 135 ARG B O 1
ATOM 5302 N N . PRO B 1 136 ? 23.938 -35.75 13.859 1 34.22 136 PRO B N 1
ATOM 5303 C CA . PRO B 1 136 ? 23.688 -34.438 14.477 1 34.22 136 PRO B CA 1
ATOM 5304 C C . PRO B 1 136 ? 24.531 -34.219 15.734 1 34.22 136 PRO B C 1
ATOM 5306 O O . PRO B 1 136 ? 24.578 -35.094 16.609 1 34.22 136 PRO B O 1
ATOM 5309 N N . PRO B 1 137 ? 25.703 -33.5 15.711 1 34.28 137 PRO B N 1
ATOM 5310 C CA . PRO B 1 137 ? 26.422 -33.312 16.984 1 34.28 137 PRO B CA 1
ATOM 5311 C C . PRO B 1 137 ? 25.516 -32.812 18.094 1 34.28 137 PRO B C 1
ATOM 5313 O O . PRO B 1 137 ? 24.422 -32.312 17.844 1 34.28 137 PRO B O 1
ATOM 5316 N N . ASP B 1 138 ? 25.938 -33 19.344 1 33.75 138 ASP B N 1
ATOM 5317 C CA . ASP B 1 138 ? 25.359 -32.562 20.625 1 33.75 138 ASP B CA 1
ATOM 5318 C C . ASP B 1 138 ? 25.047 -31.078 20.609 1 33.75 138 ASP B C 1
ATOM 5320 O O . ASP B 1 138 ? 25.859 -30.266 20.203 1 33.75 138 ASP B O 1
ATOM 5324 N N . ILE B 1 139 ? 23.797 -30.594 20.828 1 34.59 139 ILE B N 1
ATOM 5325 C CA . ILE B 1 139 ? 22.891 -29.5 20.5 1 34.59 139 ILE B CA 1
ATOM 5326 C C . ILE B 1 139 ? 23.359 -28.203 21.188 1 34.59 139 ILE B C 1
ATOM 5328 O O . ILE B 1 139 ? 23.156 -27.109 20.656 1 34.59 139 ILE B O 1
ATOM 5332 N N . GLY B 1 140 ? 23.75 -28.234 22.453 1 34.03 140 GLY B N 1
ATOM 5333 C CA . GLY B 1 140 ? 23.766 -27.016 23.25 1 34.03 140 GLY B CA 1
ATOM 5334 C C . GLY B 1 140 ? 24.906 -26.078 22.875 1 34.03 140 GLY B C 1
ATOM 5335 O O . GLY B 1 140 ? 24.688 -24.906 22.609 1 34.03 140 GLY B O 1
ATOM 5336 N N . SER B 1 141 ? 26.156 -26.344 23.281 1 39.34 141 SER B N 1
ATOM 5337 C CA . SER B 1 141 ? 27.359 -25.547 23.094 1 39.34 141 SER B CA 1
ATOM 5338 C C . SER B 1 141 ? 27.609 -25.266 21.609 1 39.34 141 SER B C 1
ATOM 5340 O O . SER B 1 141 ? 28.359 -24.359 21.266 1 39.34 141 SER B O 1
ATOM 5342 N N . LEU B 1 142 ? 27.047 -26.031 20.734 1 37.31 142 LEU B N 1
ATOM 5343 C CA . LEU B 1 142 ? 27.188 -26.047 19.281 1 37.31 142 LEU B CA 1
ATOM 5344 C C . LEU B 1 142 ? 26.422 -24.906 18.641 1 37.31 142 LEU B C 1
ATOM 5346 O O . LEU B 1 142 ? 26.859 -24.328 17.656 1 37.31 142 LEU B O 1
ATOM 5350 N N . GLN B 1 143 ? 25.422 -24.562 19.266 1 40.78 143 GLN B N 1
ATOM 5351 C CA . GLN B 1 143 ? 24.641 -23.469 18.703 1 40.78 143 GLN B CA 1
ATOM 5352 C C . GLN B 1 143 ? 25.422 -22.156 18.719 1 40.78 143 GLN B C 1
ATOM 5354 O O . GLN B 1 143 ? 25.359 -21.391 17.75 1 40.78 143 GLN B O 1
ATOM 5359 N N . ALA B 1 144 ? 26.141 -21.891 19.906 1 43.38 144 ALA B N 1
ATOM 5360 C CA . ALA B 1 144 ? 26.906 -20.656 20 1 43.38 144 ALA B CA 1
ATOM 5361 C C . ALA B 1 144 ? 28.062 -20.656 19 1 43.38 144 ALA B C 1
ATOM 5363 O O . ALA B 1 144 ? 28.312 -19.641 18.344 1 43.38 144 ALA B O 1
ATOM 5364 N N . ARG B 1 145 ? 28.812 -21.719 19 1 43.75 145 ARG B N 1
ATOM 5365 C CA . ARG B 1 145 ? 29.922 -21.859 18.062 1 43.75 145 ARG B CA 1
ATOM 5366 C C . ARG B 1 145 ? 29.422 -21.828 16.625 1 43.75 145 ARG B C 1
ATOM 5368 O O . ARG B 1 145 ? 30.062 -21.25 15.75 1 43.75 145 ARG B O 1
ATOM 5375 N N . LEU B 1 146 ? 28.234 -22.281 16.469 1 48.22 146 LEU B N 1
ATOM 5376 C CA . LEU B 1 146 ? 27.609 -22.312 15.156 1 48.22 146 LEU B CA 1
ATOM 5377 C C . LEU B 1 146 ? 27.188 -20.906 14.734 1 48.22 146 LEU B C 1
ATOM 5379 O O . LEU B 1 146 ? 27.328 -20.531 13.57 1 48.22 146 LEU B O 1
ATOM 5383 N N . SER B 1 147 ? 26.75 -20.172 15.789 1 49.47 147 SER B N 1
ATOM 5384 C CA . SER B 1 147 ? 26.391 -18.797 15.469 1 49.47 147 SER B CA 1
ATOM 5385 C C . SER B 1 147 ? 27.625 -17.953 15.133 1 49.47 147 SER B C 1
ATOM 5387 O O . SER B 1 147 ? 27.578 -17.125 14.227 1 49.47 147 SER B O 1
ATOM 5389 N N . GLN B 1 148 ? 28.703 -18.172 15.945 1 47.66 148 GLN B N 1
ATOM 5390 C CA . GLN B 1 148 ? 29.953 -17.453 15.688 1 47.66 148 GLN B CA 1
ATOM 5391 C C . GLN B 1 148 ? 30.562 -17.859 14.344 1 47.66 148 GLN B C 1
ATOM 5393 O O . GLN B 1 148 ? 31.016 -17.016 13.578 1 47.66 148 GLN B O 1
ATOM 5398 N N . VAL B 1 149 ? 30.641 -19.109 14.156 1 46.88 149 VAL B N 1
ATOM 5399 C CA . VAL B 1 149 ? 31.141 -19.609 12.883 1 46.88 149 VAL B CA 1
ATOM 5400 C C . VAL B 1 149 ? 30.25 -19.125 11.742 1 46.88 149 VAL B C 1
ATOM 5402 O O . VAL B 1 149 ? 30.75 -18.703 10.695 1 46.88 149 VAL B O 1
ATOM 5405 N N . ALA B 1 150 ? 29 -19.062 12.023 1 50.97 150 ALA B N 1
ATOM 5406 C CA . ALA B 1 150 ? 28.062 -18.594 11.016 1 50.97 150 ALA B CA 1
ATOM 5407 C C . ALA B 1 150 ? 28.297 -17.109 10.695 1 50.97 150 ALA B C 1
ATOM 5409 O O . ALA B 1 150 ? 28.234 -16.719 9.531 1 50.97 150 ALA B O 1
ATOM 5410 N N . GLU B 1 151 ? 28.547 -16.359 11.758 1 54.31 151 GLU B N 1
ATOM 5411 C CA . GLU B 1 151 ? 28.812 -14.938 11.531 1 54.31 151 GLU B CA 1
ATOM 5412 C C . GLU B 1 151 ? 30.141 -14.727 10.789 1 54.31 151 GLU B C 1
ATOM 5414 O O . GLU B 1 151 ? 30.234 -13.867 9.914 1 54.31 151 GLU B O 1
ATOM 5419 N N . ALA B 1 152 ? 31.156 -15.453 11.148 1 53.28 152 ALA B N 1
ATOM 5420 C CA . ALA B 1 152 ? 32.438 -15.383 10.461 1 53.28 152 ALA B CA 1
ATOM 5421 C C . ALA B 1 152 ? 32.312 -15.812 9.008 1 53.28 152 ALA B C 1
ATOM 5423 O O . ALA B 1 152 ? 32.906 -15.195 8.117 1 53.28 152 ALA B O 1
ATOM 5424 N N . GLU B 1 153 ? 31.562 -16.797 8.82 1 56.69 153 GLU B N 1
ATOM 5425 C CA . GLU B 1 153 ? 31.328 -17.25 7.449 1 56.69 153 GLU B CA 1
ATOM 5426 C C . GLU B 1 153 ? 30.531 -16.219 6.66 1 56.69 153 GLU B C 1
ATOM 5428 O O . GLU B 1 153 ? 30.828 -15.961 5.488 1 56.69 153 GLU B O 1
ATOM 5433 N N . ARG B 1 154 ? 29.594 -15.602 7.348 1 60.38 154 ARG B N 1
ATOM 5434 C CA . ARG B 1 154 ? 28.766 -14.594 6.684 1 60.38 154 ARG B CA 1
ATOM 5435 C C . ARG B 1 154 ? 29.609 -13.438 6.176 1 60.38 154 ARG B C 1
ATOM 5437 O O . ARG B 1 154 ? 29.406 -12.953 5.059 1 60.38 154 ARG B O 1
ATOM 5444 N N . THR B 1 155 ? 30.438 -13.055 7.102 1 59.09 155 THR B N 1
ATOM 5445 C CA . THR B 1 155 ? 31.328 -11.977 6.699 1 59.09 155 THR B CA 1
ATOM 5446 C C . THR B 1 155 ? 32.188 -12.398 5.496 1 59.09 155 THR B C 1
ATOM 5448 O O . THR B 1 155 ? 32.5 -11.57 4.645 1 59.09 155 THR B O 1
ATOM 5451 N N . THR B 1 156 ? 32.438 -13.648 5.457 1 55.66 156 THR B N 1
ATOM 5452 C CA . THR B 1 156 ? 33.312 -14.141 4.383 1 55.66 156 THR B CA 1
ATOM 5453 C C . THR B 1 156 ? 32.562 -14.156 3.055 1 55.66 156 THR B C 1
ATOM 5455 O O . THR B 1 156 ? 33.062 -13.672 2.045 1 55.66 156 THR B O 1
ATOM 5458 N N . TRP B 1 157 ? 31.359 -14.719 3.223 1 62.25 157 TRP B N 1
ATOM 5459 C CA . TRP B 1 157 ? 30.703 -14.773 1.924 1 62.25 157 TRP B CA 1
ATOM 5460 C C . TRP B 1 157 ? 30 -13.453 1.618 1 62.25 157 TRP B C 1
ATOM 5462 O O . TRP B 1 157 ? 29.734 -13.141 0.456 1 62.25 157 TRP B O 1
ATOM 5472 N N . GLN B 1 158 ? 29.766 -12.672 2.723 1 60.31 158 GLN B N 1
ATOM 5473 C CA . GLN B 1 158 ? 29.281 -11.32 2.459 1 60.31 158 GLN B CA 1
ATOM 5474 C C . GLN B 1 158 ? 30.422 -10.398 2.027 1 60.31 158 GLN B C 1
ATOM 5476 O O . GLN B 1 158 ? 30.203 -9.461 1.262 1 60.31 158 GLN B O 1
ATOM 5481 N N . ASP B 1 159 ? 31.562 -10.453 2.941 1 55.66 159 ASP B N 1
ATOM 5482 C CA . ASP B 1 159 ? 32.75 -9.625 2.73 1 55.66 159 ASP B CA 1
ATOM 5483 C C . ASP B 1 159 ? 33.344 -9.867 1.352 1 55.66 159 ASP B C 1
ATOM 5485 O O . ASP B 1 159 ? 34 -8.992 0.79 1 55.66 159 ASP B O 1
ATOM 5489 N N . GLY B 1 160 ? 33.531 -11.055 0.979 1 46.09 160 GLY B N 1
ATOM 5490 C CA . GLY B 1 160 ? 33.906 -11.211 -0.413 1 46.09 160 GLY B CA 1
ATOM 5491 C C . GLY B 1 160 ? 33.062 -10.391 -1.366 1 46.09 160 GLY B C 1
ATOM 5492 O O . GLY B 1 160 ? 33.406 -10.227 -2.537 1 46.09 160 GLY B O 1
ATOM 5493 N N . ALA B 1 161 ? 31.859 -10.055 -0.908 1 47.28 161 ALA B N 1
ATOM 5494 C CA . ALA B 1 161 ? 30.984 -9.273 -1.78 1 47.28 161 ALA B CA 1
ATOM 5495 C C . ALA B 1 161 ? 30.969 -7.809 -1.359 1 47.28 161 ALA B C 1
ATOM 5497 O O . ALA B 1 161 ? 30.453 -7.469 -0.286 1 47.28 161 ALA B O 1
ATOM 5498 N N . ARG B 1 162 ? 31.938 -6.887 -1.439 1 48.19 162 ARG B N 1
ATOM 5499 C CA . ARG B 1 162 ? 31.953 -5.434 -1.284 1 48.19 162 ARG B CA 1
ATOM 5500 C C . ARG B 1 162 ? 30.547 -4.855 -1.423 1 48.19 162 ARG B C 1
ATOM 5502 O O . ARG B 1 162 ? 29.719 -5.391 -2.16 1 48.19 162 ARG B O 1
ATOM 5509 N N . PRO B 1 163 ? 30.156 -3.934 -0.32 1 56.69 163 PRO B N 1
ATOM 5510 C CA . PRO B 1 163 ? 28.891 -3.26 -0.578 1 56.69 163 PRO B CA 1
ATOM 5511 C C . PRO B 1 163 ? 28.719 -2.875 -2.045 1 56.69 163 PRO B C 1
ATOM 5513 O O . PRO B 1 163 ? 29.641 -2.354 -2.668 1 56.69 163 PRO B O 1
ATOM 5516 N N . THR B 1 164 ? 27.781 -3.449 -2.674 1 64.19 164 THR B N 1
ATOM 5517 C CA . THR B 1 164 ? 27.578 -3.258 -4.105 1 64.19 164 THR B CA 1
ATOM 5518 C C . THR B 1 164 ? 27.375 -1.78 -4.43 1 64.19 164 THR B C 1
ATOM 5520 O O . THR B 1 164 ? 26.438 -1.153 -3.932 1 64.19 164 THR B O 1
ATOM 5523 N N . VAL B 1 165 ? 28.531 -1.024 -4.633 1 80 165 VAL B N 1
ATOM 5524 C CA . VAL B 1 165 ? 28.375 0.296 -5.23 1 80 165 VAL B CA 1
ATOM 5525 C C . VAL B 1 165 ? 27.688 0.166 -6.594 1 80 165 VAL B C 1
ATOM 5527 O O . VAL B 1 165 ? 28.188 -0.543 -7.473 1 80 165 VAL B O 1
ATOM 5530 N N . LEU B 1 166 ? 26.562 0.651 -6.598 1 91.75 166 LEU B N 1
ATOM 5531 C CA . LEU B 1 166 ? 25.797 0.559 -7.836 1 91.75 166 LEU B CA 1
ATOM 5532 C C . LEU B 1 166 ? 26.078 1.752 -8.742 1 91.75 166 LEU B C 1
ATOM 5534 O O . LEU B 1 166 ? 26.203 2.883 -8.266 1 91.75 166 LEU B O 1
ATOM 5538 N N . ASN B 1 167 ? 26.344 1.482 -9.953 1 91.06 167 ASN B N 1
ATOM 5539 C CA . ASN B 1 167 ? 26.375 2.586 -10.906 1 91.06 167 ASN B CA 1
ATOM 5540 C C . ASN B 1 167 ? 24.984 3.162 -11.148 1 91.06 167 ASN B C 1
ATOM 5542 O O . ASN B 1 167 ? 24 2.668 -10.594 1 91.06 167 ASN B O 1
ATOM 5546 N N . SER B 1 168 ? 24.906 4.195 -11.922 1 91.81 168 SER B N 1
ATOM 5547 C CA . SER B 1 168 ? 23.656 4.934 -12.133 1 91.81 168 SER B CA 1
ATOM 5548 C C . SER B 1 168 ? 22.578 4.035 -12.719 1 91.81 168 SER B C 1
ATOM 5550 O O . SER B 1 168 ? 21.422 4.078 -12.281 1 91.81 168 SER B O 1
ATOM 5552 N N . ARG B 1 169 ? 22.938 3.264 -13.664 1 91.88 169 ARG B N 1
ATOM 5553 C CA . ARG B 1 169 ? 22.016 2.348 -14.312 1 91.88 169 ARG B CA 1
ATOM 5554 C C . ARG B 1 169 ? 21.5 1.297 -13.328 1 91.88 169 ARG B C 1
ATOM 5556 O O . ARG B 1 169 ? 20.312 1.02 -13.273 1 91.88 169 ARG B O 1
ATOM 5563 N N . GLU B 1 170 ? 22.391 0.764 -12.602 1 94.88 170 GLU B N 1
ATOM 5564 C CA . GLU B 1 170 ? 22.047 -0.252 -11.609 1 94.88 170 GLU B CA 1
ATOM 5565 C C . GLU B 1 170 ? 21.141 0.325 -10.523 1 94.88 170 GLU B C 1
ATOM 5567 O O . GLU B 1 170 ? 20.203 -0.342 -10.062 1 94.88 170 GLU B O 1
ATOM 5572 N N . ALA B 1 171 ? 21.391 1.538 -10.156 1 95.75 171 ALA B N 1
ATOM 5573 C CA . ALA B 1 171 ? 20.547 2.211 -9.18 1 95.75 171 ALA B CA 1
ATOM 5574 C C . ALA B 1 171 ? 19.125 2.363 -9.703 1 95.75 171 ALA B C 1
ATOM 5576 O O . ALA B 1 171 ? 18.156 2.172 -8.961 1 95.75 171 ALA B O 1
ATOM 5577 N N . GLY B 1 172 ? 19.062 2.699 -10.992 1 95.12 172 GLY B N 1
ATOM 5578 C CA . GLY B 1 172 ? 17.75 2.791 -11.617 1 95.12 172 GLY B CA 1
ATOM 5579 C C . GLY B 1 172 ? 17.016 1.464 -11.664 1 95.12 172 GLY B C 1
ATOM 5580 O O . GLY B 1 172 ? 15.797 1.414 -11.453 1 95.12 172 GLY B O 1
ATOM 5581 N N . LEU B 1 173 ? 17.734 0.407 -11.898 1 96.5 173 LEU B N 1
ATOM 5582 C CA . LEU B 1 173 ? 17.156 -0.928 -11.945 1 96.5 173 LEU B CA 1
ATOM 5583 C C . LEU B 1 173 ? 16.688 -1.371 -10.562 1 96.5 173 LEU B C 1
ATOM 5585 O O . LEU B 1 173 ? 15.648 -2.014 -10.43 1 96.5 173 LEU B O 1
ATOM 5589 N N . LEU B 1 174 ? 17.5 -1.03 -9.578 1 97.31 174 LEU B N 1
ATOM 5590 C CA . LEU B 1 174 ? 17.094 -1.35 -8.211 1 97.31 174 LEU B CA 1
ATOM 5591 C C . LEU B 1 174 ? 15.781 -0.678 -7.863 1 97.31 174 LEU B C 1
ATOM 5593 O O . LEU B 1 174 ? 14.898 -1.301 -7.258 1 97.31 174 LEU B O 1
ATOM 5597 N N . ARG B 1 175 ? 15.664 0.544 -8.242 1 96.44 175 ARG B N 1
ATOM 5598 C CA . ARG B 1 175 ? 14.422 1.271 -7.992 1 96.44 175 ARG B CA 1
ATOM 5599 C C . ARG B 1 175 ? 13.266 0.659 -8.773 1 96.44 175 ARG B C 1
ATOM 5601 O O . ARG B 1 175 ? 12.156 0.53 -8.25 1 96.44 175 ARG B O 1
ATOM 5608 N N . HIS B 1 176 ? 13.555 0.33 -10.008 1 96.12 176 HIS B N 1
ATOM 5609 C CA . HIS B 1 176 ? 12.547 -0.334 -10.828 1 96.12 176 HIS B CA 1
ATOM 5610 C C . HIS B 1 176 ? 12.078 -1.63 -10.172 1 96.12 176 HIS B C 1
ATOM 5612 O O . HIS B 1 176 ? 10.875 -1.926 -10.172 1 96.12 176 HIS B O 1
ATOM 5618 N N . PHE B 1 177 ? 13.055 -2.385 -9.656 1 98.12 177 PHE B N 1
ATOM 5619 C CA . PHE B 1 177 ? 12.672 -3.592 -8.938 1 98.12 177 PHE B CA 1
ATOM 5620 C C . PHE B 1 177 ? 11.766 -3.256 -7.758 1 98.12 177 PHE B C 1
ATOM 5622 O O . PHE B 1 177 ? 10.703 -3.857 -7.598 1 98.12 177 PHE B O 1
ATOM 5629 N N . ALA B 1 178 ? 12.094 -2.293 -6.934 1 97.56 178 ALA B N 1
ATOM 5630 C CA . ALA B 1 178 ? 11.398 -1.951 -5.695 1 97.56 178 ALA B CA 1
ATOM 5631 C C . ALA B 1 178 ? 9.984 -1.446 -5.984 1 97.56 178 ALA B C 1
ATOM 5633 O O . ALA B 1 178 ? 9.047 -1.748 -5.246 1 97.56 178 ALA B O 1
ATOM 5634 N N . GLU B 1 179 ? 9.836 -0.733 -7.055 1 96.25 179 GLU B N 1
ATOM 5635 C CA . GLU B 1 179 ? 8.586 -0.021 -7.285 1 96.25 179 GLU B CA 1
ATOM 5636 C C . GLU B 1 179 ? 7.703 -0.761 -8.289 1 96.25 179 GLU B C 1
ATOM 5638 O O . GLU B 1 179 ? 6.539 -0.409 -8.484 1 96.25 179 GLU B O 1
ATOM 5643 N N . SER B 1 180 ? 8.203 -1.866 -8.906 1 95.88 180 SER B N 1
ATOM 5644 C CA . SER B 1 180 ? 7.402 -2.568 -9.906 1 95.88 180 SER B CA 1
ATOM 5645 C C . SER B 1 180 ? 7.508 -4.082 -9.734 1 95.88 180 SER B C 1
ATOM 5647 O O . SER B 1 180 ? 6.594 -4.715 -9.203 1 95.88 180 SER B O 1
ATOM 5649 N N . CYS B 1 181 ? 8.719 -4.664 -9.938 1 97.06 181 CYS B N 1
ATOM 5650 C CA . CYS B 1 181 ? 8.898 -6.109 -9.953 1 97.06 181 CYS B CA 1
ATOM 5651 C C . CYS B 1 181 ? 8.5 -6.727 -8.617 1 97.06 181 CYS B C 1
ATOM 5653 O O . CYS B 1 181 ? 7.848 -7.77 -8.578 1 97.06 181 CYS B O 1
ATOM 5655 N N . ALA B 1 182 ? 8.906 -6.043 -7.594 1 98.19 182 ALA B N 1
ATOM 5656 C CA . ALA B 1 182 ? 8.688 -6.59 -6.258 1 98.19 182 ALA B CA 1
ATOM 5657 C C . ALA B 1 182 ? 7.199 -6.699 -5.941 1 98.19 182 ALA B C 1
ATOM 5659 O O . ALA B 1 182 ? 6.801 -7.477 -5.074 1 98.19 182 ALA B O 1
ATOM 5660 N N . LEU B 1 183 ? 6.332 -5.988 -6.637 1 96.5 183 LEU B N 1
ATOM 5661 C CA . LEU B 1 183 ? 4.902 -5.953 -6.363 1 96.5 183 LEU B CA 1
ATOM 5662 C C . LEU B 1 183 ? 4.266 -7.316 -6.629 1 96.5 183 LEU B C 1
ATOM 5664 O O . LEU B 1 183 ? 3.309 -7.699 -5.949 1 96.5 183 LEU B O 1
ATOM 5668 N N . TRP B 1 184 ? 4.875 -8.055 -7.539 1 95.75 184 TRP B N 1
ATOM 5669 C CA . TRP B 1 184 ? 4.352 -9.383 -7.844 1 95.75 184 TRP B CA 1
ATOM 5670 C C . TRP B 1 184 ? 4.688 -10.367 -6.734 1 95.75 184 TRP B C 1
ATOM 5672 O O . TRP B 1 184 ? 3.889 -11.258 -6.422 1 95.75 184 TRP B O 1
ATOM 5682 N N . LEU B 1 185 ? 5.844 -10.156 -6.227 1 97.81 185 LEU B N 1
ATOM 5683 C CA . LEU B 1 185 ? 6.305 -11.039 -5.164 1 97.81 185 LEU B CA 1
ATOM 5684 C C . LEU B 1 185 ? 5.633 -10.695 -3.838 1 97.81 185 LEU B C 1
ATOM 5686 O O . LEU B 1 185 ? 5.414 -11.57 -3 1 97.81 185 LEU B O 1
ATOM 5690 N N . ASP B 1 186 ? 5.254 -9.414 -3.691 1 97.94 186 ASP B N 1
ATOM 5691 C CA . ASP B 1 186 ? 4.691 -8.898 -2.449 1 97.94 186 ASP B CA 1
ATOM 5692 C C . ASP B 1 186 ? 3.174 -9.078 -2.418 1 97.94 186 ASP B C 1
ATOM 5694 O O . ASP B 1 186 ? 2.51 -8.625 -1.484 1 97.94 186 ASP B O 1
ATOM 5698 N N . LEU B 1 187 ? 2.604 -9.742 -3.418 1 97.62 187 LEU B N 1
ATOM 5699 C CA . LEU B 1 187 ? 1.153 -9.906 -3.445 1 97.62 187 LEU B CA 1
ATOM 5700 C C . LEU B 1 187 ? 0.649 -10.5 -2.137 1 97.62 187 LEU B C 1
ATOM 5702 O O . LEU B 1 187 ? 1.168 -11.516 -1.671 1 97.62 187 LEU B O 1
ATOM 5706 N N . PHE B 1 188 ? -0.294 -9.875 -1.404 1 96.19 188 PHE B N 1
ATOM 5707 C CA . PHE B 1 188 ? -1.003 -10.266 -0.192 1 96.19 188 PHE B CA 1
ATOM 5708 C C . PHE B 1 188 ? -0.126 -10.062 1.038 1 96.19 188 PHE B C 1
ATOM 5710 O O . PHE B 1 188 ? -0.508 -10.438 2.148 1 96.19 188 PHE B O 1
ATOM 5717 N N . ASN B 1 189 ? 1.117 -9.617 0.853 1 94.75 189 ASN B N 1
ATOM 5718 C CA . ASN B 1 189 ? 1.988 -9.328 1.986 1 94.75 189 ASN B CA 1
ATOM 5719 C C . ASN B 1 189 ? 1.907 -7.855 2.387 1 94.75 189 ASN B C 1
ATOM 5721 O O . ASN B 1 189 ? 2.471 -6.992 1.713 1 94.75 189 ASN B O 1
ATOM 5725 N N . PRO B 1 190 ? 1.35 -7.621 3.51 1 90.5 190 PRO B N 1
ATOM 5726 C CA . PRO B 1 190 ? 1.135 -6.223 3.887 1 90.5 190 PRO B CA 1
ATOM 5727 C C . PRO B 1 190 ? 2.438 -5.488 4.191 1 90.5 190 PRO B C 1
ATOM 5729 O O . PRO B 1 190 ? 2.498 -4.262 4.082 1 90.5 190 PRO B O 1
ATOM 5732 N N . GLN B 1 191 ? 3.49 -6.207 4.523 1 92.19 191 GLN B N 1
ATOM 5733 C CA . GLN B 1 191 ? 4.766 -5.574 4.848 1 92.19 191 GLN B CA 1
ATOM 5734 C C . GLN B 1 191 ? 5.602 -5.344 3.592 1 92.19 191 GLN B C 1
ATOM 5736 O O . GLN B 1 191 ? 6.582 -4.602 3.621 1 92.19 191 GLN B O 1
ATOM 5741 N N . ARG B 1 192 ? 5.18 -5.961 2.488 1 95.44 192 ARG B N 1
ATOM 5742 C CA . ARG B 1 192 ? 5.871 -5.801 1.214 1 95.44 192 ARG B CA 1
ATOM 5743 C C . ARG B 1 192 ? 7.371 -6.012 1.376 1 95.44 192 ARG B C 1
ATOM 5745 O O . ARG B 1 192 ? 8.172 -5.152 0.992 1 95.44 192 ARG B O 1
ATOM 5752 N N . LEU B 1 193 ? 7.734 -7.105 1.831 1 97.5 193 LEU B N 1
ATOM 5753 C CA . LEU B 1 193 ? 9.094 -7.367 2.289 1 97.5 193 LEU B CA 1
ATOM 5754 C C . LEU B 1 193 ? 10.07 -7.367 1.119 1 97.5 193 LEU B C 1
ATOM 5756 O O . LEU B 1 193 ? 11.234 -6.988 1.276 1 97.5 193 LEU B O 1
ATOM 5760 N N . PHE B 1 194 ? 9.656 -7.703 -0.075 1 98.44 194 PHE B N 1
ATOM 5761 C CA . PHE B 1 194 ? 10.562 -7.719 -1.22 1 98.44 194 PHE B CA 1
ATOM 5762 C C . PHE B 1 194 ? 10.914 -6.301 -1.653 1 98.44 194 PHE B C 1
ATOM 5764 O O . PHE B 1 194 ? 12.062 -6.016 -2 1 98.44 194 PHE B O 1
ATOM 5771 N N . SER B 1 195 ? 9.953 -5.391 -1.553 1 97.25 195 SER B N 1
ATOM 5772 C CA . SER B 1 195 ? 10.188 -4.02 -1.982 1 97.25 195 SER B CA 1
ATOM 5773 C C . SER B 1 195 ? 10.859 -3.203 -0.882 1 97.25 195 SER B C 1
ATOM 5775 O O . SER B 1 195 ? 11.359 -2.105 -1.133 1 97.25 195 SER B O 1
ATOM 5777 N N . THR B 1 196 ? 10.922 -3.738 0.355 1 95.25 196 THR B N 1
ATOM 5778 C CA . THR B 1 196 ? 11.445 -2.943 1.46 1 95.25 196 THR B CA 1
ATOM 5779 C C . THR B 1 196 ? 12.656 -3.625 2.094 1 95.25 196 THR B C 1
ATOM 5781 O O . THR B 1 196 ? 13.797 -3.264 1.81 1 95.25 196 THR B O 1
ATOM 5784 N N . TYR B 1 197 ? 12.477 -4.746 2.662 1 95.81 197 TYR B N 1
ATOM 5785 C CA . TYR B 1 197 ? 13.5 -5.449 3.426 1 95.81 197 TYR B CA 1
ATOM 5786 C C . TYR B 1 197 ? 14.539 -6.078 2.5 1 95.81 197 TYR B C 1
ATOM 5788 O O . TYR B 1 197 ? 15.742 -5.945 2.723 1 95.81 197 TYR B O 1
ATOM 5796 N N . VAL B 1 198 ? 14.109 -6.691 1.418 1 97.88 198 VAL B N 1
ATOM 5797 C CA . VAL B 1 198 ? 14.984 -7.465 0.544 1 97.88 198 VAL B CA 1
ATOM 5798 C C . VAL B 1 198 ? 15.93 -6.523 -0.201 1 97.88 198 VAL B C 1
ATOM 5800 O O . VAL B 1 198 ? 17.094 -6.855 -0.419 1 97.88 198 VAL B O 1
ATOM 5803 N N . ILE B 1 199 ? 15.461 -5.348 -0.605 1 96.62 199 ILE B N 1
ATOM 5804 C CA . ILE B 1 199 ? 16.328 -4.438 -1.34 1 96.62 199 ILE B CA 1
ATOM 5805 C C . ILE B 1 199 ? 17.469 -3.959 -0.433 1 96.62 199 ILE B C 1
ATOM 5807 O O . ILE B 1 199 ? 18.578 -3.725 -0.896 1 96.62 199 ILE B O 1
ATOM 5811 N N . ARG B 1 200 ? 17.234 -3.855 0.826 1 94.75 200 ARG B N 1
ATOM 5812 C CA . ARG B 1 200 ? 18.281 -3.467 1.764 1 94.75 200 ARG B CA 1
ATOM 5813 C C . ARG B 1 200 ? 19.219 -4.633 2.055 1 94.75 200 ARG B C 1
ATOM 5815 O O . ARG B 1 200 ? 20.422 -4.441 2.254 1 94.75 200 ARG B O 1
ATOM 5822 N N . LEU B 1 201 ? 18.672 -5.82 2.133 1 94.38 201 LEU B N 1
ATOM 5823 C CA . LEU B 1 201 ? 19.5 -7.02 2.25 1 94.38 201 LEU B CA 1
ATOM 5824 C C . LEU B 1 201 ? 20.453 -7.145 1.071 1 94.38 201 LEU B C 1
ATOM 5826 O O . LEU B 1 201 ? 21.609 -7.543 1.243 1 94.38 201 LEU B O 1
ATOM 5830 N N . ALA B 1 202 ? 19.984 -6.746 -0.07 1 95.88 202 ALA B N 1
ATOM 5831 C CA . ALA B 1 202 ? 20.734 -6.883 -1.309 1 95.88 202 ALA B CA 1
ATOM 5832 C C . ALA B 1 202 ? 21.922 -5.918 -1.335 1 95.88 202 ALA B C 1
ATOM 5834 O O . ALA B 1 202 ? 22.938 -6.184 -1.989 1 95.88 202 ALA B O 1
ATOM 5835 N N . LEU B 1 203 ? 21.781 -4.84 -0.636 1 93.56 203 LEU B N 1
ATOM 5836 C CA . LEU B 1 203 ? 22.891 -3.887 -0.577 1 93.56 203 LEU B CA 1
ATOM 5837 C C . LEU B 1 203 ? 24.109 -4.508 0.089 1 93.56 203 LEU B C 1
ATOM 5839 O O . LEU B 1 203 ? 25.234 -4.051 -0.12 1 93.56 203 LEU B O 1
ATOM 5843 N N . LYS B 1 204 ? 23.891 -5.605 0.82 1 90.81 204 LYS B N 1
ATOM 5844 C CA . LYS B 1 204 ? 24.984 -6.25 1.549 1 90.81 204 LYS B CA 1
ATOM 5845 C C . LYS B 1 204 ? 25.281 -7.629 0.977 1 90.81 204 LYS B C 1
ATOM 5847 O O . LYS B 1 204 ? 26.078 -8.383 1.551 1 90.81 204 LYS B O 1
ATOM 5852 N N . ASP B 1 205 ? 24.641 -8.023 -0.067 1 93.25 205 ASP B N 1
ATOM 5853 C CA . ASP B 1 205 ? 24.797 -9.328 -0.698 1 93.25 205 ASP B CA 1
ATOM 5854 C C . ASP B 1 205 ? 24.797 -9.211 -2.221 1 93.25 205 ASP B C 1
ATOM 5856 O O . ASP B 1 205 ? 23.734 -9.109 -2.84 1 93.25 205 ASP B O 1
ATOM 5860 N N . ALA B 1 206 ? 25.922 -9.414 -2.805 1 92.94 206 ALA B N 1
ATOM 5861 C CA . ALA B 1 206 ? 26.094 -9.195 -4.238 1 92.94 206 ALA B CA 1
ATOM 5862 C C . ALA B 1 206 ? 25.281 -10.195 -5.051 1 92.94 206 ALA B C 1
ATOM 5864 O O . ALA B 1 206 ? 24.781 -9.875 -6.133 1 92.94 206 ALA B O 1
ATOM 5865 N N . GLY B 1 207 ? 25.203 -11.461 -4.594 1 94 207 GLY B N 1
ATOM 5866 C CA . GLY B 1 207 ? 24.406 -12.453 -5.285 1 94 207 GLY B CA 1
ATOM 5867 C C . GLY B 1 207 ? 22.938 -12.07 -5.391 1 94 207 GLY B C 1
ATOM 5868 O O . GLY B 1 207 ? 22.359 -12.117 -6.473 1 94 207 GLY B O 1
ATOM 5869 N N . LEU B 1 208 ? 22.422 -11.664 -4.246 1 96.88 208 LEU B N 1
ATOM 5870 C CA . LEU B 1 208 ? 21.031 -11.219 -4.203 1 96.88 208 LEU B CA 1
ATOM 5871 C C . LEU B 1 208 ? 20.844 -9.969 -5.051 1 96.88 208 LEU B C 1
ATOM 5873 O O . LEU B 1 208 ? 19.844 -9.852 -5.77 1 96.88 208 LEU B O 1
ATOM 5877 N N . MET B 1 209 ? 21.812 -9.039 -5.016 1 97.12 209 MET B N 1
ATOM 5878 C CA . MET B 1 209 ? 21.719 -7.824 -5.816 1 97.12 209 MET B CA 1
ATOM 5879 C C . MET B 1 209 ? 21.688 -8.148 -7.305 1 97.12 209 MET B C 1
ATOM 5881 O O . MET B 1 209 ? 20.859 -7.621 -8.047 1 97.12 209 MET B O 1
ATOM 5885 N N . ASN B 1 210 ? 22.531 -9.047 -7.715 1 95.88 210 ASN B N 1
ATOM 5886 C CA . ASN B 1 210 ? 22.578 -9.422 -9.125 1 95.88 210 ASN B CA 1
ATOM 5887 C C . ASN B 1 210 ? 21.266 -10.086 -9.562 1 95.88 210 ASN B C 1
ATOM 5889 O O . ASN B 1 210 ? 20.812 -9.891 -10.695 1 95.88 210 ASN B O 1
ATOM 5893 N N . ALA B 1 211 ? 20.703 -10.906 -8.695 1 97.62 211 ALA B N 1
ATOM 5894 C CA . ALA B 1 211 ? 19.422 -11.516 -9.008 1 97.62 211 ALA B CA 1
ATOM 5895 C C . ALA B 1 211 ? 18.344 -10.453 -9.227 1 97.62 211 ALA B C 1
ATOM 5897 O O . ALA B 1 211 ? 17.578 -10.531 -10.18 1 97.62 211 ALA B O 1
ATOM 5898 N N . ILE B 1 212 ? 18.344 -9.422 -8.328 1 98.38 212 ILE B N 1
ATOM 5899 C CA . ILE B 1 212 ? 17.406 -8.305 -8.414 1 98.38 212 ILE B CA 1
ATOM 5900 C C . ILE B 1 212 ? 17.625 -7.547 -9.719 1 98.38 212 ILE B C 1
ATOM 5902 O O . ILE B 1 212 ? 16.672 -7.27 -10.453 1 98.38 212 ILE B O 1
ATOM 5906 N N . LEU B 1 213 ? 18.859 -7.27 -10.031 1 97.75 213 LEU B N 1
ATOM 5907 C CA . LEU B 1 213 ? 19.188 -6.504 -11.234 1 97.75 213 LEU B CA 1
ATOM 5908 C C . LEU B 1 213 ? 18.859 -7.297 -12.492 1 97.75 213 LEU B C 1
ATOM 5910 O O . LEU B 1 213 ? 18.406 -6.727 -13.492 1 97.75 213 LEU B O 1
ATOM 5914 N N . ALA B 1 214 ? 19.031 -8.641 -12.438 1 96.62 214 ALA B N 1
ATOM 5915 C CA . ALA B 1 214 ? 18.688 -9.492 -13.57 1 96.62 214 ALA B CA 1
ATOM 5916 C C . ALA B 1 214 ? 17.203 -9.422 -13.875 1 96.62 214 ALA B C 1
ATOM 5918 O O . ALA B 1 214 ? 16.797 -9.18 -15.016 1 96.62 214 ALA B O 1
ATOM 5919 N N . LEU B 1 215 ? 16.391 -9.57 -12.898 1 97.31 215 LEU B N 1
ATOM 5920 C CA . LEU B 1 215 ? 14.938 -9.547 -13.07 1 97.31 215 LEU B CA 1
ATOM 5921 C C . LEU B 1 215 ? 14.477 -8.164 -13.523 1 97.31 215 LEU B C 1
ATOM 5923 O O . LEU B 1 215 ? 13.656 -8.047 -14.438 1 97.31 215 LEU B O 1
ATOM 5927 N N . ALA B 1 216 ? 14.992 -7.117 -12.859 1 97.25 216 ALA B N 1
ATOM 5928 C CA . ALA B 1 216 ? 14.602 -5.746 -13.172 1 97.25 216 ALA B CA 1
ATOM 5929 C C . ALA B 1 216 ? 14.969 -5.391 -14.609 1 97.25 216 ALA B C 1
ATOM 5931 O O . ALA B 1 216 ? 14.172 -4.785 -15.336 1 97.25 216 ALA B O 1
ATOM 5932 N N . ALA B 1 217 ? 16.188 -5.773 -15.008 1 95.94 217 ALA B N 1
ATOM 5933 C CA . ALA B 1 217 ? 16.641 -5.484 -16.359 1 95.94 217 ALA B CA 1
ATOM 5934 C C . ALA B 1 217 ? 15.789 -6.223 -17.391 1 95.94 217 ALA B C 1
ATOM 5936 O O . ALA B 1 217 ? 15.422 -5.656 -18.422 1 95.94 217 ALA B O 1
ATOM 5937 N N . ARG B 1 218 ? 15.469 -7.473 -17.109 1 94.12 218 ARG B N 1
ATOM 5938 C CA . ARG B 1 218 ? 14.633 -8.258 -18.016 1 94.12 218 ARG B CA 1
ATOM 5939 C C . ARG B 1 218 ? 13.25 -7.633 -18.156 1 94.12 218 ARG B C 1
ATOM 5941 O O . ARG B 1 218 ? 12.734 -7.508 -19.266 1 94.12 218 ARG B O 1
ATOM 5948 N N . HIS B 1 219 ? 12.688 -7.215 -17.094 1 94.5 219 HIS B N 1
ATOM 5949 C CA . HIS B 1 219 ? 11.367 -6.598 -17.109 1 94.5 219 HIS B CA 1
ATOM 5950 C C . HIS B 1 219 ? 11.398 -5.254 -17.828 1 94.5 219 HIS B C 1
ATOM 5952 O O . HIS B 1 219 ? 10.484 -4.938 -18.609 1 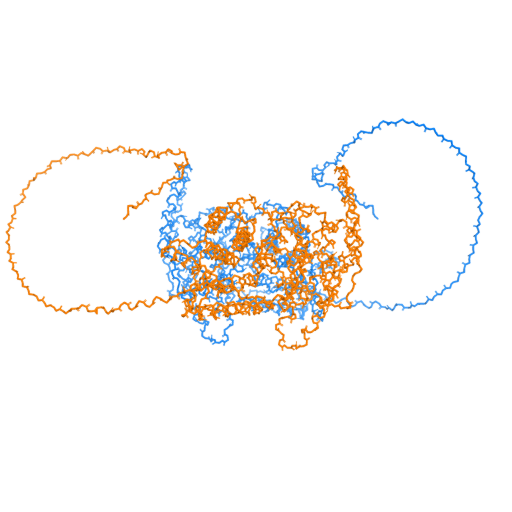94.5 219 HIS B O 1
ATOM 5958 N N . HIS B 1 220 ? 12.406 -4.516 -17.5 1 92.31 220 HIS B N 1
ATOM 5959 C CA . HIS B 1 220 ? 12.555 -3.213 -18.141 1 92.31 220 HIS B CA 1
ATOM 5960 C C . HIS B 1 220 ? 12.641 -3.348 -19.656 1 92.31 220 HIS B C 1
ATOM 5962 O O . HIS B 1 220 ? 12.117 -2.506 -20.391 1 92.31 220 HIS B O 1
ATOM 5968 N N . SER B 1 221 ? 13.273 -4.355 -20.125 1 89.19 221 SER B N 1
ATOM 5969 C CA . SER B 1 221 ? 13.445 -4.582 -21.562 1 89.19 221 SER B CA 1
ATOM 5970 C C . SER B 1 221 ? 12.125 -4.922 -22.234 1 89.19 221 SER B C 1
ATOM 5972 O O . SER B 1 221 ? 11.969 -4.73 -23.438 1 89.19 221 SER B O 1
ATOM 5974 N N . ARG B 1 222 ? 11.195 -5.383 -21.484 1 88.38 222 ARG B N 1
ATOM 5975 C CA . ARG B 1 222 ? 9.914 -5.812 -22.031 1 88.38 222 ARG B CA 1
ATOM 5976 C C . ARG B 1 222 ? 8.898 -4.672 -22.016 1 88.38 222 ARG B C 1
ATOM 5978 O O . ARG B 1 222 ? 7.855 -4.75 -22.656 1 88.38 222 ARG B O 1
ATOM 5985 N N . ARG B 1 223 ? 9.188 -3.623 -21.281 1 88.25 223 ARG B N 1
ATOM 5986 C CA . ARG B 1 223 ? 8.305 -2.459 -21.25 1 88.25 223 ARG B CA 1
ATOM 5987 C C . ARG B 1 223 ? 8.414 -1.654 -22.547 1 88.25 223 ARG B C 1
ATOM 5989 O O . ARG B 1 223 ? 9.461 -1.651 -23.188 1 88.25 223 ARG B O 1
ATOM 5996 N N . PRO B 1 224 ? 7.328 -1.081 -22.859 1 79.5 224 PRO B N 1
ATOM 5997 C CA . PRO B 1 224 ? 7.398 -0.244 -24.062 1 79.5 224 PRO B CA 1
ATOM 5998 C C . PRO B 1 224 ? 8.32 0.96 -23.891 1 79.5 224 PRO B C 1
ATOM 6000 O O . PRO B 1 224 ? 8.328 1.59 -22.828 1 79.5 224 PRO B O 1
ATOM 6003 N N . HIS B 1 225 ? 9.234 1.082 -24.812 1 76.81 225 HIS B N 1
ATOM 6004 C CA . HIS B 1 225 ? 10.133 2.23 -24.844 1 76.81 225 HIS B CA 1
ATOM 6005 C C . HIS B 1 225 ? 9.953 3.033 -26.125 1 76.81 225 HIS B C 1
ATOM 6007 O O . HIS B 1 225 ? 10.719 2.861 -27.078 1 76.81 225 HIS B O 1
ATOM 6013 N N . PRO B 1 226 ? 9.07 3.875 -26.094 1 67.94 226 PRO B N 1
ATOM 6014 C CA . PRO B 1 226 ? 8.797 4.57 -27.344 1 67.94 226 PRO B CA 1
ATOM 6015 C C . PRO B 1 226 ? 9.969 5.426 -27.812 1 67.94 226 PRO B C 1
ATOM 6017 O O . PRO B 1 226 ? 10.156 5.609 -29.016 1 67.94 226 PRO B O 1
ATOM 6020 N N . ASN B 1 227 ? 10.734 5.906 -26.953 1 68.62 227 ASN B N 1
ATOM 6021 C CA . ASN B 1 227 ? 11.742 6.895 -27.328 1 68.62 227 ASN B CA 1
ATOM 6022 C C . ASN B 1 227 ? 13.109 6.25 -27.531 1 68.62 227 ASN B C 1
ATOM 6024 O O . ASN B 1 227 ? 14.062 6.922 -27.906 1 68.62 227 ASN B O 1
ATOM 6028 N N . ASP B 1 228 ? 13.266 4.988 -27.312 1 68.25 228 ASP B N 1
ATOM 6029 C CA . ASP B 1 228 ? 14.57 4.355 -27.5 1 68.25 228 ASP B CA 1
ATOM 6030 C C . ASP B 1 228 ? 14.422 2.902 -27.938 1 68.25 228 ASP B C 1
ATOM 6032 O O . ASP B 1 228 ? 14.375 1.998 -27.094 1 68.25 228 ASP B O 1
ATOM 6036 N N . PRO B 1 229 ? 14.531 2.709 -29.234 1 62.25 229 PRO B N 1
ATOM 6037 C CA . PRO B 1 229 ? 14.305 1.354 -29.75 1 62.25 229 PRO B CA 1
ATOM 6038 C C . PRO B 1 229 ? 15.422 0.385 -29.359 1 62.25 229 PRO B C 1
ATOM 6040 O O . PRO B 1 229 ? 15.234 -0.833 -29.406 1 62.25 229 PRO B O 1
ATOM 6043 N N . ASN B 1 230 ? 16.531 0.929 -29.016 1 58.62 230 ASN B N 1
ATOM 6044 C CA . ASN B 1 230 ? 17.656 0.055 -28.703 1 58.62 230 ASN B CA 1
ATOM 6045 C C . ASN B 1 230 ? 17.656 -0.343 -27.219 1 58.62 230 ASN B C 1
ATOM 6047 O O . ASN B 1 230 ? 18.438 -1.198 -26.812 1 58.62 230 ASN B O 1
ATOM 6051 N N . THR B 1 231 ? 16.891 0.173 -26.469 1 68.25 231 THR B N 1
ATOM 6052 C CA . THR B 1 231 ? 16.844 -0.045 -25.031 1 68.25 231 THR B CA 1
ATOM 6053 C C . THR B 1 231 ? 16.562 -1.512 -24.719 1 68.25 231 THR B C 1
ATOM 6055 O O . THR B 1 231 ? 17.234 -2.104 -23.859 1 68.25 231 THR B O 1
ATOM 6058 N N . PRO B 1 232 ? 15.906 -2.236 -25.516 1 69.62 232 PRO B N 1
ATOM 6059 C CA . PRO B 1 232 ? 15.609 -3.623 -25.156 1 69.62 232 PRO B CA 1
ATOM 6060 C C . PRO B 1 232 ? 16.812 -4.543 -25.297 1 69.62 232 PRO B C 1
ATOM 6062 O O . PRO B 1 232 ? 17.047 -5.391 -24.438 1 69.62 232 PRO B O 1
ATOM 6065 N N . ASP B 1 233 ? 17.531 -4.418 -26.266 1 66.25 233 ASP B N 1
ATOM 6066 C CA . ASP B 1 233 ? 18.672 -5.297 -26.5 1 66.25 233 ASP B CA 1
ATOM 6067 C C . ASP B 1 233 ? 19.734 -5.117 -25.406 1 66.25 233 ASP B C 1
ATOM 6069 O O . ASP B 1 233 ? 20.266 -6.098 -24.875 1 66.25 233 ASP B O 1
ATOM 6073 N N . VAL B 1 234 ? 19.922 -3.924 -25.078 1 64.62 234 VAL B N 1
ATOM 6074 C CA . VAL B 1 234 ? 20.938 -3.602 -24.094 1 64.62 234 VAL B CA 1
ATOM 6075 C C . VAL B 1 234 ? 20.516 -4.145 -22.719 1 64.62 234 VAL B C 1
ATOM 6077 O O . VAL B 1 234 ? 21.328 -4.73 -22 1 64.62 234 VAL B O 1
ATOM 6080 N N . THR B 1 235 ? 19.406 -4.098 -22.641 1 74.88 235 THR B N 1
ATOM 6081 C CA . THR B 1 235 ? 18.891 -4.512 -21.344 1 74.88 235 THR B CA 1
ATOM 6082 C C . THR B 1 235 ? 18.828 -6.035 -21.234 1 74.88 235 THR B C 1
ATOM 6084 O O . THR B 1 235 ? 19.047 -6.602 -20.172 1 74.88 235 THR B O 1
ATOM 6087 N N . ASP B 1 236 ? 18.734 -6.691 -22.344 1 79.38 236 ASP B N 1
ATOM 6088 C CA . ASP B 1 236 ? 18.672 -8.148 -22.344 1 79.38 236 ASP B CA 1
ATOM 6089 C C . ASP B 1 236 ? 20.047 -8.75 -22.031 1 79.38 236 ASP B C 1
ATOM 6091 O O . ASP B 1 236 ? 20.156 -9.672 -21.219 1 79.38 236 ASP B O 1
ATOM 6095 N N . ASN B 1 237 ? 20.969 -8.195 -22.641 1 84.75 237 ASN B N 1
ATOM 6096 C CA . ASN B 1 237 ? 22.328 -8.68 -22.359 1 84.75 237 ASN B CA 1
ATOM 6097 C C . ASN B 1 237 ? 22.734 -8.398 -20.922 1 84.75 237 ASN B C 1
ATOM 6099 O O . ASN B 1 237 ? 23.406 -9.227 -20.297 1 84.75 237 ASN B O 1
ATOM 6103 N N . GLU B 1 238 ? 22.281 -7.262 -20.547 1 90.19 238 GLU B N 1
ATOM 6104 C CA . GLU B 1 238 ? 22.562 -6.883 -19.156 1 90.19 238 GLU B CA 1
ATOM 6105 C C . GLU B 1 238 ? 21.891 -7.836 -18.172 1 90.19 238 GLU B C 1
ATOM 6107 O O . GLU B 1 238 ? 22.484 -8.227 -17.172 1 90.19 238 GLU B O 1
ATOM 6112 N N . SER B 1 239 ? 20.719 -8.188 -18.469 1 93.06 239 SER B N 1
ATOM 6113 C CA . SER B 1 239 ? 19.953 -9.102 -17.625 1 93.06 239 SER B CA 1
ATOM 6114 C C . SER B 1 239 ? 20.641 -10.461 -17.531 1 93.06 239 SER B C 1
ATOM 6116 O O . SER B 1 239 ? 20.766 -11.031 -16.453 1 93.06 239 SER B O 1
ATOM 6118 N N . ILE B 1 240 ? 21.125 -10.961 -18.656 1 90.12 240 ILE B N 1
ATOM 6119 C CA . ILE B 1 240 ? 21.781 -12.266 -18.719 1 90.12 240 ILE B CA 1
ATOM 6120 C C . ILE B 1 240 ? 23.094 -12.227 -17.938 1 90.12 240 ILE B C 1
ATOM 6122 O O . ILE B 1 240 ? 23.422 -13.18 -17.234 1 90.12 240 ILE B O 1
ATOM 6126 N N . ARG B 1 241 ? 23.75 -11.148 -18.078 1 90.12 241 ARG B N 1
ATOM 6127 C CA . ARG B 1 241 ? 25 -10.992 -17.344 1 90.12 241 ARG B CA 1
ATOM 6128 C C . ARG B 1 241 ? 24.766 -11.039 -15.836 1 90.12 241 ARG B C 1
ATOM 6130 O O . ARG B 1 241 ? 25.469 -11.75 -15.109 1 90.12 241 ARG B O 1
ATOM 6137 N N . HIS B 1 242 ? 23.812 -10.266 -15.383 1 93.12 242 HIS B N 1
ATOM 6138 C CA . HIS B 1 242 ? 23.484 -10.266 -13.961 1 93.12 242 HIS B CA 1
ATOM 6139 C C . HIS B 1 242 ? 23.031 -11.648 -13.5 1 93.12 242 HIS B C 1
ATOM 6141 O O . HIS B 1 242 ? 23.344 -12.07 -12.383 1 93.12 242 HIS B O 1
ATOM 6147 N N . TYR B 1 243 ? 22.312 -12.297 -14.352 1 92.44 243 TYR B N 1
ATOM 6148 C CA . TYR B 1 243 ? 21.859 -13.648 -14.047 1 92.44 243 TYR B CA 1
ATOM 6149 C C . TYR B 1 243 ? 23.031 -14.594 -13.852 1 92.44 243 TYR B C 1
ATOM 6151 O O . TYR B 1 243 ? 23.109 -15.312 -12.852 1 92.44 243 TYR B O 1
ATOM 6159 N N . TYR B 1 244 ? 24.031 -14.57 -14.719 1 89.12 244 TYR B N 1
ATOM 6160 C CA . TYR B 1 244 ? 25.203 -15.43 -14.617 1 89.12 244 TYR B CA 1
ATOM 6161 C C . TYR B 1 244 ? 26.031 -15.07 -13.398 1 89.12 244 TYR B C 1
ATOM 6163 O O . TYR B 1 244 ? 26.562 -15.953 -12.719 1 89.12 244 TYR B O 1
ATOM 6171 N N . GLU B 1 245 ? 26.125 -13.789 -13.141 1 89.62 245 GLU B N 1
ATOM 6172 C CA . GLU B 1 245 ? 26.859 -13.352 -11.953 1 89.62 245 GLU B CA 1
ATOM 6173 C C . GLU B 1 245 ? 26.203 -13.867 -10.672 1 89.62 245 GLU B C 1
ATOM 6175 O O . GLU B 1 245 ? 26.891 -14.188 -9.703 1 89.62 245 GLU B O 1
ATOM 6180 N N . THR B 1 246 ? 24.906 -13.906 -10.688 1 92.38 246 THR B N 1
ATOM 6181 C CA . THR B 1 246 ? 24.188 -14.469 -9.555 1 92.38 246 THR B CA 1
ATOM 6182 C C . THR B 1 246 ? 24.562 -15.93 -9.344 1 92.38 246 THR B C 1
ATOM 6184 O O . THR B 1 246 ? 24.875 -16.344 -8.227 1 92.38 246 THR B O 1
ATOM 6187 N N . LEU B 1 247 ? 24.547 -16.703 -10.391 1 89.62 247 LEU B N 1
ATOM 6188 C CA . LEU B 1 247 ? 24.828 -18.141 -10.297 1 89.62 247 LEU B CA 1
ATOM 6189 C C . LEU B 1 247 ? 26.266 -18.359 -9.828 1 89.62 247 LEU B C 1
ATOM 6191 O O . LEU B 1 247 ? 26.516 -19.25 -9 1 89.62 247 LEU B O 1
ATOM 6195 N N . HIS B 1 248 ? 27.188 -17.562 -10.32 1 87.56 248 HIS B N 1
ATOM 6196 C CA . HIS B 1 248 ? 28.578 -17.656 -9.891 1 87.56 248 HIS B CA 1
ATOM 6197 C C . HIS B 1 248 ? 28.719 -17.375 -8.398 1 87.56 248 HIS B C 1
ATOM 6199 O O . HIS B 1 248 ? 29.422 -18.094 -7.691 1 87.56 248 HIS B O 1
ATOM 6205 N N . TYR B 1 249 ? 28.047 -16.328 -8.023 1 88.69 249 TYR B N 1
ATOM 6206 C CA . TYR B 1 249 ? 28.094 -15.961 -6.609 1 88.69 249 TYR B CA 1
ATOM 6207 C C . TYR B 1 249 ? 27.547 -17.078 -5.742 1 88.69 249 TYR B C 1
ATOM 6209 O O . TYR B 1 249 ? 28.125 -17.438 -4.715 1 88.69 249 TYR B O 1
ATOM 6217 N N . VAL B 1 250 ? 26.406 -17.609 -6.125 1 89.31 250 VAL B N 1
ATOM 6218 C CA . VAL B 1 250 ? 25.781 -18.672 -5.355 1 89.31 250 VAL B CA 1
ATOM 6219 C C . VAL B 1 250 ? 26.719 -19.875 -5.273 1 89.31 250 VAL B C 1
ATOM 6221 O O . VAL B 1 250 ? 26.875 -20.484 -4.211 1 89.31 250 VAL B O 1
ATOM 6224 N N . GLN B 1 251 ? 27.344 -20.219 -6.324 1 86.19 251 GLN B N 1
ATOM 6225 C CA . GLN B 1 251 ? 28.281 -21.344 -6.34 1 86.19 251 GLN B CA 1
ATOM 6226 C C . GLN B 1 251 ? 29.406 -21.125 -5.316 1 86.19 251 GLN B C 1
ATOM 6228 O O . GLN B 1 251 ? 29.766 -22.062 -4.594 1 86.19 251 GLN B O 1
ATOM 6233 N N . GLU B 1 252 ? 29.875 -19.938 -5.27 1 84.94 252 GLU B N 1
ATOM 6234 C CA . GLU B 1 252 ? 30.984 -19.609 -4.375 1 84.94 252 GLU B CA 1
ATOM 6235 C C . GLU B 1 252 ? 30.531 -19.594 -2.92 1 84.94 252 GLU B C 1
ATOM 6237 O O . GLU B 1 252 ? 31.297 -19.906 -2.016 1 84.94 252 GLU B O 1
ATOM 6242 N N . ALA B 1 253 ? 29.266 -19.234 -2.723 1 86.62 253 ALA B N 1
ATOM 6243 C CA . ALA B 1 253 ? 28.766 -19.031 -1.364 1 86.62 253 ALA B CA 1
ATOM 6244 C C . ALA B 1 253 ? 28.219 -20.328 -0.786 1 86.62 253 ALA B C 1
ATOM 6246 O O . ALA B 1 253 ? 28.109 -20.484 0.433 1 86.62 253 ALA B O 1
ATOM 6247 N N . LEU B 1 254 ? 27.922 -21.359 -1.522 1 86.62 254 LEU B N 1
ATOM 6248 C CA . LEU B 1 254 ? 27.203 -22.562 -1.121 1 86.62 254 LEU B CA 1
ATOM 6249 C C . LEU B 1 254 ? 28.016 -23.359 -0.1 1 86.62 254 LEU B C 1
ATOM 6251 O O . LEU B 1 254 ? 27.438 -24.031 0.753 1 86.62 254 LEU B O 1
ATOM 6255 N N . PRO B 1 255 ? 29.344 -23.344 -0.177 1 81.06 255 PRO B N 1
ATOM 6256 C CA . PRO B 1 255 ? 30.125 -24.109 0.81 1 81.06 255 PRO B CA 1
ATOM 6257 C C . PRO B 1 255 ? 29.906 -23.594 2.236 1 81.06 255 PRO B C 1
ATOM 6259 O O . PRO B 1 255 ? 30.25 -24.297 3.197 1 81.06 255 PRO B O 1
ATOM 6262 N N . TYR B 1 256 ? 29.391 -22.406 2.391 1 83.19 256 TYR B N 1
ATOM 6263 C CA . TYR B 1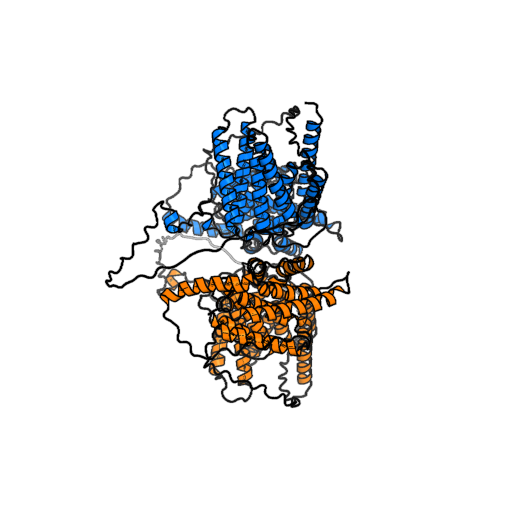 256 ? 29.156 -21.844 3.717 1 83.19 256 TYR B CA 1
ATOM 6264 C C . TYR B 1 256 ? 27.75 -22.203 4.211 1 83.19 256 TYR B C 1
ATOM 6266 O O . TYR B 1 256 ? 26.75 -21.797 3.611 1 83.19 256 TYR B O 1
ATOM 6274 N N . THR B 1 257 ? 27.688 -22.875 5.312 1 82.25 257 THR B N 1
ATOM 6275 C CA . THR B 1 257 ? 26.422 -23.297 5.879 1 82.25 257 THR B CA 1
ATOM 6276 C C . THR B 1 257 ? 25.578 -22.078 6.27 1 82.25 257 THR B C 1
ATOM 6278 O O . THR B 1 257 ? 24.344 -22.125 6.184 1 82.25 257 THR B O 1
ATOM 6281 N N . SER B 1 258 ? 26.234 -20.984 6.695 1 86.75 258 SER B N 1
ATOM 6282 C CA . SER B 1 258 ? 25.516 -19.766 7.039 1 86.75 258 SER B CA 1
ATOM 6283 C C . SER B 1 258 ? 24.766 -19.203 5.832 1 86.75 258 SER B C 1
ATOM 6285 O O . SER B 1 258 ? 23.703 -18.578 5.984 1 86.75 258 SER B O 1
ATOM 6287 N N . TYR B 1 259 ? 25.281 -19.469 4.668 1 89.56 259 TYR B N 1
ATOM 6288 C CA . TYR B 1 259 ? 24.609 -19.031 3.455 1 89.56 259 TYR B CA 1
ATOM 6289 C C . TYR B 1 259 ? 23.469 -19.953 3.09 1 89.56 259 TYR B C 1
ATOM 6291 O O . TYR B 1 259 ? 22.375 -19.5 2.738 1 89.56 259 TYR B O 1
ATOM 6299 N N . THR B 1 260 ? 23.672 -21.266 3.234 1 89.19 260 THR B N 1
ATOM 6300 C CA . THR B 1 260 ? 22.656 -22.234 2.846 1 89.19 260 THR B CA 1
ATOM 6301 C C . THR B 1 260 ? 21.438 -22.141 3.775 1 89.19 260 THR B C 1
ATOM 6303 O O . THR B 1 260 ? 20.359 -22.609 3.434 1 89.19 260 THR B O 1
ATOM 6306 N N . ASN B 1 261 ? 21.609 -21.562 4.91 1 90.12 261 ASN B N 1
ATOM 6307 C CA . ASN B 1 261 ? 20.5 -21.375 5.836 1 90.12 261 ASN B CA 1
ATOM 6308 C C . ASN B 1 261 ? 20.094 -19.906 5.922 1 90.12 261 ASN B C 1
ATOM 6310 O O . ASN B 1 261 ? 19.422 -19.5 6.875 1 90.12 261 ASN B O 1
ATOM 6314 N N . SER B 1 262 ? 20.438 -19.109 4.949 1 92.31 262 SER B N 1
ATOM 6315 C CA . SER B 1 262 ? 20.266 -17.656 5.039 1 92.31 262 SER B CA 1
ATOM 6316 C C . SER B 1 262 ? 19 -17.219 4.301 1 92.31 262 SER B C 1
ATOM 6318 O O . SER B 1 262 ? 18.516 -17.906 3.404 1 92.31 262 SER B O 1
ATOM 6320 N N . GLU B 1 263 ? 18.438 -16.047 4.668 1 96 263 GLU B N 1
ATOM 6321 C CA . GLU B 1 263 ? 17.359 -15.398 3.93 1 96 263 GLU B CA 1
ATOM 6322 C C . GLU B 1 263 ? 17.844 -14.922 2.564 1 96 263 GLU B C 1
ATOM 6324 O O . GLU B 1 263 ? 17.078 -14.867 1.607 1 96 263 GLU B O 1
ATOM 6329 N N . GLU B 1 264 ? 19.141 -14.625 2.469 1 95.44 264 GLU B N 1
ATOM 6330 C CA . GLU B 1 264 ? 19.734 -14.18 1.207 1 95.44 264 GLU B CA 1
ATOM 6331 C C . GLU B 1 264 ? 19.562 -15.242 0.119 1 95.44 264 GLU B C 1
ATOM 6333 O O . GLU B 1 264 ? 19.172 -14.922 -1.005 1 95.44 264 GLU B O 1
ATOM 6338 N N . LEU B 1 265 ? 19.797 -16.484 0.478 1 95.56 265 LEU B N 1
ATOM 6339 C CA . LEU B 1 265 ? 19.656 -17.547 -0.502 1 95.56 265 LEU B CA 1
ATOM 6340 C C . LEU B 1 265 ? 18.188 -17.734 -0.89 1 95.56 265 LEU B C 1
ATOM 6342 O O . LEU B 1 265 ? 17.875 -17.922 -2.068 1 95.56 265 LEU B O 1
ATOM 6346 N N . LEU B 1 266 ? 17.328 -17.734 0.09 1 97.19 266 LEU B N 1
ATOM 6347 C CA . LEU B 1 266 ? 15.906 -17.906 -0.166 1 97.19 266 LEU B CA 1
ATOM 6348 C C . LEU B 1 266 ? 15.383 -16.812 -1.101 1 97.19 266 LEU B C 1
ATOM 6350 O O . LEU B 1 266 ? 14.688 -17.109 -2.072 1 97.19 266 LEU B O 1
ATOM 6354 N N . ALA B 1 267 ? 15.742 -15.539 -0.788 1 98.25 267 ALA B N 1
ATOM 6355 C CA . ALA B 1 267 ? 15.328 -14.414 -1.622 1 98.25 267 ALA B CA 1
ATOM 6356 C C . ALA B 1 267 ? 15.914 -14.531 -3.027 1 98.25 267 ALA B C 1
ATOM 6358 O O . ALA B 1 267 ? 15.219 -14.281 -4.016 1 98.25 267 ALA B O 1
ATOM 6359 N N . THR B 1 268 ? 17.156 -14.922 -3.111 1 97.31 268 THR B N 1
ATOM 6360 C CA . THR B 1 268 ? 17.812 -15.094 -4.406 1 97.31 268 THR B CA 1
ATOM 6361 C C . THR B 1 268 ? 17.094 -16.156 -5.238 1 97.31 268 THR B C 1
ATOM 6363 O O . THR B 1 268 ? 16.812 -15.938 -6.418 1 97.31 268 THR B O 1
ATOM 6366 N N . ALA B 1 269 ? 16.766 -17.25 -4.625 1 96.5 269 ALA B N 1
ATOM 6367 C CA . ALA B 1 269 ? 16.141 -18.375 -5.32 1 96.5 269 ALA B CA 1
ATOM 6368 C C . ALA B 1 269 ? 14.781 -17.969 -5.902 1 96.5 269 ALA B C 1
ATOM 6370 O O . ALA B 1 269 ? 14.484 -18.266 -7.062 1 96.5 269 ALA B O 1
ATOM 6371 N N . ILE B 1 270 ? 13.969 -17.266 -5.129 1 98 270 ILE B N 1
ATOM 6372 C CA . ILE B 1 270 ? 12.617 -16.953 -5.586 1 98 270 ILE B CA 1
ATOM 6373 C C . ILE B 1 270 ? 12.68 -15.844 -6.641 1 98 270 ILE B C 1
ATOM 6375 O O . ILE B 1 270 ? 11.875 -15.828 -7.574 1 98 270 ILE B O 1
ATOM 6379 N N . ILE B 1 271 ? 13.617 -14.914 -6.559 1 98.12 271 ILE B N 1
ATOM 6380 C CA . ILE B 1 271 ? 13.75 -13.836 -7.539 1 98.12 271 ILE B CA 1
ATOM 6381 C C . ILE B 1 271 ? 14.258 -14.414 -8.859 1 98.12 271 ILE B C 1
ATOM 6383 O O . ILE B 1 271 ? 13.789 -14.023 -9.93 1 98.12 271 ILE B O 1
ATOM 6387 N N . ILE B 1 272 ? 15.18 -15.375 -8.797 1 95.88 272 ILE B N 1
ATOM 6388 C CA . ILE B 1 272 ? 15.648 -16.062 -10 1 95.88 272 ILE B CA 1
ATOM 6389 C C . ILE B 1 272 ? 14.5 -16.859 -10.617 1 95.88 272 ILE B C 1
ATOM 6391 O O . ILE B 1 272 ? 14.367 -16.906 -11.844 1 95.88 272 ILE B O 1
ATOM 6395 N N . SER B 1 273 ? 13.719 -17.469 -9.766 1 95.19 273 SER B N 1
ATOM 6396 C CA . SER B 1 273 ? 12.547 -18.172 -10.266 1 95.19 273 SER B CA 1
ATOM 6397 C C . SER B 1 273 ? 11.617 -17.234 -11.031 1 95.19 273 SER B C 1
ATOM 6399 O O . SER B 1 273 ? 11.102 -17.578 -12.086 1 95.19 273 SER B O 1
ATOM 6401 N N . ALA B 1 274 ? 11.391 -16.016 -10.508 1 95.62 274 ALA B N 1
ATOM 6402 C CA . ALA B 1 274 ? 10.57 -15.016 -11.172 1 95.62 274 ALA B CA 1
ATOM 6403 C C . ALA B 1 274 ? 11.195 -14.578 -12.5 1 95.62 274 ALA B C 1
ATOM 6405 O O . ALA B 1 274 ? 10.492 -14.391 -13.492 1 95.62 274 ALA B O 1
ATOM 6406 N N . TYR B 1 275 ? 12.516 -14.414 -12.469 1 94.44 275 TYR B N 1
ATOM 6407 C CA . TYR B 1 275 ? 13.258 -14.086 -13.68 1 94.44 275 TYR B CA 1
ATOM 6408 C C . TYR B 1 275 ? 13.016 -15.133 -14.766 1 94.44 275 TYR B C 1
ATOM 6410 O O . TYR B 1 275 ? 12.75 -14.797 -15.914 1 94.44 275 TYR B O 1
ATOM 6418 N N . GLU B 1 276 ? 13.078 -16.422 -14.367 1 91.38 276 GLU B N 1
ATOM 6419 C CA . GLU B 1 276 ? 12.906 -17.516 -15.312 1 91.38 276 GLU B CA 1
ATOM 6420 C C . GLU B 1 276 ? 11.477 -17.578 -15.844 1 91.38 276 GLU B C 1
ATOM 6422 O O . GLU B 1 276 ? 11.258 -17.844 -17.031 1 91.38 276 GLU B O 1
ATOM 6427 N N . MET B 1 277 ? 10.586 -17.297 -15.008 1 91.12 277 MET B N 1
ATOM 6428 C CA . MET B 1 277 ? 9.188 -17.297 -15.43 1 91.12 277 MET B CA 1
ATOM 6429 C C . MET B 1 277 ? 8.938 -16.172 -16.438 1 91.12 277 MET B C 1
ATOM 6431 O O . MET B 1 277 ? 8.195 -16.375 -17.406 1 91.12 277 MET B O 1
ATOM 6435 N N . LEU B 1 278 ? 9.484 -15.039 -16.156 1 91.31 278 LEU B N 1
ATOM 6436 C CA . LEU B 1 278 ? 9.352 -13.906 -17.062 1 91.31 278 LEU B CA 1
ATOM 6437 C C . LEU B 1 278 ? 10 -14.211 -18.406 1 91.31 278 LEU B C 1
ATOM 6439 O O . LEU B 1 278 ? 9.523 -13.75 -19.453 1 91.31 278 LEU B O 1
ATOM 6443 N N . ASP B 1 279 ? 11.047 -14.945 -18.375 1 83.5 279 ASP B N 1
ATOM 6444 C CA . ASP B 1 279 ? 11.82 -15.242 -19.578 1 83.5 279 ASP B CA 1
ATOM 6445 C C . ASP B 1 279 ? 11.219 -16.422 -20.344 1 83.5 279 ASP B C 1
ATOM 6447 O O . ASP B 1 279 ? 11.727 -16.797 -21.406 1 83.5 279 ASP B O 1
ATOM 6451 N N . GLU B 1 280 ? 10.125 -16.938 -19.906 1 78.25 280 GLU B N 1
ATOM 6452 C CA . GLU B 1 280 ? 9.492 -18.062 -20.562 1 78.25 280 GLU B CA 1
ATOM 6453 C C . GLU B 1 280 ? 9.102 -17.719 -22 1 78.25 280 GLU B C 1
ATOM 6455 O O . GLU B 1 280 ? 8.328 -16.797 -22.234 1 78.25 280 GLU B O 1
ATOM 6460 N N . SER B 1 281 ? 9.953 -17.344 -22.906 1 55.84 281 SER B N 1
ATOM 6461 C CA . SER B 1 281 ? 9.664 -16.938 -24.281 1 55.84 281 SER B CA 1
ATOM 6462 C C . SER B 1 281 ? 8.789 -17.969 -24.984 1 55.84 281 SER B C 1
ATOM 6464 O O . SER B 1 281 ? 7.844 -17.609 -25.688 1 55.84 281 SER B O 1
ATOM 6466 N N . ASP B 1 282 ? 9.211 -19.203 -25.469 1 49.25 282 ASP B N 1
ATOM 6467 C CA . ASP B 1 282 ? 8.648 -20.078 -26.484 1 49.25 282 ASP B CA 1
ATOM 6468 C C . ASP B 1 282 ? 7.938 -21.281 -25.844 1 49.25 282 ASP B C 1
ATOM 6470 O O . ASP B 1 282 ? 7.73 -22.297 -26.5 1 49.25 282 ASP B O 1
ATOM 6474 N N . GLY B 1 283 ? 7.27 -21.031 -24.672 1 51.34 283 GLY B N 1
ATOM 6475 C CA . GLY B 1 283 ? 6.523 -22.188 -24.203 1 51.34 283 GLY B CA 1
ATOM 6476 C C . GLY B 1 283 ? 7.414 -23.312 -23.688 1 51.34 283 GLY B C 1
ATOM 6477 O O . GLY B 1 283 ? 6.922 -24.328 -23.203 1 51.34 283 GLY B O 1
ATOM 6478 N N . ARG B 1 284 ? 8.633 -23.312 -24.109 1 48.75 284 ARG B N 1
ATOM 6479 C CA . ARG B 1 284 ? 9.609 -24.375 -23.859 1 48.75 284 ARG B CA 1
ATOM 6480 C C . ARG B 1 284 ? 10.297 -24.172 -22.516 1 48.75 284 ARG B C 1
ATOM 6482 O O . ARG B 1 284 ? 11.266 -24.875 -22.203 1 48.75 284 ARG B O 1
ATOM 6489 N N . GLY B 1 285 ? 9.961 -23.219 -21.641 1 57.22 285 GLY B N 1
ATOM 6490 C CA . GLY B 1 285 ? 10.82 -22.828 -20.531 1 57.22 285 GLY B CA 1
ATOM 6491 C C . GLY B 1 285 ? 10.766 -23.781 -19.359 1 57.22 285 GLY B C 1
ATOM 6492 O O . GLY B 1 285 ? 9.719 -24.344 -19.062 1 57.22 285 GLY B O 1
ATOM 6493 N N . ASN B 1 286 ? 11.844 -24.484 -19.078 1 67.31 286 ASN B N 1
ATOM 6494 C CA . ASN B 1 286 ? 12.172 -25.484 -18.062 1 67.31 286 ASN B CA 1
ATOM 6495 C C . ASN B 1 286 ? 12.242 -24.875 -16.672 1 67.31 286 ASN B C 1
ATOM 6497 O O . ASN B 1 286 ? 12.875 -25.438 -15.773 1 67.31 286 ASN B O 1
ATOM 6501 N N . TRP B 1 287 ? 11.469 -23.594 -16.547 1 79.31 287 TRP B N 1
ATOM 6502 C CA . TRP B 1 287 ? 11.594 -22.984 -15.227 1 79.31 287 TRP B CA 1
ATOM 6503 C C . TRP B 1 287 ? 10.867 -23.797 -14.172 1 79.31 287 TRP B C 1
ATOM 6505 O O . TRP B 1 287 ? 11.25 -23.797 -13 1 79.31 287 TRP B O 1
ATOM 6515 N N . GLN B 1 288 ? 9.938 -24.562 -14.555 1 82.06 288 GLN B N 1
ATOM 6516 C CA . GLN B 1 288 ? 9.078 -25.328 -13.656 1 82.06 288 GLN B CA 1
ATOM 6517 C C . GLN B 1 288 ? 9.867 -26.406 -12.922 1 82.06 288 GLN B C 1
ATOM 6519 O O . GLN B 1 288 ? 9.602 -26.703 -11.758 1 82.06 288 GLN B O 1
ATOM 6524 N N . ARG B 1 289 ? 10.859 -26.891 -13.625 1 83 289 ARG B N 1
ATOM 6525 C CA . ARG B 1 289 ? 11.656 -27.938 -12.992 1 83 289 ARG B CA 1
ATOM 6526 C C . ARG B 1 289 ? 12.516 -27.359 -11.867 1 83 289 ARG B C 1
ATOM 6528 O O . ARG B 1 289 ? 12.883 -28.078 -10.938 1 83 289 ARG B O 1
ATOM 6535 N N . HIS B 1 290 ? 12.781 -26.047 -12.023 1 87.69 290 HIS B N 1
ATOM 6536 C CA . HIS B 1 290 ? 13.602 -25.406 -11 1 87.69 290 HIS B CA 1
ATOM 6537 C C . HIS B 1 290 ? 12.797 -25.141 -9.734 1 87.69 290 HIS B C 1
ATOM 6539 O O . HIS B 1 290 ? 13.375 -24.969 -8.656 1 87.69 290 HIS B O 1
ATOM 6545 N N . LEU B 1 291 ? 11.461 -25.141 -9.844 1 92.19 291 LEU B N 1
ATOM 6546 C CA . LEU B 1 291 ? 10.602 -24.891 -8.695 1 92.19 291 LEU B CA 1
ATOM 6547 C C . LEU B 1 291 ? 10.75 -25.984 -7.645 1 92.19 291 LEU B C 1
ATOM 6549 O O . LEU B 1 291 ? 10.648 -25.703 -6.445 1 92.19 291 LEU B O 1
ATOM 6553 N N . LYS B 1 292 ? 11.016 -27.172 -8.133 1 90.62 292 LYS B N 1
ATOM 6554 C CA . LYS B 1 292 ? 11.195 -28.297 -7.203 1 90.62 292 LYS B CA 1
ATOM 6555 C C . LYS B 1 292 ? 12.43 -28.078 -6.332 1 90.62 292 LYS B C 1
ATOM 6557 O O . LYS B 1 292 ? 12.414 -28.406 -5.141 1 90.62 292 LYS B O 1
ATOM 6562 N N . GLY B 1 293 ? 13.492 -27.609 -6.98 1 89.94 293 GLY B N 1
ATOM 6563 C CA . GLY B 1 293 ? 14.688 -27.281 -6.215 1 89.94 293 GLY B CA 1
ATOM 6564 C C . GLY B 1 293 ? 14.438 -26.25 -5.141 1 89.94 293 GLY B C 1
ATOM 6565 O O . GLY B 1 293 ? 14.93 -26.375 -4.02 1 89.94 293 GLY B O 1
ATOM 6566 N N . VAL B 1 294 ? 13.672 -25.234 -5.473 1 93.06 294 VAL B N 1
ATOM 6567 C CA . VAL B 1 294 ? 13.352 -24.188 -4.504 1 93.06 294 VAL B CA 1
ATOM 6568 C C . VAL B 1 294 ? 12.539 -24.781 -3.357 1 93.06 294 VAL B C 1
ATOM 6570 O O . VAL B 1 294 ? 12.719 -24.406 -2.199 1 93.06 294 VAL B O 1
ATOM 6573 N N . PHE B 1 295 ? 11.656 -25.734 -3.65 1 93.62 295 PHE B N 1
ATOM 6574 C CA . PHE B 1 295 ? 10.891 -26.422 -2.623 1 93.62 295 PHE B CA 1
ATOM 6575 C C . PHE B 1 295 ? 11.828 -27.094 -1.614 1 93.62 295 PHE B C 1
ATOM 6577 O O . PHE B 1 295 ? 11.656 -26.922 -0.405 1 93.62 295 PHE B O 1
ATOM 6584 N N . TRP B 1 296 ? 12.789 -27.766 -2.141 1 90.69 296 TRP B N 1
ATOM 6585 C CA . TRP B 1 296 ? 13.664 -28.531 -1.26 1 90.69 296 TRP B CA 1
ATOM 6586 C C . TRP B 1 296 ? 14.547 -27.609 -0.433 1 90.69 296 TRP B C 1
ATOM 6588 O O . TRP B 1 296 ? 14.875 -27.906 0.716 1 90.69 296 TRP B O 1
ATOM 6598 N N . ILE B 1 297 ? 14.953 -26.453 -0.976 1 91.62 297 ILE B N 1
ATOM 6599 C CA . ILE B 1 297 ? 15.703 -25.453 -0.213 1 91.62 297 ILE B CA 1
ATOM 6600 C C . ILE B 1 297 ? 14.859 -24.984 0.966 1 91.62 297 ILE B C 1
ATOM 6602 O O . ILE B 1 297 ? 15.336 -24.938 2.102 1 91.62 297 ILE B O 1
ATOM 6606 N N . GLN B 1 298 ? 13.602 -24.703 0.729 1 94.75 298 GLN B N 1
ATOM 6607 C CA . GLN B 1 298 ? 12.711 -24.219 1.775 1 94.75 298 GLN B CA 1
ATOM 6608 C C . GLN B 1 298 ? 12.453 -25.281 2.826 1 94.75 298 GLN B C 1
ATOM 6610 O O . GLN B 1 298 ? 12.508 -25.016 4.027 1 94.75 298 GLN B O 1
ATOM 6615 N N . ARG B 1 299 ? 12.219 -26.438 2.33 1 91.44 299 ARG B N 1
ATOM 6616 C CA . ARG B 1 299 ? 11.938 -27.547 3.238 1 91.44 299 ARG B CA 1
ATOM 6617 C C . ARG B 1 299 ? 13.133 -27.844 4.145 1 91.44 299 ARG B C 1
ATOM 6619 O O . ARG B 1 299 ? 12.961 -28.094 5.336 1 91.44 299 ARG B O 1
ATOM 6626 N N . SER B 1 300 ? 14.328 -27.812 3.588 1 88.19 300 SER B N 1
ATOM 6627 C CA . SER B 1 300 ? 15.547 -28.094 4.34 1 88.19 300 SER B CA 1
ATOM 6628 C C . SER B 1 300 ? 15.75 -27.078 5.461 1 88.19 300 SER B C 1
ATOM 6630 O O . SER B 1 300 ? 16.453 -27.359 6.438 1 88.19 300 SER B O 1
ATOM 6632 N N . GLN B 1 301 ? 15.102 -25.953 5.32 1 91.19 301 GLN B N 1
ATOM 6633 C CA . GLN B 1 301 ? 15.211 -24.906 6.332 1 91.19 301 GLN B CA 1
ATOM 6634 C C . GLN B 1 301 ? 13.93 -24.797 7.152 1 91.19 301 GLN B C 1
ATOM 6636 O O . GLN B 1 301 ? 13.742 -23.828 7.898 1 91.19 301 GLN B O 1
ATOM 6641 N N . ASN B 1 302 ? 13.023 -25.688 6.938 1 91.81 302 ASN B N 1
ATOM 6642 C CA . ASN B 1 302 ? 11.727 -25.719 7.613 1 91.81 302 ASN B CA 1
ATOM 6643 C C . ASN B 1 302 ? 10.922 -24.453 7.34 1 91.81 302 ASN B C 1
ATOM 6645 O O . ASN B 1 302 ? 10.305 -23.891 8.25 1 91.81 302 ASN B O 1
ATOM 6649 N N . VAL B 1 303 ? 11.047 -23.922 6.145 1 95.81 303 VAL B N 1
ATOM 6650 C CA . VAL B 1 303 ? 10.312 -22.75 5.715 1 95.81 303 VAL B CA 1
ATOM 6651 C C . VAL B 1 303 ? 8.938 -23.156 5.184 1 95.81 303 VAL B C 1
ATOM 6653 O O . VAL B 1 303 ? 8.836 -24.062 4.367 1 95.81 303 VAL B O 1
ATOM 6656 N N . ASN B 1 304 ? 7.902 -22.531 5.703 1 96.31 304 ASN B N 1
ATOM 6657 C CA . ASN B 1 304 ? 6.543 -22.828 5.262 1 96.31 304 ASN B CA 1
ATOM 6658 C C . ASN B 1 304 ? 5.648 -21.594 5.34 1 96.31 304 ASN B C 1
ATOM 6660 O O . ASN B 1 304 ? 6.141 -20.469 5.484 1 96.31 304 ASN B O 1
ATOM 6664 N N . GLY B 1 305 ? 4.348 -21.766 5.219 1 96.94 305 GLY B N 1
ATOM 6665 C CA . GLY B 1 305 ? 3.404 -20.672 5.109 1 96.94 305 GLY B CA 1
ATOM 6666 C C . GLY B 1 305 ? 3.113 -20 6.434 1 96.94 305 GLY B C 1
ATOM 6667 O O . GLY B 1 305 ? 2.385 -19 6.488 1 96.94 305 GLY B O 1
ATOM 6668 N N . SER B 1 306 ? 3.74 -20.469 7.496 1 95.06 306 SER B N 1
ATOM 6669 C CA . SER B 1 306 ? 3.514 -19.891 8.82 1 95.06 306 SER B CA 1
ATOM 6670 C C . SER B 1 306 ? 4.832 -19.531 9.5 1 95.06 306 SER B C 1
ATOM 6672 O O . SER B 1 306 ? 4.883 -19.375 10.719 1 95.06 306 SER B O 1
ATOM 6674 N N . SER B 1 307 ? 5.934 -19.406 8.75 1 95.75 307 SER B N 1
ATOM 6675 C CA . SER B 1 307 ? 7.27 -19.188 9.305 1 95.75 307 SER B CA 1
ATOM 6676 C C . SER B 1 307 ? 7.445 -17.734 9.75 1 95.75 307 SER B C 1
ATOM 6678 O O . SER B 1 307 ? 8.312 -17.438 10.578 1 95.75 307 SER B O 1
ATOM 6680 N N . GLY B 1 308 ? 6.621 -16.891 9.266 1 94.62 308 GLY B N 1
ATOM 6681 C CA . GLY B 1 308 ? 6.758 -15.477 9.562 1 94.62 308 GLY B CA 1
ATOM 6682 C C . GLY B 1 308 ? 7.867 -14.805 8.773 1 94.62 308 GLY B C 1
ATOM 6683 O O . GLY B 1 308 ? 8.703 -15.477 8.164 1 94.62 308 GLY B O 1
ATOM 6684 N N . GLY B 1 309 ? 7.816 -13.508 8.695 1 96.06 309 GLY B N 1
ATOM 6685 C CA . GLY B 1 309 ? 8.883 -12.711 8.094 1 96.06 309 GLY B CA 1
ATOM 6686 C C . GLY B 1 309 ? 9.125 -13.047 6.637 1 96.06 309 GLY B C 1
ATOM 6687 O O . GLY B 1 309 ? 8.195 -13.383 5.906 1 96.06 309 GLY B O 1
ATOM 6688 N N . LEU B 1 310 ? 10.352 -12.867 6.18 1 97.62 310 LEU B N 1
ATOM 6689 C CA . LEU B 1 310 ? 10.719 -13.062 4.781 1 97.62 310 LEU B CA 1
ATOM 6690 C C . LEU B 1 310 ? 10.586 -14.523 4.379 1 97.62 310 LEU B C 1
ATOM 6692 O O . LEU B 1 310 ? 10.211 -14.828 3.244 1 97.62 310 LEU B O 1
ATOM 6696 N N . ARG B 1 311 ? 10.875 -15.453 5.281 1 98.12 311 ARG B N 1
ATOM 6697 C CA . ARG B 1 311 ? 10.758 -16.875 5 1 98.12 311 ARG B CA 1
ATOM 6698 C C . ARG B 1 311 ? 9.336 -17.234 4.574 1 98.12 311 ARG B C 1
ATOM 6700 O O . ARG B 1 311 ? 9.141 -17.922 3.566 1 98.12 311 ARG B O 1
ATOM 6707 N N . GLN B 1 312 ? 8.422 -16.703 5.273 1 97.81 312 GLN B N 1
ATOM 6708 C CA . GLN B 1 312 ? 7.02 -16.938 4.93 1 97.81 312 GLN B CA 1
ATOM 6709 C C . GLN B 1 312 ? 6.66 -16.266 3.607 1 97.81 312 GLN B C 1
ATOM 6711 O O . GLN B 1 312 ? 5.938 -16.844 2.791 1 97.81 312 GLN B O 1
ATOM 6716 N N . ALA B 1 313 ? 7.113 -15.039 3.461 1 98.38 313 ALA B N 1
ATOM 6717 C CA . ALA B 1 313 ? 6.832 -14.305 2.229 1 98.38 313 ALA B CA 1
ATOM 6718 C C . ALA B 1 313 ? 7.359 -15.062 1.011 1 98.38 313 ALA B C 1
ATOM 6720 O O . ALA B 1 313 ? 6.676 -15.156 -0.012 1 98.38 313 ALA B O 1
ATOM 6721 N N . VAL B 1 314 ? 8.547 -15.641 1.088 1 98.44 314 VAL B N 1
ATOM 6722 C CA . VAL B 1 314 ? 9.156 -16.406 0.005 1 98.44 314 VAL B CA 1
ATOM 6723 C C . VAL B 1 314 ? 8.32 -17.641 -0.291 1 98.44 314 VAL B C 1
ATOM 6725 O O . VAL B 1 314 ? 8.086 -17.984 -1.454 1 98.44 314 VAL B O 1
ATOM 6728 N N . TRP B 1 315 ? 7.859 -18.281 0.725 1 98.5 315 TRP B N 1
ATOM 6729 C CA . TRP B 1 315 ? 7.082 -19.5 0.556 1 98.5 315 TRP B CA 1
ATOM 6730 C C . TRP B 1 315 ? 5.801 -19.234 -0.225 1 98.5 315 TRP B C 1
ATOM 6732 O O . TRP B 1 315 ? 5.473 -19.969 -1.161 1 98.5 315 TRP B O 1
ATOM 6742 N N . TRP B 1 316 ? 5.105 -18.203 0.174 1 98.56 316 TRP B N 1
ATOM 6743 C CA . TRP B 1 316 ? 3.848 -17.891 -0.495 1 98.56 316 TRP B CA 1
ATOM 6744 C C . TRP B 1 316 ? 4.09 -17.469 -1.938 1 98.56 316 TRP B C 1
ATOM 6746 O O . TRP B 1 316 ? 3.312 -17.812 -2.832 1 98.56 316 TRP B O 1
ATOM 6756 N N . ALA B 1 317 ? 5.117 -16.641 -2.217 1 98.44 317 ALA B N 1
ATOM 6757 C CA . ALA B 1 317 ? 5.469 -16.281 -3.586 1 98.44 317 ALA B CA 1
ATOM 6758 C C . ALA B 1 317 ? 5.773 -17.516 -4.426 1 98.44 317 ALA B C 1
ATOM 6760 O O . ALA B 1 317 ? 5.32 -17.625 -5.566 1 98.44 317 ALA B O 1
ATOM 6761 N N . TRP B 1 318 ? 6.488 -18.438 -3.844 1 98.12 318 TRP B N 1
ATOM 6762 C CA . TRP B 1 318 ? 6.836 -19.703 -4.5 1 98.12 318 TRP B CA 1
ATOM 6763 C C . TRP B 1 318 ? 5.586 -20.531 -4.773 1 98.12 318 TRP B C 1
ATOM 6765 O O . TRP B 1 318 ? 5.438 -21.094 -5.859 1 98.12 318 TRP B O 1
ATOM 6775 N N . LEU B 1 319 ? 4.715 -20.625 -3.803 1 98.44 319 LEU B N 1
ATOM 6776 C CA . LEU B 1 319 ? 3.514 -21.438 -3.98 1 98.44 319 LEU B CA 1
ATOM 6777 C C . LEU B 1 319 ? 2.68 -20.922 -5.148 1 98.44 319 LEU B C 1
ATOM 6779 O O . LEU B 1 319 ? 2.133 -21.719 -5.922 1 98.44 319 LEU B O 1
ATOM 6783 N N . ARG B 1 320 ? 2.529 -19.625 -5.258 1 98.12 320 ARG B N 1
ATOM 6784 C CA . ARG B 1 320 ? 1.769 -19.062 -6.371 1 98.12 320 ARG B CA 1
ATOM 6785 C C . ARG B 1 320 ? 2.373 -19.469 -7.711 1 98.12 320 ARG B C 1
ATOM 6787 O O . ARG B 1 320 ? 1.645 -19.75 -8.664 1 98.12 320 ARG B O 1
ATOM 6794 N N . GLN B 1 321 ? 3.693 -19.516 -7.785 1 97 321 GLN B N 1
ATOM 6795 C CA . GLN B 1 321 ? 4.344 -19.969 -9.008 1 97 321 GLN B CA 1
ATOM 6796 C C . GLN B 1 321 ? 4.086 -21.453 -9.258 1 97 321 GLN B C 1
ATOM 6798 O O . GLN B 1 321 ? 3.775 -21.844 -10.383 1 97 321 GLN B O 1
ATOM 6803 N N . ASP B 1 322 ? 4.164 -22.172 -8.211 1 97.62 322 ASP B N 1
ATOM 6804 C CA . ASP B 1 322 ? 4.004 -23.609 -8.352 1 97.62 322 ASP B CA 1
ATOM 6805 C C . ASP B 1 322 ? 2.564 -23.969 -8.703 1 97.62 322 ASP B C 1
ATOM 6807 O O . ASP B 1 322 ? 2.318 -24.938 -9.43 1 97.62 322 ASP B O 1
ATOM 6811 N N . VAL B 1 323 ? 1.638 -23.266 -8.164 1 98.12 323 VAL B N 1
ATOM 6812 C CA . VAL B 1 323 ? 0.231 -23.516 -8.461 1 98.12 323 VAL B CA 1
ATOM 6813 C C . VAL B 1 323 ? -0.003 -23.375 -9.969 1 98.12 323 VAL B C 1
ATOM 6815 O O . VAL B 1 323 ? -0.65 -24.234 -10.578 1 98.12 323 VAL B O 1
ATOM 6818 N N . TRP B 1 324 ? 0.49 -22.359 -10.547 1 96.88 324 TRP B N 1
ATOM 6819 C CA . TRP B 1 324 ? 0.326 -22.141 -11.977 1 96.88 324 TRP B CA 1
ATOM 6820 C C . TRP B 1 324 ? 1.027 -23.234 -12.781 1 96.88 324 TRP B C 1
ATOM 6822 O O . TRP B 1 324 ? 0.449 -23.797 -13.711 1 96.88 324 TRP B O 1
ATOM 6832 N N . ALA B 1 325 ? 2.283 -23.562 -12.383 1 95.31 325 ALA B N 1
ATOM 6833 C CA . ALA B 1 325 ? 3.043 -24.609 -13.062 1 95.31 325 ALA B CA 1
ATOM 6834 C C . ALA B 1 325 ? 2.346 -25.969 -12.953 1 95.31 325 ALA B C 1
ATOM 6836 O O . ALA B 1 325 ? 2.229 -26.688 -13.938 1 95.31 325 ALA B O 1
ATOM 6837 N N . ALA B 1 326 ? 1.903 -26.234 -11.742 1 96.19 326 ALA B N 1
ATOM 6838 C CA . ALA B 1 326 ? 1.234 -27.516 -11.492 1 96.19 326 ALA B CA 1
ATOM 6839 C C . ALA B 1 326 ? -0.042 -27.625 -12.32 1 96.19 326 ALA B C 1
ATOM 6841 O O . ALA B 1 326 ? -0.313 -28.688 -12.906 1 96.19 326 ALA B O 1
ATOM 6842 N N . PHE B 1 327 ? -0.841 -26.609 -12.438 1 96.75 327 PHE B N 1
ATOM 6843 C CA . PHE B 1 327 ? -2.057 -26.594 -13.242 1 96.75 327 PHE B CA 1
ATOM 6844 C C . PHE B 1 327 ? -1.739 -26.859 -14.711 1 96.75 327 PHE B C 1
ATOM 6846 O O . PHE B 1 327 ? -2.381 -27.688 -15.352 1 96.75 327 PHE B O 1
ATOM 6853 N N . ARG B 1 328 ? -0.702 -26.156 -15.203 1 92.75 328 ARG B N 1
ATOM 6854 C CA . ARG B 1 328 ? -0.342 -26.266 -16.609 1 92.75 328 ARG B CA 1
ATOM 6855 C C . ARG B 1 328 ? 0.198 -27.656 -16.938 1 92.75 328 ARG B C 1
ATOM 6857 O O . ARG B 1 328 ? -0.046 -28.188 -18.016 1 92.75 328 ARG B O 1
ATOM 6864 N N . GLU B 1 329 ? 0.895 -28.25 -15.938 1 92.12 329 GLU B N 1
ATOM 6865 C CA . GLU B 1 329 ? 1.546 -29.547 -16.141 1 92.12 329 GLU B CA 1
ATOM 6866 C C . GLU B 1 329 ? 0.633 -30.688 -15.727 1 92.12 329 GLU B C 1
ATOM 6868 O O . GLU B 1 329 ? 1.007 -31.859 -15.844 1 92.12 329 GLU B O 1
ATOM 6873 N N . LYS B 1 330 ? -0.532 -30.438 -15.203 1 92.88 330 LYS B N 1
ATOM 6874 C CA . LYS B 1 330 ? -1.485 -31.438 -14.727 1 92.88 330 LYS B CA 1
ATOM 6875 C C . LYS B 1 330 ? -0.854 -32.344 -13.672 1 92.88 330 LYS B C 1
ATOM 6877 O O . LYS B 1 330 ? -0.954 -33.562 -13.75 1 92.88 330 LYS B O 1
ATOM 6882 N N . ARG B 1 331 ? -0.173 -31.703 -12.742 1 93.5 331 ARG B N 1
ATOM 6883 C CA . ARG B 1 331 ? 0.42 -32.375 -11.602 1 93.5 331 ARG B CA 1
ATOM 6884 C C . ARG B 1 331 ? 0.014 -31.719 -10.289 1 93.5 331 ARG B C 1
ATOM 6886 O O . ARG B 1 331 ? -0.521 -30.609 -10.289 1 93.5 331 ARG B O 1
ATOM 6893 N N . SER B 1 332 ? 0.269 -32.438 -9.234 1 94.88 332 SER B N 1
ATOM 6894 C CA . SER B 1 332 ? 0.04 -31.859 -7.918 1 94.88 332 SER B CA 1
ATOM 6895 C C . SER B 1 332 ? 1.133 -30.859 -7.559 1 94.88 332 SER B C 1
ATOM 6897 O O . SER B 1 332 ? 2.242 -30.922 -8.094 1 94.88 332 SER B O 1
ATOM 6899 N N . CYS B 1 333 ? 0.825 -29.906 -6.727 1 96.62 333 CYS B N 1
ATOM 6900 C CA . CYS B 1 333 ? 1.822 -28.984 -6.18 1 96.62 333 CYS B CA 1
ATOM 6901 C C . CYS B 1 333 ? 2.85 -29.734 -5.34 1 96.62 333 CYS B C 1
ATOM 6903 O O . CYS B 1 333 ? 2.559 -30.812 -4.816 1 96.62 333 CYS B O 1
ATOM 6905 N N . PHE B 1 334 ? 4.051 -29.141 -5.211 1 93.75 334 PHE B N 1
ATOM 6906 C CA . PHE B 1 334 ? 5.141 -29.812 -4.512 1 93.75 334 PHE B CA 1
ATOM 6907 C C . PHE B 1 334 ? 4.902 -29.812 -3.008 1 93.75 334 PHE B C 1
ATOM 6909 O O . PHE B 1 334 ? 5.277 -30.75 -2.311 1 93.75 334 PHE B O 1
ATOM 6916 N N . SER B 1 335 ? 4.215 -28.812 -2.541 1 90.75 335 SER B N 1
ATOM 6917 C CA . SER B 1 335 ? 4.109 -28.656 -1.095 1 90.75 335 SER B CA 1
ATOM 6918 C C . SER B 1 335 ? 3.004 -29.547 -0.523 1 90.75 335 SER B C 1
ATOM 6920 O O . SER B 1 335 ? 1.938 -29.688 -1.128 1 90.75 335 SER B O 1
ATOM 6922 N N . PHE B 1 336 ? 3.328 -30.094 0.734 1 90.75 336 PHE B N 1
ATOM 6923 C CA . PHE B 1 336 ? 2.334 -30.844 1.485 1 90.75 336 PHE B CA 1
ATOM 6924 C C . PHE B 1 336 ? 2.002 -30.156 2.799 1 90.75 336 PHE B C 1
ATOM 6926 O O . PHE B 1 336 ? 1.434 -30.766 3.707 1 90.75 336 PHE B O 1
ATOM 6933 N N . TRP B 1 337 ? 2.461 -28.922 2.857 1 94.62 337 TRP B N 1
ATOM 6934 C CA . TRP B 1 337 ? 2.203 -28.141 4.066 1 94.62 337 TRP B CA 1
ATOM 6935 C C . TRP B 1 337 ? 0.716 -27.844 4.219 1 94.62 337 TRP B C 1
ATOM 6937 O O . TRP B 1 337 ? 0.041 -27.516 3.24 1 94.62 337 TRP B O 1
ATOM 6947 N N . VAL B 1 338 ? 0.248 -27.969 5.469 1 95.69 338 VAL B N 1
ATOM 6948 C CA . VAL B 1 338 ? -1.145 -27.688 5.797 1 95.69 338 VAL B CA 1
ATOM 6949 C C . VAL B 1 338 ? -1.209 -26.547 6.816 1 95.69 338 VAL B C 1
ATOM 6951 O O . VAL B 1 338 ? -0.521 -26.578 7.84 1 95.69 338 VAL B O 1
ATOM 6954 N N . PRO B 1 339 ? -2.027 -25.516 6.477 1 95.69 339 PRO B N 1
ATOM 6955 C CA . PRO B 1 339 ? -2.156 -24.422 7.449 1 95.69 339 PRO B CA 1
ATOM 6956 C C . PRO B 1 339 ? -2.682 -24.906 8.805 1 95.69 339 PRO B C 1
ATOM 6958 O O . PRO B 1 339 ? -3.613 -25.703 8.859 1 95.69 339 PRO B O 1
ATOM 6961 N N . VAL B 1 340 ? -2.074 -24.312 9.844 1 92.38 340 VAL B N 1
ATOM 6962 C CA . VAL B 1 340 ? -2.445 -24.734 11.195 1 92.38 340 VAL B CA 1
ATOM 6963 C C . VAL B 1 340 ? -3.387 -23.703 11.812 1 92.38 340 VAL B C 1
ATOM 6965 O O . VAL B 1 340 ? -4.242 -24.047 12.633 1 92.38 340 VAL B O 1
ATOM 6968 N N . GLN B 1 341 ? -3.293 -22.5 11.445 1 93.5 341 GLN B N 1
ATOM 6969 C CA . GLN B 1 341 ? -4.129 -21.438 12.008 1 93.5 341 GLN B CA 1
ATOM 6970 C C . GLN B 1 341 ? -5.574 -21.578 11.539 1 93.5 341 GLN B C 1
ATOM 6972 O O . GLN B 1 341 ? -5.828 -21.859 10.367 1 93.5 341 GLN B O 1
ATOM 6977 N N . GLU B 1 342 ? -6.426 -21.344 12.453 1 93.38 342 GLU B N 1
ATOM 6978 C CA . GLU B 1 342 ? -7.844 -21.328 12.109 1 93.38 342 GLU B CA 1
ATOM 6979 C C . GLU B 1 342 ? -8.219 -20.047 11.367 1 93.38 342 GLU B C 1
ATOM 6981 O O . GLU B 1 342 ? -7.57 -19.016 11.539 1 93.38 342 GLU B O 1
ATOM 6986 N N . LEU B 1 343 ? -9.297 -20.109 10.594 1 93.12 343 LEU B N 1
ATOM 6987 C CA . LEU B 1 343 ? -9.719 -18.984 9.781 1 93.12 343 LEU B CA 1
ATOM 6988 C C . LEU B 1 343 ? -10.047 -17.781 10.648 1 93.12 343 LEU B C 1
ATOM 6990 O O . LEU B 1 343 ? -9.789 -16.641 10.258 1 93.12 343 LEU B O 1
ATOM 6994 N N . GLY B 1 344 ? -10.531 -18.031 11.859 1 90.31 344 GLY B N 1
ATOM 6995 C CA . GLY B 1 344 ? -10.914 -16.953 12.758 1 90.31 344 GLY B CA 1
ATOM 6996 C C . GLY B 1 344 ? -9.727 -16.156 13.266 1 90.31 344 GLY B C 1
ATOM 6997 O O . GLY B 1 344 ? -9.883 -15.023 13.727 1 90.31 344 GLY B O 1
ATOM 6998 N N . GLU B 1 345 ? -8.57 -16.688 13.117 1 92.94 345 GLU B N 1
ATOM 6999 C CA . GLU B 1 345 ? -7.355 -16.047 13.625 1 92.94 345 GLU B CA 1
ATOM 7000 C C . GLU B 1 345 ? -6.676 -15.227 12.539 1 92.94 345 GLU B C 1
ATOM 7002 O O . GLU B 1 345 ? -5.766 -14.445 12.82 1 92.94 345 GLU B O 1
ATOM 7007 N N . LEU B 1 346 ? -7.16 -15.359 11.336 1 93.94 346 LEU B N 1
ATOM 7008 C CA . LEU B 1 346 ? -6.484 -14.727 10.211 1 93.94 346 LEU B CA 1
ATOM 7009 C C . LEU B 1 346 ? -7.031 -13.328 9.969 1 93.94 346 LEU B C 1
ATOM 7011 O O . LEU B 1 346 ? -8.234 -13.086 10.117 1 93.94 346 LEU B O 1
ATOM 7015 N N . ASP B 1 347 ? -6.129 -12.414 9.68 1 90 347 ASP B N 1
ATOM 7016 C CA . ASP B 1 347 ? -6.566 -11.125 9.156 1 90 347 ASP B CA 1
ATOM 7017 C C . ASP B 1 347 ? -6.859 -11.211 7.664 1 90 347 ASP B C 1
ATOM 7019 O O . ASP B 1 347 ? -6.852 -12.297 7.082 1 90 347 ASP B O 1
ATOM 7023 N N . GLN B 1 348 ? -7.121 -10.148 7.055 1 90.69 348 GLN B N 1
ATOM 7024 C CA . GLN B 1 348 ? -7.531 -10.133 5.656 1 90.69 348 GLN B CA 1
ATOM 7025 C C . GLN B 1 348 ? -6.418 -10.656 4.75 1 90.69 348 GLN B C 1
ATOM 7027 O O . GLN B 1 348 ? -6.684 -11.32 3.746 1 90.69 348 GLN B O 1
ATOM 7032 N N . HIS B 1 349 ? -5.188 -10.391 5.043 1 93.19 349 HIS B N 1
ATOM 7033 C CA . HIS B 1 349 ? -4.066 -10.852 4.238 1 93.19 349 HIS B CA 1
ATOM 7034 C C . HIS B 1 349 ? -3.857 -12.352 4.398 1 93.19 349 HIS B C 1
ATOM 7036 O O . HIS B 1 349 ? -3.566 -13.055 3.424 1 93.19 349 HIS B O 1
ATOM 7042 N N . GLY B 1 350 ? -4.043 -12.758 5.66 1 95.25 350 GLY B N 1
ATOM 7043 C CA . GLY B 1 350 ? -4.004 -14.195 5.898 1 95.25 350 GLY B CA 1
ATOM 7044 C C . GLY B 1 350 ? -5.094 -14.953 5.16 1 95.25 350 GLY B C 1
ATOM 7045 O O . GLY B 1 350 ? -4.867 -16.062 4.672 1 95.25 350 GLY B O 1
ATOM 7046 N N . MET B 1 351 ? -6.219 -14.375 5.07 1 96.56 351 MET B N 1
ATOM 7047 C CA . MET B 1 351 ? -7.324 -15 4.348 1 96.56 351 MET B CA 1
ATOM 7048 C C . MET B 1 351 ? -7.035 -15.047 2.852 1 96.56 351 MET B C 1
ATOM 7050 O O . MET B 1 351 ? -7.414 -16 2.174 1 96.56 351 MET B O 1
ATOM 7054 N N . ALA B 1 352 ? -6.438 -13.984 2.354 1 97.25 352 ALA B N 1
ATOM 7055 C CA . ALA B 1 352 ? -6.055 -13.984 0.943 1 97.25 352 ALA B CA 1
ATOM 7056 C C . ALA B 1 352 ? -5.039 -15.086 0.649 1 97.25 352 ALA B C 1
ATOM 7058 O O . ALA B 1 352 ? -5.141 -15.781 -0.368 1 97.25 352 ALA B O 1
ATOM 7059 N N . ASP B 1 353 ? -4.086 -15.289 1.545 1 97.75 353 ASP B N 1
ATOM 7060 C CA . ASP B 1 353 ? -3.137 -16.391 1.419 1 97.75 353 ASP B CA 1
ATOM 7061 C C . ASP B 1 353 ? -3.85 -17.734 1.462 1 97.75 353 ASP B C 1
ATOM 7063 O O . ASP B 1 353 ? -3.48 -18.656 0.736 1 97.75 353 ASP B O 1
ATOM 7067 N N . ARG B 1 354 ? -4.832 -17.797 2.312 1 98 354 ARG B N 1
ATOM 7068 C CA . ARG B 1 354 ? -5.602 -19.031 2.424 1 98 354 ARG B CA 1
ATOM 7069 C C . ARG B 1 354 ? -6.324 -19.344 1.119 1 98 354 ARG B C 1
ATOM 7071 O O . ARG B 1 354 ? -6.484 -20.516 0.758 1 98 354 ARG B O 1
ATOM 7078 N N . ALA B 1 355 ? -6.793 -18.328 0.454 1 98.31 355 ALA B N 1
ATOM 7079 C CA . ALA B 1 355 ? -7.414 -18.531 -0.853 1 98.31 355 ALA B CA 1
ATOM 7080 C C . ALA B 1 355 ? -6.445 -19.203 -1.825 1 98.31 355 ALA B C 1
ATOM 7082 O O . ALA B 1 355 ? -6.828 -20.094 -2.584 1 98.31 355 ALA B O 1
ATOM 7083 N N . ILE B 1 356 ? -5.172 -18.812 -1.793 1 98.69 356 ILE B N 1
ATOM 7084 C CA . ILE B 1 356 ? -4.148 -19.391 -2.658 1 98.69 356 ILE B CA 1
ATOM 7085 C C . ILE B 1 356 ? -3.898 -20.844 -2.256 1 98.69 356 ILE B C 1
ATOM 7087 O O . ILE B 1 356 ? -3.727 -21.703 -3.115 1 98.69 356 ILE B O 1
ATOM 7091 N N . TYR B 1 357 ? -3.883 -21.047 -0.982 1 98.5 357 TYR B N 1
ATOM 7092 C CA . TYR B 1 357 ? -3.74 -22.422 -0.501 1 98.5 357 TYR B CA 1
ATOM 7093 C C . TYR B 1 357 ? -4.871 -23.297 -1.023 1 98.5 357 TYR B C 1
ATOM 7095 O O . TYR B 1 357 ? -4.629 -24.422 -1.487 1 98.5 357 TYR B O 1
ATOM 7103 N N . LEU B 1 358 ? -6.062 -22.812 -0.938 1 98.5 358 LEU B N 1
ATOM 7104 C CA . LEU B 1 358 ? -7.207 -23.594 -1.399 1 98.5 358 LEU B CA 1
ATOM 7105 C C . LEU B 1 358 ? -7.148 -23.797 -2.908 1 98.5 358 LEU B C 1
ATOM 7107 O O . LEU B 1 358 ? -7.539 -24.859 -3.408 1 98.5 358 LEU B O 1
ATOM 7111 N N . LEU B 1 359 ? -6.703 -22.781 -3.619 1 98.75 359 LEU B N 1
ATOM 7112 C CA . LEU B 1 359 ? -6.496 -22.969 -5.051 1 98.75 359 LEU B CA 1
ATOM 7113 C C . LEU B 1 359 ? -5.469 -24.062 -5.312 1 98.75 359 LEU B C 1
ATOM 7115 O O . LEU B 1 359 ? -5.637 -24.875 -6.23 1 98.75 359 LEU B O 1
ATOM 7119 N N . SER B 1 360 ? -4.359 -24.125 -4.5 1 98.69 360 SER B N 1
ATOM 7120 C CA . SER B 1 360 ? -3.369 -25.188 -4.656 1 98.69 360 SER B CA 1
ATOM 7121 C C . SER B 1 360 ? -3.986 -26.547 -4.418 1 98.69 360 SER B C 1
ATOM 7123 O O . SER B 1 360 ? -3.652 -27.516 -5.109 1 98.69 360 SER B O 1
ATOM 7125 N N . GLN B 1 361 ? -4.922 -26.625 -3.482 1 97.94 361 GLN B N 1
ATOM 7126 C CA . GLN B 1 361 ? -5.621 -27.891 -3.221 1 97.94 361 GLN B CA 1
ATOM 7127 C C . GLN B 1 361 ? -6.539 -28.25 -4.383 1 97.94 361 GLN B C 1
ATOM 7129 O O . GLN B 1 361 ? -6.699 -29.438 -4.703 1 97.94 361 GLN B O 1
ATOM 7134 N N . ALA B 1 362 ? -7.168 -27.312 -4.938 1 98.25 362 ALA B N 1
ATOM 7135 C CA . ALA B 1 362 ? -8.016 -27.562 -6.102 1 98.25 362 ALA B CA 1
ATOM 7136 C C . ALA B 1 362 ? -7.184 -28.062 -7.281 1 98.25 362 ALA B C 1
ATOM 7138 O O . ALA B 1 362 ? -7.637 -28.922 -8.047 1 98.25 362 ALA B O 1
ATOM 7139 N N . VAL B 1 363 ? -6.008 -27.5 -7.449 1 98.06 363 VAL B N 1
ATOM 7140 C CA . VAL B 1 363 ? -5.105 -27.969 -8.5 1 98.06 363 VAL B CA 1
ATOM 7141 C C . VAL B 1 363 ? -4.711 -29.422 -8.234 1 98.06 363 VAL B C 1
ATOM 7143 O O . VAL B 1 363 ? -4.637 -30.219 -9.164 1 98.06 363 VAL B O 1
ATOM 7146 N N . ASN B 1 364 ? -4.453 -29.734 -6.973 1 96.44 364 ASN B N 1
ATOM 7147 C CA . ASN B 1 364 ? -4.184 -31.109 -6.617 1 96.44 364 ASN B CA 1
ATOM 7148 C C . ASN B 1 364 ? -5.359 -32.031 -6.965 1 96.44 364 ASN B C 1
ATOM 7150 O O . ASN B 1 364 ? -5.168 -33.125 -7.465 1 96.44 364 ASN B O 1
ATOM 7154 N N . TYR B 1 365 ? -6.551 -31.594 -6.668 1 95.75 365 TYR B N 1
ATOM 7155 C CA . TYR B 1 365 ? -7.75 -32.344 -7.016 1 95.75 365 TYR B CA 1
ATOM 7156 C C . TYR B 1 365 ? -7.836 -32.594 -8.516 1 95.75 365 TYR B C 1
ATOM 7158 O O . TYR B 1 365 ? -8.133 -33.688 -8.961 1 95.75 365 TYR B O 1
ATOM 7166 N N . TYR B 1 366 ? -7.641 -31.578 -9.242 1 94.62 366 TYR B N 1
ATOM 7167 C CA . TYR B 1 366 ? -7.617 -31.656 -10.695 1 94.62 366 TYR B CA 1
ATOM 7168 C C . TYR B 1 366 ? -6.609 -32.688 -11.18 1 94.62 366 TYR B C 1
ATOM 7170 O O . TYR B 1 366 ? -6.934 -33.531 -12.016 1 94.62 366 TYR B O 1
ATOM 7178 N N . ALA B 1 367 ? -5.406 -32.625 -10.648 1 93.5 367 ALA B N 1
ATOM 7179 C CA . ALA B 1 367 ? -4.34 -33.562 -11.039 1 93.5 367 ALA B CA 1
ATOM 7180 C C . ALA B 1 367 ? -4.707 -35 -10.711 1 93.5 367 ALA B C 1
ATOM 7182 O O . ALA B 1 367 ? -4.48 -35.906 -11.516 1 93.5 367 ALA B O 1
ATOM 7183 N N . ASN B 1 368 ? -5.293 -35.188 -9.586 1 91.12 368 ASN B N 1
ATOM 7184 C CA . ASN B 1 368 ? -5.68 -36.531 -9.156 1 91.12 368 ASN B CA 1
ATOM 7185 C C . ASN B 1 368 ? -6.844 -37.062 -9.977 1 91.12 368 ASN B C 1
ATOM 7187 O O . ASN B 1 368 ? -6.898 -38.25 -10.273 1 91.12 368 ASN B O 1
ATOM 7191 N N . SER B 1 369 ? -7.742 -36.188 -10.266 1 89.62 369 SER B N 1
ATOM 7192 C CA . SER B 1 369 ? -8.859 -36.594 -11.109 1 89.62 369 SER B CA 1
ATOM 7193 C C . SER B 1 369 ? -8.391 -37 -12.508 1 89.62 369 SER B C 1
ATOM 7195 O O . SER B 1 369 ? -8.883 -37.969 -13.086 1 89.62 369 SER B O 1
ATOM 7197 N N . HIS B 1 370 ? -7.531 -36.344 -13.031 1 85.75 370 HIS B N 1
ATOM 7198 C CA . HIS B 1 370 ? -6.961 -36.625 -14.336 1 85.75 370 HIS B CA 1
ATOM 7199 C C . HIS B 1 370 ? -6.199 -37.938 -14.32 1 85.75 370 HIS B C 1
ATOM 7201 O O . HIS B 1 370 ? -6.27 -38.719 -15.281 1 85.75 370 HIS B O 1
ATOM 7207 N N . ALA B 1 371 ? -5.496 -38.188 -13.281 1 82.62 371 ALA B N 1
ATOM 7208 C CA . ALA B 1 371 ? -4.742 -39.406 -13.133 1 82.62 371 ALA B CA 1
ATOM 7209 C C . ALA B 1 371 ? -5.68 -40.625 -13.016 1 82.62 371 ALA B C 1
ATOM 7211 O O . ALA B 1 371 ? -5.383 -41.688 -13.531 1 82.62 371 ALA B O 1
ATOM 7212 N N . ALA B 1 372 ? -6.77 -40.438 -12.312 1 79.81 372 ALA B N 1
ATOM 7213 C CA . ALA B 1 372 ? -7.746 -41.5 -12.133 1 79.81 372 ALA B CA 1
ATOM 7214 C C . ALA B 1 372 ? -8.414 -41.875 -13.453 1 79.81 372 ALA B C 1
ATOM 7216 O O . ALA B 1 372 ? -8.789 -43.031 -13.672 1 79.81 372 ALA B O 1
ATOM 7217 N N . SER B 1 373 ? -8.641 -40.875 -14.219 1 75.69 373 SER B N 1
ATOM 7218 C CA . SER B 1 373 ? -9.289 -41.125 -15.508 1 75.69 373 SER B CA 1
ATOM 7219 C C . SER B 1 373 ? -8.328 -41.75 -16.5 1 75.69 373 SER B C 1
ATOM 7221 O O . SER B 1 373 ? -8.75 -42.406 -17.453 1 75.69 373 SER B O 1
ATOM 7223 N N . SER B 1 374 ? -7.113 -41.438 -16.234 1 66.56 374 SER B N 1
ATOM 7224 C CA . SER B 1 374 ? -6.137 -42.031 -17.141 1 66.56 374 SER B CA 1
ATOM 7225 C C . SER B 1 374 ? -5.789 -43.469 -16.703 1 66.56 374 SER B C 1
ATOM 7227 O O . SER B 1 374 ? -5.68 -43.75 -15.508 1 66.56 374 SER B O 1
ATOM 7229 N N . GLU B 1 375 ? -6.285 -44.594 -17.344 1 55.94 375 GLU B N 1
ATOM 7230 C CA . GLU B 1 375 ? -6.168 -46.062 -17.203 1 55.94 375 GLU B CA 1
ATOM 7231 C C . GLU B 1 375 ? -4.988 -46.438 -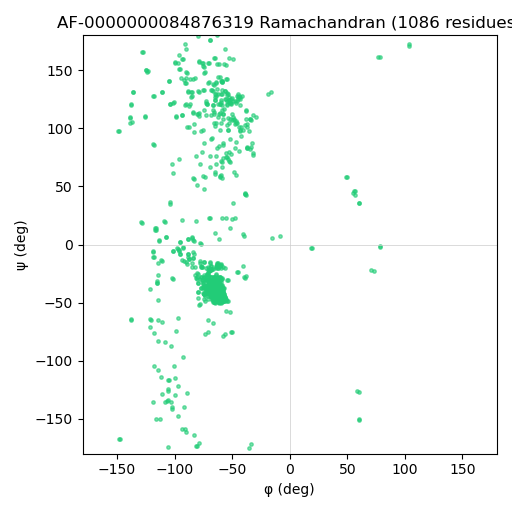16.312 1 55.94 375 GLU B C 1
ATOM 7233 O O . GLU B 1 375 ? -4.633 -47.594 -16.203 1 55.94 375 GLU B O 1
ATOM 7238 N N . ALA B 1 376 ? -4.289 -45.594 -15.695 1 50.22 376 ALA B N 1
ATOM 7239 C CA . ALA B 1 376 ? -3.127 -46.156 -15.008 1 50.22 376 ALA B CA 1
ATOM 7240 C C . ALA B 1 376 ? -3.531 -46.812 -13.688 1 50.22 376 ALA B C 1
ATOM 7242 O O . ALA B 1 376 ? -4.59 -46.5 -13.133 1 50.22 376 ALA B O 1
ATOM 7243 N N . THR B 1 377 ? -2.828 -47.75 -13.07 1 49.44 377 THR B N 1
ATOM 7244 C CA . THR B 1 377 ? -2.984 -48.781 -12.055 1 49.44 377 THR B CA 1
ATOM 7245 C C . THR B 1 377 ? -3.49 -48.188 -10.742 1 49.44 377 THR B C 1
ATOM 7247 O O . THR B 1 377 ? -4.363 -48.75 -10.094 1 49.44 377 THR B O 1
ATOM 7250 N N . GLN B 1 378 ? -2.557 -47.469 -9.891 1 49.88 378 GLN B N 1
ATOM 7251 C CA . GLN B 1 378 ? -2.783 -47.219 -8.469 1 49.88 378 GLN B CA 1
ATOM 7252 C C . GLN B 1 378 ? -3.648 -45.969 -8.258 1 49.88 378 GLN B C 1
ATOM 7254 O O . GLN B 1 378 ? -3.133 -44.875 -8.156 1 49.88 378 GLN B O 1
ATOM 7259 N N . HIS B 1 379 ? -4.875 -45.812 -8.781 1 54.91 379 HIS B N 1
ATOM 7260 C CA . HIS B 1 379 ? -5.758 -44.688 -8.945 1 54.91 379 HIS B CA 1
ATOM 7261 C C . HIS B 1 379 ? -6.355 -44.25 -7.613 1 54.91 379 HIS B C 1
ATOM 7263 O O . HIS B 1 379 ? -6.684 -45.094 -6.773 1 54.91 379 HIS B O 1
ATOM 7269 N N . PRO B 1 380 ? -6.133 -42.938 -7.168 1 61.53 380 PRO B N 1
ATOM 7270 C CA . PRO B 1 380 ? -6.938 -42.562 -6.004 1 61.53 380 PRO B CA 1
ATOM 7271 C C . PRO B 1 380 ? -8.383 -43.062 -6.102 1 61.53 380 PRO B C 1
ATOM 7273 O O . PRO B 1 380 ? -8.953 -43.094 -7.195 1 61.53 380 PRO B O 1
ATOM 7276 N N . ASN B 1 381 ? -8.812 -43.75 -5.047 1 69.75 381 ASN B N 1
ATOM 7277 C CA . ASN B 1 381 ? -10.164 -44.281 -4.922 1 69.75 381 ASN B CA 1
ATOM 7278 C C . ASN B 1 381 ? -11.219 -43.188 -5.102 1 69.75 381 ASN B C 1
ATOM 7280 O O . ASN B 1 381 ? -11.047 -42.062 -4.617 1 69.75 381 ASN B O 1
ATOM 7284 N N . GLN B 1 382 ? -12.078 -43.312 -6.07 1 73.69 382 GLN B N 1
ATOM 7285 C CA . GLN B 1 382 ? -13.188 -42.438 -6.355 1 73.69 382 GLN B CA 1
ATOM 7286 C C . GLN B 1 382 ? -13.844 -41.938 -5.07 1 73.69 382 GLN B C 1
ATOM 7288 O O . GLN B 1 382 ? -14.312 -40.781 -5.004 1 73.69 382 GLN B O 1
ATOM 7293 N N . THR B 1 383 ? -13.734 -42.688 -4.09 1 74.25 383 THR B N 1
ATOM 7294 C CA . THR B 1 383 ? -14.312 -42.312 -2.805 1 74.25 383 THR B CA 1
ATOM 7295 C C . THR B 1 383 ? -13.492 -41.219 -2.141 1 74.25 383 THR B C 1
ATOM 7297 O O . THR B 1 383 ? -14.055 -40.281 -1.592 1 74.25 383 THR B O 1
ATOM 7300 N N . ASP B 1 384 ? -12.242 -41.406 -2.295 1 84.19 384 ASP B N 1
ATOM 7301 C CA . ASP B 1 384 ? -11.359 -40.406 -1.709 1 84.19 384 ASP B CA 1
ATOM 7302 C C . ASP B 1 384 ? -11.492 -39.062 -2.436 1 84.19 384 ASP B C 1
ATOM 7304 O O . ASP B 1 384 ? -11.461 -38 -1.806 1 84.19 384 ASP B O 1
ATOM 7308 N N . LEU B 1 385 ? -11.703 -39.125 -3.688 1 88.44 385 LEU B N 1
ATOM 7309 C CA . LEU B 1 385 ? -11.867 -37.906 -4.484 1 88.44 385 LEU B CA 1
ATOM 7310 C C . LEU B 1 385 ? -13.18 -37.219 -4.137 1 88.44 385 LEU B C 1
ATOM 7312 O O . LEU B 1 385 ? -13.234 -35.969 -4.098 1 88.44 385 LEU B O 1
ATOM 7316 N N . GLY B 1 386 ? -14.148 -38.031 -3.881 1 88.69 386 GLY B N 1
ATOM 7317 C CA . GLY B 1 386 ? -15.43 -37.469 -3.471 1 88.69 386 GLY B CA 1
ATOM 7318 C C . GLY B 1 386 ? -15.359 -36.75 -2.148 1 88.69 386 GLY B C 1
ATOM 7319 O O . GLY B 1 386 ? -15.922 -35.656 -2.008 1 88.69 386 GLY B O 1
ATOM 7320 N N . HIS B 1 387 ? -14.688 -37.312 -1.238 1 90.25 387 HIS B N 1
ATOM 7321 C CA . HIS B 1 387 ? -14.516 -36.688 0.068 1 90.25 387 HIS B CA 1
ATOM 7322 C C . HIS B 1 387 ? -13.695 -35.406 -0.036 1 90.25 387 HIS B C 1
ATOM 7324 O O . HIS B 1 387 ? -14.008 -34.406 0.615 1 90.25 387 HIS B O 1
ATOM 7330 N N . ALA B 1 388 ? -12.656 -35.469 -0.841 1 92.25 388 ALA B N 1
ATOM 7331 C CA . ALA B 1 388 ? -11.805 -34.312 -1.035 1 92.25 388 ALA B CA 1
ATOM 7332 C C . ALA B 1 388 ? -12.586 -33.156 -1.644 1 92.25 388 ALA B C 1
ATOM 7334 O O . ALA B 1 388 ? -12.398 -31.984 -1.263 1 92.25 388 ALA B O 1
ATOM 7335 N N . ARG B 1 389 ? -13.43 -33.469 -2.562 1 94.44 389 ARG B N 1
ATOM 7336 C CA . ARG B 1 389 ? -14.266 -32.469 -3.215 1 94.44 389 ARG B CA 1
ATOM 7337 C C . ARG B 1 389 ? -15.156 -31.75 -2.201 1 94.44 389 ARG B C 1
ATOM 7339 O O . ARG B 1 389 ? -15.195 -30.531 -2.158 1 94.44 389 ARG B O 1
ATOM 7346 N N . VAL B 1 390 ? -15.836 -32.531 -1.394 1 94.31 390 VAL B N 1
ATOM 7347 C CA . VAL B 1 390 ? -16.766 -31.984 -0.423 1 94.31 390 VAL B CA 1
ATOM 7348 C C . VAL B 1 390 ? -16.016 -31.125 0.584 1 94.31 390 VAL B C 1
ATOM 7350 O O . VAL B 1 390 ? -16.469 -30.016 0.924 1 94.31 390 VAL B O 1
ATOM 7353 N N . ASP B 1 391 ? -14.945 -31.578 1.013 1 95.94 391 ASP B N 1
ATOM 7354 C CA . ASP B 1 391 ? -14.133 -30.859 1.979 1 95.94 391 ASP B CA 1
ATOM 7355 C C . ASP B 1 391 ? -13.656 -29.516 1.402 1 95.94 391 ASP B C 1
ATOM 7357 O O . ASP B 1 391 ? -13.727 -28.484 2.072 1 95.94 391 ASP B O 1
ATOM 7361 N N . LEU B 1 392 ? -13.172 -29.531 0.172 1 96.88 392 LEU B N 1
ATOM 7362 C CA . LEU B 1 392 ? -12.656 -28.328 -0.486 1 96.88 392 LEU B CA 1
ATOM 7363 C C . LEU B 1 392 ? -13.766 -27.297 -0.679 1 96.88 392 LEU B C 1
ATOM 7365 O O . LEU B 1 392 ? -13.562 -26.109 -0.421 1 96.88 392 LEU B O 1
ATOM 7369 N N . LEU B 1 393 ? -14.914 -27.797 -1.121 1 96.69 393 LEU B N 1
ATOM 7370 C CA . LEU B 1 393 ? -16.031 -26.891 -1.354 1 96.69 393 LEU B CA 1
ATOM 7371 C C . LEU B 1 393 ? -16.5 -26.25 -0.05 1 96.69 393 LEU B C 1
ATOM 7373 O O . LEU B 1 393 ? -16.828 -25.062 -0.025 1 96.69 393 LEU B O 1
ATOM 7377 N N . GLN B 1 394 ? -16.469 -27 1.003 1 96.94 394 GLN B N 1
ATOM 7378 C CA . GLN B 1 394 ? -16.844 -26.484 2.309 1 96.94 394 GLN B CA 1
ATOM 7379 C C . GLN B 1 394 ? -15.852 -25.422 2.781 1 96.94 394 GLN B C 1
ATOM 7381 O O . GLN B 1 394 ? -16.25 -24.375 3.307 1 96.94 394 GLN B O 1
ATOM 7386 N N . LYS B 1 395 ? -14.602 -25.672 2.658 1 97.12 395 LYS B N 1
ATOM 7387 C CA . LYS B 1 395 ? -13.562 -24.734 3.078 1 97.12 395 LYS B CA 1
ATOM 7388 C C . LYS B 1 395 ? -13.633 -23.438 2.273 1 97.12 395 LYS B C 1
ATOM 7390 O O . LYS B 1 395 ? -13.414 -22.359 2.812 1 97.12 395 LYS B O 1
ATOM 7395 N N . ILE B 1 396 ? -13.867 -23.531 0.963 1 97.5 396 ILE B N 1
ATOM 7396 C CA . ILE B 1 396 ? -13.992 -22.359 0.099 1 97.5 396 ILE B CA 1
ATOM 7397 C C . ILE B 1 396 ? -15.18 -21.516 0.552 1 97.5 396 ILE B C 1
ATOM 7399 O O . ILE B 1 396 ? -15.062 -20.281 0.672 1 97.5 396 ILE B O 1
ATOM 7403 N N . GLU B 1 397 ? -16.281 -22.188 0.863 1 95.44 397 GLU B N 1
ATOM 7404 C CA . GLU B 1 397 ? -17.469 -21.469 1.305 1 95.44 397 GLU B CA 1
ATOM 7405 C C . GLU B 1 397 ? -17.25 -20.797 2.654 1 95.44 397 GLU B C 1
ATOM 7407 O O . GLU B 1 397 ? -17.719 -19.688 2.889 1 95.44 397 GLU B O 1
ATOM 7412 N N . GLU B 1 398 ? -16.594 -21.453 3.504 1 96.06 398 GLU B N 1
ATOM 7413 C CA . GLU B 1 398 ? -16.281 -20.891 4.809 1 96.06 398 GLU B CA 1
ATOM 7414 C C . GLU B 1 398 ? -15.383 -19.656 4.672 1 96.06 398 GLU B C 1
ATOM 7416 O O . GLU B 1 398 ? -15.594 -18.656 5.355 1 96.06 398 GLU B O 1
ATOM 7421 N N . LEU B 1 399 ? -14.344 -19.75 3.848 1 96.94 399 LEU B N 1
ATOM 7422 C CA . LEU B 1 399 ? -13.453 -18.625 3.633 1 96.94 399 LEU B CA 1
ATOM 7423 C C . LEU B 1 399 ? -14.211 -17.422 3.057 1 96.94 399 LEU B C 1
ATOM 7425 O O . LEU B 1 399 ? -14.031 -16.297 3.516 1 96.94 399 LEU B O 1
ATOM 7429 N N . LYS B 1 400 ? -15.062 -17.625 2.098 1 92.5 400 LYS B N 1
ATOM 7430 C CA . LYS B 1 400 ? -15.852 -16.562 1.48 1 92.5 400 LYS B CA 1
ATOM 7431 C C . LYS B 1 400 ? -16.75 -15.867 2.51 1 92.5 400 LYS B C 1
ATOM 7433 O O . LYS B 1 400 ? -16.859 -14.641 2.508 1 92.5 400 LYS B O 1
ATOM 7438 N N . SER B 1 401 ? -17.25 -16.688 3.355 1 90.88 401 SER B N 1
ATOM 7439 C CA . SER B 1 401 ? -18.141 -16.156 4.379 1 90.88 401 SER B CA 1
ATOM 7440 C C . SER B 1 401 ? -17.375 -15.289 5.379 1 90.88 401 SER B C 1
ATOM 7442 O O . SER B 1 401 ? -17.891 -14.281 5.863 1 90.88 401 SER B O 1
ATOM 7444 N N . ARG B 1 402 ? -16.188 -15.578 5.605 1 91.31 402 ARG B N 1
ATOM 7445 C CA . ARG B 1 402 ? -15.398 -14.875 6.605 1 91.31 402 ARG B CA 1
ATOM 7446 C C . ARG B 1 402 ? -14.836 -13.57 6.039 1 91.31 402 ARG B C 1
ATOM 7448 O O . ARG B 1 402 ? -14.516 -12.648 6.793 1 91.31 402 ARG B O 1
ATOM 7455 N N . LEU B 1 403 ? -14.641 -13.438 4.781 1 89.62 403 LEU B N 1
ATOM 7456 C CA . LEU B 1 403 ? -14.148 -12.211 4.168 1 89.62 403 LEU B CA 1
ATOM 7457 C C . LEU B 1 403 ? -15.117 -11.055 4.43 1 89.62 403 LEU B C 1
ATOM 7459 O O . LEU B 1 403 ? -14.727 -9.891 4.352 1 89.62 403 LEU B O 1
ATOM 7463 N N . GLY B 1 404 ? -16.359 -11.336 4.797 1 81.5 404 GLY B N 1
ATOM 7464 C CA . GLY B 1 404 ? -17.328 -10.352 5.266 1 81.5 404 GLY B CA 1
ATOM 7465 C C . GLY B 1 404 ? -17.594 -9.25 4.254 1 81.5 404 GLY B C 1
ATOM 7466 O O . GLY B 1 404 ? -17.875 -9.539 3.088 1 81.5 404 GLY B O 1
ATOM 7467 N N . GLU B 1 405 ? -17.438 -7.996 4.711 1 80.88 405 GLU B N 1
ATOM 7468 C CA . GLU B 1 405 ? -17.781 -6.832 3.904 1 80.88 405 GLU B CA 1
ATOM 7469 C C . GLU B 1 405 ? -16.797 -6.633 2.758 1 80.88 405 GLU B C 1
ATOM 7471 O O . GLU B 1 405 ? -17.156 -6.078 1.715 1 80.88 405 GLU B O 1
ATOM 7476 N N . HIS B 1 406 ? -15.641 -7.184 2.924 1 84.94 406 HIS B N 1
ATOM 7477 C CA . HIS B 1 406 ? -14.609 -6.988 1.912 1 84.94 406 HIS B CA 1
ATOM 7478 C C . HIS B 1 406 ? -14.898 -7.809 0.66 1 84.94 406 HIS B C 1
ATOM 7480 O O . HIS B 1 406 ? -14.352 -7.539 -0.409 1 84.94 406 HIS B O 1
ATOM 7486 N N . TYR B 1 407 ? -15.828 -8.766 0.843 1 87.06 407 TYR B N 1
ATOM 7487 C CA . TYR B 1 407 ? -16.188 -9.648 -0.266 1 87.06 407 TYR B CA 1
ATOM 7488 C C . TYR B 1 407 ? -17.25 -9 -1.148 1 87.06 407 TYR B C 1
ATOM 7490 O O . TYR B 1 407 ? -17.438 -9.391 -2.303 1 87.06 407 TYR B O 1
ATOM 7498 N N . GLN B 1 408 ? -17.859 -8 -0.623 1 92.62 408 GLN B N 1
ATOM 7499 C CA . GLN B 1 408 ? -19.016 -7.418 -1.314 1 92.62 408 GLN B CA 1
ATOM 7500 C C . GLN B 1 408 ? -18.562 -6.391 -2.352 1 92.62 408 GLN B C 1
ATOM 7502 O O . GLN B 1 408 ? -17.734 -5.527 -2.061 1 92.62 408 GLN B O 1
ATOM 7507 N N . PRO B 1 409 ? -19.094 -6.504 -3.562 1 94.88 409 PRO B N 1
ATOM 7508 C CA . PRO B 1 409 ? -18.75 -5.535 -4.605 1 94.88 409 PRO B CA 1
ATOM 7509 C C . PRO B 1 409 ? -19.172 -4.109 -4.242 1 94.88 409 PRO B C 1
ATOM 7511 O O . PRO B 1 409 ? -20.203 -3.902 -3.611 1 94.88 409 PRO B O 1
ATOM 7514 N N . LEU B 1 410 ? -18.391 -3.145 -4.629 1 96.12 410 LEU B N 1
ATOM 7515 C CA . LEU B 1 410 ? -18.688 -1.724 -4.48 1 96.12 410 LEU B CA 1
ATOM 7516 C C . LEU B 1 410 ? -19.375 -1.176 -5.73 1 96.12 410 LEU B C 1
ATOM 7518 O O . LEU B 1 410 ? -19.281 -1.781 -6.801 1 96.12 410 LEU B O 1
ATOM 7522 N N . PRO B 1 411 ? -20.047 -0.067 -5.602 1 94.19 411 PRO B N 1
ATOM 7523 C CA . PRO B 1 411 ? -20.75 0.501 -6.75 1 94.19 411 PRO B CA 1
ATOM 7524 C C . PRO B 1 411 ? -19.797 0.932 -7.871 1 94.19 411 PRO B C 1
ATOM 7526 O O . PRO B 1 411 ? -18.734 1.478 -7.602 1 94.19 411 PRO B O 1
ATOM 7529 N N . VAL B 1 412 ? -20.234 0.641 -9.117 1 93.38 412 VAL B N 1
ATOM 7530 C CA . VAL B 1 412 ? -19.469 1.026 -10.297 1 93.38 412 VAL B CA 1
ATOM 7531 C C . VAL B 1 412 ? -20.359 1.845 -11.234 1 93.38 412 VAL B C 1
ATOM 7533 O O . VAL B 1 412 ? -21.578 1.722 -11.211 1 93.38 412 VAL B O 1
ATOM 7536 N N . PRO B 1 413 ? -19.656 2.764 -11.984 1 87.88 413 PRO B N 1
ATOM 7537 C CA . PRO B 1 413 ? -20.453 3.502 -12.969 1 87.88 413 PRO B CA 1
ATOM 7538 C C . PRO B 1 413 ? -21.141 2.588 -13.984 1 87.88 413 PRO B C 1
ATOM 7540 O O . PRO B 1 413 ? -20.594 1.544 -14.344 1 87.88 413 PRO B O 1
ATOM 7543 N N . SER B 1 414 ? -22.312 2.971 -14.266 1 74.31 414 SER B N 1
ATOM 7544 C CA . SER B 1 414 ? -23.109 2.172 -15.18 1 74.31 414 SER B CA 1
ATOM 7545 C C . SER B 1 414 ? -22.547 2.215 -16.594 1 74.31 414 SER B C 1
ATOM 7547 O O . SER B 1 414 ? -22.219 3.289 -17.109 1 74.31 414 SER B O 1
ATOM 7549 N N . GLU B 1 415 ? -21.75 1.358 -16.875 1 67.5 415 GLU B N 1
ATOM 7550 C CA . GLU B 1 415 ? -21.344 1.333 -18.281 1 67.5 415 GLU B CA 1
ATOM 7551 C C . GLU B 1 415 ? -22.25 0.419 -19.094 1 67.5 415 GLU B C 1
ATOM 7553 O O . GLU B 1 415 ? -22.906 -0.473 -18.547 1 67.5 415 GLU B O 1
ATOM 7558 N N . THR B 1 416 ? -22.469 0.921 -20.344 1 60.69 416 THR B N 1
ATOM 7559 C CA . THR B 1 416 ? -23.188 0.159 -21.359 1 60.69 416 THR B CA 1
ATOM 7560 C C . THR B 1 416 ? -22.875 -1.331 -21.234 1 60.69 416 THR B C 1
ATOM 7562 O O . THR B 1 416 ? -21.953 -1.723 -20.516 1 60.69 416 THR B O 1
ATOM 7565 N N . SER B 1 417 ? -23.438 -2.135 -22.234 1 62.53 417 SER B N 1
ATOM 7566 C CA . SER B 1 417 ? -23.641 -3.549 -22.531 1 62.53 417 SER B CA 1
ATOM 7567 C C . SER B 1 417 ? -22.312 -4.301 -22.562 1 62.53 417 SER B C 1
ATOM 7569 O O . SER B 1 417 ? -21.609 -4.297 -23.578 1 62.53 417 SER B O 1
ATOM 7571 N N . ASP B 1 418 ? -21.688 -4.562 -21.281 1 72.44 418 ASP B N 1
ATOM 7572 C CA . ASP B 1 418 ? -20.516 -5.426 -21.391 1 72.44 418 ASP B CA 1
ATOM 7573 C C . ASP B 1 418 ? -20.906 -6.895 -21.25 1 72.44 418 ASP B C 1
ATOM 7575 O O . ASP B 1 418 ? -22 -7.215 -20.812 1 72.44 418 ASP B O 1
ATOM 7579 N N . LEU B 1 419 ? -20.203 -7.727 -21.906 1 87.25 419 LEU B N 1
ATOM 7580 C CA . LEU B 1 419 ? -20.391 -9.172 -21.922 1 87.25 419 LEU B CA 1
ATOM 7581 C C . LEU B 1 419 ? -20.375 -9.734 -20.5 1 87.25 419 LEU B C 1
ATOM 7583 O O . LEU B 1 419 ? -21.047 -10.719 -20.203 1 87.25 419 LEU B O 1
ATOM 7587 N N . PHE B 1 420 ? -19.594 -9.039 -19.594 1 93.94 420 PHE B N 1
ATOM 7588 C CA . PHE B 1 420 ? -19.547 -9.406 -18.172 1 93.94 420 PHE B CA 1
ATOM 7589 C C . PHE B 1 420 ? -19.938 -8.219 -17.297 1 93.94 420 PHE B C 1
ATOM 7591 O O . PHE B 1 420 ? -19.75 -7.066 -17.688 1 93.94 420 PHE B O 1
ATOM 7598 N N . GLN B 1 421 ? -20.5 -8.539 -16.219 1 93.19 421 GLN B N 1
ATOM 7599 C CA . GLN B 1 421 ? -20.828 -7.492 -15.25 1 93.19 421 GLN B CA 1
ATOM 7600 C C . GLN B 1 421 ? -19.578 -7.02 -14.508 1 93.19 421 GLN B C 1
ATOM 7602 O O . GLN B 1 421 ? -18.797 -7.84 -14.008 1 93.19 421 GLN B O 1
ATOM 7607 N N . ASN B 1 422 ? -19.422 -5.668 -14.422 1 95.06 422 ASN B N 1
ATOM 7608 C CA . ASN B 1 422 ? -18.281 -5.102 -13.688 1 95.06 422 ASN B CA 1
ATOM 7609 C C . ASN B 1 422 ? -18.391 -5.375 -12.188 1 95.06 422 ASN B C 1
ATOM 7611 O O . ASN B 1 422 ? -19.469 -5.211 -11.602 1 95.06 422 ASN B O 1
ATOM 7615 N N . ILE B 1 423 ? -17.344 -5.828 -11.586 1 96.5 423 ILE B N 1
ATOM 7616 C CA . ILE B 1 423 ? -17.281 -6.059 -10.148 1 96.5 423 ILE B CA 1
ATOM 7617 C C . ILE B 1 423 ? -16.078 -5.32 -9.562 1 96.5 423 ILE B C 1
ATOM 7619 O O . ILE B 1 423 ? -14.93 -5.68 -9.82 1 96.5 423 ILE B O 1
ATOM 7623 N N . TRP B 1 424 ? -16.344 -4.27 -8.781 1 96.75 424 TRP B N 1
ATOM 7624 C CA . TRP B 1 424 ? -15.289 -3.523 -8.102 1 96.75 424 TRP B CA 1
ATOM 7625 C C . TRP B 1 424 ? -15.156 -3.965 -6.648 1 96.75 424 TRP B C 1
ATOM 7627 O O . TRP B 1 424 ? -16.078 -3.76 -5.844 1 96.75 424 TRP B O 1
ATOM 7637 N N . ILE B 1 425 ? -14.031 -4.633 -6.375 1 97 425 ILE B N 1
ATOM 7638 C CA . ILE B 1 425 ? -13.68 -5.043 -5.02 1 97 425 ILE B CA 1
ATOM 7639 C C . ILE B 1 425 ? -12.484 -4.234 -4.531 1 97 425 ILE B C 1
ATOM 7641 O O . ILE B 1 425 ? -11.484 -4.102 -5.238 1 97 425 ILE B O 1
ATOM 7645 N N . HIS B 1 426 ? -12.578 -3.695 -3.371 1 95.69 426 HIS B N 1
ATOM 7646 C CA . HIS B 1 426 ? -11.5 -2.916 -2.766 1 95.69 426 HIS B CA 1
ATOM 7647 C C . HIS B 1 426 ? -11.32 -3.281 -1.296 1 95.69 426 HIS B C 1
ATOM 7649 O O . HIS B 1 426 ? -12.289 -3.346 -0.541 1 95.69 426 HIS B O 1
ATOM 7655 N N . PRO B 1 427 ? -10.07 -3.564 -0.793 1 94.81 427 PRO B N 1
ATOM 7656 C CA . PRO B 1 427 ? -8.812 -3.414 -1.52 1 94.81 427 PRO B CA 1
ATOM 7657 C C . PRO B 1 427 ? -8.641 -4.445 -2.631 1 94.81 427 PRO B C 1
ATOM 7659 O O . PRO B 1 427 ? -9.25 -5.516 -2.582 1 94.81 427 PRO B O 1
ATOM 7662 N N . PRO B 1 428 ? -7.793 -4.121 -3.691 1 96.5 428 PRO B N 1
ATOM 7663 C CA . PRO B 1 428 ? -7.672 -4.965 -4.883 1 96.5 428 PRO B CA 1
ATOM 7664 C C . PRO B 1 428 ? -7.211 -6.387 -4.555 1 96.5 428 PRO B C 1
ATOM 7666 O O . PRO B 1 428 ? -7.59 -7.336 -5.246 1 96.5 428 PRO B O 1
ATOM 7669 N N . GLU B 1 429 ? -6.453 -6.578 -3.508 1 96.38 429 GLU B N 1
ATOM 7670 C CA . GLU B 1 429 ? -5.93 -7.891 -3.137 1 96.38 429 GLU B CA 1
ATOM 7671 C C . GLU B 1 429 ? -7.062 -8.867 -2.834 1 96.38 429 GLU B C 1
ATOM 7673 O O . GLU B 1 429 ? -6.949 -10.062 -3.113 1 96.38 429 GLU B O 1
ATOM 7678 N N . ILE B 1 430 ? -8.117 -8.352 -2.287 1 96.88 430 ILE B N 1
ATOM 7679 C CA . ILE B 1 430 ? -9.258 -9.211 -1.976 1 96.88 430 ILE B CA 1
ATOM 7680 C C . ILE B 1 430 ? -9.953 -9.641 -3.268 1 96.88 430 ILE B C 1
ATOM 7682 O O . ILE B 1 430 ? -10.445 -10.766 -3.373 1 96.88 430 ILE B O 1
ATOM 7686 N N . GLY B 1 431 ? -10.031 -8.688 -4.203 1 97.88 431 GLY B N 1
ATOM 7687 C CA . GLY B 1 431 ? -10.539 -9.062 -5.512 1 97.88 431 GLY B CA 1
ATOM 7688 C C . GLY B 1 431 ? -9.766 -10.203 -6.148 1 97.88 431 GLY B C 1
ATOM 7689 O O . GLY B 1 431 ? -10.352 -11.156 -6.664 1 97.88 431 GLY B O 1
ATOM 7690 N N . ALA B 1 432 ? -8.453 -10.125 -6.113 1 98.38 432 ALA B N 1
ATOM 7691 C CA . ALA B 1 432 ? -7.602 -11.172 -6.664 1 98.38 432 ALA B CA 1
ATOM 7692 C C . ALA B 1 432 ? -7.809 -12.492 -5.93 1 98.38 432 ALA B C 1
ATOM 7694 O O . ALA B 1 432 ? -7.812 -13.562 -6.547 1 98.38 432 ALA B O 1
ATOM 7695 N N . ALA B 1 433 ? -7.953 -12.406 -4.598 1 98.19 433 ALA B N 1
ATOM 7696 C CA . ALA B 1 433 ? -8.203 -13.609 -3.809 1 98.19 433 ALA B CA 1
ATOM 7697 C C . ALA B 1 433 ? -9.516 -14.273 -4.223 1 98.19 433 ALA B C 1
ATOM 7699 O O . ALA B 1 433 ? -9.602 -15.5 -4.301 1 98.19 433 ALA B O 1
ATOM 7700 N N . LEU B 1 434 ? -10.5 -13.453 -4.492 1 98.12 434 LEU B N 1
ATOM 7701 C CA . LEU B 1 434 ? -11.797 -13.969 -4.934 1 98.12 434 LEU B CA 1
ATOM 7702 C C . LEU B 1 434 ? -11.68 -14.617 -6.305 1 98.12 434 LEU B C 1
ATOM 7704 O O . LEU B 1 434 ? -12.336 -15.633 -6.574 1 98.12 434 LEU B O 1
ATOM 7708 N N . GLN B 1 435 ? -10.898 -14.008 -7.164 1 98.75 435 GLN B N 1
ATOM 7709 C CA . GLN B 1 435 ? -10.641 -14.641 -8.453 1 98.75 435 GLN B CA 1
ATOM 7710 C C . GLN B 1 435 ? -10.008 -16.016 -8.266 1 98.75 435 GLN B C 1
ATOM 7712 O O . GLN B 1 435 ? -10.383 -16.984 -8.938 1 98.75 435 GLN B O 1
ATOM 7717 N N . ALA B 1 436 ? -9.078 -16.109 -7.363 1 98.75 436 ALA B N 1
ATOM 7718 C CA . ALA B 1 436 ? -8.414 -17.391 -7.094 1 98.75 436 ALA B CA 1
ATOM 7719 C C . ALA B 1 436 ? -9.406 -18.438 -6.602 1 98.75 436 ALA B C 1
ATOM 7721 O O . ALA B 1 436 ? -9.352 -19.594 -7.012 1 98.75 436 ALA B O 1
ATOM 7722 N N . LEU B 1 437 ? -10.297 -18.047 -5.742 1 98.44 437 LEU B N 1
ATOM 7723 C CA . LEU B 1 437 ? -11.312 -18.969 -5.242 1 98.44 437 LEU B CA 1
ATOM 7724 C C . LEU B 1 437 ? -12.242 -19.406 -6.367 1 98.44 437 LEU B C 1
ATOM 7726 O O . LEU B 1 437 ? -12.641 -20.578 -6.434 1 98.44 437 LEU B O 1
ATOM 7730 N N . ALA B 1 438 ? -12.625 -18.453 -7.191 1 98.44 438 ALA B N 1
ATOM 7731 C CA . ALA B 1 438 ? -13.469 -18.781 -8.336 1 98.44 438 ALA B CA 1
ATOM 7732 C C . ALA B 1 438 ? -12.766 -19.766 -9.266 1 98.44 438 ALA B C 1
ATOM 7734 O O . ALA B 1 438 ? -13.391 -20.688 -9.805 1 98.44 438 ALA B O 1
ATOM 7735 N N . PHE B 1 439 ? -11.477 -19.578 -9.5 1 98.81 439 PHE B N 1
ATOM 7736 C CA . PHE B 1 439 ? -10.688 -20.5 -10.305 1 98.81 439 PHE B CA 1
ATOM 7737 C C . PHE B 1 439 ? -10.672 -21.891 -9.68 1 98.81 439 PHE B C 1
ATOM 7739 O O . PHE B 1 439 ? -10.805 -22.891 -10.375 1 98.81 439 PHE B O 1
ATOM 7746 N N . ALA B 1 440 ? -10.516 -21.922 -8.352 1 98.69 440 ALA B N 1
ATOM 7747 C CA . ALA B 1 440 ? -10.57 -23.188 -7.645 1 98.69 440 ALA B CA 1
ATOM 7748 C C . ALA B 1 440 ? -11.906 -23.891 -7.891 1 98.69 440 ALA B C 1
ATOM 7750 O O . ALA B 1 440 ? -11.945 -25.094 -8.148 1 98.69 440 ALA B O 1
ATOM 7751 N N . LEU B 1 441 ? -12.969 -23.172 -7.855 1 97.88 441 LEU B N 1
ATOM 7752 C CA . LEU B 1 441 ? -14.297 -23.719 -8.086 1 97.88 441 LEU B CA 1
ATOM 7753 C C . LEU B 1 441 ? -14.43 -24.266 -9.5 1 97.88 441 LEU B C 1
ATOM 7755 O O . LEU B 1 441 ? -15.047 -25.312 -9.711 1 97.88 441 LEU B O 1
ATOM 7759 N N . ILE B 1 442 ? -13.898 -23.578 -10.406 1 97.81 442 ILE B N 1
ATOM 7760 C CA . ILE B 1 442 ? -13.914 -24.031 -11.789 1 97.81 442 ILE B CA 1
ATOM 7761 C C . ILE B 1 442 ? -13.219 -25.391 -11.891 1 97.81 442 ILE B C 1
ATOM 7763 O O . ILE B 1 442 ? -13.766 -26.328 -12.469 1 97.81 442 ILE B O 1
ATOM 7767 N N . LEU B 1 443 ? -12.055 -25.516 -11.289 1 97.44 443 LEU B N 1
ATOM 7768 C CA . LEU B 1 443 ? -11.273 -26.75 -11.367 1 97.44 443 LEU B CA 1
ATOM 7769 C C . LEU B 1 443 ? -12.023 -27.906 -10.719 1 97.44 443 LEU B C 1
ATOM 7771 O O . LEU B 1 443 ? -12.086 -29 -11.281 1 97.44 443 LEU B O 1
ATOM 7775 N N . ILE B 1 444 ? -12.617 -27.656 -9.578 1 96.06 444 ILE B N 1
ATOM 7776 C CA . ILE B 1 444 ? -13.336 -28.703 -8.852 1 96.06 444 ILE B CA 1
ATOM 7777 C C . ILE B 1 444 ? -14.578 -29.109 -9.648 1 96.06 444 ILE B C 1
ATOM 7779 O O . ILE B 1 444 ? -14.852 -30.297 -9.812 1 96.06 444 ILE B O 1
ATOM 7783 N N . THR B 1 445 ? -15.281 -28.141 -10.18 1 94.38 445 THR B N 1
ATOM 7784 C CA . THR B 1 445 ? -16.547 -28.391 -10.859 1 94.38 445 THR B CA 1
ATOM 7785 C C . THR B 1 445 ? -16.312 -29.125 -12.18 1 94.38 445 THR B C 1
ATOM 7787 O O . THR B 1 445 ? -17.016 -30.078 -12.5 1 94.38 445 THR B O 1
ATOM 7790 N N . LEU B 1 446 ? -15.367 -28.75 -12.906 1 91.62 446 LEU B N 1
ATOM 7791 C CA . LEU B 1 446 ? -15.109 -29.297 -14.227 1 91.62 446 LEU B CA 1
ATOM 7792 C C . LEU B 1 446 ? -14.586 -30.734 -14.125 1 91.62 446 LEU B C 1
ATOM 7794 O O . LEU B 1 446 ? -14.773 -31.531 -15.047 1 91.62 446 LEU B O 1
ATOM 7798 N N . HIS B 1 447 ? -13.984 -31.047 -13.062 1 89.94 447 HIS B N 1
ATOM 7799 C CA . HIS B 1 447 ? -13.305 -32.344 -13.016 1 89.94 447 HIS B CA 1
ATOM 7800 C C . HIS B 1 447 ? -13.93 -33.25 -11.969 1 89.94 447 HIS B C 1
ATOM 7802 O O . HIS B 1 447 ? -13.297 -34.219 -11.516 1 89.94 447 HIS B O 1
ATOM 7808 N N . SER B 1 448 ? -15.062 -32.875 -11.539 1 88.25 448 SER B N 1
ATOM 7809 C CA . SER B 1 448 ? -15.914 -33.75 -10.727 1 88.25 448 SER B CA 1
ATOM 7810 C C . SER B 1 448 ? -16.938 -34.469 -11.586 1 88.25 448 SER B C 1
ATOM 7812 O O . SER B 1 448 ? -17.281 -34 -12.68 1 88.25 448 SER B O 1
ATOM 7814 N N . PRO B 1 449 ? -17.281 -35.688 -11.047 1 83.31 449 PRO B N 1
ATOM 7815 C CA . PRO B 1 449 ? -18.344 -36.375 -11.789 1 83.31 449 PRO B CA 1
ATOM 7816 C C . PRO B 1 449 ? -19.609 -35.562 -11.93 1 83.31 449 PRO B C 1
ATOM 7818 O O . PRO B 1 449 ? -19.984 -34.844 -11 1 83.31 449 PRO B O 1
ATOM 7821 N N . ILE B 1 450 ? -20.141 -35.5 -13.164 1 75.69 450 ILE B N 1
ATOM 7822 C CA . ILE B 1 450 ? -21.359 -34.75 -13.422 1 75.69 450 ILE B CA 1
ATOM 7823 C C . ILE B 1 450 ? -22.531 -35.406 -12.703 1 75.69 450 ILE B C 1
ATOM 7825 O O . ILE B 1 450 ? -22.781 -36.594 -12.883 1 75.69 450 ILE B O 1
ATOM 7829 N N . PRO B 1 451 ? -23.094 -34.594 -11.844 1 71.31 451 PRO B N 1
ATOM 7830 C CA . PRO B 1 451 ? -24.266 -35.219 -11.188 1 71.31 451 PRO B CA 1
ATOM 7831 C C . PRO B 1 451 ? -25.297 -35.719 -12.188 1 71.31 451 PRO B C 1
ATOM 7833 O O . PRO B 1 451 ? -25.484 -35.125 -13.25 1 71.31 451 PRO B O 1
ATOM 7836 N N . ALA B 1 452 ? -25.812 -36.75 -11.859 1 75.81 452 ALA B N 1
ATOM 7837 C CA . ALA B 1 452 ? -26.781 -37.406 -12.742 1 75.81 452 ALA B CA 1
ATOM 7838 C C . ALA B 1 452 ? -28.016 -36.562 -12.93 1 75.81 452 ALA B C 1
ATOM 7840 O O . ALA B 1 452 ? -28.5 -35.906 -11.984 1 75.81 452 ALA B O 1
ATOM 7841 N N . GLY B 1 453 ? -28.469 -36.312 -14.18 1 78.56 453 GLY B N 1
ATOM 7842 C CA . GLY B 1 453 ? -29.734 -35.688 -14.484 1 78.56 453 GLY B CA 1
ATOM 7843 C C . GLY B 1 453 ? -29.609 -34.219 -14.898 1 78.56 453 GLY B C 1
ATOM 7844 O O . GLY B 1 453 ? -28.516 -33.656 -14.859 1 78.56 453 GLY B O 1
ATOM 7845 N N . PHE B 1 454 ? -30.625 -33.594 -15.359 1 85.12 454 PHE B N 1
ATOM 7846 C CA . PHE B 1 454 ? -30.703 -32.219 -15.883 1 85.12 454 PHE B CA 1
ATOM 7847 C C . PHE B 1 454 ? -30.422 -31.203 -14.781 1 85.12 454 PHE B C 1
ATOM 7849 O O . PHE B 1 454 ? -29.734 -30.203 -15.016 1 85.12 454 PHE B O 1
ATOM 7856 N N . ASN B 1 455 ? -30.891 -31.578 -13.656 1 83.81 455 ASN B N 1
ATOM 7857 C CA . ASN B 1 455 ? -30.688 -30.656 -12.539 1 83.81 455 ASN B CA 1
ATOM 7858 C C . ASN B 1 455 ? -29.219 -30.562 -12.156 1 83.81 455 ASN B C 1
ATOM 7860 O O . ASN B 1 455 ? -28.719 -29.484 -11.812 1 83.81 455 ASN B O 1
ATOM 7864 N N . GLY B 1 456 ? -28.594 -31.688 -12.188 1 83.19 456 GLY B N 1
ATOM 7865 C CA . GLY B 1 456 ? -27.172 -31.703 -11.914 1 83.19 456 GLY B CA 1
ATOM 7866 C C . GLY B 1 456 ? -26.359 -30.906 -12.914 1 83.19 456 GLY B C 1
ATOM 7867 O O . GLY B 1 456 ? -25.469 -30.156 -12.539 1 83.19 456 GLY B O 1
ATOM 7868 N N . TYR B 1 457 ? -26.75 -31 -14.086 1 85.62 457 TYR B N 1
ATOM 7869 C CA . TYR B 1 457 ? -26.094 -30.281 -15.164 1 85.62 457 TYR B CA 1
ATOM 7870 C C . TYR B 1 457 ? -26.312 -28.781 -15.023 1 85.62 457 TYR B C 1
ATOM 7872 O O . TYR B 1 457 ? -25.375 -27.984 -15.195 1 85.62 457 TYR B O 1
ATOM 7880 N N . LEU B 1 458 ? -27.516 -28.453 -14.719 1 88.88 458 LEU B N 1
ATOM 7881 C CA . LEU B 1 458 ? -27.844 -27.031 -14.578 1 88.88 458 LEU B CA 1
ATOM 7882 C C . LEU B 1 458 ? -27.078 -26.422 -13.414 1 88.88 458 LEU B C 1
ATOM 7884 O O . LEU B 1 458 ? -26.625 -25.266 -13.5 1 88.88 458 LEU B O 1
ATOM 7888 N N . ARG B 1 459 ? -26.969 -27.156 -12.406 1 88.94 459 ARG B N 1
ATOM 7889 C CA . ARG B 1 459 ? -26.234 -26.656 -11.242 1 88.94 459 ARG B CA 1
ATOM 7890 C C . ARG B 1 459 ? -24.766 -26.453 -11.57 1 88.94 459 ARG B C 1
ATOM 7892 O O . ARG B 1 459 ? -24.156 -25.484 -11.125 1 88.94 459 ARG B O 1
ATOM 7899 N N . MET B 1 460 ? -24.25 -27.375 -12.219 1 91 460 MET B N 1
ATOM 7900 C CA . MET B 1 460 ? -22.859 -27.266 -12.664 1 91 460 MET B CA 1
ATOM 7901 C C . MET B 1 460 ? -22.672 -26.031 -13.539 1 91 460 MET B C 1
ATOM 7903 O O . MET B 1 460 ? -21.719 -25.266 -13.328 1 91 460 MET B O 1
ATOM 7907 N N . GLN B 1 461 ? -23.594 -25.844 -14.438 1 91.62 461 GLN B N 1
ATOM 7908 C CA . GLN B 1 461 ? -23.5 -24.703 -15.344 1 91.62 461 GLN B CA 1
ATOM 7909 C C . GLN B 1 461 ? -23.625 -23.391 -14.586 1 91.62 461 GLN B C 1
ATOM 7911 O O . GLN B 1 461 ? -22.938 -22.406 -14.906 1 91.62 461 GLN B O 1
ATOM 7916 N N . LYS B 1 462 ? -24.469 -23.391 -13.672 1 94.12 462 LYS B N 1
ATOM 7917 C CA . LYS B 1 462 ? -24.641 -22.188 -12.867 1 94.12 462 LYS B CA 1
ATOM 7918 C C . LYS B 1 462 ? -23.375 -21.859 -12.086 1 94.12 462 LYS B C 1
ATOM 7920 O O . LYS B 1 462 ? -22.969 -20.688 -12.039 1 94.12 462 LYS B O 1
ATOM 7925 N N . THR B 1 463 ? -22.781 -22.859 -11.492 1 94.44 463 THR B N 1
ATOM 7926 C CA . THR B 1 463 ? -21.547 -22.672 -10.734 1 94.44 463 THR B CA 1
ATOM 7927 C C . THR B 1 463 ? -20.438 -22.141 -11.633 1 94.44 463 THR B C 1
ATOM 7929 O O . THR B 1 463 ? -19.719 -21.219 -11.258 1 94.44 463 THR B O 1
ATOM 7932 N N . LEU B 1 464 ? -20.297 -22.719 -12.797 1 96.31 464 LEU B N 1
ATOM 7933 C CA . LEU B 1 464 ? -19.25 -22.312 -13.734 1 96.31 464 LEU B CA 1
ATOM 7934 C C . LEU B 1 464 ? -19.5 -20.891 -14.227 1 96.31 464 LEU B C 1
ATOM 7936 O O . LEU B 1 464 ? -18.562 -20.078 -14.289 1 96.31 464 LEU B O 1
ATOM 7940 N N . THR B 1 465 ? -20.75 -20.594 -14.539 1 96.81 465 THR B N 1
ATOM 7941 C CA . THR B 1 465 ? -21.094 -19.25 -15.031 1 96.81 465 THR B CA 1
ATOM 7942 C C . THR B 1 465 ? -20.797 -18.203 -13.961 1 96.81 465 THR B C 1
ATOM 7944 O O . THR B 1 465 ? -20.25 -17.141 -14.266 1 96.81 465 THR B O 1
ATOM 7947 N N . GLN B 1 466 ? -21.141 -18.516 -12.773 1 97.12 466 GLN B N 1
ATOM 7948 C CA . GLN B 1 466 ? -20.906 -17.578 -11.68 1 97.12 466 GLN B CA 1
ATOM 7949 C C . GLN B 1 466 ? -19.406 -17.359 -11.461 1 97.12 466 GLN B C 1
ATOM 7951 O O . GLN B 1 466 ? -18.969 -16.234 -11.227 1 97.12 466 GLN B O 1
ATOM 7956 N N . ALA B 1 467 ? -18.641 -18.438 -11.492 1 98.06 467 ALA B N 1
ATOM 7957 C CA . ALA B 1 467 ? -17.203 -18.344 -11.312 1 98.06 467 ALA B CA 1
ATOM 7958 C C . ALA B 1 467 ? -16.562 -17.531 -12.43 1 98.06 467 ALA B C 1
ATOM 7960 O O . ALA B 1 467 ? -15.719 -16.672 -12.172 1 98.06 467 ALA B O 1
ATOM 7961 N N . VAL B 1 468 ? -16.984 -17.797 -13.656 1 98.38 468 VAL B N 1
ATOM 7962 C CA . VAL B 1 468 ? -16.469 -17.078 -14.812 1 98.38 468 VAL B CA 1
ATOM 7963 C C . VAL B 1 468 ? -16.828 -15.602 -14.703 1 98.38 468 VAL B C 1
ATOM 7965 O O . VAL B 1 468 ? -15.977 -14.734 -14.922 1 98.38 468 VAL B O 1
ATOM 7968 N N . ASN B 1 469 ? -18.047 -15.328 -14.336 1 97.62 469 ASN B N 1
ATOM 7969 C CA . ASN B 1 469 ? -18.5 -13.945 -14.203 1 97.62 469 ASN B CA 1
ATOM 7970 C C . ASN B 1 469 ? -17.734 -13.211 -13.109 1 97.62 469 ASN B C 1
ATOM 7972 O O . ASN B 1 469 ? -17.422 -12.031 -13.25 1 97.62 469 ASN B O 1
ATOM 7976 N N . THR B 1 470 ? -17.406 -13.875 -12.055 1 97.94 470 THR B N 1
ATOM 7977 C CA . THR B 1 470 ? -16.641 -13.273 -10.961 1 97.94 470 THR B CA 1
ATOM 7978 C C . THR B 1 470 ? -15.234 -12.914 -11.414 1 97.94 470 THR B C 1
ATOM 7980 O O . THR B 1 470 ? -14.773 -11.797 -11.188 1 97.94 470 THR B O 1
ATOM 7983 N N . ILE B 1 471 ? -14.562 -13.867 -12.039 1 98.75 471 ILE B N 1
ATOM 7984 C CA . ILE B 1 471 ? -13.188 -13.656 -12.484 1 98.75 471 ILE B CA 1
ATOM 7985 C C . ILE B 1 471 ? -13.141 -12.508 -13.492 1 98.75 471 ILE B C 1
ATOM 7987 O O . ILE B 1 471 ? -12.359 -11.57 -13.336 1 98.75 471 ILE B O 1
ATOM 7991 N N . CYS B 1 472 ? -14.016 -12.578 -14.508 1 98.38 472 CYS B N 1
ATOM 7992 C CA . CYS B 1 472 ? -14 -11.578 -15.57 1 98.38 472 CYS B CA 1
ATOM 7993 C C . CYS B 1 472 ? -14.5 -10.234 -15.062 1 98.38 472 CYS B C 1
ATOM 7995 O O . CYS B 1 472 ? -13.938 -9.188 -15.414 1 98.38 472 CYS B O 1
ATOM 7997 N N . GLY B 1 473 ? -15.562 -10.266 -14.25 1 97.69 473 GLY B N 1
ATOM 7998 C CA . GLY B 1 473 ? -16.078 -9.023 -13.695 1 97.69 473 GLY B CA 1
ATOM 7999 C C . GLY B 1 473 ? -15.047 -8.266 -12.883 1 97.69 473 GLY B C 1
ATOM 8000 O O . GLY B 1 473 ? -14.945 -7.039 -12.992 1 97.69 473 GLY B O 1
ATOM 8001 N N . ILE B 1 474 ? -14.266 -8.906 -12.039 1 98.12 474 ILE B N 1
ATOM 8002 C CA . ILE B 1 474 ? -13.227 -8.289 -11.219 1 98.12 474 ILE B CA 1
ATOM 8003 C C . ILE B 1 474 ? -12.094 -7.797 -12.117 1 98.12 474 ILE B C 1
ATOM 8005 O O . ILE B 1 474 ? -11.562 -6.699 -11.914 1 98.12 474 ILE B O 1
ATOM 8009 N N . ALA B 1 475 ? -11.719 -8.617 -13.117 1 98.44 475 ALA B N 1
ATOM 8010 C CA . ALA B 1 475 ? -10.633 -8.258 -14.023 1 98.44 475 ALA B CA 1
ATOM 8011 C C . ALA B 1 475 ? -10.938 -6.949 -14.75 1 98.44 475 ALA B C 1
ATOM 8013 O O . ALA B 1 475 ? -10.023 -6.172 -15.055 1 98.44 475 ALA B O 1
ATOM 8014 N N . MET B 1 476 ? -12.188 -6.711 -15.062 1 97 476 MET B N 1
ATOM 8015 C CA . MET B 1 476 ? -12.586 -5.504 -15.781 1 97 476 MET B CA 1
ATOM 8016 C C . MET B 1 476 ? -12.305 -4.258 -14.945 1 97 476 MET B C 1
ATOM 8018 O O . MET B 1 476 ? -12.047 -3.186 -15.492 1 97 476 MET B O 1
ATOM 8022 N N . GLU B 1 477 ? -12.273 -4.41 -13.578 1 96.69 477 GLU B N 1
ATOM 8023 C CA . GLU B 1 477 ? -12.125 -3.262 -12.695 1 96.69 477 GLU B CA 1
ATOM 8024 C C . GLU B 1 477 ? -10.773 -3.277 -11.984 1 96.69 477 GLU B C 1
ATOM 8026 O O . GLU B 1 477 ? -10.352 -2.27 -11.414 1 96.69 477 GLU B O 1
ATOM 8031 N N . LEU B 1 478 ? -10.055 -4.355 -12 1 97.56 478 LEU B N 1
ATOM 8032 C CA . LEU B 1 478 ? -8.812 -4.543 -11.25 1 97.56 478 LEU B CA 1
ATOM 8033 C C . LEU B 1 478 ? -7.629 -3.975 -12.023 1 97.56 478 LEU B C 1
ATOM 8035 O O . LEU B 1 478 ? -7.254 -4.504 -13.07 1 97.56 478 LEU B O 1
ATOM 8039 N N . LYS B 1 479 ? -6.996 -2.908 -11.5 1 95.88 479 LYS B N 1
ATOM 8040 C CA . LYS B 1 479 ? -5.906 -2.262 -12.227 1 95.88 479 LYS B CA 1
ATOM 8041 C C . LYS B 1 479 ? -4.605 -2.322 -11.43 1 95.88 479 LYS B C 1
ATOM 8043 O O . LYS B 1 479 ? -3.535 -2.002 -11.953 1 95.88 479 LYS B O 1
ATOM 8048 N N . ASP B 1 480 ? -4.688 -2.801 -10.219 1 96.25 480 ASP B N 1
ATOM 8049 C CA . ASP B 1 480 ? -3.506 -2.867 -9.367 1 96.25 480 ASP B CA 1
ATOM 8050 C C . ASP B 1 480 ? -2.414 -3.721 -10.008 1 96.25 480 ASP B C 1
ATOM 8052 O O . ASP B 1 480 ? -2.652 -4.875 -10.367 1 96.25 480 ASP B O 1
ATOM 8056 N N . GLU B 1 481 ? -1.231 -3.244 -10.086 1 95.56 481 GLU B N 1
ATOM 8057 C CA . GLU B 1 481 ? -0.139 -3.895 -10.805 1 95.56 481 GLU B CA 1
ATOM 8058 C C . GLU B 1 481 ? 0.234 -5.227 -10.156 1 95.56 481 GLU B C 1
ATOM 8060 O O . GLU B 1 481 ? 0.519 -6.203 -10.852 1 95.56 481 GLU B O 1
ATOM 8065 N N . GLY B 1 482 ? 0.233 -5.297 -8.898 1 96.44 482 GLY B N 1
ATOM 8066 C CA . GLY B 1 482 ? 0.635 -6.5 -8.188 1 96.44 482 GLY B CA 1
ATOM 8067 C C . GLY B 1 482 ? -0.318 -7.664 -8.398 1 96.44 482 GLY B C 1
ATOM 8068 O O . GLY B 1 482 ? 0.074 -8.828 -8.273 1 96.44 482 GLY B O 1
ATOM 8069 N N . CYS B 1 483 ? -1.53 -7.41 -8.789 1 98.06 483 CYS B N 1
ATOM 8070 C CA . CYS B 1 483 ? -2.57 -8.43 -8.875 1 98.06 483 CYS B CA 1
ATOM 8071 C C . CYS B 1 483 ? -2.689 -8.969 -10.297 1 98.06 483 CYS B C 1
ATOM 8073 O O . CYS B 1 483 ? -3.395 -9.945 -10.539 1 98.06 483 CYS B O 1
ATOM 8075 N N . GLN B 1 484 ? -1.972 -8.422 -11.258 1 98.19 484 GLN B N 1
ATOM 8076 C CA . GLN B 1 484 ? -2.285 -8.633 -12.664 1 98.19 484 GLN B CA 1
ATOM 8077 C C . GLN B 1 484 ? -1.876 -10.031 -13.125 1 98.19 484 GLN B C 1
ATOM 8079 O O . GLN B 1 484 ? -2.553 -10.641 -13.953 1 98.19 484 GLN B O 1
ATOM 8084 N N . ILE B 1 485 ? -0.769 -10.539 -12.633 1 97.56 485 ILE B N 1
ATOM 8085 C CA . ILE B 1 485 ? -0.321 -11.859 -13.047 1 97.56 485 ILE B CA 1
ATOM 8086 C C . ILE B 1 485 ? -1.327 -12.914 -12.594 1 97.56 485 ILE B C 1
ATOM 8088 O O . ILE B 1 485 ? -1.766 -13.75 -13.383 1 97.56 485 ILE B O 1
ATOM 8092 N N . LEU B 1 486 ? -1.701 -12.852 -11.328 1 98.5 486 LEU B N 1
ATOM 8093 C CA . LEU B 1 486 ? -2.684 -13.789 -10.797 1 98.5 486 LEU B CA 1
ATOM 8094 C C . LEU B 1 486 ? -4.02 -13.648 -11.523 1 98.5 486 LEU B C 1
ATOM 8096 O O . LEU B 1 486 ? -4.664 -14.648 -11.844 1 98.5 486 LEU B O 1
ATOM 8100 N N . SER B 1 487 ? -4.438 -12.406 -11.766 1 98.75 487 SER B N 1
ATOM 8101 C CA . SER B 1 487 ? -5.691 -12.172 -12.477 1 98.75 487 SER B CA 1
ATOM 8102 C C . SER B 1 487 ? -5.672 -12.805 -13.859 1 98.75 487 SER B C 1
ATOM 8104 O O . SER B 1 487 ? -6.652 -13.414 -14.281 1 98.75 487 SER B O 1
ATOM 8106 N N . ALA B 1 488 ? -4.578 -12.641 -14.562 1 98.69 488 ALA B N 1
ATOM 8107 C CA . ALA B 1 488 ? -4.453 -13.219 -15.898 1 98.69 488 ALA B CA 1
ATOM 8108 C C . ALA B 1 488 ? -4.531 -14.742 -15.852 1 98.69 488 ALA B C 1
ATOM 8110 O O . ALA B 1 488 ? -5.117 -15.367 -16.734 1 98.69 488 ALA B O 1
ATOM 8111 N N . GLN B 1 489 ? -3.908 -15.312 -14.883 1 98.5 489 GLN B N 1
ATOM 8112 C CA . GLN B 1 489 ? -3.975 -16.766 -14.703 1 98.5 489 GLN B CA 1
ATOM 8113 C C . GLN B 1 489 ? -5.41 -17.219 -14.453 1 98.5 489 GLN B C 1
ATOM 8115 O O . GLN B 1 489 ? -5.852 -18.219 -15.008 1 98.5 489 GLN B O 1
ATOM 8120 N N . CYS B 1 490 ? -6.098 -16.469 -13.617 1 98.88 490 CYS B N 1
ATOM 8121 C CA . CYS B 1 490 ? -7.496 -16.797 -13.359 1 98.88 490 CYS B CA 1
ATOM 8122 C C . CYS B 1 490 ? -8.344 -16.609 -14.609 1 98.88 490 CYS B C 1
ATOM 8124 O O . CYS B 1 490 ? -9.266 -17.391 -14.859 1 98.88 490 CYS B O 1
ATOM 8126 N N . LEU B 1 491 ? -8.055 -15.609 -15.398 1 98.88 491 LEU B N 1
ATOM 8127 C CA . LEU B 1 491 ? -8.75 -15.398 -16.656 1 98.88 491 LEU B CA 1
ATOM 8128 C C . LEU B 1 491 ? -8.539 -16.578 -17.609 1 98.88 491 LEU B C 1
ATOM 8130 O O . LEU B 1 491 ? -9.469 -16.984 -18.297 1 98.88 491 LEU B O 1
ATOM 8134 N N . TYR B 1 492 ? -7.34 -17.094 -17.641 1 98.62 492 TYR B N 1
ATOM 8135 C CA . TYR B 1 492 ? -7.074 -18.297 -18.422 1 98.62 492 TYR B CA 1
ATOM 8136 C C . TYR B 1 492 ? -8 -19.438 -18.016 1 98.62 492 TYR B C 1
ATOM 8138 O O . TYR B 1 492 ? -8.602 -20.094 -18.875 1 98.62 492 TYR B O 1
ATOM 8146 N N . GLY B 1 493 ? -8.102 -19.625 -16.719 1 98.06 493 GLY B N 1
ATOM 8147 C CA . GLY B 1 493 ? -9 -20.656 -16.203 1 98.06 493 GLY B CA 1
ATOM 8148 C C . GLY B 1 493 ? -10.453 -20.422 -16.578 1 98.06 493 GLY B C 1
ATOM 8149 O O . GLY B 1 493 ? -11.156 -21.344 -16.984 1 98.06 493 GLY B O 1
ATOM 8150 N N . ALA B 1 494 ? -10.891 -19.188 -16.469 1 98.44 494 ALA B N 1
ATOM 8151 C CA . ALA B 1 494 ? -12.25 -18.828 -16.859 1 98.44 494 ALA B CA 1
ATOM 8152 C C . ALA B 1 494 ? -12.469 -19.062 -18.359 1 98.44 494 ALA B C 1
ATOM 8154 O O . ALA B 1 494 ? -13.531 -19.531 -18.766 1 98.44 494 ALA B O 1
ATOM 8155 N N . GLY B 1 495 ? -11.492 -18.766 -19.141 1 98.19 495 GLY B N 1
ATOM 8156 C CA . GLY B 1 495 ? -11.586 -18.922 -20.578 1 98.19 495 GLY B CA 1
ATOM 8157 C C . GLY B 1 495 ? -11.781 -20.359 -21.016 1 98.19 495 GLY B C 1
ATOM 8158 O O . GLY B 1 495 ? -12.422 -20.625 -22.031 1 98.19 495 GLY B O 1
ATOM 8159 N N . LEU B 1 496 ? -11.234 -21.25 -20.266 1 95.81 496 LEU B N 1
ATOM 8160 C CA . LEU B 1 496 ? -11.336 -22.672 -20.609 1 95.81 496 LEU B CA 1
ATOM 8161 C C . LEU B 1 496 ? -12.789 -23.125 -20.562 1 95.81 496 LEU B C 1
ATOM 8163 O O . LEU B 1 496 ? -13.133 -24.156 -21.156 1 95.81 496 LEU B O 1
ATOM 8167 N N . CYS B 1 497 ? -13.617 -22.328 -19.875 1 94.62 497 CYS B N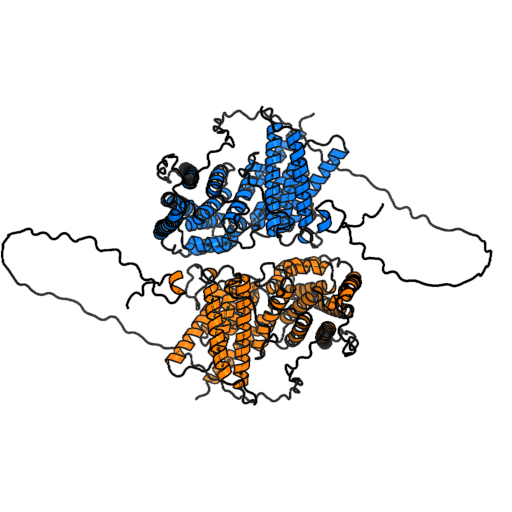 1
ATOM 8168 C CA . CYS B 1 497 ? -15.008 -22.719 -19.688 1 94.62 497 CYS B CA 1
ATOM 8169 C C . CYS B 1 497 ? -15.906 -22.094 -20.75 1 94.62 497 CYS B C 1
ATOM 8171 O O . CYS B 1 497 ? -17.109 -22.359 -20.781 1 94.62 497 CYS B O 1
ATOM 8173 N N . LEU B 1 498 ? -15.367 -21.359 -21.688 1 95.94 498 LEU B N 1
ATOM 8174 C CA . LEU B 1 498 ? -16.203 -20.531 -22.547 1 95.94 498 LEU B CA 1
ATOM 8175 C C . LEU B 1 498 ? -16.344 -21.141 -23.938 1 95.94 498 LEU B C 1
ATOM 8177 O O . LEU B 1 498 ? -15.375 -21.672 -24.484 1 95.94 498 LEU B O 1
ATOM 8181 N N . GLN B 1 499 ? -17.547 -21.016 -24.453 1 93.25 499 GLN B N 1
ATOM 8182 C CA . GLN B 1 499 ? -17.844 -21.438 -25.828 1 93.25 499 GLN B CA 1
ATOM 8183 C C . GLN B 1 499 ? -18.219 -20.25 -26.703 1 93.25 499 GLN B C 1
ATOM 8185 O O . GLN B 1 499 ? -17.906 -20.234 -27.891 1 93.25 499 GLN B O 1
ATOM 8190 N N . ASP B 1 500 ? -18.844 -19.312 -26.078 1 94.12 500 ASP B N 1
ATOM 8191 C CA . ASP B 1 500 ? -19.281 -18.125 -26.797 1 94.12 500 ASP B CA 1
ATOM 8192 C C . ASP B 1 500 ? -18.078 -17.328 -27.312 1 94.12 500 ASP B C 1
ATOM 8194 O O . ASP B 1 500 ? -17.219 -16.922 -26.531 1 94.12 500 ASP B O 1
ATOM 8198 N N . THR B 1 501 ? -18.047 -17.094 -28.578 1 95.38 501 THR B N 1
ATOM 8199 C CA . THR B 1 501 ? -16.922 -16.453 -29.234 1 95.38 501 THR B CA 1
ATOM 8200 C C . THR B 1 501 ? -16.703 -15.031 -28.703 1 95.38 501 THR B C 1
ATOM 8202 O O . THR B 1 501 ? -15.57 -14.586 -28.547 1 95.38 501 THR B O 1
ATOM 8205 N N . ALA B 1 502 ? -17.797 -14.359 -28.5 1 96.5 502 ALA B N 1
ATOM 8206 C CA . ALA B 1 502 ? -17.672 -12.992 -28 1 96.5 502 ALA B CA 1
ATOM 8207 C C . ALA B 1 502 ? -17.047 -12.953 -26.609 1 96.5 502 ALA B C 1
ATOM 8209 O O . ALA B 1 502 ? -16.219 -12.086 -26.328 1 96.5 502 ALA B O 1
ATOM 8210 N N . LYS B 1 503 ? -17.484 -13.852 -25.797 1 97.25 503 LYS B N 1
ATOM 8211 C CA . LYS B 1 503 ? -16.922 -13.93 -24.453 1 97.25 503 LYS B CA 1
ATOM 8212 C C . LYS B 1 503 ? -15.453 -14.359 -24.484 1 97.25 503 LYS B C 1
ATOM 8214 O O . LYS B 1 503 ? -14.641 -13.875 -23.703 1 97.25 503 LYS B O 1
ATOM 8219 N N . ARG B 1 504 ? -15.125 -15.305 -25.375 1 97.75 504 ARG B N 1
ATOM 8220 C CA . ARG B 1 504 ? -13.742 -15.727 -25.578 1 97.75 504 ARG B CA 1
ATOM 8221 C C . ARG B 1 504 ? -12.859 -14.547 -25.953 1 97.75 504 ARG B C 1
ATOM 8223 O O . ARG B 1 504 ? -11.797 -14.344 -25.359 1 97.75 504 ARG B O 1
ATOM 8230 N N . GLU B 1 505 ? -13.352 -13.75 -26.859 1 97.75 505 GLU B N 1
ATOM 8231 C CA . GLU B 1 505 ? -12.586 -12.586 -27.297 1 97.75 505 GLU B CA 1
ATOM 8232 C C . GLU B 1 505 ? -12.43 -11.562 -26.172 1 97.75 505 GLU B C 1
ATOM 8234 O O . GLU B 1 505 ? -11.391 -10.914 -26.062 1 97.75 505 GLU B O 1
ATOM 8239 N N . LYS B 1 506 ? -13.484 -11.422 -25.422 1 97.69 506 LYS B N 1
ATOM 8240 C CA . LYS B 1 506 ? -13.398 -10.492 -24.297 1 97.69 506 LYS B CA 1
ATOM 8241 C C . LYS B 1 506 ? -12.352 -10.938 -23.281 1 97.69 506 LYS B C 1
ATOM 8243 O O . LYS B 1 506 ? -11.617 -10.117 -22.734 1 97.69 506 LYS B O 1
ATOM 8248 N N . VAL B 1 507 ? -12.273 -12.188 -23 1 98.38 507 VAL B N 1
ATOM 8249 C CA . VAL B 1 507 ? -11.281 -12.727 -22.078 1 98.38 507 VAL B CA 1
ATOM 8250 C C . VAL B 1 507 ? -9.875 -12.453 -22.609 1 98.38 507 VAL B C 1
ATOM 8252 O O . VAL B 1 507 ? -8.984 -12.062 -21.844 1 98.38 507 VAL B O 1
ATOM 8255 N N . ILE B 1 508 ? -9.664 -12.664 -23.906 1 98.62 508 ILE B N 1
ATOM 8256 C CA . ILE B 1 508 ? -8.375 -12.383 -24.531 1 98.62 508 ILE B CA 1
ATOM 8257 C C . ILE B 1 508 ? -8.039 -10.906 -24.359 1 98.62 508 ILE B C 1
ATOM 8259 O O . ILE B 1 508 ? -6.898 -10.562 -24.031 1 98.62 508 ILE B O 1
ATOM 8263 N N . GLN B 1 509 ? -9.016 -10.055 -24.516 1 98.19 509 GLN B N 1
ATOM 8264 C CA . GLN B 1 509 ? -8.805 -8.617 -24.359 1 98.19 509 GLN B CA 1
ATOM 8265 C C . GLN B 1 509 ? -8.414 -8.281 -22.922 1 98.19 509 GLN B C 1
ATOM 8267 O O . GLN B 1 509 ? -7.566 -7.426 -22.688 1 98.19 509 GLN B O 1
ATOM 8272 N N . LEU B 1 510 ? -9.055 -8.906 -22 1 98.5 510 LEU B N 1
ATOM 8273 C CA . LEU B 1 510 ? -8.75 -8.68 -20.594 1 98.5 510 LEU B CA 1
ATOM 8274 C C . LEU B 1 510 ? -7.34 -9.141 -20.25 1 98.5 510 LEU B C 1
ATOM 8276 O O . LEU B 1 510 ? -6.629 -8.484 -19.5 1 98.5 510 LEU B O 1
ATOM 8280 N N . MET B 1 511 ? -6.91 -10.273 -20.828 1 98.56 511 MET B N 1
ATOM 8281 C CA . MET B 1 511 ? -5.551 -10.758 -20.609 1 98.56 511 MET B CA 1
ATOM 8282 C C . MET B 1 511 ? -4.527 -9.82 -21.234 1 98.56 511 MET B C 1
ATOM 8284 O O . MET B 1 511 ? -3.449 -9.602 -20.688 1 98.56 511 MET B O 1
ATOM 8288 N N . GLU B 1 512 ? -4.875 -9.258 -22.391 1 98.31 512 GLU B N 1
ATOM 8289 C CA . GLU B 1 512 ? -4.012 -8.273 -23.031 1 98.31 512 GLU B CA 1
ATOM 8290 C C . GLU B 1 512 ? -3.873 -7.02 -22.156 1 98.31 512 GLU B C 1
ATOM 8292 O O . GLU B 1 512 ? -2.793 -6.43 -22.078 1 98.31 512 GLU B O 1
ATOM 8297 N N . ALA B 1 513 ? -4.988 -6.641 -21.578 1 97.94 513 ALA B N 1
ATOM 8298 C CA . ALA B 1 513 ? -4.957 -5.488 -20.672 1 97.94 513 ALA B CA 1
ATOM 8299 C C . ALA B 1 513 ? -4.039 -5.746 -19.484 1 97.94 513 ALA B C 1
ATOM 8301 O O . ALA B 1 513 ? -3.297 -4.855 -19.062 1 97.94 513 ALA B O 1
ATOM 8302 N N . CYS B 1 514 ? -4.094 -6.93 -18.938 1 97.81 514 CYS B N 1
ATOM 8303 C CA . CYS B 1 514 ? -3.186 -7.312 -17.859 1 97.81 514 CYS B CA 1
ATOM 8304 C C . CYS B 1 514 ? -1.733 -7.203 -18.297 1 97.81 514 CYS B C 1
ATOM 8306 O O . CYS B 1 514 ? -0.898 -6.652 -17.578 1 97.81 514 CYS B O 1
ATOM 8308 N N . GLU B 1 515 ? -1.438 -7.762 -19.453 1 96.44 515 GLU B N 1
ATOM 8309 C CA . GLU B 1 515 ? -0.082 -7.734 -20 1 96.44 515 GLU B CA 1
ATOM 8310 C C . GLU B 1 515 ? 0.407 -6.301 -20.188 1 96.44 515 GLU B C 1
ATOM 8312 O O . GLU B 1 515 ? 1.562 -5.988 -19.891 1 96.44 515 GLU B O 1
ATOM 8317 N N . SER B 1 516 ? -0.468 -5.465 -20.688 1 95.31 516 SER B N 1
ATOM 8318 C CA . SER B 1 516 ? -0.109 -4.074 -20.938 1 95.31 516 SER B CA 1
ATOM 8319 C C . SER B 1 516 ? 0.224 -3.348 -19.641 1 95.31 516 SER B C 1
ATOM 8321 O O . SER B 1 516 ? 1.098 -2.477 -19.609 1 95.31 516 SER B O 1
ATOM 8323 N N . ARG B 1 517 ? -0.374 -3.709 -18.594 1 94.62 517 ARG B N 1
ATOM 8324 C CA . ARG B 1 517 ? -0.194 -3.029 -17.312 1 94.62 517 ARG B CA 1
ATOM 8325 C C . ARG B 1 517 ? 1.102 -3.469 -16.641 1 94.62 517 ARG B C 1
ATOM 8327 O O . ARG B 1 517 ? 1.757 -2.672 -15.961 1 94.62 517 ARG B O 1
ATOM 8334 N N . VAL B 1 518 ? 1.493 -4.742 -16.844 1 94.69 518 VAL B N 1
ATOM 8335 C CA . VAL B 1 518 ? 2.617 -5.25 -16.047 1 94.69 518 VAL B CA 1
ATOM 8336 C C . VAL B 1 518 ? 3.762 -5.641 -16.984 1 94.69 518 VAL B C 1
ATOM 8338 O O . VAL B 1 518 ? 4.887 -5.867 -16.531 1 94.69 518 VAL B O 1
ATOM 8341 N N . SER B 1 519 ? 3.559 -5.695 -18.266 1 92.62 519 SER B N 1
ATOM 8342 C CA . SER B 1 519 ? 4.562 -6.086 -19.25 1 92.62 519 SER B CA 1
ATOM 8343 C C . SER B 1 519 ? 5.129 -7.469 -18.953 1 92.62 519 SER B C 1
ATOM 8345 O O . SER B 1 519 ? 6.348 -7.656 -18.938 1 92.62 519 SER B O 1
ATOM 8347 N N . TRP B 1 520 ? 4.277 -8.391 -18.594 1 92.5 520 TRP B N 1
ATOM 8348 C CA . TRP B 1 520 ? 4.625 -9.797 -18.391 1 92.5 520 TRP B CA 1
ATOM 8349 C C . TRP B 1 520 ? 4.516 -10.578 -19.703 1 92.5 520 TRP B C 1
ATOM 8351 O O . TRP B 1 520 ? 3.451 -11.117 -20.016 1 92.5 520 TRP B O 1
ATOM 8361 N N . ALA B 1 521 ? 5.496 -10.836 -20.328 1 87.75 521 ALA B N 1
ATOM 8362 C CA . ALA B 1 521 ? 5.562 -11.297 -21.719 1 87.75 521 ALA B CA 1
ATOM 8363 C C . ALA B 1 521 ? 4.938 -12.68 -21.875 1 87.75 521 ALA B C 1
ATOM 8365 O O . ALA B 1 521 ? 4.254 -12.953 -22.859 1 87.75 521 ALA B O 1
ATOM 8366 N N . PRO B 1 522 ? 5.047 -13.555 -20.922 1 91.44 522 PRO B N 1
ATOM 8367 C CA . PRO B 1 522 ? 4.512 -14.914 -21.078 1 91.44 522 PRO B CA 1
ATOM 8368 C C . PRO B 1 522 ? 2.994 -14.93 -21.266 1 91.44 522 PRO B C 1
ATOM 8370 O O . PRO B 1 522 ? 2.434 -15.938 -21.688 1 91.44 522 PRO B O 1
ATOM 8373 N N . MET B 1 523 ? 2.311 -13.891 -20.969 1 94.06 523 MET B N 1
ATOM 8374 C CA . MET B 1 523 ? 0.857 -13.844 -21.109 1 94.06 523 MET B CA 1
ATOM 8375 C C . MET B 1 523 ? 0.436 -14.016 -22.562 1 94.06 523 MET B C 1
ATOM 8377 O O . MET B 1 523 ? -0.662 -14.492 -22.844 1 94.06 523 MET B O 1
ATOM 8381 N N . LYS B 1 524 ? 1.289 -13.609 -23.484 1 93.75 524 LYS B N 1
ATOM 8382 C CA . LYS B 1 524 ? 1.002 -13.859 -24.891 1 93.75 524 LYS B CA 1
ATOM 8383 C C . LYS B 1 524 ? 0.899 -15.352 -25.188 1 93.75 524 LYS B C 1
ATOM 8385 O O . LYS B 1 524 ? -0.013 -15.797 -25.891 1 93.75 524 LYS B O 1
ATOM 8390 N N . MET B 1 525 ? 1.853 -16.062 -24.609 1 92.44 525 MET B N 1
ATOM 8391 C CA . MET B 1 525 ? 1.825 -17.516 -24.781 1 92.44 525 MET B CA 1
ATOM 8392 C C . MET B 1 525 ? 0.569 -18.109 -24.156 1 92.44 525 MET B C 1
ATOM 8394 O O . MET B 1 525 ? -0.015 -19.047 -24.688 1 92.44 525 MET B O 1
ATOM 8398 N N . TRP B 1 526 ? 0.133 -17.578 -23.016 1 95 526 TRP B N 1
ATOM 8399 C CA . TRP B 1 526 ? -1.085 -18.047 -22.375 1 95 526 TRP B CA 1
ATOM 8400 C C . TRP B 1 526 ? -2.297 -17.844 -23.281 1 95 526 TRP B C 1
ATOM 8402 O O . TRP B 1 526 ? -3.154 -18.734 -23.391 1 95 526 TRP B O 1
ATOM 8412 N N . ARG B 1 527 ? -2.373 -16.703 -23.922 1 97.19 527 ARG B N 1
ATOM 8413 C CA . ARG B 1 527 ? -3.477 -16.422 -24.828 1 97.19 527 ARG B CA 1
ATOM 8414 C C . ARG B 1 527 ? -3.457 -17.375 -26.031 1 97.19 527 ARG B C 1
ATOM 8416 O O . ARG B 1 527 ? -4.5 -17.891 -26.438 1 97.19 527 ARG B O 1
ATOM 8423 N N . ASP B 1 528 ? -2.285 -17.625 -26.578 1 95.38 528 ASP B N 1
ATOM 8424 C CA . ASP B 1 528 ? -2.158 -18.547 -27.703 1 95.38 528 ASP B CA 1
ATOM 8425 C C . ASP B 1 528 ? -2.564 -19.969 -27.297 1 95.38 528 ASP B C 1
ATOM 8427 O O . ASP B 1 528 ? -3.248 -20.656 -28.062 1 95.38 528 ASP B O 1
ATOM 8431 N N . ASP B 1 529 ? -2.135 -20.328 -26.156 1 94.44 529 ASP B N 1
ATOM 8432 C CA . ASP B 1 529 ? -2.506 -21.641 -25.656 1 94.44 529 ASP B CA 1
ATOM 8433 C C . ASP B 1 529 ? -4.02 -21.75 -25.484 1 94.44 529 ASP B C 1
ATOM 8435 O O . ASP B 1 529 ? -4.605 -22.797 -25.781 1 94.44 529 ASP B O 1
ATOM 8439 N N . LEU B 1 530 ? -4.582 -20.703 -24.969 1 96.62 530 LEU B N 1
ATOM 8440 C CA . LEU B 1 530 ? -6.027 -20.688 -24.766 1 96.62 530 LEU B CA 1
ATOM 8441 C C . LEU B 1 530 ? -6.766 -20.797 -26.094 1 96.62 530 LEU B C 1
ATOM 8443 O O . LEU B 1 530 ? -7.738 -21.547 -26.203 1 96.62 530 LEU B O 1
ATOM 8447 N N . ARG B 1 531 ? -6.312 -20.188 -27.109 1 97.06 531 ARG B N 1
ATOM 8448 C CA . ARG B 1 531 ? -6.891 -20.281 -28.438 1 97.06 531 ARG B CA 1
ATOM 8449 C C . ARG B 1 531 ? -6.762 -21.703 -29 1 97.06 531 ARG B C 1
ATOM 8451 O O . ARG B 1 531 ? -7.672 -22.203 -29.656 1 97.06 531 ARG B O 1
ATOM 8458 N N . MET B 1 532 ? -5.648 -22.297 -28.734 1 96.06 532 MET B N 1
ATOM 8459 C CA . MET B 1 532 ? -5.434 -23.672 -29.188 1 96.06 532 MET B CA 1
ATOM 8460 C C . MET B 1 532 ? -6.406 -24.609 -28.5 1 96.06 532 MET B C 1
ATOM 8462 O O . MET B 1 532 ? -6.93 -25.531 -29.125 1 96.06 532 MET B O 1
ATOM 8466 N N . GLU B 1 533 ? -6.605 -24.344 -27.25 1 95.06 533 GLU B N 1
ATOM 8467 C CA . GLU B 1 533 ? -7.562 -25.172 -26.516 1 95.06 533 GLU B CA 1
ATOM 8468 C C . GLU B 1 533 ? -8.969 -25.016 -27.078 1 95.06 533 GLU B C 1
ATOM 8470 O O . GLU B 1 533 ? -9.719 -25.984 -27.172 1 95.06 533 GLU B O 1
ATOM 8475 N N . TRP B 1 534 ? -9.328 -23.812 -27.422 1 96 534 TRP B N 1
ATOM 8476 C CA . TRP B 1 534 ? -10.625 -23.562 -28.031 1 96 534 TRP B CA 1
ATOM 8477 C C . TRP B 1 534 ? -10.742 -24.266 -29.375 1 96 534 TRP B C 1
ATOM 8479 O O . TRP B 1 534 ? -11.781 -24.844 -29.703 1 96 534 TRP B O 1
ATOM 8489 N N . ALA B 1 535 ? -9.719 -24.188 -30.156 1 94.75 535 ALA B N 1
ATOM 8490 C CA . ALA B 1 535 ? -9.719 -24.828 -31.469 1 94.75 535 ALA B CA 1
ATOM 8491 C C . ALA B 1 535 ? -9.906 -26.328 -31.359 1 94.75 535 ALA B C 1
ATOM 8493 O O . ALA B 1 535 ? -10.633 -26.938 -32.156 1 94.75 535 ALA B O 1
ATOM 8494 N N . LYS B 1 536 ? -9.266 -26.906 -30.453 1 92.5 536 LYS B N 1
ATOM 8495 C CA . LYS B 1 536 ? -9.406 -28.328 -30.219 1 92.5 536 LYS B CA 1
ATOM 8496 C C . LYS B 1 536 ? -10.844 -28.688 -29.812 1 92.5 536 LYS B C 1
ATOM 8498 O O . LYS B 1 536 ? -11.398 -29.672 -30.297 1 92.5 536 LYS B O 1
ATOM 8503 N N . ALA B 1 537 ? -11.391 -27.922 -28.984 1 89.19 537 ALA B N 1
ATOM 8504 C CA . ALA B 1 537 ? -12.758 -28.156 -28.516 1 89.19 537 ALA B CA 1
ATOM 8505 C C . ALA B 1 537 ? -13.766 -28 -29.656 1 89.19 537 ALA B C 1
ATOM 8507 O O . ALA B 1 537 ? -14.727 -28.766 -29.75 1 89.19 537 ALA B O 1
ATOM 8508 N N . ASP B 1 538 ? -13.531 -27.062 -30.484 1 90.88 538 ASP B N 1
ATOM 8509 C CA . ASP B 1 538 ? -14.422 -26.812 -31.625 1 90.88 538 ASP B CA 1
ATOM 8510 C C . ASP B 1 538 ? -14.336 -27.938 -32.656 1 90.88 538 ASP B C 1
ATOM 8512 O O . ASP B 1 538 ? -15.328 -28.281 -33.281 1 90.88 538 ASP B O 1
ATOM 8516 N N . GLN B 1 539 ? -13.195 -28.438 -32.844 1 88.38 539 GLN B N 1
ATOM 8517 C CA . GLN B 1 539 ? -13.016 -29.562 -33.75 1 88.38 539 GLN B CA 1
ATOM 8518 C C . GLN B 1 539 ? -13.703 -30.812 -33.25 1 88.38 539 GLN B C 1
ATOM 8520 O O . GLN B 1 539 ? -14.281 -31.578 -34.031 1 88.38 539 GLN B O 1
ATOM 8525 N N . GLU B 1 540 ? -13.648 -31.031 -32.031 1 82.12 540 GLU B N 1
ATOM 8526 C CA . GLU B 1 540 ? -14.289 -32.188 -31.422 1 82.12 540 GLU B CA 1
ATOM 8527 C C . GLU B 1 540 ? -15.812 -32.094 -31.516 1 82.12 540 GLU B C 1
ATOM 8529 O O . GLU B 1 540 ? -16.5 -33.094 -31.641 1 82.12 540 GLU B O 1
ATOM 8534 N N . ASP B 1 541 ? -16.328 -30.953 -31.438 1 76.31 541 ASP B N 1
ATOM 8535 C CA . ASP B 1 541 ? -17.766 -30.734 -31.531 1 76.31 541 ASP B CA 1
ATOM 8536 C C . ASP B 1 541 ? -18.266 -30.922 -32.969 1 76.31 541 ASP B C 1
ATOM 8538 O O . ASP B 1 541 ? -19.422 -31.281 -33.188 1 76.31 541 ASP B O 1
ATOM 8542 N N . SER B 1 542 ? -17.406 -30.656 -33.969 1 70.38 542 SER B N 1
ATOM 8543 C CA . SER B 1 542 ? -17.781 -30.812 -35.375 1 70.38 542 SER B CA 1
ATOM 8544 C C . SER B 1 542 ? -17.75 -32.281 -35.781 1 70.38 542 SER B C 1
ATOM 8546 O O . SER B 1 542 ? -18.266 -32.625 -36.844 1 70.38 542 SER B O 1
ATOM 8548 N N . GLN B 1 543 ? -17.156 -33.188 -35.094 1 59.03 543 GLN B N 1
ATOM 8549 C CA . GLN B 1 543 ? -17.188 -34.625 -35.438 1 59.03 543 GLN B CA 1
ATOM 8550 C C . GLN B 1 543 ? -18.5 -35.25 -35 1 59.03 543 GLN B C 1
ATOM 8552 O O . GLN B 1 543 ? -18.953 -35.062 -33.875 1 59.03 543 GLN B O 1
ATOM 8557 N N . PRO B 1 544 ? -19.406 -35.656 -36.094 1 51.97 544 PRO B N 1
ATOM 8558 C CA . PRO B 1 544 ? -20.703 -36.281 -35.812 1 51.97 544 PRO B CA 1
ATOM 8559 C C . PRO B 1 544 ? -20.625 -37.344 -34.719 1 51.97 544 PRO B C 1
ATOM 8561 O O . PRO B 1 544 ? -19.656 -38.094 -34.656 1 51.97 544 PRO B O 1
ATOM 8564 N N . VAL B 1 545 ? -21.375 -37.156 -33.625 1 48.16 545 VAL B N 1
ATOM 8565 C CA . VAL B 1 545 ? -21.609 -38.281 -32.688 1 48.16 545 VAL B CA 1
ATOM 8566 C C . VAL B 1 545 ? -22.281 -39.406 -33.438 1 48.16 545 VAL B C 1
ATOM 8568 O O . VAL B 1 545 ? -23.234 -39.219 -34.188 1 48.16 545 VAL B O 1
#

Solvent-accessible surface area (backbone atoms only — not comparable to full-atom values): 62148 Å² total; per-residue (Å²): 127,94,79,78,80,84,75,60,66,79,42,52,70,74,80,43,74,68,74,67,77,76,71,75,75,76,80,84,84,86,88,84,88,88,89,80,91,83,88,94,89,85,94,84,93,85,88,90,82,87,88,91,81,90,79,80,86,86,79,88,74,89,74,82,80,82,73,80,68,76,52,70,75,74,68,79,70,78,73,70,76,62,74,73,66,78,71,73,77,75,56,84,84,57,74,83,46,50,27,56,56,22,46,49,53,34,49,50,54,51,45,50,51,47,28,72,77,30,81,86,44,80,71,79,80,74,78,80,75,76,80,68,79,74,73,84,70,79,67,72,78,43,49,58,54,46,50,51,50,26,51,57,44,38,45,49,59,24,54,75,24,56,66,61,79,63,52,41,67,53,18,46,26,48,47,46,21,39,76,46,61,22,35,55,54,21,55,62,40,92,78,30,46,51,40,36,55,44,55,58,54,21,43,48,26,45,34,35,33,22,23,48,39,14,34,24,25,44,43,56,34,55,39,91,50,91,91,41,82,63,52,33,61,58,22,44,55,49,13,52,49,25,42,53,50,17,53,53,41,47,63,71,34,47,84,34,64,47,44,46,72,30,68,60,48,52,53,29,52,53,42,44,50,50,35,40,52,52,58,26,75,80,84,70,56,70,46,63,68,51,50,55,28,52,48,40,33,32,51,38,65,69,43,34,85,78,58,49,72,66,53,14,48,49,38,51,42,48,47,57,52,38,40,54,46,16,55,76,66,56,33,55,48,90,74,84,83,72,87,80,74,54,75,88,76,44,54,74,42,50,48,34,51,46,26,50,51,50,27,38,50,23,34,29,50,39,21,50,42,52,47,44,70,41,88,56,85,91,43,74,52,70,63,57,54,51,53,50,50,53,51,50,54,50,52,53,52,51,53,58,59,66,49,49,76,51,65,48,66,46,75,62,50,77,62,78,96,56,97,51,61,80,33,42,37,55,58,58,62,51,38,42,24,50,22,36,42,28,39,21,49,44,39,46,58,73,59,41,85,76,48,77,60,68,66,32,49,51,50,51,51,50,52,45,51,52,27,33,39,49,33,51,5,29,55,75,58,60,74,58,63,40,45,29,65,62,43,37,53,29,44,52,54,38,47,74,74,54,78,54,63,69,58,46,51,49,47,51,50,52,40,49,50,33,29,70,70,62,36,46,63,39,52,58,56,52,51,52,50,50,50,51,54,51,50,52,42,54,53,40,61,67,50,83,128,129,89,81,80,79,85,80,61,65,78,47,55,69,75,79,48,75,74,77,72,79,76,76,80,79,77,84,78,84,78,87,81,88,82,86,76,92,84,87,93,85,88,89,90,85,90,86,84,89,85,87,88,88,82,87,74,86,84,77,88,71,88,71,80,77,81,70,79,55,74,57,68,79,74,69,78,67,78,72,70,75,61,72,73,66,78,71,73,77,73,58,79,83,59,72,81,47,50,27,56,56,22,46,49,53,34,48,49,54,51,47,50,53,48,28,71,74,31,82,87,44,81,73,81,79,74,78,78,75,76,81,67,78,74,72,84,70,78,69,71,76,44,50,58,53,46,49,52,50,26,50,56,42,40,46,48,59,26,56,75,27,58,66,60,79,64,52,40,67,53,18,47,26,49,50,46,20,39,76,48,61,22,36,54,54,22,55,64,41,92,77,28,46,52,40,35,55,44,55,57,52,21,44,52,27,46,35,34,34,23,23,47,39,13,32,24,25,43,43,57,32,55,39,91,50,90,89,41,84,63,52,33,63,58,23,44,56,49,12,53,50,24,42,51,52,17,54,52,39,48,63,70,33,47,84,35,64,46,43,47,70,30,68,60,47,54,53,29,52,54,40,43,48,50,35,40,51,53,59,26,74,80,83,72,56,68,45,63,67,52,49,56,28,53,49,38,34,33,52,40,64,68,43,34,85,79,58,48,72,66,53,14,47,48,38,50,41,49,47,58,52,38,38,55,46,16,54,77,67,58,31,55,50,90,74,83,82,71,86,80,76,53,75,88,75,44,53,74,43,50,48,33,51,47,26,53,51,49,27,38,50,24,34,30,50,38,19,49,41,52,47,45,70,40,88,58,84,91,41,75,52,69,64,56,54,51,52,50,50,53,52,50,54,50,52,52,51,52,52,57,60,66,50,49,74,52,64,48,66,48,74,63,50,76,63,78,94,58,96,52,61,80,32,41,37,58,58,58,62,51,38,42,25,49,22,36,42,26,38,23,49,43,40,47,60,73,60,40,85,74,49,78,62,69,66,33,49,50,50,51,50,50,52,44,51,51,26,33,40,50,31,52,5,29,55,73,58,59,75,59,63,40,46,29,65,61,43,37,53,29,43,53,55,39,48,74,74,56,79,54,64,68,59,45,53,48,49,51,49,51,41,48,52,33,28,69,70,60,38,48,62,39,53,58,56,52,50,53,52,50,50,49,53,50,50,51,40,53,53,41,58,68,50,84,129

Organism: Fusarium pseudograminearum (strain CS3096) (NCBI:txid1028729)

Secondary structure (DSSP, 8-state):
--------HHHHHSS----------------------------------------------------------------------------SS-----HHHHHHHHHHHHHHHHHHH-TT--PPPPP-----------SHHHHHHHHHHHHHHHHHHHHTS------HHHHHHHHHIIIIIHHHHTTT-TT-TIIIIIHHHHTT-HHHHHHHHHHHHHHHHHS--TT-TTHHHHHHHHHHHHHHHHHHHHHHHTT-HHHHTSHHHHHHHHHHHHHHHHT--SS---HHHHHHHHHHHHHHTT--TTS-HHHHHHHHHHHHHHHHHHHHHT---S------S-GGG--HHHHHHHHHHHHHHHHHHHHHHHHHHTT-SS---HHHHHHHHHHHHHHHHHHHHHTGGGGSPBP----S--SS---B-SSHHHHHHHHHHHHHHHHHHHTSPPPSSHHHHHHHHHHHHHHHHHHHHHHHH---GGGHHHHHHHHHHHHTT---HHHHHHHHHHHHHHHHHH--THHHHHHHHHHHHHHHHHHHHHS--/--------SHHHHSS----------------------------------------------------------------------------S------HHHHHHHHHHHHHHHHHHH-TT---PPPP-----------SHHHHHHHHHHHHHHHHHHHHTS------HHHHHHHHHIIIIIHHHHTTT-TT-TIIIIIHHHHTT-HHHHHHHHHHHHHHHHHS--TT-TTHHHHHHHHHHHHHHHHHHHHHHHTT-HHHHTSHHHHHHHHHHHHHHHHT--SS---HHHHHHHHHHHHHHTT--TTS-HHHHHHHHHHHHHHHHHHHHHT---S------S-GGG--HHHHHHHHHHHHHHHHHHHHHHHHHHS--SS---HHHHHHHHHHHHHHHHHHHHHTGGGGSPBP----S--SS---B-SSHHHHHHHHHHHHHHHHHHHTSPPPSSHHHHHHHHHHHHHHHHHHHHHHHH---GGGHHHHHHHHHHHHTT---HHHHHHHHHHHHHHHHHH--THHHHHHHHHHHHHHHHHHHHHS--

InterPro domains:
  IPR021858 Fungal transcription factor [PF11951] (173-294)

Foldseek 3Di:
DPDDDDADPVCVPVVHRPPPPPPDDDDDDDDDDYDDDDDDDDDDDDYDDDDDDDDDDDDDDPPPPLPPLPLPPPPPPDPPVPPPPPPPPCDPVHDQDALLRLLLVLLVVVQVVLCVVPVPGHDPRQPDPDPPPPDDPDPDPCVVVVVVLLVVLCCVLLVVVPQPPDDPVLVVLLQLLLVFVLLQLCQLPPVSCCNPVQSVVCSRHVLLSLLSSLQSLQLVLLADDPPDPCSNVVSNVSSSVSLSVNSNSSSVSSVRPSCSLDLSSLSSLLSNLSSQQLVCFPVPRPSLVSLLSSVSSLVSNPQECPPDDSSNSSRLSSLLVQLLVLLVVLHAGPDPDDDDDDLVVDDLSRLLSVLSVLLSLLSHLLSLLVVQVVPDDPHPDLVVSVVSLVVSVVVLVVSCVSNPPQNQFDDDPDDPDDPAAAGHGPPLSVLLSLLSSLLSQLSSLVSDDQDPDPVSVVVSVVSLVVSLNSLLNSLVHRLDLNSLVSSLSSLLSNLLSDQDPSVNVSSLVSLVSSCNRNSRNCSVVSNVVSVVSNVSSVVSVPPDD/DPPDDDQDPVCPPPVHDPPPDDPDDPDDDDDDDDDDDDDDDYYDDDDDDDDDDDDDDDDPDPPPPLDPLPLPPPPPPPPPVPPPPPPPPPDVVDDQDALLRLLLVLLVVVQVVLCVVPVPGHDPRQPDPDPPPPDDPDPDPCVVVVVVLLVVLCCVLLVVPPQPPDDPVLVVLLQLLLVFVLLQLCQLPPVSCCNPVQSVVCSRHVLLSLLSSLQSLQLVLLADDPPDPCSNVVSNVSSSVSLSVNSNSSSVSSVRPSCSLDLSSLSSLLSNLSSQQLVCFPVPRPSLVSLLSSVSSLVSNPQECPPDDSSNSSRLSSLLVQLLVLLVVLHAGPDPDDDDDDLVPDDLSRLLSVLSVLLSLLSHLLSLLVVQPPPDDPHPDLVVSVVSLVVSVVVLVVSLVSNPPQNQFDDDPDDPDDPAAAGHGPPLSVLLSLLSSLLSQLSSLVSDDQPPDPVSVVVSVVSLVVSLRSLLNSLVHRQDLNSLVSSLSSLLSNLLSDQDPSVNVSSLVSLVSSCNRNSRNCSVVSNVVSVVSNVSSVVSVPPDD

Sequence (1090 aa):
MPERRPVCGPCSTRSRGCVYPECPEAPSSHTSVDDSVPGDQTWLDDQDSLRPALELPSPHTVVPDIQASLCSNDLPLLNAASQPVPVSTWSPDSAFWTADFASTRWLDLLANDAAQADSGFSLAPTPALRTGEERPPDIGSLQARLSQVAEAERTTWQDGARPTVLNSREAGLLRHFAESCALWLDLFNPQRLFSTYVIRLALKDAGLMNAILALAARHHSRRPHPNDPNTPDVTDNESIRHYYETLHYVQEALPYTSYTNSEELLATAIIISAYEMLDESDGRGNWQRHLKGVFWIQRSQNVNGSSGGLRQAVWWAWLRQDVWAAFREKRSCFSFWVPVQELGELDQHGMADRAIYLLSQAVNYYANSHAASSEATQHPNQTDLGHARVDLLQKIEELKSRLGEHYQPLPVPSETSDLFQNIWIHPPEIGAALQALAFALILITLHSPIPAGFNGYLRMQKTLTQAVNTICGIAMELKDEGCQILSAQCLYGAGLCLQDTAKREKVIQLMEACESRVSWAPMKMWRDDLRMEWAKADQEDSQPVMPERRPVCGPCSTRSRGCVYPECPEAPSSHTSVDDSVPGDQTWLDDQDSLRPALELPSPHTVVPDIQASLCSNDLPLLNAASQPVPVSTWSPDSAFWTADFASTRWLDLLANDAAQADSGFSLAPTPALRTGEERPPDIGSLQARLSQVAEAERTTWQDGARPTVLNSREAGLLRHFAESCALWLDLFNPQRLFSTYVIRLALKDAGLMNAILALAARHHSRRPHPNDPNTPDVTDNESIRHYYETLHYVQEALPYTSYTNSEELLATAIIISAYEMLDESDGRGNWQRHLKGVFWIQRSQNVNGSSGGLRQAVWWAWLRQDVWAAFREKRSCFSFWVPVQELGELDQHGMADRAIYLLSQAVNYYANSHAASSEATQHPNQTDLGHARVDLLQKIEELKSRLGEHYQPLPVPSETSDLFQNIWIHPPEIGAALQALAFALILITLHSPIPAGFNGYLRMQKTLTQAVNTICGIAMELKDEGCQILSAQCLYGAGLCLQDTAKREKVIQLMEACESRVSWAPMKMWRDDLRMEWAKADQEDSQPV